Protein AF-A0A9P8FCQ3-F1 (afdb_monomer)

Organism: Aureobasidium melanogenum (NCBI:txid46634)

Mean predicted aligned error: 22.55 Å

Foldseek 3Di:
DVVVLLVFDDPCNVVLLVFFWAFADLDPPDTQFTWWDWQLRIDTDGPPDDPDCCVRPVSLVVLQVVLSVQQADRRYSPHGSDPPDPDDTDTHHDHSDRPDDDDDDDPPPDDQQFCFQVCNPPRHDVVVVVQVVVPFFDDDPRTGQWGADPVRDIDGDDPDDPDDDDDDDDDDDDDDDDDDDDDDDDDDDYDDDDDDDDDDDDDDDDDADDDFPWPADDDPDDPDPDDDDDPDPDQPWDADAFQFAKTKGKDFLVKWKKAACQLWWDDQAPVRRIATFTFIKMWIAGPVRAIEIEFQFAALPLVPWQVVVVVVCVVRVMDMDRGHHPQVSCVVVVQRQQVPSHQEYEQLAPDNGGNYDQLSHPLNHEYEWFACCCVQAPPHPPVPSPHRHHNSNNVSHHYHYDNQDPPDDTLHFRWDDPVPRSAKIKTCQAWLHNGHIKIWGWNGNVVTAIEIEHEVLDLECLLLPDAPLHFDPPDDPDPDDPHPGPPAPDDPVSRHHGRIATHPNRTPHRVSSNVSSVSVSSQVSDPRYHYDYSGYCVVVQLVVLVVPDDLLVPDLSNLVNLLVLVVCLVVLLVVLVVLCVDPVRHDQEEEEEPSNVSVVVVCVPRVHHYHYDHNDDDLVCQVQQADDDDPPPDRQLRDHHPPDDPVSVVSVVCSCVVVVVSVVVVVVVVCVSVQQAEEEEEADDPDADAQVVVLLQVQLVLVCVVVPLGQAYEYADAPVSCPRHDQQCWDPHDPTHGPVCLCVVVDSRYHYHNDDPLLVLLLDSRHAEYEYQQPPVSLLSNLQSLHAYEHEPDDDCSVVSNVVSVVLVRYHYDHPVDDGSVNVNVRSCCSSPPDPCSNSVSSVVSNVVSVVCVCVVVVVSVVVVVVVVCVVPQDDPVRPDGDDDDPPDDDVVPDDDCVVPVPPPVVPVVVVVVVVVVVVVVVVVVCVVCVVVVVVPPPPDDPDVVVVVVVVVVVD

Radius of gyration: 39.44 Å; Cα contacts (8 Å, |Δi|>4): 1414; chains: 1; bounding box: 109×82×102 Å

Nearest PDB structures (foldseek):
  2o6l-assembly1_B  TM=8.450E-01  e=8.792E-11  Homo sapiens
  7yf5-assembly1_B  TM=8.080E-01  e=4.284E-11  Homo sapiens
  7yf5-assembly1_A  TM=8.120E-01  e=7.047E-11  Homo sapiens
  2o6l-assembly1_A  TM=8.115E-01  e=7.047E-11  Homo sapiens
  7cjx-assembly2_B  TM=8.111E-01  e=2.712E-09  Homo sapiens

pLDDT: mean 73.16, std 21.13, range [20.81, 98.12]

Sequence (956 aa):
GEAISLAINSSISSSFGKAGYTKFETNASYTGGLTRQYGNLSFTRVFQAGHEVSYYQPETTYQIFNRVMFNRDVATGQISTAPASNSSTYATSGNSSALVSIGAPIEFESSVPSCYFWDIMETCTPAQAQVFANGSAITEDFILVGYKLKDGTQVFYNQTAAGAGNGSSPQSYVPGSAASHTFSMSLSLAVMALDAWEDQSAFVSEQESFSLYNINVFPCQLQQKGRSITLYTMSLIHVPVSDQVVDVFAIDTGAILDVSTSTFIKPVYQGSERLHCPAYVFLIKHTSGRRVLFDLGLRHDWMNLPPQKVEAINRNGWRITAGKPLTEVLAEHGIDVAQGAVDAVIWSHPHLDHVGDISVFPKATTLVVGKGFKIEHMPGYPLNPNSGVWNSDFEGRDVQQIDFGESLTIGGFPAHDFFGDGSFFLLDTPGHMKSHMCGLVRVSADPPRFVFMGGDIAHHPGQIRPSSHRPLPVSRPSLRLVGSDKNVKTSESGLEEPFYEPSPGVHHDLNILQESLGSVRKFDGDDRFLILLAHDSSVHGHYKRMQQWDIAKGIGQAMESKYLWDSWWPKTYHGLKAIMDDSATRPDMMIADFFVEAVTDIHVEYKLPIAMVAPNMPSFMMPCSYIPGQPGFQLEGTTTSEHASLWLRICNELFFLPDLPAIFEMIRRTKHMRKENVLYIALGTHIVLQTKDTVKVIESVFRLMEESLIDGVIWAIAEHGRKDLDRDQRFHGDSGISLGQLLENNHSNFLFSTFAPQRAILEHKSVVLYFTHGGGSSANEALYHGKPMISMGFFADQIANTARLVEAGVAESLNKFSFTSNELYTKAKKILEGDSGTYQRNVLRLKRIAHVAARRKEHAADLVEELLYDNELRLDDTGTRELRPMHLQTADMRMSAYKAKNWDLYGIGVLSIVGVVGLTGLTGQLVWSHRDLIKVKSRVIIPSSWTWLKTWAKVH

Solvent-accessible surface area (backbone atoms only — not comparable to full-atom values): 55598 Å² total; per-residue (Å²): 106,71,78,54,72,70,60,53,86,55,98,57,37,76,53,42,68,68,26,8,35,23,63,18,46,77,54,98,86,55,69,44,27,34,21,29,29,29,54,91,53,70,53,70,51,68,55,91,44,65,99,50,46,59,77,61,31,42,67,49,46,50,49,43,52,54,15,57,77,66,37,22,37,61,30,68,51,78,51,72,51,56,90,88,59,100,66,77,83,51,63,31,59,58,49,89,61,86,87,67,90,74,77,80,81,84,80,71,78,79,69,74,76,68,29,27,70,93,42,41,80,84,39,28,56,74,69,57,40,45,34,53,77,73,70,30,53,36,66,56,98,53,28,63,47,29,35,44,48,97,88,69,52,78,47,67,62,79,94,77,75,97,70,84,82,90,81,86,88,82,87,88,89,87,88,83,90,81,90,86,88,87,88,88,80,88,79,91,82,92,82,90,85,86,89,89,81,93,88,85,87,89,88,89,90,88,86,86,67,87,80,80,73,71,75,71,80,80,81,82,85,74,88,75,87,77,79,92,78,86,79,84,73,83,76,86,61,62,70,78,88,40,80,46,46,34,54,53,31,79,42,76,43,71,28,34,44,36,37,56,23,65,46,54,30,33,77,68,51,70,90,39,64,54,41,65,29,38,32,48,19,36,42,39,40,40,84,88,72,51,29,34,32,42,27,50,6,50,32,48,65,49,85,75,43,46,65,70,56,46,51,46,38,60,74,68,66,45,44,76,48,61,28,55,50,62,66,55,66,33,42,80,71,76,36,47,43,69,82,50,62,38,55,32,40,32,33,34,36,88,43,76,46,23,50,29,72,52,73,68,42,43,53,83,36,31,39,32,36,26,37,62,41,72,72,76,44,53,67,8,28,80,85,26,81,84,24,77,46,54,33,71,59,53,58,86,30,51,71,48,69,49,75,56,56,92,90,36,65,44,60,85,26,36,32,40,59,76,80,74,56,58,23,36,33,39,30,58,43,40,14,45,38,76,21,20,29,26,41,41,38,20,64,36,47,84,76,59,29,34,44,34,40,34,38,72,69,41,70,47,70,39,50,46,37,28,20,81,56,44,53,55,68,92,79,68,75,86,83,73,67,87,52,98,58,89,81,63,74,78,57,85,69,43,34,38,40,42,72,29,44,82,26,87,74,72,40,74,35,68,65,51,28,52,54,43,38,60,33,51,30,55,48,69,42,36,94,45,41,47,81,43,42,30,21,46,45,77,71,50,56,45,57,54,36,59,74,70,54,50,68,69,78,32,64,50,68,44,45,65,48,40,55,58,51,49,70,47,30,73,62,52,32,53,55,52,45,57,42,56,71,37,85,90,65,44,71,84,56,50,77,44,53,67,58,51,59,38,57,58,56,46,28,71,75,70,71,44,52,72,45,73,47,59,70,55,91,57,87,81,59,71,74,49,89,69,46,97,61,67,92,87,73,75,54,63,54,52,73,33,36,94,83,60,47,75,65,50,52,51,40,43,80,44,46,60,64,85,24,40,70,48,53,49,47,48,52,48,51,50,44,61,76,55,50,55,32,25,36,37,35,43,51,66,93,87,60,62,66,53,41,83,55,51,48,27,50,53,57,20,48,44,56,35,40,76,70,65,71,25,69,30,37,42,33,43,50,41,67,79,53,52,69,80,44,61,41,78,52,64,42,87,56,86,92,52,49,29,46,40,44,46,62,69,45,78,39,102,46,47,43,54,32,56,70,67,69,57,69,62,52,48,57,36,80,28,41,58,37,34,40,30,24,23,42,72,66,64,45,50,49,29,33,47,53,43,38,35,33,41,20,34,29,83,57,82,65,10,44,59,42,20,50,52,36,35,74,61,40,29,31,42,72,49,53,84,90,72,65,47,26,66,56,53,33,53,49,52,47,50,66,75,67,39,97,73,50,54,41,62,53,31,20,51,51,42,14,56,49,36,57,60,56,61,46,48,61,57,51,50,49,51,50,50,50,49,50,48,56,41,68,76,58,34,44,45,101,84,73,78,46,82,67,84,81,81,93,83,71,84,69,76,90,72,72,59,74,62,83,72,61,60,75,69,69,67,68,59,65,63,62,60,58,59,56,59,58,53,55,56,51,53,55,52,49,53,53,64,73,46,44,66,68,61,59,72,68,65,85,64,88,80,77,75,54,71,58,51,54,59,47,46,73,70,78,106

Structure (mmCIF, N/CA/C/O backbone):
data_AF-A0A9P8FCQ3-F1
#
_entry.id   AF-A0A9P8FCQ3-F1
#
loop_
_atom_site.group_PDB
_atom_site.id
_atom_site.type_symbol
_atom_site.label_atom_id
_atom_site.label_alt_id
_atom_site.label_comp_id
_atom_site.label_asym_id
_atom_site.label_entity_id
_atom_site.label_seq_id
_atom_site.pdbx_PDB_ins_code
_atom_site.Cartn_x
_atom_site.Cartn_y
_atom_site.Cartn_z
_atom_site.occupancy
_atom_site.B_iso_or_equiv
_atom_site.auth_seq_id
_atom_site.auth_comp_id
_atom_site.auth_asym_id
_atom_site.auth_atom_id
_atom_site.pdbx_PDB_model_num
ATOM 1 N N . GLY A 1 1 ? -37.035 0.943 -2.001 1.00 68.38 1 GLY A N 1
ATOM 2 C CA . GLY A 1 1 ? -38.028 1.816 -2.654 1.00 68.38 1 GLY A CA 1
ATOM 3 C C . GLY A 1 1 ? -38.849 0.977 -3.603 1.00 68.38 1 GLY A C 1
ATOM 4 O O . GLY A 1 1 ? -39.179 -0.135 -3.225 1.00 68.38 1 GLY A O 1
ATOM 5 N N . GLU A 1 2 ? -39.076 1.460 -4.822 1.00 76.44 2 GLU A N 1
ATOM 6 C CA . GLU A 1 2 ? -39.877 0.828 -5.889 1.00 76.44 2 GLU A CA 1
ATOM 7 C C . GLU A 1 2 ? -39.710 -0.698 -6.032 1.00 76.44 2 GLU A C 1
ATOM 9 O O . GLU A 1 2 ? -40.686 -1.435 -5.958 1.00 76.44 2 GLU A O 1
ATOM 14 N N . ALA A 1 3 ? -38.477 -1.202 -6.143 1.00 76.50 3 ALA A N 1
ATOM 15 C CA . ALA A 1 3 ? -38.226 -2.643 -6.275 1.00 76.50 3 ALA A CA 1
ATOM 16 C C . ALA A 1 3 ? -38.673 -3.487 -5.059 1.00 76.50 3 ALA A C 1
ATOM 18 O O . ALA A 1 3 ? -38.904 -4.680 -5.206 1.00 76.50 3 ALA A O 1
ATOM 19 N N . ILE A 1 4 ? -38.812 -2.882 -3.872 1.00 76.62 4 ILE A N 1
ATOM 20 C CA . ILE A 1 4 ? -39.320 -3.552 -2.663 1.00 76.62 4 ILE A CA 1
ATOM 21 C C . ILE A 1 4 ? -40.851 -3.559 -2.682 1.00 76.62 4 ILE A C 1
ATOM 23 O O . ILE A 1 4 ? -41.450 -4.601 -2.452 1.00 76.62 4 ILE A O 1
ATOM 27 N N . SER A 1 5 ? -41.502 -2.437 -3.017 1.00 81.62 5 SER A N 1
ATOM 28 C CA . SER A 1 5 ? -42.972 -2.381 -3.081 1.00 81.62 5 SER A CA 1
ATOM 29 C C . SER A 1 5 ? -43.560 -3.245 -4.202 1.00 81.62 5 SER A C 1
ATOM 31 O O . SER A 1 5 ? -44.693 -3.696 -4.085 1.00 81.62 5 SER A O 1
ATOM 33 N N . LEU A 1 6 ? -42.791 -3.523 -5.260 1.00 82.38 6 LEU A N 1
ATOM 34 C CA . LEU A 1 6 ? -43.149 -4.488 -6.307 1.00 82.38 6 LEU A CA 1
ATOM 35 C C . LEU A 1 6 ? -42.880 -5.958 -5.928 1.00 82.38 6 LEU A C 1
ATOM 37 O O . LEU A 1 6 ? -43.369 -6.844 -6.623 1.00 82.38 6 LEU A O 1
ATOM 41 N N . ALA A 1 7 ? -42.121 -6.220 -4.859 1.00 81.00 7 ALA A N 1
ATOM 42 C CA . ALA A 1 7 ? -41.784 -7.567 -4.387 1.00 81.00 7 ALA A CA 1
ATOM 43 C C . ALA A 1 7 ? -42.688 -8.072 -3.244 1.00 81.00 7 ALA A C 1
ATOM 45 O O . ALA A 1 7 ? -42.579 -9.233 -2.860 1.00 81.00 7 ALA A O 1
ATOM 46 N N . ILE A 1 8 ? -43.578 -7.225 -2.710 1.00 77.31 8 ILE A N 1
ATOM 47 C CA . ILE A 1 8 ? -44.561 -7.607 -1.682 1.00 77.31 8 ILE A CA 1
ATOM 48 C C . ILE A 1 8 ? -45.473 -8.705 -2.241 1.00 77.31 8 ILE A C 1
ATOM 50 O O . ILE A 1 8 ? -46.089 -8.525 -3.296 1.00 77.31 8 ILE A O 1
ATOM 54 N N . ASN A 1 9 ? -45.598 -9.820 -1.525 1.00 77.31 9 ASN A N 1
ATOM 55 C CA . ASN A 1 9 ? -46.488 -10.917 -1.887 1.00 77.31 9 ASN A CA 1
ATOM 56 C C . ASN A 1 9 ? -47.859 -10.722 -1.221 1.00 77.31 9 ASN A C 1
ATOM 58 O O . ASN A 1 9 ? -47.963 -10.709 -0.002 1.00 77.31 9 ASN A O 1
ATOM 62 N N . SER A 1 10 ? -48.910 -10.512 -2.013 1.00 75.62 10 SER A N 1
ATOM 63 C CA . SER A 1 10 ? -50.269 -10.259 -1.522 1.00 75.62 10 SER A CA 1
ATOM 64 C C . SER A 1 10 ? -51.293 -10.486 -2.639 1.00 75.62 10 SER A C 1
ATOM 66 O O . SER A 1 10 ? -50.966 -10.422 -3.830 1.00 75.62 10 SER A O 1
ATOM 68 N N . SER A 1 11 ? -52.558 -10.690 -2.262 1.00 76.88 11 SER A N 1
ATOM 69 C CA . SER A 1 11 ? -53.709 -10.814 -3.171 1.00 76.88 11 SER A CA 1
ATOM 70 C C . SER A 1 11 ? -53.812 -9.659 -4.184 1.00 76.88 11 SER A C 1
ATOM 72 O O . SER A 1 11 ? -54.234 -9.861 -5.325 1.00 76.88 11 SER A O 1
ATOM 74 N N . ILE A 1 12 ? -53.360 -8.457 -3.807 1.00 78.50 12 ILE A N 1
ATOM 75 C CA . ILE A 1 12 ? -53.402 -7.249 -4.643 1.00 78.50 12 ILE A CA 1
ATOM 76 C C . ILE A 1 12 ? -52.149 -7.008 -5.503 1.00 78.50 12 ILE A C 1
ATOM 78 O O . ILE A 1 12 ? -52.174 -6.134 -6.376 1.00 78.50 12 ILE A O 1
ATOM 82 N N . SER A 1 13 ? -51.058 -7.762 -5.322 1.00 81.38 13 SER A N 1
ATOM 83 C CA . SER A 1 13 ? -49.749 -7.431 -5.918 1.00 81.38 13 SER A CA 1
ATOM 84 C C . SER A 1 13 ? -49.743 -7.449 -7.451 1.00 81.38 13 SER A C 1
ATOM 86 O O . SER A 1 13 ? -49.123 -6.589 -8.078 1.00 81.38 13 SER A O 1
ATOM 88 N N . SER A 1 14 ? -50.509 -8.350 -8.083 1.00 84.56 14 SER A N 1
ATOM 89 C CA . SER A 1 14 ? -50.667 -8.374 -9.551 1.00 84.56 14 SER A CA 1
ATOM 90 C C . SER A 1 14 ? -51.321 -7.099 -10.101 1.00 84.56 14 SER A C 1
ATOM 92 O O . SER A 1 14 ? -51.085 -6.729 -11.253 1.00 84.56 14 SER A O 1
ATOM 94 N N . SER A 1 15 ? -52.147 -6.425 -9.300 1.00 86.81 15 SER A N 1
ATOM 95 C CA . SER A 1 15 ? -52.840 -5.192 -9.679 1.00 86.81 15 SER A CA 1
ATOM 96 C C . SER A 1 15 ? -52.024 -3.950 -9.316 1.00 86.81 15 SER A C 1
ATOM 98 O O . SER A 1 15 ? -51.911 -3.042 -10.136 1.00 86.81 15 SER A O 1
ATOM 100 N N . PHE A 1 16 ? -51.344 -3.946 -8.164 1.00 88.56 16 PHE A N 1
ATOM 101 C CA . PHE A 1 16 ? -50.361 -2.913 -7.812 1.00 88.56 16 PHE A CA 1
ATOM 102 C C . PHE A 1 16 ? -49.200 -2.841 -8.821 1.00 88.56 16 PHE A C 1
ATOM 104 O O . PHE A 1 16 ? -48.776 -1.753 -9.215 1.00 88.56 16 PHE A O 1
ATOM 111 N N . GLY A 1 17 ? -48.740 -3.992 -9.327 1.00 86.81 17 GLY A N 1
ATOM 112 C CA . GLY A 1 17 ? -47.752 -4.070 -10.406 1.00 86.81 17 GLY A CA 1
ATOM 113 C C . GLY A 1 17 ? -48.217 -3.437 -11.728 1.00 86.81 17 GLY A C 1
ATOM 114 O O . GLY A 1 17 ? -47.387 -2.912 -12.472 1.00 86.81 17 GLY A O 1
ATOM 115 N N . LYS A 1 18 ? -49.532 -3.409 -11.992 1.00 89.25 18 LYS A N 1
ATOM 116 C CA . LYS A 1 18 ? -50.148 -2.806 -13.192 1.00 89.25 18 LYS A CA 1
ATOM 117 C C . LYS A 1 18 ? -50.495 -1.319 -13.032 1.00 89.25 18 LYS A C 1
ATOM 119 O O . LYS A 1 18 ? -50.674 -0.647 -14.042 1.00 89.25 18 LYS A O 1
ATOM 124 N N . ALA A 1 19 ? -50.591 -0.807 -11.804 1.00 91.19 19 ALA A N 1
ATOM 125 C CA . ALA A 1 19 ? -50.859 0.608 -11.546 1.00 91.19 19 ALA A CA 1
ATOM 126 C C . ALA A 1 19 ? -49.703 1.502 -12.040 1.00 91.19 19 ALA A C 1
ATOM 128 O O . ALA A 1 19 ? -48.529 1.171 -11.868 1.00 91.19 19 ALA A O 1
ATOM 129 N N . GLY A 1 20 ? -50.031 2.641 -12.651 1.00 90.88 20 GLY A N 1
ATOM 130 C CA . GLY A 1 20 ? -49.051 3.631 -13.116 1.00 90.88 20 GLY A CA 1
ATOM 131 C C . GLY A 1 20 ? -48.733 4.683 -12.052 1.00 90.88 20 GLY A C 1
ATOM 132 O O . GLY A 1 20 ? -49.402 4.756 -11.025 1.00 90.88 20 GLY A O 1
ATOM 133 N N . TYR A 1 21 ? -47.738 5.530 -12.301 1.00 91.50 21 TYR A N 1
ATOM 134 C CA . TYR A 1 21 ? -47.420 6.675 -11.447 1.00 91.50 21 TYR A CA 1
ATOM 135 C C . TYR A 1 21 ? -48.243 7.907 -11.824 1.00 91.50 21 TYR A C 1
ATOM 137 O O . TYR A 1 21 ? -48.006 8.528 -12.862 1.00 91.50 21 TYR A O 1
ATOM 145 N N . THR A 1 22 ? -49.159 8.295 -10.940 1.00 92.00 22 THR A N 1
ATOM 146 C CA . THR A 1 22 ? -49.849 9.592 -10.977 1.00 92.00 22 THR A CA 1
ATOM 147 C C . THR A 1 22 ? -48.997 10.648 -10.260 1.00 92.00 22 THR A C 1
ATOM 149 O O . THR A 1 22 ? -48.183 10.319 -9.392 1.00 92.00 22 THR A O 1
ATOM 152 N N . LYS A 1 23 ? -49.153 11.929 -10.612 1.00 89.69 23 LYS A N 1
ATOM 153 C CA . LYS A 1 23 ? -48.545 13.042 -9.864 1.00 89.69 23 LYS A CA 1
ATOM 154 C C . LYS A 1 23 ? -49.065 13.078 -8.424 1.00 89.69 23 LYS A C 1
ATOM 156 O O . LYS A 1 23 ? -50.222 12.760 -8.177 1.00 89.69 23 LYS A O 1
ATOM 161 N N . PHE A 1 24 ? -48.205 13.462 -7.485 1.00 89.31 24 PHE A N 1
ATOM 162 C CA . PHE A 1 24 ? -48.619 13.809 -6.130 1.00 89.31 24 PHE A CA 1
ATOM 163 C C . PHE A 1 24 ? -48.936 15.306 -6.073 1.00 89.31 24 PHE A C 1
ATOM 165 O O . PHE A 1 24 ? -48.037 16.145 -6.185 1.00 89.31 24 PHE A O 1
ATOM 172 N N . GLU A 1 25 ? -50.214 15.626 -5.920 1.00 84.94 25 GLU A N 1
ATOM 173 C CA . GLU A 1 25 ? -50.745 16.985 -5.883 1.00 84.94 25 GLU A CA 1
ATOM 174 C C . GLU A 1 25 ? -50.932 17.401 -4.419 1.00 84.94 25 GLU A C 1
ATOM 176 O O . GLU A 1 25 ? -51.797 16.868 -3.722 1.00 84.94 25 GLU A O 1
ATOM 181 N N . THR A 1 26 ? -50.100 18.321 -3.925 1.00 74.44 26 THR A N 1
ATOM 182 C CA . THR A 1 26 ? -50.275 18.977 -2.614 1.00 74.44 26 THR A CA 1
ATOM 183 C C . THR A 1 26 ? -51.343 20.061 -2.707 1.00 74.44 26 THR A C 1
ATOM 185 O O . THR A 1 26 ? -52.315 20.057 -1.954 1.00 74.44 26 THR A O 1
ATOM 188 N N . ASN A 1 27 ? -51.151 20.962 -3.668 1.00 67.44 27 ASN A N 1
ATOM 189 C CA . ASN A 1 27 ? -51.945 22.145 -3.957 1.00 67.44 27 ASN A CA 1
ATOM 190 C C . ASN A 1 27 ? -51.785 22.507 -5.454 1.00 67.44 27 ASN A C 1
ATOM 192 O O . ASN A 1 27 ? -51.140 21.782 -6.210 1.00 67.44 27 ASN A O 1
ATOM 196 N N . ALA A 1 28 ? -52.368 23.622 -5.901 1.00 61.50 28 ALA A N 1
ATOM 197 C CA . ALA A 1 28 ? -52.319 24.037 -7.309 1.00 61.50 28 ALA A CA 1
ATOM 198 C C . ALA A 1 28 ? -50.944 24.564 -7.784 1.00 61.50 28 ALA A C 1
ATOM 200 O O . ALA A 1 28 ? -50.767 24.793 -8.980 1.00 61.50 28 ALA A O 1
ATOM 201 N N . SER A 1 29 ? -49.987 24.777 -6.875 1.00 62.97 29 SER A N 1
ATOM 202 C CA . SER A 1 29 ? -48.740 25.504 -7.144 1.00 62.97 29 SER A CA 1
ATOM 203 C C . SER A 1 29 ? -47.551 24.599 -7.487 1.00 62.97 29 SER A C 1
ATOM 205 O O . SER A 1 29 ? -46.656 25.040 -8.204 1.00 62.97 29 SER A O 1
ATOM 207 N N . TYR A 1 30 ? -47.510 23.346 -7.010 1.00 73.50 30 TYR A N 1
ATOM 208 C CA . TYR A 1 30 ? -46.438 22.401 -7.360 1.00 73.50 30 TYR A CA 1
ATOM 209 C C . TYR A 1 30 ? -46.843 20.920 -7.270 1.00 73.50 30 TYR A C 1
ATOM 211 O O . TYR A 1 30 ? -47.877 20.544 -6.727 1.00 73.50 30 TYR A O 1
ATOM 219 N N . THR A 1 31 ? -45.995 20.053 -7.832 1.00 80.38 31 THR A N 1
ATOM 220 C CA . THR A 1 31 ? -46.103 18.589 -7.738 1.00 80.38 31 THR A CA 1
ATOM 221 C C . THR A 1 31 ? -45.027 18.066 -6.787 1.00 80.38 31 THR A C 1
ATOM 223 O O . THR A 1 31 ? -43.850 18.059 -7.144 1.00 80.38 31 THR A O 1
ATOM 226 N N . GLY A 1 32 ? -45.415 17.594 -5.599 1.00 78.81 32 GLY A N 1
ATOM 227 C CA . GLY A 1 32 ? -44.476 17.117 -4.570 1.00 78.81 32 GLY A CA 1
ATOM 228 C C . GLY A 1 32 ? -43.799 15.772 -4.881 1.00 78.81 32 GLY A C 1
ATOM 229 O O . GLY A 1 32 ? -42.840 15.385 -4.214 1.00 78.81 32 GLY A O 1
ATOM 230 N N . GLY A 1 33 ? -44.271 15.032 -5.890 1.00 88.50 33 GLY A N 1
ATOM 231 C CA . GLY A 1 33 ? -43.741 13.706 -6.214 1.00 88.50 33 GLY A CA 1
ATOM 232 C C . GLY A 1 33 ? -44.542 12.917 -7.251 1.00 88.50 33 GLY A C 1
ATOM 233 O O . GLY A 1 33 ? -45.393 13.453 -7.962 1.00 88.50 33 GLY A O 1
ATOM 234 N N . LEU A 1 34 ? -44.285 11.609 -7.302 1.00 91.19 34 LEU A N 1
ATOM 235 C CA . LEU A 1 34 ? -45.015 10.615 -8.099 1.00 91.19 34 LEU A CA 1
ATOM 236 C C . LEU A 1 34 ? -45.473 9.456 -7.210 1.00 91.19 34 LEU A C 1
ATOM 238 O O . LEU A 1 34 ? -44.673 8.925 -6.443 1.00 91.19 34 LEU A O 1
ATOM 242 N N . THR A 1 35 ? -46.726 9.027 -7.350 1.00 92.50 35 THR A N 1
ATOM 243 C CA . THR A 1 35 ? -47.347 7.964 -6.545 1.00 92.50 35 THR A CA 1
ATOM 244 C C . THR A 1 35 ? -47.903 6.846 -7.417 1.00 92.50 35 THR A C 1
ATOM 246 O O . THR A 1 35 ? -48.692 7.096 -8.327 1.00 92.50 35 THR A O 1
ATOM 249 N N . ARG A 1 36 ? -47.529 5.606 -7.091 1.00 93.19 36 ARG A N 1
ATOM 250 C CA . ARG A 1 36 ? -48.181 4.370 -7.539 1.00 93.19 36 ARG A CA 1
ATOM 251 C C . ARG A 1 36 ? -49.013 3.831 -6.375 1.00 93.19 36 ARG A C 1
ATOM 253 O O . ARG A 1 36 ? -48.469 3.659 -5.288 1.00 93.19 36 ARG A O 1
ATOM 260 N N . GLN A 1 37 ? -50.294 3.544 -6.580 1.00 91.50 37 GLN A N 1
ATOM 261 C CA . GLN A 1 37 ? -51.195 3.007 -5.561 1.00 91.50 37 GLN A CA 1
ATOM 262 C C . GLN A 1 37 ? -52.213 2.035 -6.167 1.00 91.50 37 GLN A C 1
ATOM 264 O O . GLN A 1 37 ? -52.707 2.244 -7.276 1.00 91.50 37 GLN A O 1
ATOM 269 N N . TYR A 1 38 ? -52.547 0.991 -5.409 1.00 88.56 38 TYR A N 1
ATOM 270 C CA . TYR A 1 38 ? -53.694 0.124 -5.657 1.00 88.56 38 TYR A CA 1
ATOM 271 C C . TYR A 1 38 ? -54.350 -0.244 -4.320 1.00 88.56 38 TYR A C 1
ATOM 273 O O . TYR A 1 38 ? -53.700 -0.814 -3.442 1.00 88.56 38 TYR A O 1
ATOM 281 N N . GLY A 1 39 ? -55.624 0.113 -4.143 1.00 83.06 39 GLY A N 1
ATOM 282 C CA . GLY A 1 39 ? -56.288 0.054 -2.838 1.00 83.06 39 GLY A CA 1
ATOM 283 C C . GLY A 1 39 ? -55.507 0.846 -1.780 1.00 83.06 39 GLY A C 1
ATOM 284 O O . GLY A 1 39 ? -55.132 1.995 -2.015 1.00 83.06 39 GLY A O 1
ATOM 285 N N . ASN A 1 40 ? -55.220 0.215 -0.639 1.00 79.81 40 ASN A N 1
ATOM 286 C CA . ASN A 1 40 ? -54.443 0.816 0.452 1.00 79.81 40 ASN A CA 1
ATOM 287 C C . ASN A 1 40 ? -52.915 0.605 0.343 1.00 79.81 40 ASN A C 1
ATOM 289 O O . ASN A 1 40 ? -52.182 1.123 1.182 1.00 79.81 40 ASN A O 1
ATOM 293 N N . LEU A 1 41 ? -52.403 -0.094 -0.682 1.00 85.06 41 LEU A N 1
ATOM 294 C CA . LEU A 1 41 ? -50.957 -0.207 -0.919 1.00 85.06 41 LEU A CA 1
ATOM 295 C C . LEU A 1 41 ? -50.476 0.918 -1.844 1.00 85.06 41 LEU A C 1
ATOM 297 O O . LEU A 1 41 ? -50.903 0.999 -2.997 1.00 85.06 41 LEU A O 1
ATOM 301 N N . SER A 1 42 ? -49.555 1.756 -1.362 1.00 89.19 42 SER A N 1
ATOM 302 C CA . SER A 1 42 ? -48.973 2.877 -2.113 1.00 89.19 42 SER A CA 1
ATOM 303 C C . SER A 1 42 ? -47.449 2.955 -1.997 1.00 89.19 42 SER A C 1
ATOM 305 O O . SER A 1 42 ? -46.888 2.714 -0.931 1.00 89.19 42 SER A O 1
ATOM 307 N N . PHE A 1 43 ? -46.785 3.397 -3.065 1.00 91.12 43 PHE A N 1
ATOM 308 C CA . PHE A 1 43 ? -45.391 3.834 -3.064 1.00 91.12 43 PHE A CA 1
ATOM 309 C C . PHE A 1 43 ? -45.274 5.213 -3.725 1.00 91.12 43 PHE A C 1
ATOM 311 O O . PHE A 1 43 ? -45.651 5.388 -4.886 1.00 91.12 43 PHE A O 1
ATOM 318 N N . THR A 1 44 ? -44.705 6.174 -2.993 1.00 90.88 44 THR A N 1
ATOM 319 C CA . THR A 1 44 ? -44.528 7.561 -3.440 1.00 90.88 44 THR A CA 1
ATOM 320 C C . THR A 1 44 ? -43.049 7.934 -3.480 1.00 90.88 44 THR A C 1
ATOM 322 O O . THR A 1 44 ? -42.344 7.839 -2.476 1.00 90.88 44 THR A O 1
ATOM 325 N N . ARG A 1 45 ? -42.578 8.408 -4.638 1.00 88.94 45 ARG A N 1
ATOM 326 C CA . ARG A 1 45 ? -41.292 9.097 -4.788 1.00 88.94 45 ARG A CA 1
ATOM 327 C C . ARG A 1 45 ? -41.526 10.594 -4.599 1.00 88.94 45 ARG A C 1
ATOM 329 O O . ARG A 1 45 ? -42.033 11.247 -5.506 1.00 88.94 45 ARG A O 1
ATOM 336 N N . VAL A 1 46 ? -41.137 11.122 -3.443 1.00 87.12 46 VAL A N 1
ATOM 337 C CA . VAL A 1 46 ? -41.090 12.569 -3.186 1.00 87.12 46 VAL A CA 1
ATOM 338 C C . VAL A 1 46 ? -39.918 13.194 -3.957 1.00 87.12 46 VAL A C 1
ATOM 340 O O . VAL A 1 46 ? -38.858 12.577 -4.093 1.00 87.12 46 VAL A O 1
ATOM 343 N N . PHE A 1 47 ? -40.114 14.393 -4.506 1.00 85.00 47 PHE A N 1
ATOM 344 C CA . PHE A 1 47 ? -39.091 15.140 -5.243 1.00 85.00 47 PHE A CA 1
ATOM 345 C C . PHE A 1 47 ? -38.341 16.130 -4.347 1.00 85.00 47 PHE A C 1
ATOM 347 O O . PHE A 1 47 ? -38.857 16.559 -3.326 1.00 85.00 47 PHE A O 1
ATOM 354 N N . GLN A 1 48 ? -37.110 16.485 -4.740 1.00 74.62 48 GLN A N 1
ATOM 355 C CA . GLN A 1 48 ? -36.280 17.515 -4.082 1.00 74.62 48 GLN A CA 1
ATOM 356 C C . GLN A 1 48 ? -36.055 17.293 -2.564 1.00 74.62 48 GLN A C 1
ATOM 358 O O . GLN A 1 48 ? -35.671 18.206 -1.840 1.00 74.62 48 GLN A O 1
ATOM 363 N N . ALA A 1 49 ? -36.219 16.052 -2.093 1.00 71.19 49 ALA A N 1
ATOM 364 C CA . ALA A 1 49 ? -35.949 15.631 -0.725 1.00 71.19 49 ALA A CA 1
ATOM 365 C C . ALA A 1 49 ? -34.563 14.979 -0.584 1.00 71.19 49 ALA A C 1
ATOM 367 O O . ALA A 1 49 ? -34.207 14.088 -1.358 1.00 71.19 49 ALA A O 1
ATOM 368 N N . GLY A 1 50 ? -33.802 15.411 0.427 1.00 60.31 50 GLY A N 1
ATOM 369 C CA . GLY A 1 50 ? -32.561 14.771 0.868 1.00 60.31 50 GLY A CA 1
ATOM 370 C C . GLY A 1 50 ? -32.805 13.589 1.818 1.00 60.31 50 GLY A C 1
ATOM 371 O O . GLY A 1 50 ? -33.789 12.864 1.689 1.00 60.31 50 GLY A O 1
ATOM 372 N N . HIS A 1 51 ? -31.911 13.394 2.794 1.00 53.72 51 HIS A N 1
ATOM 373 C CA . HIS A 1 51 ? -31.991 12.267 3.741 1.00 53.72 51 HIS A CA 1
ATOM 374 C C . HIS A 1 51 ? -33.235 12.292 4.651 1.00 53.72 51 HIS A C 1
ATOM 376 O O . HIS A 1 51 ? -33.689 11.233 5.078 1.00 53.72 51 HIS A O 1
ATOM 382 N N . GLU A 1 52 ? -33.809 13.469 4.919 1.00 55.81 52 GLU A N 1
ATOM 383 C CA . GLU A 1 52 ? -34.958 13.647 5.816 1.00 55.81 52 GLU A CA 1
ATOM 384 C C . GLU A 1 52 ? -36.148 14.255 5.065 1.00 55.81 52 GLU A C 1
ATOM 386 O O . GLU A 1 52 ? -36.314 15.471 4.994 1.00 55.81 52 GLU A O 1
ATOM 391 N N . VAL A 1 53 ? -36.986 13.402 4.470 1.00 69.81 53 VAL A N 1
ATOM 392 C CA . VAL A 1 53 ? -38.082 13.829 3.576 1.00 69.81 53 VAL A CA 1
ATOM 393 C C . VAL A 1 53 ? -39.022 14.842 4.244 1.00 69.81 53 VAL A C 1
ATOM 395 O O . VAL A 1 53 ? -39.381 15.836 3.620 1.00 69.81 53 VAL A O 1
ATOM 398 N N . SER A 1 54 ? -39.333 14.660 5.530 1.00 66.06 54 SER A N 1
ATOM 399 C CA . SER A 1 54 ? -40.163 15.583 6.316 1.00 66.06 54 SER A CA 1
ATOM 400 C C . SER A 1 54 ? -39.567 16.987 6.478 1.00 66.06 54 SER A C 1
ATOM 402 O O . SER A 1 54 ? -40.325 17.930 6.667 1.00 66.06 54 SER A O 1
ATOM 404 N N . TYR A 1 55 ? -38.239 17.133 6.424 1.00 61.88 55 TYR A N 1
ATOM 405 C CA . TYR A 1 55 ? -37.547 18.419 6.571 1.00 61.88 55 TYR A CA 1
ATOM 406 C C . TYR A 1 55 ? -37.518 19.188 5.243 1.00 61.88 55 TYR A C 1
ATOM 408 O O . TYR A 1 55 ? -37.894 20.354 5.185 1.00 61.88 55 TYR A O 1
ATOM 416 N N . TYR A 1 56 ? -37.139 18.516 4.152 1.00 63.56 56 TYR A N 1
ATOM 417 C CA . TYR A 1 56 ? -37.067 19.130 2.818 1.00 63.56 56 TYR A CA 1
ATOM 418 C C . TYR A 1 56 ? -38.436 19.304 2.139 1.00 63.56 56 TYR A C 1
ATOM 420 O O . TYR A 1 56 ? -38.578 20.115 1.226 1.00 63.56 56 TYR A O 1
ATOM 428 N N . GLN A 1 57 ? -39.428 18.496 2.524 1.00 77.69 57 GLN A N 1
ATOM 429 C CA . GLN A 1 57 ? -40.754 18.415 1.904 1.00 77.69 57 GLN A CA 1
ATOM 430 C C . GLN A 1 57 ? -41.859 18.187 2.966 1.00 77.69 57 GLN A C 1
ATOM 432 O O . GLN A 1 57 ? -42.550 17.158 2.939 1.00 77.69 57 GLN A O 1
ATOM 437 N N . PRO A 1 58 ? -42.045 19.124 3.921 1.00 77.38 58 PRO A N 1
ATOM 438 C CA . PRO A 1 58 ? -42.964 18.955 5.049 1.00 77.38 58 PRO A CA 1
ATOM 439 C C . PRO A 1 58 ? -44.428 18.821 4.616 1.00 77.38 58 PRO A C 1
ATOM 441 O O . PRO A 1 58 ? -45.100 17.884 5.041 1.00 77.38 58 PRO A O 1
ATOM 444 N N . GLU A 1 59 ? -44.918 19.695 3.728 1.00 81.06 59 GLU A N 1
ATOM 445 C CA . GLU A 1 59 ? -46.306 19.655 3.239 1.00 81.06 59 GLU A CA 1
ATOM 446 C C . GLU A 1 59 ? -46.597 18.349 2.485 1.00 81.06 59 GLU A C 1
ATOM 448 O O . GLU A 1 59 ? -47.570 17.664 2.799 1.00 81.06 59 GLU A O 1
ATOM 453 N N . THR A 1 60 ? -45.731 17.964 1.540 1.00 85.50 60 THR A N 1
ATOM 454 C CA . THR A 1 60 ? -45.833 16.693 0.805 1.00 85.50 60 THR A CA 1
ATOM 455 C C . THR A 1 60 ? -45.903 15.504 1.765 1.00 85.50 60 THR A C 1
ATOM 457 O O . THR A 1 60 ? -46.782 14.654 1.637 1.00 85.50 60 THR A O 1
ATOM 460 N N . THR A 1 61 ? -45.025 15.460 2.772 1.00 85.62 61 THR A N 1
ATOM 461 C CA . THR A 1 61 ? -44.977 14.359 3.747 1.00 85.62 61 THR A CA 1
ATOM 462 C C . THR A 1 61 ? -46.218 14.331 4.645 1.00 85.62 61 THR A C 1
ATOM 464 O O . THR A 1 61 ? -46.799 13.266 4.860 1.00 85.62 61 THR A O 1
ATOM 467 N N . TYR A 1 62 ? -46.678 15.495 5.115 1.00 84.69 62 TYR A N 1
ATOM 468 C CA . TYR A 1 62 ? -47.916 15.622 5.885 1.00 84.69 62 TYR A CA 1
ATOM 469 C C . TYR A 1 62 ? -49.142 15.180 5.073 1.00 84.69 62 TYR A C 1
ATOM 471 O O . TYR A 1 62 ? -49.978 14.435 5.579 1.00 84.69 62 TYR A O 1
ATOM 479 N N . GLN A 1 63 ? -49.230 15.571 3.799 1.00 87.81 63 GLN A N 1
ATOM 480 C CA . GLN A 1 63 ? -50.317 15.168 2.907 1.00 87.81 63 GLN A CA 1
ATOM 481 C C . GLN A 1 63 ? -50.314 13.653 2.644 1.00 87.81 63 GLN A C 1
ATOM 483 O O . GLN A 1 63 ? -51.388 13.054 2.664 1.00 87.81 63 GLN A O 1
ATOM 488 N N . ILE A 1 64 ? -49.148 13.007 2.476 1.00 89.44 64 ILE A N 1
ATOM 489 C CA . ILE A 1 64 ? -49.055 11.534 2.389 1.00 89.44 64 ILE A CA 1
ATOM 490 C C . ILE A 1 64 ? -49.647 10.898 3.653 1.00 89.44 64 ILE A C 1
ATOM 492 O O . ILE A 1 64 ? -50.555 10.073 3.555 1.00 89.44 64 ILE A O 1
ATOM 496 N N . PHE A 1 65 ? -49.177 11.310 4.836 1.00 85.00 65 PHE A N 1
ATOM 497 C CA . PHE A 1 65 ? -49.647 10.772 6.115 1.00 85.00 65 PHE A CA 1
ATOM 498 C C . PHE A 1 65 ? -51.159 10.966 6.298 1.00 85.00 65 PHE A C 1
ATOM 500 O O . PHE A 1 65 ? -51.883 10.005 6.549 1.00 85.00 65 PHE A O 1
ATOM 507 N N . ASN A 1 66 ? -51.651 12.190 6.101 1.00 85.12 66 ASN A N 1
ATOM 508 C CA . ASN A 1 66 ? -53.058 12.547 6.253 1.00 85.12 66 ASN A CA 1
ATOM 509 C C . ASN A 1 66 ? -53.970 11.725 5.318 1.00 85.12 66 ASN A C 1
ATOM 511 O O . ASN A 1 66 ? -55.004 11.215 5.745 1.00 85.12 66 ASN A O 1
ATOM 515 N N . ARG A 1 67 ? -53.573 11.533 4.052 1.00 90.69 67 ARG A N 1
ATOM 516 C CA . ARG A 1 67 ? -54.361 10.768 3.067 1.00 90.69 67 ARG A CA 1
ATOM 517 C C . ARG A 1 67 ? -54.422 9.279 3.411 1.00 90.69 67 ARG A C 1
ATOM 519 O O . ARG A 1 67 ? -55.513 8.712 3.404 1.00 90.69 67 ARG A O 1
ATOM 526 N N . VAL A 1 68 ? -53.292 8.675 3.791 1.00 83.00 68 VAL A N 1
ATOM 527 C CA . VAL A 1 68 ? -53.240 7.270 4.235 1.00 83.00 68 VAL A CA 1
ATOM 528 C C . VAL A 1 68 ? -54.098 7.060 5.489 1.00 83.00 68 VAL A C 1
ATOM 530 O O . VAL A 1 68 ? -54.940 6.164 5.509 1.00 83.00 68 VAL A O 1
ATOM 533 N N . MET A 1 69 ? -53.950 7.913 6.509 1.00 80.62 69 MET A N 1
ATOM 534 C CA . MET A 1 69 ? -54.667 7.773 7.786 1.00 80.62 69 MET A CA 1
ATOM 535 C C . MET A 1 69 ? -56.194 7.890 7.659 1.00 80.62 69 MET A C 1
ATOM 537 O O . MET A 1 69 ? -56.916 7.282 8.448 1.00 80.62 69 MET A O 1
ATOM 541 N N . PHE A 1 70 ? -56.701 8.628 6.666 1.00 83.44 70 PHE A N 1
ATOM 542 C CA . PHE A 1 70 ? -58.139 8.835 6.450 1.00 83.44 70 PHE A CA 1
ATOM 543 C C . PHE A 1 70 ? -58.712 8.089 5.228 1.00 83.44 70 PHE A C 1
ATOM 545 O O . PHE A 1 70 ? -59.768 8.471 4.720 1.00 83.44 70 PHE A O 1
ATOM 552 N N . ASN A 1 71 ? -58.055 7.007 4.780 1.00 82.75 71 ASN A N 1
ATOM 553 C CA . ASN A 1 71 ? -58.471 6.172 3.638 1.00 82.75 71 ASN A CA 1
ATOM 554 C C . ASN A 1 71 ? -58.823 7.007 2.391 1.00 82.75 71 ASN A C 1
ATOM 556 O O . ASN A 1 71 ? -59.936 6.932 1.847 1.00 82.75 71 ASN A O 1
ATOM 560 N N . ARG A 1 72 ? -57.868 7.840 1.967 1.00 86.75 72 ARG A N 1
ATOM 561 C CA . ARG A 1 72 ? -57.889 8.584 0.704 1.00 86.75 72 ARG A CA 1
ATOM 562 C C . ARG A 1 72 ? -56.794 8.098 -0.235 1.00 86.75 72 ARG A C 1
ATOM 564 O O . ARG A 1 72 ? -55.783 7.544 0.198 1.00 86.75 72 ARG A O 1
ATOM 571 N N . ASP A 1 73 ? -56.975 8.343 -1.528 1.00 90.38 73 ASP A N 1
ATOM 572 C CA . ASP A 1 73 ? -55.882 8.188 -2.476 1.00 90.38 73 ASP A CA 1
ATOM 573 C C . ASP A 1 73 ? -54.733 9.142 -2.122 1.00 90.38 73 ASP A C 1
ATOM 575 O O . ASP A 1 73 ? -54.931 10.307 -1.780 1.00 90.38 73 ASP A O 1
ATOM 579 N N . VAL A 1 74 ? -53.507 8.644 -2.188 1.00 91.88 74 VAL A N 1
ATOM 580 C CA . VAL A 1 74 ? -52.316 9.397 -1.801 1.00 91.88 74 VAL A CA 1
ATOM 581 C C . VAL A 1 74 ? -51.995 10.458 -2.860 1.00 91.88 74 VAL A C 1
ATOM 583 O O . VAL A 1 74 ? -51.577 11.558 -2.509 1.00 91.88 74 VAL A O 1
ATOM 586 N N . ALA A 1 75 ? -52.266 10.186 -4.141 1.00 90.50 75 ALA A N 1
ATOM 587 C CA . ALA A 1 75 ? -51.967 11.087 -5.256 1.00 90.50 75 ALA A CA 1
ATOM 588 C C . ALA A 1 75 ? -52.678 12.455 -5.161 1.00 90.50 75 ALA A C 1
ATOM 590 O O . ALA A 1 75 ? -52.012 13.485 -5.258 1.00 90.50 75 ALA A O 1
ATOM 591 N N . THR A 1 76 ? -53.993 12.471 -4.923 1.00 89.38 76 THR A N 1
ATOM 592 C CA . THR A 1 76 ? -54.847 13.678 -4.937 1.00 89.38 76 THR A CA 1
ATOM 593 C C . THR A 1 76 ? -55.562 13.947 -3.608 1.00 89.38 76 THR A C 1
ATOM 595 O O . THR A 1 76 ? -55.875 15.095 -3.301 1.00 89.38 76 THR A O 1
ATOM 598 N N . GLY A 1 77 ? -55.824 12.913 -2.801 1.00 88.31 77 GLY A N 1
ATOM 599 C CA . GLY A 1 77 ? -56.578 13.010 -1.547 1.00 88.31 77 GLY A CA 1
ATOM 600 C C . GLY A 1 77 ? -58.102 13.090 -1.704 1.00 88.31 77 GLY A C 1
ATOM 601 O O . GLY A 1 77 ? -58.809 13.235 -0.704 1.00 88.31 77 GLY A O 1
ATOM 602 N N . GLN A 1 78 ? -58.627 13.015 -2.929 1.00 86.81 78 GLN A N 1
ATOM 603 C CA . GLN A 1 78 ? -60.041 13.251 -3.234 1.00 86.81 78 GLN A CA 1
ATOM 604 C C . GLN A 1 78 ? -60.872 11.962 -3.180 1.00 86.81 78 GLN A C 1
ATOM 606 O O . GLN A 1 78 ? -61.980 11.952 -2.637 1.00 86.81 78 GLN A O 1
ATOM 611 N N . ILE A 1 79 ? -60.337 10.862 -3.701 1.00 86.75 79 ILE A N 1
ATOM 612 C CA . ILE A 1 79 ? -61.003 9.562 -3.817 1.00 86.75 79 ILE A CA 1
ATOM 613 C C . ILE A 1 79 ? -60.862 8.822 -2.485 1.00 86.75 79 ILE A C 1
ATOM 615 O O . ILE A 1 79 ? -59.811 8.885 -1.852 1.00 86.75 79 ILE A O 1
ATOM 619 N N . SER A 1 80 ? -61.907 8.125 -2.027 1.00 82.38 80 SER A N 1
ATOM 620 C CA . SER A 1 80 ? -61.796 7.268 -0.839 1.00 82.38 80 SER A CA 1
ATOM 621 C C . SER A 1 80 ? -61.437 5.834 -1.213 1.00 82.38 80 SER A C 1
ATOM 623 O O . SER A 1 80 ? -61.968 5.287 -2.176 1.00 82.38 80 SER A O 1
ATOM 625 N N . THR A 1 81 ? -60.559 5.227 -0.417 1.00 80.62 81 THR A N 1
ATOM 626 C CA . THR A 1 81 ? -60.123 3.829 -0.536 1.00 80.62 81 THR A CA 1
ATOM 627 C C . THR A 1 81 ? -60.764 2.913 0.514 1.00 80.62 81 THR A C 1
ATOM 629 O O . THR A 1 81 ? -60.405 1.741 0.611 1.00 80.62 81 THR A O 1
ATOM 632 N N . ALA A 1 82 ? -61.712 3.426 1.309 1.00 74.38 82 ALA A N 1
ATOM 633 C CA . ALA A 1 82 ? -62.365 2.672 2.375 1.00 74.38 82 ALA A CA 1
ATOM 634 C C . ALA A 1 82 ? -63.242 1.523 1.817 1.00 74.38 82 ALA A C 1
ATOM 636 O O . 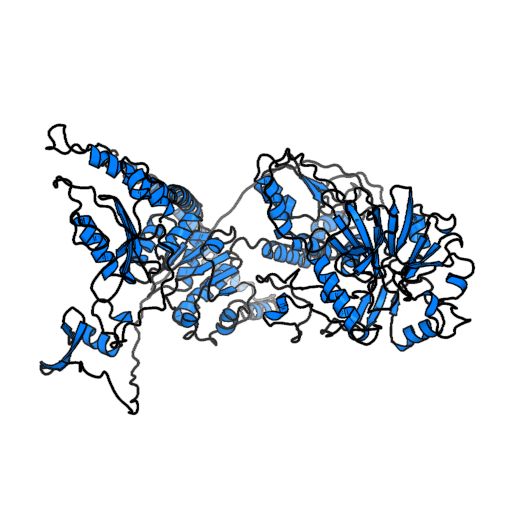ALA A 1 82 ? -63.993 1.742 0.866 1.00 74.38 82 ALA A O 1
ATOM 637 N N . PRO A 1 83 ? -63.235 0.322 2.431 1.00 59.06 83 PRO A N 1
ATOM 638 C CA . PRO A 1 83 ? -63.822 -0.897 1.851 1.00 59.06 83 PRO A CA 1
ATOM 639 C C . PRO A 1 83 ? -65.364 -0.946 1.795 1.00 59.06 83 PRO A C 1
ATOM 641 O O . PRO A 1 83 ? -65.925 -1.946 1.359 1.00 59.06 83 PRO A O 1
ATOM 644 N N . ALA A 1 84 ? -66.068 0.100 2.236 1.00 55.88 84 ALA A N 1
ATOM 645 C CA . ALA A 1 84 ? -67.531 0.122 2.340 1.00 55.88 84 ALA A CA 1
ATOM 646 C C . ALA A 1 84 ? -68.264 0.609 1.066 1.00 55.88 84 ALA A C 1
ATOM 648 O O . ALA A 1 84 ? -69.489 0.739 1.082 1.00 55.88 84 ALA A O 1
ATOM 649 N N . SER A 1 85 ? -67.553 0.911 -0.028 1.00 49.12 85 SER A N 1
ATOM 650 C CA . SER A 1 85 ? -68.142 1.377 -1.292 1.00 49.12 85 SER A CA 1
ATOM 651 C C . SER A 1 85 ? -68.144 0.283 -2.368 1.00 49.12 85 SER A C 1
ATOM 653 O O . SER A 1 85 ? -67.124 -0.303 -2.718 1.00 49.12 85 SER A O 1
ATOM 655 N N . ASN A 1 86 ? -69.322 0.014 -2.934 1.00 49.94 86 ASN A N 1
ATOM 656 C CA . ASN A 1 86 ? -69.579 -1.152 -3.788 1.00 49.94 86 ASN A CA 1
ATOM 657 C C . ASN A 1 86 ? -69.136 -0.960 -5.263 1.00 49.94 86 ASN A C 1
ATOM 659 O O . ASN A 1 86 ? -69.841 -1.361 -6.188 1.00 49.94 86 ASN A O 1
ATOM 663 N N . SER A 1 87 ? -68.000 -0.291 -5.505 1.00 48.72 87 SER A N 1
ATOM 664 C CA . SER A 1 87 ? -67.478 -0.022 -6.855 1.00 48.72 87 SER A CA 1
ATOM 665 C C . SER A 1 87 ? -65.959 0.152 -6.881 1.00 48.72 87 SER A C 1
ATOM 667 O O . SER A 1 87 ? -65.440 1.083 -6.275 1.00 48.72 87 SER A O 1
ATOM 669 N N . SER A 1 88 ? -65.291 -0.668 -7.704 1.00 53.38 88 SER A N 1
ATOM 670 C CA . SER A 1 88 ? -63.920 -0.497 -8.229 1.00 53.38 88 SER A CA 1
ATOM 671 C C . SER A 1 88 ? -62.802 -0.182 -7.221 1.00 53.38 88 SER A C 1
ATOM 673 O O . SER A 1 88 ? -62.640 0.958 -6.791 1.00 53.38 88 SER A O 1
ATOM 675 N N . THR A 1 89 ? -61.923 -1.156 -6.964 1.00 71.94 89 THR A N 1
ATOM 676 C CA . THR A 1 89 ? -60.661 -0.936 -6.240 1.00 71.94 89 THR A CA 1
ATOM 677 C C . THR A 1 89 ? -59.836 0.163 -6.915 1.00 71.94 89 THR A C 1
ATOM 679 O O . THR A 1 89 ? -59.470 0.029 -8.085 1.00 71.94 89 THR A O 1
ATOM 682 N N . TYR A 1 90 ? -59.543 1.246 -6.189 1.00 85.50 90 TYR A N 1
ATOM 683 C CA . TYR A 1 90 ? -58.794 2.385 -6.725 1.00 85.50 90 TYR A CA 1
ATOM 684 C C . TYR A 1 90 ? -57.403 1.974 -7.231 1.00 85.50 90 TYR A C 1
ATOM 686 O O . TYR A 1 90 ? -56.708 1.195 -6.576 1.00 85.50 90 TYR A O 1
ATOM 694 N N . ALA A 1 91 ? -56.991 2.535 -8.370 1.00 89.56 91 ALA A N 1
ATOM 695 C CA . ALA A 1 91 ? -55.693 2.316 -8.997 1.00 89.56 91 ALA A CA 1
ATOM 696 C C . ALA A 1 91 ? -55.176 3.621 -9.624 1.00 89.56 91 ALA A C 1
ATOM 698 O O . ALA A 1 91 ? -55.918 4.305 -10.332 1.00 89.56 91 ALA A O 1
ATOM 699 N N . THR A 1 92 ? -53.902 3.952 -9.414 1.00 91.81 92 THR A N 1
ATOM 700 C CA . THR A 1 92 ? -53.257 5.095 -10.083 1.00 91.81 92 THR A CA 1
ATOM 701 C C . THR A 1 92 ? -52.938 4.795 -11.549 1.00 91.81 92 THR A C 1
ATOM 703 O O . THR A 1 92 ? -52.671 3.655 -11.941 1.00 91.81 92 THR A O 1
ATOM 706 N N . SER A 1 93 ? -52.922 5.843 -12.372 1.00 88.38 93 SER A N 1
ATOM 707 C CA . SER A 1 93 ? -52.648 5.773 -13.813 1.00 88.38 93 SER A CA 1
ATOM 708 C C . SER A 1 93 ? -51.565 6.776 -14.222 1.00 88.38 93 SER A C 1
ATOM 710 O O . SER A 1 93 ? -51.460 7.862 -13.649 1.00 88.38 93 SER A O 1
ATOM 712 N N . GLY A 1 94 ? -50.727 6.394 -15.189 1.00 85.38 94 GLY A N 1
ATOM 713 C CA . GLY A 1 94 ? -49.591 7.193 -15.655 1.00 85.38 94 GLY A CA 1
ATOM 714 C C . GLY A 1 94 ? -48.408 6.325 -16.084 1.00 85.38 94 GLY A C 1
ATOM 715 O O . GLY A 1 94 ? -48.585 5.154 -16.421 1.00 85.38 94 GLY A O 1
ATOM 716 N N . ASN A 1 95 ? -47.198 6.891 -16.061 1.00 80.44 95 ASN A N 1
ATOM 717 C CA . ASN A 1 95 ? -45.972 6.191 -16.465 1.00 80.44 95 ASN A CA 1
ATOM 718 C C . ASN A 1 95 ? -45.694 4.950 -15.602 1.00 80.44 95 ASN A C 1
ATOM 720 O O . ASN A 1 95 ? -46.019 4.912 -14.420 1.00 80.44 95 ASN A O 1
ATOM 724 N N . SER A 1 96 ? -45.019 3.949 -16.169 1.00 80.94 96 SER A N 1
ATOM 725 C CA . SER A 1 96 ? -44.649 2.715 -15.459 1.00 80.94 96 SER A CA 1
ATOM 726 C C . SER A 1 96 ? -43.530 2.894 -14.422 1.00 80.94 96 SER A C 1
ATOM 728 O O . SER A 1 96 ? -43.430 2.081 -13.504 1.00 80.94 96 SER A O 1
ATOM 730 N N . SER A 1 97 ? -42.716 3.951 -14.537 1.00 76.50 97 SER A N 1
ATOM 731 C CA . SER A 1 97 ? -41.544 4.223 -13.691 1.00 76.50 97 SER A CA 1
ATOM 732 C C . SER A 1 97 ? -41.614 5.601 -13.028 1.00 76.50 97 SER A C 1
ATOM 734 O O . SER A 1 97 ? -42.066 6.572 -13.640 1.00 76.50 97 SER A O 1
ATOM 736 N N . ALA A 1 98 ? -41.089 5.701 -11.803 1.00 74.25 98 ALA A N 1
ATOM 737 C CA . ALA A 1 98 ? -40.906 6.967 -11.092 1.00 74.25 98 ALA A CA 1
ATOM 738 C C . ALA A 1 98 ? -39.683 7.783 -11.574 1.00 74.25 98 ALA A C 1
ATOM 740 O O . ALA A 1 98 ? -39.442 8.886 -11.071 1.00 74.25 98 ALA A O 1
ATOM 741 N N . LEU A 1 99 ? -38.881 7.262 -12.513 1.00 73.56 99 LEU A N 1
ATOM 742 C CA . LEU A 1 99 ? -37.654 7.885 -13.028 1.00 73.56 99 LEU A CA 1
ATOM 743 C C . LEU A 1 99 ? -37.937 8.909 -14.141 1.00 73.56 99 LEU A C 1
ATOM 745 O O . LEU A 1 99 ? -37.490 8.771 -15.276 1.00 73.56 99 LEU A O 1
ATOM 749 N N . VAL A 1 100 ? -38.679 9.962 -13.801 1.00 67.56 100 VAL A N 1
ATOM 750 C CA . VAL A 1 100 ? -38.880 11.132 -14.670 1.00 67.56 100 VAL A CA 1
ATOM 751 C C . VAL A 1 100 ? -37.796 12.179 -14.389 1.00 67.56 100 VAL A C 1
ATOM 753 O O . VAL A 1 100 ? -37.393 12.362 -13.236 1.00 67.56 100 VAL A O 1
ATOM 756 N N . SER A 1 101 ? -37.330 12.868 -15.436 1.00 57.38 101 SER A N 1
ATOM 757 C CA . SER A 1 101 ? -36.479 14.054 -15.296 1.00 57.38 101 SER A CA 1
ATOM 758 C C . SER A 1 101 ? -37.303 15.201 -14.709 1.00 57.38 101 SER A C 1
ATOM 760 O O . SER A 1 101 ? -38.245 15.688 -15.333 1.00 57.38 101 SER A O 1
ATOM 762 N N . ILE A 1 102 ? -36.969 15.591 -13.482 1.00 59.09 102 ILE A N 1
ATOM 763 C CA . ILE A 1 102 ? -37.442 16.830 -12.865 1.00 59.09 102 ILE A CA 1
ATOM 764 C C . ILE A 1 102 ? -36.510 17.970 -13.280 1.00 59.09 102 ILE A C 1
ATOM 766 O O . ILE A 1 102 ? -35.304 17.762 -13.412 1.00 59.09 102 ILE A O 1
ATOM 770 N N . GLY A 1 103 ? -37.085 19.148 -13.527 1.00 56.38 103 GLY A N 1
ATOM 771 C CA . GLY A 1 103 ? -36.339 20.339 -13.934 1.00 56.38 103 GLY A CA 1
ATOM 772 C C . GLY A 1 103 ? -35.502 20.942 -12.802 1.00 56.38 103 GLY A C 1
ATOM 773 O O . GLY A 1 103 ? -35.271 20.313 -11.767 1.00 56.38 103 GLY A O 1
ATOM 774 N N . ALA A 1 104 ? -35.073 22.190 -13.004 1.00 53.84 104 ALA A N 1
ATOM 775 C CA . ALA A 1 104 ? -34.403 22.979 -11.974 1.00 53.84 104 ALA A CA 1
ATOM 776 C C . ALA A 1 104 ? -35.227 23.034 -10.662 1.00 53.84 104 ALA A C 1
ATOM 778 O O . ALA A 1 104 ? -36.449 22.838 -10.698 1.00 53.84 104 ALA A O 1
ATOM 779 N N . PRO A 1 105 ? -34.582 23.281 -9.504 1.00 55.12 105 PRO A N 1
ATOM 780 C CA . PRO A 1 105 ? -35.282 23.525 -8.247 1.00 55.12 105 PRO A CA 1
ATOM 781 C C . PRO A 1 105 ? -36.392 24.565 -8.403 1.00 55.12 105 PRO A C 1
ATOM 783 O O . PRO A 1 105 ? -36.253 25.511 -9.178 1.00 55.12 105 PRO A O 1
ATOM 786 N N . ILE A 1 106 ? -37.479 24.409 -7.645 1.00 52.12 106 ILE A N 1
ATOM 787 C CA . ILE A 1 106 ? -38.424 25.512 -7.480 1.00 52.12 106 ILE A CA 1
ATOM 788 C C . ILE A 1 106 ? -37.695 26.564 -6.645 1.00 52.12 106 ILE A C 1
ATOM 790 O O . ILE A 1 106 ? -37.408 26.332 -5.470 1.00 52.12 106 ILE A O 1
ATOM 794 N N . GLU A 1 107 ? -37.351 27.693 -7.262 1.00 42.25 107 GLU A N 1
ATOM 795 C CA . GLU A 1 107 ? -36.835 28.847 -6.534 1.00 42.25 107 GLU A CA 1
ATOM 796 C C . GLU A 1 107 ? -37.962 29.397 -5.659 1.00 42.25 107 GLU A C 1
ATOM 798 O O . GLU A 1 107 ? -38.878 30.070 -6.131 1.00 42.25 107 GLU A O 1
ATOM 803 N N . PHE A 1 108 ? -37.913 29.073 -4.367 1.00 45.88 108 PHE A N 1
ATOM 804 C CA . PHE A 1 108 ? -38.707 29.771 -3.369 1.00 45.88 108 PHE A CA 1
ATOM 805 C C . PHE A 1 108 ? -38.213 31.217 -3.318 1.00 45.88 108 PHE A C 1
ATOM 807 O O . PHE A 1 108 ? -37.088 31.475 -2.886 1.00 45.88 108 PHE A O 1
ATOM 814 N N . GLU A 1 109 ? -39.048 32.143 -3.794 1.00 41.94 109 GLU A N 1
ATOM 815 C CA . GLU A 1 109 ? -38.788 33.581 -3.755 1.00 41.94 109 GLU A CA 1
ATOM 816 C C . GLU A 1 109 ? -38.412 33.976 -2.321 1.00 41.94 109 GLU A C 1
ATOM 818 O O . GLU A 1 109 ? -39.193 33.786 -1.387 1.00 41.94 109 GLU A O 1
ATOM 823 N N . SER A 1 110 ? -37.167 34.425 -2.126 1.00 41.47 110 SER A N 1
ATOM 824 C CA . SER A 1 110 ? -36.533 34.399 -0.807 1.00 41.47 110 SER A CA 1
ATOM 825 C C . SER A 1 110 ? -37.007 35.547 0.087 1.00 41.47 110 SER A C 1
ATOM 827 O O . SER A 1 110 ? -36.290 36.528 0.308 1.00 41.47 110 SER A O 1
ATOM 829 N N . SER A 1 111 ? -38.213 35.409 0.638 1.00 46.50 111 SER A N 1
ATOM 830 C CA . SER A 1 111 ? -38.650 36.170 1.805 1.00 46.50 111 SER A CA 1
ATOM 831 C C . SER A 1 111 ? -37.596 36.027 2.904 1.00 46.50 111 SER A C 1
ATOM 833 O O . SER A 1 111 ? -37.230 34.904 3.258 1.00 46.50 111 SER A O 1
ATOM 835 N N . VAL A 1 112 ? -37.098 37.158 3.412 1.00 50.00 112 VAL A N 1
ATOM 836 C CA . VAL A 1 112 ? -36.012 37.225 4.406 1.00 50.00 112 VAL A CA 1
ATOM 837 C C . VAL A 1 112 ? -36.264 36.216 5.541 1.00 50.00 112 VAL A C 1
ATOM 839 O O . VAL A 1 112 ? -37.385 36.197 6.063 1.00 50.00 112 VAL A O 1
ATOM 842 N N . PRO A 1 113 ? -35.272 35.377 5.921 1.00 54.34 113 PRO A N 1
ATOM 843 C CA . PRO A 1 113 ? -35.469 34.305 6.893 1.00 54.34 113 PRO A CA 1
ATOM 844 C C . PRO A 1 113 ? -36.107 34.844 8.171 1.00 54.34 113 PRO A C 1
ATOM 846 O O . PRO A 1 113 ? -35.581 35.734 8.843 1.00 54.34 113 PRO A O 1
ATOM 849 N N . SER A 1 114 ? -37.301 34.332 8.451 1.00 65.56 114 SER A N 1
ATOM 850 C CA . SER A 1 114 ? -38.148 34.815 9.530 1.00 65.56 114 SER A CA 1
ATOM 851 C C . SER A 1 114 ? -37.734 34.152 10.837 1.00 65.56 114 SER A C 1
ATOM 853 O O . SER A 1 114 ? -37.875 32.944 11.002 1.00 65.56 114 SER A O 1
ATOM 855 N N . CYS A 1 115 ? -37.208 34.963 11.752 1.00 74.75 115 CYS A N 1
ATOM 856 C CA . CYS A 1 115 ? -36.704 34.531 13.051 1.00 74.75 115 CYS A CA 1
ATOM 857 C C . CYS A 1 115 ? -37.780 33.780 13.854 1.00 74.75 115 CYS A C 1
ATOM 859 O O . CYS A 1 115 ? -38.806 34.352 14.225 1.00 74.75 115 CYS A O 1
ATOM 861 N N . TYR A 1 116 ? -37.531 32.498 14.115 1.00 74.50 116 TYR A N 1
ATOM 862 C CA . TYR A 1 116 ? -38.486 31.529 14.640 1.00 74.50 116 TYR A CA 1
ATOM 863 C C . TYR A 1 116 ? -38.097 31.092 16.057 1.00 74.50 116 TYR A C 1
ATOM 865 O O . TYR A 1 116 ? -36.974 30.659 16.308 1.00 74.50 116 TYR A O 1
ATOM 873 N N . PHE A 1 117 ? -39.034 31.184 17.002 1.00 67.88 117 PHE A N 1
ATOM 874 C CA . PHE A 1 117 ? -38.777 30.996 18.436 1.00 67.88 117 PHE A CA 1
ATOM 875 C C . PHE A 1 117 ? -38.212 29.613 18.806 1.00 67.88 117 PHE A C 1
ATOM 877 O O . PHE A 1 117 ? -37.432 29.500 19.750 1.00 67.88 117 PHE A O 1
ATOM 884 N N . TRP A 1 118 ? -38.576 28.561 18.071 1.00 59.16 118 TRP A N 1
ATOM 885 C CA . TRP A 1 118 ? -38.070 27.210 18.336 1.00 59.16 118 TRP A CA 1
ATOM 886 C C . TRP A 1 118 ? -36.716 26.916 17.674 1.00 59.16 118 TRP A C 1
ATOM 888 O O . TRP A 1 118 ? -36.107 25.900 17.998 1.00 59.16 118 TRP A O 1
ATOM 898 N N . ASP A 1 119 ? -36.222 27.810 16.810 1.00 60.44 119 ASP A N 1
ATOM 899 C CA . ASP A 1 119 ? -34.912 27.704 16.159 1.00 60.44 119 ASP A CA 1
ATOM 900 C C . ASP A 1 119 ? -34.180 29.059 16.129 1.00 60.44 119 ASP A C 1
ATOM 902 O O . ASP A 1 119 ? -33.768 29.587 15.094 1.00 60.44 119 ASP A O 1
ATOM 906 N N . ILE A 1 120 ? -34.031 29.653 17.316 1.00 65.44 120 ILE A N 1
ATOM 907 C CA . ILE A 1 120 ? -33.356 30.947 17.513 1.00 65.44 120 ILE A CA 1
ATOM 908 C C . ILE A 1 120 ? -31.871 30.896 17.110 1.00 65.44 120 ILE A C 1
ATOM 910 O O . ILE A 1 120 ? -31.273 31.940 16.862 1.00 65.44 120 ILE A O 1
ATOM 914 N N . MET A 1 121 ? -31.263 29.708 17.053 1.00 52.91 121 MET A N 1
ATOM 915 C CA . MET A 1 121 ? -29.838 29.565 16.749 1.00 52.91 121 MET A CA 1
ATOM 916 C C . MET A 1 121 ? -29.539 29.687 15.252 1.00 52.91 121 MET A C 1
ATOM 918 O O . MET A 1 121 ? -28.550 30.330 14.909 1.00 52.91 121 MET A O 1
ATOM 922 N N . GLU A 1 122 ? -30.385 29.123 14.384 1.00 51.41 122 GLU A N 1
ATOM 923 C CA . GLU A 1 122 ? -30.177 29.156 12.929 1.00 51.41 122 GLU A CA 1
ATOM 924 C C . GLU A 1 122 ? -30.995 30.264 12.235 1.00 51.41 122 GLU A C 1
ATOM 926 O O . GLU A 1 122 ? -30.552 30.833 11.238 1.00 51.41 122 GLU A O 1
ATOM 931 N N . THR A 1 123 ? -32.185 30.613 12.751 1.00 59.50 123 THR A N 1
ATOM 932 C CA . THR A 1 123 ? -33.123 31.526 12.053 1.00 59.50 123 THR A CA 1
ATOM 933 C C . THR A 1 123 ? -33.083 32.987 12.517 1.00 59.50 123 THR A C 1
ATOM 935 O O . THR A 1 123 ? -33.626 33.858 11.835 1.00 59.50 123 THR A O 1
ATOM 938 N N . CYS A 1 124 ? -32.465 33.290 13.663 1.00 69.50 124 CYS A N 1
ATOM 939 C CA . CYS A 1 124 ? -32.479 34.625 14.267 1.00 69.50 124 CYS A CA 1
ATOM 940 C C . CYS A 1 124 ? -31.085 35.257 14.325 1.00 69.50 124 CYS A C 1
ATOM 942 O O . CYS A 1 124 ? -30.098 34.624 14.690 1.00 69.50 124 CYS A O 1
ATOM 944 N N . THR A 1 125 ? -31.005 36.568 14.083 1.00 77.31 125 THR A N 1
ATOM 945 C CA . THR A 1 125 ? -29.785 37.327 14.401 1.00 77.31 125 THR A CA 1
ATOM 946 C C . THR A 1 125 ? -29.547 37.379 15.920 1.00 77.31 125 THR A C 1
ATOM 948 O O . THR A 1 125 ? -30.510 37.349 16.694 1.00 77.31 125 THR A O 1
ATOM 951 N N . PRO A 1 126 ? -28.299 37.568 16.398 1.00 77.44 126 PRO A N 1
ATOM 952 C CA . PRO A 1 126 ? -28.012 37.686 17.832 1.00 77.44 126 PRO A CA 1
ATOM 953 C C . PRO A 1 126 ? -28.805 38.788 18.558 1.00 77.44 126 PRO A C 1
ATOM 955 O O . PRO A 1 126 ? -29.106 38.650 19.741 1.00 77.44 126 PRO A O 1
ATOM 958 N N . ALA A 1 127 ? -29.193 39.863 17.860 1.00 76.88 127 ALA A N 1
ATOM 959 C CA . ALA A 1 127 ? -30.052 40.913 18.413 1.00 76.88 127 ALA A CA 1
ATOM 960 C C . ALA A 1 127 ? -31.499 40.427 18.634 1.00 76.88 127 ALA A C 1
ATOM 962 O O . ALA A 1 127 ? -32.095 40.699 19.676 1.00 76.88 127 ALA A O 1
ATOM 963 N N . GLN A 1 128 ? -32.048 39.653 17.695 1.00 80.12 128 GLN A N 1
ATOM 964 C CA . GLN A 1 128 ? -33.364 39.019 17.831 1.00 80.12 128 GLN A CA 1
ATOM 965 C C . GLN A 1 128 ? -33.348 37.905 18.895 1.00 80.12 128 GLN A C 1
ATOM 967 O O . GLN A 1 128 ? -34.280 37.789 19.689 1.00 80.12 128 GLN A O 1
ATOM 972 N N . ALA A 1 129 ? -32.249 37.151 19.005 1.00 78.19 129 ALA A N 1
ATOM 973 C CA . ALA A 1 129 ? -32.042 36.197 20.095 1.00 78.19 129 ALA A CA 1
ATOM 974 C C . ALA A 1 129 ? -32.023 36.884 21.477 1.00 78.19 129 ALA A C 1
ATOM 976 O O . ALA A 1 129 ? -32.608 36.374 22.433 1.00 78.19 129 ALA A O 1
ATOM 977 N N . GLN A 1 130 ? -31.426 38.079 21.594 1.00 79.62 130 GLN A N 1
ATOM 978 C CA . GLN A 1 130 ? -31.491 38.883 22.823 1.00 79.62 130 GLN A CA 1
ATOM 979 C C . GLN A 1 130 ? -32.905 39.401 23.129 1.00 79.62 130 GLN A C 1
ATOM 981 O O . GLN A 1 130 ? -33.276 39.462 24.300 1.00 79.62 130 GLN A O 1
ATOM 986 N N . VAL A 1 131 ? -33.707 39.727 22.109 1.00 82.75 131 VAL A N 1
ATOM 987 C CA . VAL A 1 131 ? -35.130 40.104 22.245 1.00 82.75 131 VAL A CA 1
ATOM 988 C C . VAL A 1 131 ? -35.985 38.957 22.808 1.00 82.75 131 VAL A C 1
ATOM 990 O O . VAL A 1 131 ? -36.918 39.204 23.576 1.00 82.75 131 VAL A O 1
ATOM 993 N N . PHE A 1 132 ? -35.635 37.701 22.519 1.00 79.19 132 PHE A N 1
ATOM 994 C CA . PHE A 1 132 ? -36.206 36.549 23.221 1.00 79.19 132 PHE A CA 1
ATOM 995 C C . PHE A 1 132 ? -35.644 36.394 24.640 1.00 79.19 132 PHE A C 1
ATOM 997 O O . PHE A 1 132 ? -36.414 36.306 25.596 1.00 79.19 132 PHE A O 1
ATOM 1004 N N . ALA A 1 133 ? -34.318 36.418 24.808 1.00 78.88 133 ALA A N 1
ATOM 1005 C CA . ALA A 1 133 ? -33.664 36.188 26.100 1.00 78.88 133 ALA A CA 1
ATOM 1006 C C . ALA A 1 133 ? -34.012 37.235 27.180 1.00 78.88 133 ALA A C 1
ATOM 1008 O O . ALA A 1 133 ? -33.964 36.930 28.370 1.00 78.88 133 ALA A O 1
ATOM 1009 N N . ASN A 1 134 ? -34.374 38.461 26.785 1.00 81.00 134 ASN A N 1
ATOM 1010 C CA . ASN A 1 134 ? -34.808 39.527 27.693 1.00 81.00 134 ASN A CA 1
ATOM 1011 C C . ASN A 1 134 ? -36.337 39.575 27.921 1.00 81.00 134 ASN A C 1
ATOM 1013 O O . ASN A 1 134 ? -36.808 40.454 28.642 1.00 81.00 134 ASN A O 1
ATOM 1017 N N . GLY A 1 135 ? -37.107 38.664 27.309 1.00 81.81 135 GLY A N 1
ATOM 1018 C CA . GLY A 1 135 ? -38.564 38.575 27.451 1.00 81.81 135 GLY A CA 1
ATOM 1019 C C . GLY A 1 135 ? -39.367 39.678 26.749 1.00 81.81 135 GLY A C 1
ATOM 1020 O O . GLY A 1 135 ? -40.556 39.818 27.027 1.00 81.81 135 GLY A O 1
ATOM 1021 N N . SER A 1 136 ? -38.753 40.475 25.866 1.00 84.88 136 SER A N 1
ATOM 1022 C CA . SER A 1 136 ? -39.440 41.574 25.164 1.00 84.88 136 SER A CA 1
ATOM 1023 C C . SER A 1 136 ? -40.150 41.163 23.872 1.00 84.88 136 SER A C 1
ATOM 1025 O O . SER A 1 136 ? -40.976 41.933 23.380 1.00 84.88 136 SER A O 1
ATOM 1027 N N . ALA A 1 137 ? -39.834 39.990 23.319 1.00 86.12 137 ALA A N 1
ATOM 1028 C CA . ALA A 1 137 ? -40.360 39.490 22.051 1.00 86.12 137 ALA A CA 1
ATOM 1029 C C . ALA A 1 137 ? -41.894 39.567 21.919 1.00 86.12 137 ALA A C 1
ATOM 1031 O O . ALA A 1 137 ? -42.645 39.169 22.810 1.00 86.12 137 ALA A O 1
ATOM 1032 N N . ILE A 1 138 ? -42.350 40.010 20.747 1.00 85.38 138 ILE A N 1
ATOM 1033 C CA . ILE A 1 138 ? -43.726 39.864 20.270 1.00 85.38 138 ILE A CA 1
ATOM 1034 C C . ILE A 1 138 ? -43.679 38.825 19.148 1.00 85.38 138 ILE A C 1
ATOM 1036 O O . ILE A 1 138 ? -42.924 38.992 18.188 1.00 85.38 138 ILE A O 1
ATOM 1040 N N . THR A 1 139 ? -44.458 37.751 19.279 1.00 79.31 139 THR A N 1
ATOM 1041 C CA . THR A 1 139 ? -44.517 36.667 18.289 1.00 79.31 139 THR A CA 1
ATOM 1042 C C . THR A 1 139 ? -45.933 36.425 17.790 1.00 79.31 139 THR A C 1
ATOM 1044 O O . THR A 1 139 ? -46.899 36.640 18.520 1.00 79.31 139 THR A O 1
ATOM 1047 N N . GLU A 1 140 ? -46.020 35.949 16.554 1.00 71.81 140 GLU A N 1
ATOM 1048 C CA . GLU A 1 140 ? -47.228 35.463 15.888 1.00 71.81 140 GLU A CA 1
ATOM 1049 C C . GLU A 1 140 ? -46.838 34.161 15.173 1.00 71.81 140 GLU A C 1
ATOM 1051 O O . GLU A 1 140 ? -45.776 34.105 14.557 1.00 71.81 140 GLU A O 1
ATOM 1056 N N . ASP A 1 141 ? -47.589 33.075 15.381 1.00 66.62 141 ASP A N 1
ATOM 1057 C CA . ASP A 1 141 ? -47.242 31.706 14.943 1.00 66.62 141 ASP A CA 1
ATOM 1058 C C . ASP A 1 141 ? -45.773 31.295 15.204 1.00 66.62 141 ASP A C 1
ATOM 1060 O O . ASP A 1 141 ? -45.112 30.628 14.408 1.00 66.62 141 ASP A O 1
ATOM 1064 N N . PHE A 1 142 ? -45.263 31.693 16.378 1.00 67.25 142 PHE A N 1
ATOM 1065 C CA . PHE A 1 142 ? -43.877 31.526 16.846 1.00 67.25 142 PHE A CA 1
ATOM 1066 C C . PHE A 1 142 ? -42.798 32.278 16.035 1.00 67.25 142 PHE A C 1
ATOM 1068 O O . PHE A 1 142 ? -41.617 32.175 16.369 1.00 67.25 142 PHE A O 1
ATOM 1075 N N . ILE A 1 143 ? -43.168 33.080 15.035 1.00 76.25 143 ILE A N 1
ATOM 1076 C CA . ILE A 1 143 ? -42.274 33.997 14.315 1.00 76.25 143 ILE A CA 1
ATOM 1077 C C . ILE A 1 143 ? -42.181 35.329 15.070 1.00 76.25 143 ILE A C 1
ATOM 1079 O O . ILE A 1 143 ? -43.176 35.849 15.574 1.00 76.25 143 ILE A O 1
ATOM 1083 N N . LEU A 1 144 ? -40.979 35.903 15.154 1.00 80.75 144 LEU A N 1
ATOM 1084 C CA . LEU A 1 144 ? -40.716 37.187 15.802 1.00 80.75 144 LEU A CA 1
ATOM 1085 C C . LEU A 1 144 ? -41.187 38.366 14.933 1.00 80.75 144 LEU A C 1
ATOM 1087 O O . LEU A 1 144 ? -40.480 38.810 14.028 1.00 80.75 144 LEU A O 1
ATOM 1091 N N . VAL A 1 145 ? -42.356 38.919 15.260 1.00 84.94 145 VAL A N 1
ATOM 1092 C CA . VAL A 1 145 ? -42.960 40.068 14.558 1.00 84.94 145 VAL A CA 1
ATOM 1093 C C . VAL A 1 145 ? -42.639 41.423 15.198 1.00 84.94 145 VAL A C 1
ATOM 1095 O O . VAL A 1 145 ? -42.809 42.457 14.556 1.00 84.94 145 VAL A O 1
ATOM 1098 N N . GLY A 1 146 ? -42.129 41.459 16.434 1.00 85.81 146 GLY A N 1
ATOM 1099 C CA . GLY A 1 146 ? -41.754 42.712 17.098 1.00 85.81 146 GLY A CA 1
ATOM 1100 C C . GLY A 1 146 ? -41.115 42.540 18.476 1.00 85.81 146 GLY A C 1
ATOM 1101 O O . GLY A 1 146 ? -40.762 41.434 18.881 1.00 85.81 146 GLY A O 1
ATOM 1102 N N . TYR A 1 147 ? -40.984 43.640 19.216 1.00 87.56 147 TYR A N 1
ATOM 1103 C CA . TYR A 1 147 ? -40.492 43.666 20.594 1.00 87.56 147 TYR A CA 1
ATOM 1104 C C . TYR A 1 147 ? -41.080 44.820 21.423 1.00 87.56 147 TYR A C 1
ATOM 1106 O O . TYR A 1 147 ? -41.578 45.815 20.894 1.00 87.56 147 TYR A O 1
ATOM 1114 N N . LYS A 1 148 ? -41.017 44.682 22.751 1.00 86.88 148 LYS A N 1
ATOM 1115 C CA . LYS A 1 148 ? -41.453 45.676 23.743 1.00 86.88 148 LYS A CA 1
ATOM 1116 C C . LYS A 1 148 ? -40.275 46.442 24.342 1.00 86.88 148 LYS A C 1
ATOM 1118 O O . LYS A 1 148 ? -39.338 45.854 24.879 1.00 86.88 148 LYS A O 1
ATOM 1123 N N . LEU A 1 149 ? -40.347 47.767 24.303 1.00 79.81 149 LEU A N 1
ATOM 1124 C CA . LEU A 1 149 ? -39.449 48.645 25.049 1.00 79.81 149 LEU A CA 1
ATOM 1125 C C . LEU A 1 149 ? -39.805 48.641 26.546 1.00 79.81 149 LEU A C 1
ATOM 1127 O O . LEU A 1 149 ? -40.905 48.262 26.949 1.00 79.81 149 LEU A O 1
ATOM 1131 N N . LYS A 1 150 ? -38.859 49.068 27.394 1.00 75.69 150 LYS A N 1
ATOM 1132 C CA . LYS A 1 150 ? -39.004 49.052 28.866 1.00 75.69 150 LYS A CA 1
ATOM 1133 C C . LYS A 1 150 ? -40.075 50.009 29.411 1.00 75.69 150 LYS A C 1
ATOM 1135 O O . LYS A 1 150 ? -40.432 49.902 30.578 1.00 75.69 150 LYS A O 1
ATOM 1140 N N . ASP A 1 151 ? -40.571 50.922 28.582 1.00 75.12 151 ASP A N 1
ATOM 1141 C CA . ASP A 1 151 ? -41.701 51.816 28.862 1.00 75.12 151 ASP A CA 1
ATOM 1142 C C . ASP A 1 151 ? -43.069 51.210 28.474 1.00 75.12 151 ASP A C 1
ATOM 1144 O O . ASP A 1 151 ? -44.107 51.812 28.737 1.00 75.12 151 ASP A O 1
ATOM 1148 N N . GLY A 1 152 ? -43.082 50.010 27.879 1.00 74.94 152 GLY A N 1
ATOM 1149 C CA . GLY A 1 152 ? -44.278 49.321 27.387 1.00 74.94 152 GLY A CA 1
ATOM 1150 C C . GLY A 1 152 ? -44.583 49.546 25.900 1.00 74.94 152 GLY A C 1
ATOM 1151 O O . GLY A 1 152 ? -45.483 48.891 25.369 1.00 74.94 152 GLY A O 1
ATOM 1152 N N . THR A 1 153 ? -43.839 50.416 25.209 1.00 82.81 153 THR A N 1
ATOM 1153 C CA . THR A 1 153 ? -44.035 50.703 23.779 1.00 82.81 153 THR A CA 1
ATOM 1154 C C . THR A 1 153 ? -43.741 49.466 22.930 1.00 82.81 153 THR A C 1
ATOM 1156 O O . THR A 1 153 ? -42.722 48.802 23.116 1.00 82.81 153 THR A O 1
ATOM 1159 N N . GLN A 1 154 ? -44.625 49.158 21.980 1.00 86.25 154 GLN A N 1
ATOM 1160 C CA . GLN A 1 154 ? -44.491 48.015 21.072 1.00 86.25 154 GLN A CA 1
ATOM 1161 C C . GLN A 1 154 ? -43.924 48.472 19.725 1.00 86.25 154 GLN A C 1
ATOM 1163 O O . GLN A 1 154 ? -44.451 49.401 19.116 1.00 86.25 154 GLN A O 1
ATOM 1168 N N . VAL A 1 155 ? -42.858 47.815 19.270 1.00 76.88 155 VAL A N 1
ATOM 1169 C CA . VAL A 1 155 ? -42.176 48.082 17.998 1.00 76.88 155 VAL A CA 1
ATOM 1170 C C . VAL A 1 155 ? -42.248 46.820 17.145 1.00 76.88 155 VAL A C 1
ATOM 1172 O O . VAL A 1 155 ? -41.772 45.769 17.565 1.00 76.88 155 VAL A O 1
ATOM 1175 N N . PHE A 1 156 ? -42.838 46.914 15.957 1.00 81.75 156 PHE A N 1
ATOM 1176 C CA . PHE A 1 156 ? -42.969 45.791 15.025 1.00 81.75 156 PHE A CA 1
ATOM 1177 C C . PHE A 1 156 ? -41.907 45.868 13.924 1.00 81.75 156 PHE A C 1
ATOM 1179 O O . PHE A 1 156 ? -41.512 46.958 13.505 1.00 81.75 156 PHE A O 1
ATOM 1186 N N . TYR A 1 157 ? -41.435 44.713 13.456 1.00 68.50 157 TYR A N 1
ATOM 1187 C CA . TYR A 1 157 ? -40.528 44.628 12.314 1.00 68.50 157 TYR A CA 1
ATOM 1188 C C . TYR A 1 157 ? -41.312 44.851 11.014 1.00 68.50 157 TYR A C 1
ATOM 1190 O O . TYR A 1 157 ? -42.406 44.323 10.828 1.00 68.50 157 TYR A O 1
ATOM 1198 N N . ASN A 1 158 ? -40.769 45.677 10.118 1.00 52.09 158 ASN A N 1
ATOM 1199 C CA . ASN A 1 158 ? -41.533 46.252 9.013 1.00 52.09 158 ASN A CA 1
ATOM 1200 C C . ASN A 1 158 ? -41.742 45.234 7.868 1.00 52.09 158 ASN A C 1
ATOM 1202 O O . ASN A 1 158 ? -40.851 45.038 7.042 1.00 52.09 158 ASN A O 1
ATOM 1206 N N . GLN A 1 159 ? -42.916 44.595 7.803 1.00 48.47 159 GLN A N 1
ATOM 1207 C CA . GLN A 1 159 ? -43.266 43.558 6.812 1.00 48.47 159 GLN A CA 1
ATOM 1208 C C . GLN A 1 159 ? -43.546 44.096 5.384 1.00 48.47 159 GLN A C 1
ATOM 1210 O O . GLN A 1 159 ? -44.535 43.723 4.763 1.00 48.47 159 GLN A O 1
ATOM 1215 N N . THR A 1 160 ? -42.680 44.942 4.816 1.00 36.38 160 THR A N 1
ATOM 1216 C CA . THR A 1 160 ? -42.701 45.283 3.372 1.00 36.38 160 THR A CA 1
ATOM 1217 C C . THR A 1 160 ? -41.349 45.825 2.904 1.00 36.38 160 THR A C 1
ATOM 1219 O O . THR A 1 160 ? -41.001 46.954 3.250 1.00 36.38 160 THR A O 1
ATOM 1222 N N . ALA A 1 161 ? -40.623 45.067 2.071 1.00 31.62 161 ALA A N 1
ATOM 1223 C CA . ALA A 1 161 ? -39.464 45.562 1.306 1.00 31.62 161 ALA A CA 1
ATOM 1224 C C . ALA A 1 161 ? -39.118 44.699 0.067 1.00 31.62 161 ALA A C 1
ATOM 1226 O O . ALA A 1 161 ? -37.950 44.555 -0.295 1.00 31.62 161 ALA A O 1
ATOM 1227 N N . ALA A 1 162 ? -40.116 44.121 -0.611 1.00 32.25 162 ALA A N 1
ATOM 1228 C CA . ALA A 1 162 ? -39.907 43.524 -1.931 1.00 32.25 162 ALA A CA 1
ATOM 1229 C C . ALA A 1 162 ? -39.778 44.638 -2.992 1.00 32.25 162 ALA A C 1
ATOM 1231 O O . ALA A 1 162 ? -40.757 45.003 -3.640 1.00 32.25 162 ALA A O 1
ATOM 1232 N N . GLY A 1 163 ? -38.577 45.214 -3.138 1.00 28.62 163 GLY A N 1
ATOM 1233 C CA . GLY A 1 163 ? -38.250 46.135 -4.235 1.00 28.62 163 GLY A CA 1
ATOM 1234 C C . GLY A 1 163 ? -37.285 47.286 -3.907 1.00 28.62 163 GLY A C 1
ATOM 1235 O O . GLY A 1 163 ? -37.458 48.001 -2.929 1.00 28.62 163 GLY A O 1
ATOM 1236 N N . ALA A 1 164 ? -36.336 47.500 -4.828 1.00 26.14 164 ALA A N 1
ATOM 1237 C CA . ALA A 1 164 ? -35.594 48.742 -5.110 1.00 26.14 164 ALA A CA 1
ATOM 1238 C C . ALA A 1 164 ? -34.680 49.396 -4.032 1.00 26.14 164 ALA A C 1
ATOM 1240 O O . ALA A 1 164 ? -35.091 50.282 -3.296 1.00 26.14 164 ALA A O 1
ATOM 1241 N N . GLY A 1 165 ? -33.366 49.151 -4.167 1.00 26.67 165 GLY A N 1
ATOM 1242 C CA . GLY A 1 165 ? -32.417 50.224 -4.539 1.00 26.67 165 GLY A CA 1
ATOM 1243 C C . GLY A 1 165 ? -31.653 51.015 -3.453 1.00 26.67 165 GLY A C 1
ATOM 1244 O O . GLY A 1 165 ? -32.224 51.848 -2.768 1.00 26.67 165 GLY A O 1
ATOM 1245 N N . ASN A 1 166 ? -30.315 50.876 -3.467 1.00 29.45 166 ASN A N 1
ATOM 1246 C CA . ASN A 1 166 ? -29.275 51.798 -2.952 1.00 29.45 166 ASN A CA 1
ATOM 1247 C C . ASN A 1 166 ? -29.379 52.362 -1.512 1.00 29.45 166 ASN A C 1
ATOM 1249 O O . ASN A 1 166 ? -30.112 53.312 -1.255 1.00 29.45 166 ASN A O 1
ATOM 1253 N N . GLY A 1 167 ? -28.455 51.957 -0.626 1.00 25.23 167 GLY A N 1
ATOM 1254 C CA . GLY A 1 167 ? -28.179 52.698 0.617 1.00 25.23 167 GLY A CA 1
ATOM 1255 C C . GLY A 1 167 ? -27.137 52.062 1.549 1.00 25.23 167 GLY A C 1
ATOM 1256 O O . GLY A 1 167 ? -27.339 50.970 2.057 1.00 25.23 167 GLY A O 1
ATOM 1257 N N . SER A 1 168 ? -26.038 52.780 1.786 1.00 27.47 168 SER A N 1
ATOM 1258 C CA . SER A 1 168 ? -24.946 52.552 2.758 1.00 27.47 168 SER A CA 1
ATOM 1259 C C . SER A 1 168 ? -25.241 51.760 4.053 1.00 27.47 168 SER A C 1
ATOM 1261 O O . SER A 1 168 ? -26.146 52.107 4.810 1.00 27.47 168 SER A O 1
ATOM 1263 N N . SER A 1 169 ? -24.354 50.814 4.392 1.00 35.09 169 SER A N 1
ATOM 1264 C CA . SER A 1 169 ? -24.334 50.046 5.653 1.00 35.09 169 SER A CA 1
ATOM 1265 C C . SER A 1 169 ? -23.948 50.869 6.903 1.00 35.09 169 SER A C 1
ATOM 1267 O O . SER A 1 169 ? -23.035 51.693 6.813 1.00 35.09 169 SER A O 1
ATOM 1269 N N . PRO A 1 170 ? -24.501 50.557 8.096 1.00 28.91 170 PRO A N 1
ATOM 1270 C CA . PRO A 1 170 ? -23.985 51.045 9.380 1.00 28.91 170 PRO A CA 1
ATOM 1271 C C . PRO A 1 170 ? -23.492 49.933 10.343 1.00 28.91 170 PRO A C 1
ATOM 1273 O O . PRO A 1 170 ? -24.263 49.109 10.814 1.00 28.91 170 PRO A O 1
ATOM 1276 N N . GLN A 1 171 ? -22.182 49.983 10.611 1.00 25.31 171 GLN A N 1
ATOM 1277 C CA . GLN A 1 171 ? -21.369 49.630 11.802 1.00 25.31 171 GLN A CA 1
ATOM 1278 C C . GLN A 1 171 ? -21.823 48.658 12.930 1.00 25.31 171 GLN A C 1
ATOM 1280 O O . GLN A 1 171 ? -22.981 48.503 13.295 1.00 25.31 171 GLN A O 1
ATOM 1285 N N . SER A 1 172 ? -20.795 48.061 13.550 1.00 27.03 172 SER A N 1
ATOM 1286 C CA . SER A 1 172 ? -20.802 47.104 14.668 1.00 27.03 172 SER A CA 1
ATOM 1287 C C . SER A 1 172 ? -20.880 47.737 16.072 1.00 27.03 172 SER A C 1
ATOM 1289 O O . SER A 1 172 ? -20.661 48.935 16.248 1.00 27.03 172 SER A O 1
ATOM 1291 N N . TYR A 1 173 ? -21.109 46.906 17.102 1.00 22.70 173 TYR A N 1
ATOM 1292 C CA . TYR A 1 173 ? -21.029 47.292 18.520 1.00 22.70 173 TYR A CA 1
ATOM 1293 C C . TYR A 1 173 ? -20.350 46.202 19.374 1.00 22.70 173 TYR A C 1
ATOM 1295 O O . TYR A 1 173 ? -20.609 45.018 19.166 1.00 22.70 173 TYR A O 1
ATOM 1303 N N . VAL A 1 174 ? -19.489 46.591 20.330 1.00 30.39 174 VAL A N 1
ATOM 1304 C CA . VAL A 1 174 ? -18.725 45.684 21.221 1.00 30.39 174 VAL A CA 1
ATOM 1305 C C . VAL A 1 174 ? -18.526 46.309 22.612 1.00 30.39 174 VAL A C 1
ATOM 1307 O O . VAL A 1 174 ? -17.972 47.402 22.721 1.00 30.39 174 VAL A O 1
ATOM 1310 N N . PRO A 1 175 ? -18.951 45.613 23.680 1.00 32.53 175 PRO A N 1
ATOM 1311 C CA . PRO A 1 175 ? -18.154 45.454 24.911 1.00 32.53 175 PRO A CA 1
ATOM 1312 C C . PRO A 1 175 ? -18.282 44.014 25.481 1.00 32.53 175 PRO A C 1
ATOM 1314 O O . PRO A 1 175 ? -19.080 43.225 24.989 1.00 32.53 175 PRO A O 1
ATOM 1317 N N . GLY A 1 176 ? -17.571 43.565 26.521 1.00 22.19 176 GLY A N 1
ATOM 1318 C CA . GLY A 1 176 ? -16.545 44.165 27.388 1.00 22.19 176 GLY A CA 1
ATOM 1319 C C . GLY A 1 176 ? -16.167 43.162 28.504 1.00 22.19 176 GLY A C 1
ATOM 1320 O O . GLY A 1 176 ? -16.907 42.213 28.749 1.00 22.19 176 GLY A O 1
ATOM 1321 N N . SER A 1 177 ? -15.011 43.312 29.158 1.00 25.70 177 SER A N 1
ATOM 1322 C CA . SER A 1 177 ? -14.437 42.297 30.066 1.00 25.70 177 SER A CA 1
ATOM 1323 C C . SER A 1 177 ? -14.843 42.433 31.544 1.00 25.70 177 SER A C 1
ATOM 1325 O O . SER A 1 177 ? -14.894 43.545 32.064 1.00 25.70 177 SER A O 1
ATOM 1327 N N . ALA A 1 178 ? -15.010 41.306 32.261 1.00 24.19 178 ALA A N 1
ATOM 1328 C CA . ALA A 1 178 ? -14.880 41.254 33.728 1.00 24.19 178 ALA A CA 1
ATOM 1329 C C . ALA A 1 178 ? -14.680 39.834 34.316 1.00 24.19 178 ALA A C 1
ATOM 1331 O O . ALA A 1 178 ? -15.454 38.930 34.031 1.00 24.19 178 ALA A O 1
ATOM 1332 N N . ALA A 1 179 ? -13.696 39.738 35.223 1.00 23.36 179 ALA A N 1
ATOM 1333 C CA . ALA A 1 179 ? -13.617 38.915 36.446 1.00 23.36 179 ALA A CA 1
ATOM 1334 C C . ALA A 1 179 ? -13.747 37.368 36.427 1.00 23.36 179 ALA A C 1
ATOM 1336 O O . ALA A 1 179 ? -14.585 36.754 35.778 1.00 23.36 179 ALA A O 1
ATOM 1337 N N . SER A 1 180 ? -12.922 36.745 37.275 1.00 23.09 180 SER A N 1
ATOM 1338 C CA . SER A 1 180 ? -12.858 35.311 37.570 1.00 23.09 180 SER A CA 1
ATOM 1339 C C . SER A 1 180 ? -13.319 34.999 38.999 1.00 23.09 180 SER A C 1
ATOM 1341 O O . SER A 1 180 ? -13.222 35.845 39.883 1.00 23.09 180 SER A O 1
ATOM 1343 N N . HIS A 1 181 ? -13.716 33.749 39.255 1.00 23.53 181 HIS A N 1
ATOM 1344 C CA . HIS A 1 181 ? -13.619 33.140 40.586 1.00 23.53 181 HIS A CA 1
ATOM 1345 C C . HIS A 1 181 ? -13.223 31.663 40.472 1.00 23.53 181 HIS A C 1
ATOM 1347 O O . HIS A 1 181 ? -13.575 30.983 39.510 1.00 23.53 181 HIS A O 1
ATOM 1353 N N . THR A 1 182 ? -12.453 31.184 41.447 1.00 23.48 182 THR A N 1
ATOM 1354 C CA . THR A 1 182 ? -11.837 29.851 41.479 1.00 23.48 182 THR A CA 1
ATOM 1355 C C . THR A 1 182 ? -12.384 29.001 42.625 1.00 23.48 182 THR A C 1
ATOM 1357 O O . THR A 1 182 ? -12.760 29.523 43.671 1.00 23.48 182 THR A O 1
ATOM 1360 N N . PHE A 1 183 ? -12.352 27.678 42.453 1.00 20.81 183 PHE A N 1
ATOM 1361 C CA . PHE A 1 183 ? -12.410 26.700 43.544 1.00 20.81 183 PHE A CA 1
ATOM 1362 C C . PHE A 1 183 ? -11.497 25.508 43.213 1.00 20.81 183 PHE A C 1
ATOM 1364 O O . PHE A 1 183 ? -11.204 25.260 42.044 1.00 20.81 183 PHE A O 1
ATOM 1371 N N . SER A 1 184 ? -10.990 24.811 44.232 1.00 21.84 184 SER A N 1
ATOM 1372 C CA . SER A 1 184 ? -9.935 23.793 44.099 1.00 21.84 184 SER A CA 1
ATOM 1373 C C . SER A 1 184 ? -10.001 22.779 45.242 1.00 21.84 184 SER A C 1
ATOM 1375 O O . SER A 1 184 ? -10.308 23.193 46.357 1.00 21.84 184 SER A O 1
ATOM 1377 N N . MET A 1 185 ? -9.666 21.503 44.980 1.00 20.84 185 MET A N 1
ATOM 1378 C CA . MET A 1 185 ? -8.931 20.613 45.905 1.00 20.84 185 MET A CA 1
ATOM 1379 C C . MET A 1 185 ? -8.508 19.275 45.238 1.00 20.84 185 MET A C 1
ATOM 1381 O O . MET A 1 185 ? -9.345 18.462 44.867 1.00 20.84 185 MET A O 1
ATOM 1385 N N . SER A 1 186 ? -7.188 19.080 45.086 1.00 22.50 186 SER A N 1
ATOM 1386 C CA . SER A 1 186 ? -6.354 17.944 45.577 1.00 22.50 186 SER A CA 1
ATOM 1387 C C . SER A 1 186 ? -7.022 16.611 46.027 1.00 22.50 186 SER A C 1
ATOM 1389 O O . SER A 1 186 ? -8.019 16.678 46.737 1.00 22.50 186 SER A O 1
ATOM 1391 N N . LEU A 1 187 ? -6.460 15.390 45.860 1.00 21.98 187 LEU A N 1
ATOM 1392 C CA . LEU A 1 187 ? -5.129 14.913 45.388 1.00 21.98 187 LEU A CA 1
ATOM 1393 C C . LEU A 1 187 ? -5.109 13.353 45.198 1.00 21.98 187 LEU A C 1
ATOM 1395 O O . LEU A 1 187 ? -5.801 12.702 45.967 1.00 21.98 187 LEU A O 1
ATOM 1399 N N . SER A 1 188 ? -4.223 12.795 44.335 1.00 24.02 188 SER A N 1
ATOM 1400 C CA . SER A 1 188 ? -3.372 11.559 44.511 1.00 24.02 188 SER A CA 1
ATOM 1401 C C . SER A 1 188 ? -3.959 10.164 44.930 1.00 24.02 188 SER A C 1
ATOM 1403 O O . SER A 1 188 ? -5.025 10.104 45.517 1.00 24.02 188 SER A O 1
ATOM 1405 N N . LEU A 1 189 ? -3.335 8.967 44.750 1.00 22.47 189 LEU A N 1
ATOM 1406 C CA . LEU A 1 189 ? -2.056 8.474 44.152 1.00 22.47 189 LEU A CA 1
ATOM 1407 C C . LEU A 1 189 ? -2.056 6.910 43.968 1.00 22.47 189 LEU A C 1
ATOM 1409 O O . LEU A 1 189 ? -2.540 6.240 44.870 1.00 22.47 189 LEU A O 1
ATOM 1413 N N . ALA A 1 190 ? -1.371 6.370 42.929 1.00 23.56 190 ALA A N 1
ATOM 1414 C CA . ALA A 1 190 ? -0.537 5.116 42.892 1.00 23.56 190 ALA A CA 1
ATOM 1415 C C . ALA A 1 190 ? -1.134 3.681 43.183 1.00 23.56 190 ALA A C 1
ATOM 1417 O O . ALA A 1 190 ? -2.177 3.586 43.812 1.00 23.56 190 ALA A O 1
ATOM 1418 N N . VAL A 1 191 ? -0.536 2.499 42.844 1.00 23.66 191 VAL A N 1
ATOM 1419 C CA . VAL A 1 191 ? 0.559 2.048 41.910 1.00 23.66 191 VAL A CA 1
ATOM 1420 C C . VAL A 1 191 ? 0.700 0.482 41.847 1.00 23.66 191 VAL A C 1
ATOM 1422 O O . VAL A 1 191 ? 0.590 -0.137 42.897 1.00 23.66 191 VAL A O 1
ATOM 1425 N N . MET A 1 192 ? 1.031 -0.105 40.667 1.00 22.86 192 MET A N 1
ATOM 1426 C CA . MET A 1 192 ? 1.762 -1.395 40.346 1.00 22.86 192 MET A CA 1
ATOM 1427 C C . MET A 1 192 ? 1.341 -2.796 40.918 1.00 22.86 192 MET A C 1
ATOM 1429 O O . MET A 1 192 ? 0.658 -2.852 41.930 1.00 22.86 192 MET A O 1
ATOM 1433 N N . ALA A 1 193 ? 1.794 -3.981 40.416 1.00 24.56 193 ALA A N 1
ATOM 1434 C CA . ALA A 1 193 ? 2.196 -4.498 39.065 1.00 24.56 193 ALA A CA 1
ATOM 1435 C C . ALA A 1 193 ? 2.633 -6.019 39.073 1.00 24.56 193 ALA A C 1
ATOM 1437 O O . ALA A 1 193 ? 2.857 -6.560 40.151 1.00 24.56 193 ALA A O 1
ATOM 1438 N N . LEU A 1 194 ? 2.868 -6.605 37.869 1.00 22.41 194 LEU A N 1
ATOM 1439 C CA . LEU A 1 194 ? 3.837 -7.682 37.453 1.00 22.41 194 LEU A CA 1
ATOM 1440 C C . LEU A 1 194 ? 3.586 -9.227 37.583 1.00 22.41 194 LEU A C 1
ATOM 1442 O O . LEU A 1 194 ? 3.094 -9.706 38.597 1.00 22.41 194 LEU A O 1
ATOM 1446 N N . ASP A 1 195 ? 4.071 -9.942 36.532 1.00 23.61 195 ASP A N 1
ATOM 1447 C CA . ASP A 1 195 ? 4.671 -11.313 36.391 1.00 23.61 195 ASP A CA 1
ATOM 1448 C C . ASP A 1 195 ? 3.885 -12.621 36.718 1.00 23.61 195 ASP A C 1
ATOM 1450 O O . ASP A 1 195 ? 3.064 -12.633 37.628 1.00 23.61 195 ASP A O 1
ATOM 1454 N N . ALA A 1 196 ? 4.085 -13.809 36.086 1.00 23.70 196 ALA A N 1
ATOM 1455 C CA . ALA A 1 196 ? 4.769 -14.322 34.851 1.00 23.70 196 ALA A CA 1
ATOM 1456 C C . ALA A 1 196 ? 4.212 -15.776 34.535 1.00 23.70 196 ALA A C 1
ATOM 1458 O O . ALA A 1 196 ? 3.109 -16.042 35.009 1.00 23.70 196 ALA A O 1
ATOM 1459 N N . TRP A 1 197 ? 4.760 -16.788 33.806 1.00 21.17 197 TRP A N 1
ATOM 1460 C CA . TRP A 1 197 ? 6.030 -17.106 33.085 1.00 21.17 197 TRP A CA 1
ATOM 1461 C C . TRP A 1 197 ? 5.879 -18.384 32.164 1.00 21.17 197 TRP A C 1
ATOM 1463 O O . TRP A 1 197 ? 4.802 -18.970 32.178 1.00 21.17 197 TRP A O 1
ATOM 1473 N N . GLU A 1 198 ? 6.953 -18.826 31.459 1.00 21.78 198 GLU A N 1
ATOM 1474 C CA . GLU A 1 198 ? 7.239 -20.171 30.819 1.00 21.78 198 GLU A CA 1
ATOM 1475 C C . GLU A 1 198 ? 6.327 -20.768 29.687 1.00 21.78 198 GLU A C 1
ATOM 1477 O O . GLU A 1 198 ? 5.140 -20.470 29.632 1.00 21.78 198 GLU A O 1
ATOM 1482 N N . ASP A 1 199 ? 6.741 -21.693 28.778 1.00 22.88 199 ASP A N 1
ATOM 1483 C CA . ASP A 1 199 ? 8.023 -22.022 28.065 1.00 22.88 199 ASP A CA 1
ATOM 1484 C C . ASP A 1 199 ? 7.792 -23.102 26.925 1.00 22.88 199 ASP A C 1
ATOM 1486 O O . ASP A 1 199 ? 6.688 -23.632 26.812 1.00 22.88 199 ASP A O 1
ATOM 1490 N N . GLN A 1 200 ? 8.841 -23.469 26.147 1.00 22.38 200 GLN A N 1
ATOM 1491 C CA . GLN A 1 200 ? 9.101 -24.718 25.356 1.00 22.38 200 GLN A CA 1
ATOM 1492 C C . GLN A 1 200 ? 9.004 -24.754 23.798 1.00 22.38 200 GLN A C 1
ATOM 1494 O O . GLN A 1 200 ? 8.033 -25.225 23.217 1.00 22.38 200 GLN A O 1
ATOM 1499 N N . SER A 1 201 ? 10.088 -24.285 23.151 1.00 22.33 201 SER A N 1
ATOM 1500 C CA . SER A 1 201 ? 11.024 -24.924 22.166 1.00 22.33 201 SER A CA 1
ATOM 1501 C C . SER A 1 201 ? 10.692 -26.135 21.223 1.00 22.33 201 SER A C 1
ATOM 1503 O O . SER A 1 201 ? 9.740 -26.879 21.420 1.00 22.33 201 SER A O 1
ATOM 1505 N N . ALA A 1 202 ? 11.625 -26.365 20.255 1.00 22.73 202 ALA A N 1
ATOM 1506 C CA . ALA A 1 202 ? 11.851 -27.516 19.322 1.00 22.73 202 ALA A CA 1
ATOM 1507 C C . ALA A 1 202 ? 11.228 -27.448 17.892 1.00 22.73 202 ALA A C 1
ATOM 1509 O O . ALA A 1 202 ? 10.068 -27.082 17.758 1.00 22.73 202 ALA A O 1
ATOM 1510 N N . PHE A 1 203 ? 11.888 -27.828 16.770 1.00 21.84 203 PHE A N 1
ATOM 1511 C CA . PHE A 1 203 ? 13.306 -28.169 16.451 1.00 21.84 203 PHE A CA 1
ATOM 1512 C C . PHE A 1 203 ? 13.609 -27.937 14.927 1.00 21.84 203 PHE A C 1
ATOM 1514 O O . PHE A 1 203 ? 12.719 -27.508 14.198 1.00 21.84 203 PHE A O 1
ATOM 1521 N N . VAL A 1 204 ? 14.840 -28.194 14.438 1.00 22.91 204 VAL A N 1
ATOM 1522 C CA . VAL A 1 204 ? 15.423 -27.677 13.157 1.00 22.91 204 VAL A CA 1
ATOM 1523 C C . VAL A 1 204 ? 16.100 -28.746 12.257 1.00 22.91 204 VAL A C 1
ATOM 1525 O O . VAL A 1 204 ? 16.648 -29.709 12.790 1.00 22.91 204 VAL A O 1
ATOM 1528 N N . SER A 1 205 ? 16.165 -28.525 10.923 1.00 22.00 205 SER A N 1
ATOM 1529 C CA . SER A 1 205 ? 17.218 -29.054 10.004 1.00 22.00 205 SER A CA 1
ATOM 1530 C C . SER A 1 205 ? 17.284 -28.324 8.633 1.00 22.00 205 SER A C 1
ATOM 1532 O O . SER A 1 205 ? 16.232 -28.068 8.050 1.00 22.00 205 SER A O 1
ATOM 1534 N N . GLU A 1 206 ? 18.484 -28.062 8.089 1.00 24.92 206 GLU A N 1
ATOM 1535 C CA . GLU A 1 206 ? 18.758 -27.281 6.848 1.00 24.92 206 GLU A CA 1
ATOM 1536 C C . GLU A 1 206 ? 19.247 -28.108 5.636 1.00 24.92 206 GLU A C 1
ATOM 1538 O O . GLU A 1 206 ? 19.737 -29.226 5.803 1.00 24.92 206 GLU A O 1
ATOM 1543 N N . GLN A 1 207 ? 19.248 -27.494 4.436 1.00 22.05 207 GLN A N 1
ATOM 1544 C CA . GLN A 1 207 ? 20.338 -27.632 3.447 1.00 22.05 207 GLN A CA 1
ATOM 1545 C C . GLN A 1 207 ? 20.387 -26.450 2.443 1.00 22.05 207 GLN A C 1
ATOM 1547 O O . GLN A 1 207 ? 19.360 -25.844 2.149 1.00 22.05 207 GLN A O 1
ATOM 1552 N N . GLU A 1 208 ? 21.582 -26.113 1.936 1.00 23.12 208 GLU A N 1
ATOM 1553 C CA . GLU A 1 208 ? 21.891 -24.895 1.149 1.00 23.12 208 GLU A CA 1
ATOM 1554 C C . GLU A 1 208 ? 21.895 -25.101 -0.385 1.00 23.12 208 GLU A C 1
ATOM 1556 O O . GLU A 1 208 ? 22.150 -26.213 -0.852 1.00 23.12 208 GLU A O 1
ATOM 1561 N N . SER A 1 209 ? 21.746 -24.024 -1.186 1.00 24.97 209 SER A N 1
ATOM 1562 C CA . SER A 1 209 ? 22.661 -23.670 -2.312 1.00 24.97 209 SER A CA 1
ATOM 1563 C C . SER A 1 209 ? 22.210 -22.455 -3.166 1.00 24.97 209 SER A C 1
ATOM 1565 O O . SER A 1 209 ? 21.036 -22.100 -3.231 1.00 24.97 209 SER A O 1
ATOM 1567 N N . PHE A 1 210 ? 23.185 -21.810 -3.827 1.00 24.05 210 PHE A N 1
ATOM 1568 C CA . PHE A 1 210 ? 23.054 -20.582 -4.637 1.00 24.05 210 PHE A CA 1
ATOM 1569 C C . PHE A 1 210 ? 22.297 -20.771 -5.971 1.00 24.05 210 PHE A C 1
ATOM 1571 O O . PHE A 1 210 ? 22.147 -21.888 -6.459 1.00 24.05 210 PHE A O 1
ATOM 1578 N N . SER A 1 211 ? 21.860 -19.670 -6.605 1.00 27.38 211 SER A N 1
ATOM 1579 C CA . SER A 1 211 ? 21.031 -19.704 -7.826 1.00 27.38 211 SER A CA 1
ATOM 1580 C C . SER A 1 211 ? 21.426 -18.714 -8.933 1.00 27.38 211 SER A C 1
ATOM 1582 O O . SER A 1 211 ? 21.640 -17.528 -8.693 1.00 27.38 211 SER A O 1
ATOM 1584 N N . LEU A 1 212 ? 21.381 -19.212 -10.175 1.00 25.64 212 LEU A N 1
ATOM 1585 C CA . LEU A 1 212 ? 21.049 -18.434 -11.376 1.00 25.64 212 LEU A CA 1
ATOM 1586 C C . LEU A 1 212 ? 19.629 -17.861 -11.251 1.00 25.64 212 LEU A C 1
ATOM 1588 O O . LEU A 1 212 ? 18.710 -18.596 -10.885 1.00 25.64 212 LEU A O 1
ATOM 1592 N N . TYR A 1 213 ? 19.402 -16.614 -11.672 1.00 31.39 213 TYR A N 1
ATOM 1593 C CA . TYR A 1 213 ? 18.046 -16.056 -11.762 1.00 31.39 213 TYR A CA 1
ATOM 1594 C C . TYR A 1 213 ? 17.304 -16.587 -12.995 1.00 31.39 213 TYR A C 1
ATOM 1596 O O . TYR A 1 213 ? 17.277 -15.969 -14.057 1.00 31.39 213 TYR A O 1
ATOM 1604 N N . ASN A 1 214 ? 16.703 -17.768 -12.843 1.00 26.50 214 ASN A N 1
ATOM 1605 C CA . ASN A 1 214 ? 15.743 -18.316 -13.794 1.00 26.50 214 ASN A CA 1
ATOM 1606 C C . ASN A 1 214 ? 14.362 -17.683 -13.552 1.00 26.50 214 ASN A C 1
ATOM 1608 O O . ASN A 1 214 ? 13.763 -17.910 -12.499 1.00 26.50 214 ASN A O 1
ATOM 1612 N N . ILE A 1 215 ? 13.849 -16.898 -14.505 1.00 30.02 215 ILE A N 1
ATOM 1613 C CA . ILE A 1 215 ? 12.587 -16.146 -14.364 1.00 30.02 215 ILE A CA 1
ATOM 1614 C C . ILE A 1 215 ? 11.382 -17.054 -14.678 1.00 30.02 215 ILE A C 1
ATOM 1616 O O . ILE A 1 215 ? 10.573 -16.785 -15.564 1.00 30.02 215 ILE A O 1
ATOM 1620 N N . ASN A 1 216 ? 11.267 -18.160 -13.940 1.00 23.67 216 ASN A N 1
ATOM 1621 C CA . ASN A 1 216 ? 10.174 -19.117 -14.075 1.00 23.67 216 ASN A CA 1
ATOM 1622 C C . ASN A 1 216 ? 8.997 -18.748 -13.159 1.00 23.67 216 ASN A C 1
ATOM 1624 O O . ASN A 1 216 ? 9.088 -18.808 -11.931 1.00 23.67 216 ASN A O 1
ATOM 1628 N N . VAL A 1 217 ? 7.867 -18.378 -13.765 1.00 26.81 217 VAL A N 1
ATOM 1629 C CA . VAL A 1 217 ? 6.622 -18.062 -13.050 1.00 26.81 217 VAL A CA 1
ATOM 1630 C C . VAL A 1 217 ? 5.950 -19.370 -12.622 1.00 26.81 217 VAL A C 1
ATOM 1632 O O . VAL A 1 217 ? 5.299 -20.034 -13.426 1.00 26.81 217 VAL A O 1
ATOM 1635 N N . PHE A 1 218 ? 6.108 -19.755 -11.352 1.00 21.80 218 PHE A N 1
ATOM 1636 C CA . PHE A 1 218 ? 5.549 -21.007 -10.832 1.00 21.80 218 PHE A CA 1
ATOM 1637 C C . PHE A 1 218 ? 4.009 -21.073 -10.971 1.00 21.80 218 PHE A C 1
ATOM 1639 O O . PHE A 1 218 ? 3.313 -20.139 -10.560 1.00 21.80 218 PHE A O 1
ATOM 1646 N N . PRO A 1 219 ? 3.447 -22.173 -11.511 1.00 22.75 219 PRO A N 1
ATOM 1647 C CA . PRO A 1 219 ? 2.016 -22.276 -11.781 1.00 22.75 219 PRO A CA 1
ATOM 1648 C C . PRO A 1 219 ? 1.211 -22.682 -10.538 1.00 22.75 219 PRO A C 1
ATOM 1650 O O . PRO A 1 219 ? 1.316 -23.804 -10.045 1.00 22.75 219 PRO A O 1
ATOM 1653 N N . CYS A 1 220 ? 0.305 -21.812 -10.088 1.00 22.77 220 CYS A N 1
ATOM 1654 C CA . CYS A 1 220 ? -0.771 -22.206 -9.178 1.00 22.77 220 CYS A CA 1
ATOM 1655 C C . CYS A 1 220 ? -1.913 -22.849 -9.989 1.00 22.77 220 CYS A C 1
ATOM 1657 O O . CYS A 1 220 ? -2.763 -22.149 -10.544 1.00 22.77 220 CYS A O 1
ATOM 1659 N N . GLN A 1 221 ? -1.920 -24.181 -10.113 1.00 23.22 221 GLN A N 1
ATOM 1660 C CA . GLN A 1 221 ? -2.951 -24.893 -10.879 1.00 23.22 221 GLN A CA 1
ATOM 1661 C C . GLN A 1 221 ? -4.286 -24.996 -10.122 1.00 23.22 221 GLN A C 1
ATOM 1663 O O . GLN A 1 221 ? -4.537 -25.958 -9.398 1.00 23.22 221 GLN A O 1
ATOM 1668 N N . LEU A 1 222 ? -5.192 -24.049 -10.372 1.00 26.48 222 LEU A N 1
ATOM 1669 C CA . LEU A 1 222 ? -6.613 -24.188 -10.044 1.00 26.48 222 LEU A CA 1
ATOM 1670 C C . LEU A 1 222 ? -7.382 -24.772 -11.240 1.00 26.48 222 LEU A C 1
ATOM 1672 O O . LEU A 1 222 ? -7.665 -24.070 -12.210 1.00 26.48 222 LEU A O 1
ATOM 1676 N N . GLN A 1 223 ? -7.778 -26.048 -11.159 1.00 24.58 223 GLN A N 1
ATOM 1677 C CA . GLN A 1 223 ? -8.692 -26.665 -12.132 1.00 24.58 223 GLN A CA 1
ATOM 1678 C C . GLN A 1 223 ? -10.116 -26.090 -12.010 1.00 24.58 223 GLN A C 1
ATOM 1680 O O . GLN A 1 223 ? -11.003 -26.693 -11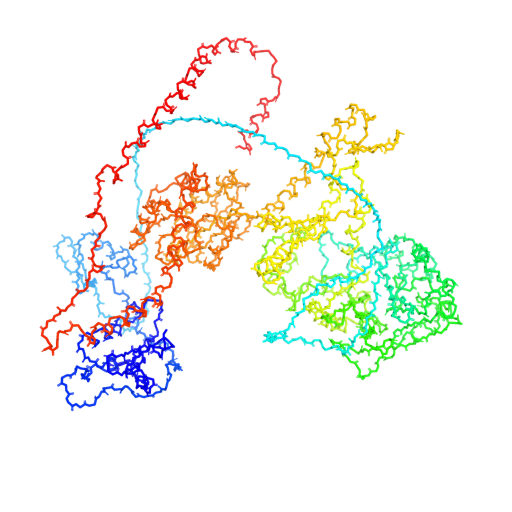.400 1.00 24.58 223 GLN A O 1
ATOM 1685 N N . GLN A 1 224 ? -10.380 -24.936 -12.624 1.00 28.17 224 GLN A N 1
ATOM 1686 C CA . GLN A 1 224 ? -11.736 -24.392 -12.678 1.00 28.17 224 GLN A CA 1
ATOM 1687 C C . GLN A 1 224 ? -12.612 -25.133 -13.700 1.00 28.17 224 GLN A C 1
ATOM 1689 O O . GLN A 1 224 ? -12.573 -24.866 -14.901 1.00 28.17 224 GLN A O 1
ATOM 1694 N N . LYS A 1 225 ? -13.511 -25.999 -13.214 1.00 27.16 225 LYS A N 1
ATOM 1695 C CA . LYS A 1 225 ? -14.670 -26.465 -13.996 1.00 27.16 225 LYS A CA 1
ATOM 1696 C C . LYS A 1 225 ? -15.728 -25.361 -14.131 1.00 27.16 225 LYS A C 1
ATOM 1698 O O . LYS A 1 225 ? -16.766 -25.388 -13.482 1.00 27.16 225 LYS A O 1
ATOM 1703 N N . GLY A 1 226 ? -15.425 -24.414 -15.016 1.00 32.66 226 GLY A N 1
ATOM 1704 C CA . GLY A 1 226 ? -16.340 -23.555 -15.768 1.00 32.66 226 GLY A CA 1
ATOM 1705 C C . GLY A 1 226 ? -17.628 -23.061 -15.098 1.00 32.66 226 GLY A C 1
ATOM 1706 O O . GLY A 1 226 ? -18.676 -23.697 -15.210 1.00 32.66 226 GLY A O 1
ATOM 1707 N N . ARG A 1 227 ? -17.606 -21.802 -14.644 1.00 25.98 227 ARG A N 1
ATOM 1708 C CA . ARG A 1 227 ? -18.696 -20.848 -14.912 1.00 25.98 227 ARG A CA 1
ATOM 1709 C C . ARG A 1 227 ? -18.126 -19.437 -15.054 1.00 25.98 227 ARG A C 1
ATOM 1711 O O . ARG A 1 227 ? -17.376 -18.983 -14.202 1.00 25.98 227 ARG A O 1
ATOM 1718 N N . SER A 1 228 ? -18.455 -18.777 -16.161 1.00 26.17 228 SER A N 1
ATOM 1719 C CA . SER A 1 228 ? -17.936 -17.448 -16.500 1.00 26.17 228 SER A CA 1
ATOM 1720 C C . SER A 1 228 ? -18.513 -16.366 -15.580 1.00 26.17 228 SER A C 1
ATOM 1722 O O . SER A 1 228 ? -19.728 -16.278 -15.404 1.00 26.17 228 SER A O 1
ATOM 1724 N N . ILE A 1 229 ? -17.628 -15.512 -15.059 1.00 25.06 229 ILE A N 1
ATOM 1725 C CA . ILE A 1 229 ? -17.948 -14.162 -14.585 1.00 25.06 229 ILE A CA 1
ATOM 1726 C C . ILE A 1 229 ? -17.014 -13.208 -15.335 1.00 25.06 229 ILE A C 1
ATOM 1728 O O . ILE A 1 229 ? -15.872 -12.992 -14.936 1.00 25.06 229 ILE A O 1
ATOM 1732 N N . THR A 1 230 ? -17.474 -12.675 -16.467 1.00 25.42 230 THR A N 1
ATOM 1733 C CA . THR A 1 230 ? -16.661 -11.778 -17.301 1.00 25.42 230 THR A CA 1
ATOM 1734 C C . THR A 1 230 ? -16.675 -10.354 -16.747 1.00 25.42 230 THR A C 1
ATOM 1736 O O . THR A 1 230 ? -17.561 -9.560 -17.064 1.00 25.42 230 THR A O 1
ATOM 1739 N N . LEU A 1 231 ? -15.664 -10.007 -15.948 1.00 28.05 231 LEU A N 1
ATOM 1740 C CA . LEU A 1 231 ? -15.320 -8.610 -15.680 1.00 28.05 231 LEU A CA 1
ATOM 1741 C C . LEU A 1 231 ? -14.544 -8.050 -16.879 1.00 28.05 231 LEU A C 1
ATOM 1743 O O . LEU A 1 231 ? -13.352 -8.301 -17.032 1.00 28.05 231 LEU A O 1
ATOM 1747 N N . TYR A 1 232 ? -15.230 -7.295 -17.739 1.00 26.27 232 TYR A N 1
ATOM 1748 C CA . TYR A 1 232 ? -14.606 -6.598 -18.864 1.00 26.27 232 TYR A CA 1
ATOM 1749 C C . TYR A 1 232 ? -13.800 -5.377 -18.394 1.00 26.27 232 TYR A C 1
ATOM 1751 O O . TYR A 1 232 ? -14.292 -4.250 -18.411 1.00 26.27 232 TYR A O 1
ATOM 1759 N N . THR A 1 233 ? -12.524 -5.578 -18.077 1.00 32.62 233 THR A N 1
ATOM 1760 C CA . THR A 1 233 ? -11.497 -4.598 -18.449 1.00 32.62 233 THR A CA 1
ATOM 1761 C C . THR A 1 233 ? -11.040 -4.931 -19.870 1.00 32.62 233 THR A C 1
ATOM 1763 O O . THR A 1 233 ? -10.495 -6.003 -20.125 1.00 32.62 233 THR A O 1
ATOM 1766 N N . MET A 1 234 ? -11.308 -4.048 -20.837 1.00 35.25 234 MET A N 1
ATOM 1767 C CA . MET A 1 234 ? -10.819 -4.248 -22.206 1.00 35.25 234 MET A CA 1
ATOM 1768 C C . MET A 1 234 ? -9.305 -4.029 -22.240 1.00 35.25 234 MET A C 1
ATOM 1770 O O . MET A 1 234 ? -8.843 -2.892 -22.143 1.00 35.25 234 MET A O 1
ATOM 1774 N N . SER A 1 235 ? -8.530 -5.104 -22.391 1.00 47.44 235 SER A N 1
ATOM 1775 C CA . SER A 1 235 ? -7.091 -4.997 -22.621 1.00 47.44 235 SER A CA 1
ATOM 1776 C C . SER A 1 235 ? -6.832 -4.392 -24.004 1.00 47.44 235 SER A C 1
ATOM 1778 O O . SER A 1 235 ? -7.250 -4.919 -25.033 1.00 47.44 235 SER A O 1
ATOM 1780 N N . LEU A 1 236 ? -6.148 -3.247 -24.028 1.00 63.25 236 LEU A N 1
ATOM 1781 C CA . LEU A 1 236 ? -5.899 -2.477 -25.254 1.00 63.25 236 LEU A CA 1
ATOM 1782 C C . LEU A 1 236 ? -4.782 -3.067 -26.130 1.00 63.25 236 LEU A C 1
ATOM 1784 O O . LEU A 1 236 ? -4.629 -2.663 -27.280 1.00 63.25 236 LEU A O 1
ATOM 1788 N N . ILE A 1 237 ? -3.998 -4.014 -25.603 1.00 87.31 237 ILE A N 1
ATOM 1789 C CA . ILE A 1 237 ? -2.860 -4.621 -26.302 1.00 87.31 237 ILE A CA 1
ATOM 1790 C C . ILE A 1 237 ? -3.218 -6.036 -26.754 1.00 87.31 237 ILE A C 1
ATOM 1792 O O . ILE A 1 237 ? -3.235 -6.984 -25.961 1.00 87.31 237 ILE A O 1
ATOM 1796 N N . HIS A 1 238 ? -3.466 -6.178 -28.054 1.00 91.06 238 HIS A N 1
ATOM 1797 C CA . HIS A 1 238 ? -3.550 -7.473 -28.714 1.00 91.06 238 HIS A CA 1
ATOM 1798 C C . HIS A 1 238 ? -2.138 -8.003 -29.014 1.00 91.06 238 HIS A C 1
ATOM 1800 O O . HIS A 1 238 ? -1.305 -7.291 -29.571 1.00 91.06 238 HIS A O 1
ATOM 1806 N N . VAL A 1 239 ? -1.891 -9.264 -28.663 1.00 92.31 239 VAL A N 1
ATOM 1807 C CA . VAL A 1 239 ? -0.699 -10.043 -29.031 1.00 92.31 239 VAL A CA 1
ATOM 1808 C C . VAL A 1 239 ? -1.217 -11.320 -29.699 1.00 92.31 239 VAL A C 1
ATOM 1810 O O . VAL A 1 239 ? -2.211 -11.857 -29.202 1.00 92.31 239 VAL A O 1
ATOM 1813 N N . PRO A 1 240 ? -0.600 -11.830 -30.784 1.00 92.69 240 PRO A N 1
ATOM 1814 C CA . PRO A 1 240 ? -0.998 -13.104 -31.377 1.00 92.69 240 PRO A CA 1
ATOM 1815 C C . PRO A 1 240 ? -1.106 -14.231 -30.339 1.00 92.69 240 PRO A C 1
ATOM 1817 O O . PRO A 1 240 ? -0.291 -14.330 -29.414 1.00 92.69 240 PRO A O 1
ATOM 1820 N N . VAL A 1 241 ? -2.122 -15.081 -30.481 1.00 91.50 241 VAL A N 1
ATOM 1821 C CA . VAL A 1 241 ? -2.307 -16.252 -29.614 1.00 91.50 241 VAL A CA 1
ATOM 1822 C C . VAL A 1 241 ? -1.286 -17.319 -30.003 1.00 91.50 241 VAL A C 1
ATOM 1824 O O . VAL A 1 241 ? -1.169 -17.659 -31.176 1.00 91.50 241 VAL A O 1
ATOM 1827 N N . SER A 1 242 ? -0.561 -17.834 -29.014 1.00 93.19 242 SER A N 1
ATOM 1828 C CA . SER A 1 242 ? 0.347 -18.973 -29.139 1.00 93.19 242 SER A CA 1
ATOM 1829 C C . SER A 1 242 ? 0.464 -19.673 -27.786 1.00 93.19 242 SER A C 1
ATOM 1831 O O . SER A 1 242 ? 0.332 -19.025 -26.741 1.00 93.19 242 SER A O 1
ATOM 1833 N N . ASP A 1 243 ? 0.689 -20.983 -27.832 1.00 93.69 243 ASP A N 1
ATOM 1834 C CA . ASP A 1 243 ? 1.023 -21.846 -26.702 1.00 93.69 243 ASP A CA 1
ATOM 1835 C C . ASP A 1 243 ? 2.541 -21.965 -26.458 1.00 93.69 243 ASP A C 1
ATOM 1837 O O . ASP A 1 243 ? 2.951 -22.455 -25.406 1.00 93.69 243 ASP A O 1
ATOM 1841 N N . GLN A 1 244 ? 3.376 -21.478 -27.384 1.00 95.62 244 GLN A N 1
ATOM 1842 C CA . GLN A 1 244 ? 4.832 -21.531 -27.275 1.00 95.62 244 GLN A CA 1
ATOM 1843 C C . GLN A 1 244 ? 5.390 -20.431 -26.364 1.00 95.62 244 GLN A C 1
ATOM 1845 O O . GLN A 1 244 ? 4.981 -19.267 -26.417 1.00 95.62 244 GLN A O 1
ATOM 1850 N N . VAL A 1 245 ? 6.361 -20.808 -25.533 1.00 95.31 245 VAL A N 1
ATOM 1851 C CA . VAL A 1 245 ? 7.018 -19.959 -24.529 1.00 95.31 245 VAL A CA 1
ATOM 1852 C C . VAL A 1 245 ? 8.534 -20.146 -24.575 1.00 95.31 245 VAL A C 1
ATOM 1854 O O . VAL A 1 245 ? 9.024 -21.173 -25.046 1.00 95.31 245 VAL A O 1
ATOM 1857 N N . VAL A 1 246 ? 9.276 -19.169 -24.061 1.00 95.00 246 VAL A N 1
ATOM 1858 C CA . VAL A 1 246 ? 10.741 -19.216 -23.937 1.00 95.00 246 VAL A CA 1
ATOM 1859 C C . VAL A 1 246 ? 11.189 -18.923 -22.510 1.00 95.00 246 VAL A C 1
ATOM 1861 O O . VAL A 1 246 ? 10.581 -18.101 -21.822 1.00 95.00 246 VAL A O 1
ATOM 1864 N N . ASP A 1 247 ? 12.296 -19.537 -22.089 1.00 94.19 247 ASP A N 1
ATOM 1865 C CA . ASP A 1 247 ? 12.996 -19.086 -20.886 1.00 94.19 247 ASP A CA 1
ATOM 1866 C C . ASP A 1 247 ? 13.736 -17.777 -21.213 1.00 94.19 247 ASP A C 1
ATOM 1868 O O . ASP A 1 247 ? 14.402 -17.678 -22.252 1.00 94.19 247 ASP A O 1
ATOM 1872 N N . VAL A 1 248 ? 13.705 -16.803 -20.301 1.00 91.31 248 VAL A N 1
ATOM 1873 C CA . VAL A 1 248 ? 14.496 -15.567 -20.399 1.00 91.31 248 VAL A CA 1
ATOM 1874 C C . VAL A 1 248 ? 15.314 -15.340 -19.129 1.00 91.31 248 VAL A C 1
ATOM 1876 O O . VAL A 1 248 ? 14.803 -15.436 -18.013 1.00 91.31 248 VAL A O 1
ATOM 1879 N N . PHE A 1 249 ? 16.599 -15.035 -19.306 1.00 89.94 249 PHE A N 1
ATOM 1880 C CA . PHE A 1 249 ? 17.556 -14.785 -18.229 1.00 89.94 249 PHE A CA 1
ATOM 1881 C C . PHE A 1 249 ? 18.165 -13.396 -18.421 1.00 89.94 249 PHE A C 1
ATOM 1883 O O . PHE A 1 249 ? 18.794 -13.141 -19.449 1.00 89.94 249 PHE A O 1
ATOM 1890 N N . ALA A 1 250 ? 18.006 -12.513 -17.435 1.00 87.06 250 ALA A N 1
ATOM 1891 C CA . ALA A 1 250 ? 18.752 -11.260 -17.384 1.00 87.06 250 ALA A CA 1
ATOM 1892 C C . ALA A 1 250 ? 20.167 -11.540 -16.852 1.00 87.06 250 ALA A C 1
ATOM 1894 O O . ALA A 1 250 ? 20.336 -12.101 -15.768 1.00 87.06 250 ALA A O 1
ATOM 1895 N N . ILE A 1 251 ? 21.177 -11.171 -17.631 1.00 87.56 251 ILE A N 1
ATOM 1896 C CA . ILE A 1 251 ? 22.597 -11.344 -17.340 1.00 87.56 251 ILE A CA 1
ATOM 1897 C C . ILE A 1 251 ? 23.179 -9.973 -17.005 1.00 87.56 251 ILE A C 1
ATOM 1899 O O . ILE A 1 251 ? 23.109 -9.033 -17.797 1.00 87.56 251 ILE A O 1
ATOM 1903 N N . ASP A 1 252 ? 23.784 -9.884 -15.825 1.00 84.75 252 ASP A N 1
ATOM 1904 C CA . ASP A 1 252 ? 24.486 -8.702 -15.344 1.00 84.75 252 ASP A CA 1
ATOM 1905 C C . ASP A 1 252 ? 25.984 -9.016 -15.270 1.00 84.75 252 ASP A C 1
ATOM 1907 O O . ASP A 1 252 ? 26.423 -9.858 -14.486 1.00 84.75 252 ASP A O 1
ATOM 1911 N N . THR A 1 253 ? 26.786 -8.354 -16.102 1.00 86.06 253 THR A N 1
ATOM 1912 C CA . THR A 1 253 ? 28.252 -8.503 -16.091 1.00 86.06 253 THR A CA 1
ATOM 1913 C C . THR A 1 253 ? 28.904 -7.799 -14.898 1.00 86.06 253 THR A C 1
ATOM 1915 O O . THR A 1 253 ? 30.099 -7.948 -14.654 1.00 86.06 253 THR A O 1
ATOM 1918 N N . GLY A 1 254 ? 28.153 -6.993 -14.152 1.00 83.69 254 GLY A N 1
ATOM 1919 C CA . GLY A 1 254 ? 28.648 -6.060 -13.153 1.00 83.69 254 GLY A CA 1
ATOM 1920 C C . GLY A 1 254 ? 29.094 -4.712 -13.721 1.00 83.69 254 GLY A C 1
ATOM 1921 O O . GLY A 1 254 ? 29.497 -3.863 -12.924 1.00 83.69 254 GLY A O 1
ATOM 1922 N N . ALA A 1 255 ? 29.024 -4.513 -15.043 1.00 85.25 255 ALA A N 1
ATOM 1923 C CA . ALA A 1 255 ? 29.447 -3.285 -15.708 1.00 85.25 255 ALA A CA 1
ATOM 1924 C C . ALA A 1 255 ? 28.450 -2.135 -15.487 1.00 85.25 255 ALA A C 1
ATOM 1926 O O . ALA A 1 255 ? 27.237 -2.340 -15.518 1.00 85.25 255 ALA A O 1
ATOM 1927 N N . ILE A 1 256 ? 28.968 -0.924 -15.261 1.00 88.25 256 ILE A N 1
ATOM 1928 C CA . ILE A 1 256 ? 28.162 0.276 -14.983 1.00 88.25 256 ILE A CA 1
ATOM 1929 C C . ILE A 1 256 ? 28.731 1.470 -15.750 1.00 88.25 256 ILE A C 1
ATOM 1931 O O . ILE A 1 256 ? 29.921 1.779 -15.633 1.00 88.25 256 ILE A O 1
ATOM 1935 N N . LEU A 1 257 ? 27.858 2.172 -16.470 1.00 89.38 257 LEU A N 1
ATOM 1936 C CA . LEU A 1 257 ? 28.106 3.464 -17.095 1.00 89.38 257 LEU A CA 1
ATOM 1937 C C . LEU A 1 257 ? 27.541 4.581 -16.192 1.00 89.38 257 LEU A C 1
ATOM 1939 O O . LEU A 1 257 ? 26.336 4.709 -15.997 1.00 89.38 257 LEU A O 1
ATOM 1943 N N . ASP A 1 258 ? 28.429 5.378 -15.598 1.00 90.69 258 ASP A N 1
ATOM 1944 C CA . ASP A 1 258 ? 28.120 6.517 -14.723 1.00 90.69 258 ASP A CA 1
ATOM 1945 C C . ASP A 1 258 ? 28.223 7.835 -15.519 1.00 90.69 258 ASP A C 1
ATOM 1947 O O . ASP A 1 258 ? 29.316 8.261 -15.916 1.00 90.69 258 ASP A O 1
ATOM 1951 N N . VAL A 1 259 ? 27.083 8.499 -15.745 1.00 90.75 259 VAL A N 1
ATOM 1952 C CA . VAL A 1 259 ? 26.904 9.637 -16.675 1.00 90.75 259 VAL A CA 1
ATOM 1953 C C . VAL A 1 259 ? 26.159 10.814 -16.041 1.00 90.75 259 VAL A C 1
ATOM 1955 O O . VAL A 1 259 ? 25.501 10.664 -15.020 1.00 90.75 259 VAL A O 1
ATOM 1958 N N . SER A 1 260 ? 26.241 12.009 -16.636 1.00 90.44 260 SER A N 1
ATOM 1959 C CA . SER A 1 260 ? 25.492 13.186 -16.160 1.00 90.44 260 SER A CA 1
ATOM 1960 C C . SER A 1 260 ? 24.014 13.099 -16.546 1.00 90.44 260 SER A C 1
ATOM 1962 O O . SER A 1 260 ? 23.690 13.008 -17.729 1.00 90.44 260 SER A O 1
ATOM 1964 N N . THR A 1 261 ? 23.112 13.197 -15.568 1.00 89.06 261 THR A N 1
ATOM 1965 C CA . THR A 1 261 ? 21.661 12.992 -15.750 1.00 89.06 261 THR A CA 1
ATOM 1966 C C . THR A 1 261 ? 21.057 13.919 -16.798 1.00 89.06 261 THR A C 1
ATOM 1968 O O . THR A 1 261 ? 20.293 13.471 -17.648 1.00 89.06 261 THR A O 1
ATOM 1971 N N . SER A 1 262 ? 21.466 15.193 -16.796 1.00 88.62 262 SER A N 1
ATOM 1972 C CA . SER A 1 262 ? 20.996 16.233 -17.724 1.00 88.62 262 SER A CA 1
ATOM 1973 C C . SER A 1 262 ? 21.148 15.872 -19.204 1.00 88.62 262 SER A C 1
ATOM 1975 O O . SER A 1 262 ? 20.357 16.332 -20.028 1.00 88.62 262 SER A O 1
ATOM 1977 N N . THR A 1 263 ? 22.143 15.049 -19.543 1.00 87.56 263 THR A N 1
ATOM 1978 C CA . THR A 1 263 ? 22.410 14.574 -20.905 1.00 87.56 263 THR A CA 1
ATOM 1979 C C . THR A 1 263 ? 21.288 13.672 -21.429 1.00 87.56 263 THR A C 1
ATOM 1981 O O . THR A 1 263 ? 20.985 13.725 -22.619 1.00 87.56 263 THR A O 1
ATOM 1984 N N . PHE A 1 264 ? 20.640 12.914 -20.538 1.00 88.31 264 PHE A N 1
ATOM 1985 C CA . PHE A 1 264 ? 19.707 11.832 -20.863 1.00 88.31 264 PHE A CA 1
ATOM 1986 C C . PHE A 1 264 ? 18.259 12.130 -20.453 1.00 88.31 264 PHE A C 1
ATOM 1988 O O . PHE A 1 264 ? 17.341 11.870 -21.229 1.00 88.31 264 PHE A O 1
ATOM 1995 N N . ILE A 1 265 ? 18.038 12.713 -19.269 1.00 89.44 265 ILE A N 1
ATOM 1996 C CA . ILE A 1 265 ? 16.699 13.002 -18.735 1.00 89.44 265 ILE A CA 1
ATOM 1997 C C . ILE A 1 265 ? 16.609 14.379 -18.059 1.00 89.44 265 ILE A C 1
ATOM 1999 O O . ILE A 1 265 ? 17.604 14.953 -17.608 1.00 89.44 265 ILE A O 1
ATOM 2003 N N . LYS A 1 266 ? 15.384 14.902 -17.967 1.00 87.50 266 LYS A N 1
ATOM 2004 C CA . LYS A 1 266 ? 15.037 16.181 -17.329 1.00 87.50 266 LYS A CA 1
ATOM 2005 C C . LYS A 1 266 ? 13.698 16.087 -16.574 1.00 87.50 266 LYS A C 1
ATOM 2007 O O . LYS A 1 266 ? 12.848 15.305 -16.993 1.00 87.50 266 LYS A O 1
ATOM 2012 N N . PRO A 1 267 ? 13.459 16.898 -15.526 1.00 84.56 267 PRO A N 1
ATOM 2013 C CA . PRO A 1 267 ? 14.426 17.768 -14.856 1.00 84.56 267 PRO A CA 1
ATOM 2014 C C . PRO A 1 267 ? 15.493 16.953 -14.107 1.00 84.56 267 PRO A C 1
ATOM 2016 O O . PRO A 1 267 ? 15.317 15.765 -13.852 1.00 84.56 267 PRO A O 1
ATOM 2019 N N . VAL A 1 268 ? 16.604 17.597 -13.753 1.00 81.94 268 VAL A N 1
ATOM 2020 C CA . VAL A 1 268 ? 17.573 17.032 -12.803 1.00 81.94 268 VAL A CA 1
ATOM 2021 C C . VAL A 1 268 ? 17.183 17.517 -11.412 1.00 81.94 268 VAL A C 1
ATOM 2023 O O . VAL A 1 268 ? 17.119 18.725 -11.193 1.00 81.94 268 VAL A O 1
ATOM 2026 N N . TYR A 1 269 ? 16.915 16.589 -10.495 1.00 76.06 269 TYR A N 1
ATOM 2027 C CA . TYR A 1 269 ? 16.632 16.899 -9.093 1.00 76.06 269 TYR A CA 1
ATOM 2028 C C . TYR A 1 269 ? 17.920 16.900 -8.265 1.00 76.06 269 TYR A C 1
ATOM 2030 O O . TYR A 1 269 ? 18.863 16.168 -8.582 1.00 76.06 269 TYR A O 1
ATOM 2038 N N . GLN A 1 270 ? 17.944 17.670 -7.178 1.00 65.69 270 GLN A N 1
ATOM 2039 C CA . GLN A 1 270 ? 19.055 17.683 -6.224 1.00 65.69 270 GLN A CA 1
ATOM 2040 C C . GLN A 1 270 ? 19.361 16.269 -5.690 1.00 65.69 270 GLN A C 1
ATOM 2042 O O . GLN A 1 270 ? 18.470 15.588 -5.184 1.00 65.69 270 GLN A O 1
ATOM 2047 N N . GLY A 1 271 ? 20.622 15.837 -5.778 1.00 68.56 271 GLY A N 1
ATOM 2048 C CA . GLY A 1 271 ? 21.066 14.483 -5.422 1.00 68.56 271 GLY A CA 1
ATOM 2049 C C . GLY A 1 271 ? 20.888 13.436 -6.531 1.00 68.56 271 GLY A C 1
ATOM 2050 O O . GLY A 1 271 ? 21.188 12.265 -6.312 1.00 68.56 271 GLY A O 1
ATOM 2051 N N . SER A 1 272 ? 20.405 13.837 -7.714 1.00 76.00 272 SER A N 1
ATOM 2052 C CA . SER A 1 272 ? 20.278 12.989 -8.910 1.00 76.00 272 SER A CA 1
ATOM 2053 C C . SER A 1 272 ? 21.079 13.535 -10.098 1.00 76.00 272 SER A C 1
ATOM 2055 O O . SER A 1 272 ? 20.699 13.353 -11.249 1.00 76.00 272 SER A O 1
ATOM 2057 N N . GLU A 1 273 ? 22.192 14.228 -9.848 1.00 87.38 273 GLU A N 1
ATOM 2058 C CA . GLU A 1 273 ? 23.016 14.877 -10.880 1.00 87.38 273 GLU A CA 1
ATOM 2059 C C . GLU A 1 273 ? 23.728 13.882 -11.815 1.00 87.38 273 GLU A C 1
ATOM 2061 O O . GLU A 1 273 ? 24.165 14.265 -12.906 1.00 87.38 273 GLU A O 1
ATOM 2066 N N . ARG A 1 274 ? 23.827 12.606 -11.416 1.00 86.50 274 ARG A N 1
ATOM 2067 C CA . ARG A 1 274 ? 24.361 11.511 -12.237 1.00 86.50 274 ARG A CA 1
ATOM 2068 C C . ARG A 1 274 ? 23.430 10.296 -12.258 1.00 86.50 274 ARG A C 1
ATOM 2070 O O . ARG A 1 274 ? 22.771 10.002 -11.263 1.00 86.50 274 ARG A O 1
ATOM 2077 N N . LEU A 1 275 ? 23.411 9.594 -13.391 1.00 85.06 275 LEU A N 1
ATOM 2078 C CA . LEU A 1 275 ? 22.752 8.301 -13.574 1.00 85.06 275 LEU A CA 1
ATOM 2079 C C . LEU A 1 275 ? 23.798 7.188 -13.534 1.00 85.06 275 LEU A C 1
ATOM 2081 O O . LEU A 1 275 ? 24.866 7.308 -14.135 1.00 85.06 275 LEU A O 1
ATOM 2085 N N . HIS A 1 276 ? 23.454 6.092 -12.864 1.00 86.56 276 HIS A N 1
ATOM 2086 C CA . HIS A 1 276 ? 24.225 4.853 -12.861 1.00 86.56 276 HIS A CA 1
ATOM 2087 C C . HIS A 1 276 ? 23.479 3.811 -13.695 1.00 86.56 276 HIS A C 1
ATOM 2089 O O . HIS A 1 276 ? 22.581 3.135 -13.194 1.00 86.56 276 HIS A O 1
ATOM 2095 N N . CYS A 1 277 ? 23.843 3.719 -14.970 1.00 86.56 277 CYS A N 1
ATOM 2096 C CA . CYS A 1 277 ? 23.254 2.801 -15.933 1.00 86.56 277 CYS A CA 1
ATOM 2097 C C . CYS A 1 277 ? 23.967 1.436 -15.857 1.00 86.56 277 CYS A C 1
ATOM 2099 O O . CYS A 1 277 ? 25.141 1.357 -16.233 1.00 86.56 277 CYS A O 1
ATOM 2101 N N . PRO A 1 278 ? 23.327 0.350 -15.378 1.00 87.62 278 PRO A N 1
ATOM 2102 C CA . PRO A 1 278 ? 23.752 -0.999 -15.744 1.00 87.62 278 PRO A CA 1
ATOM 2103 C C . PRO A 1 278 ? 23.554 -1.223 -17.253 1.00 87.62 278 PRO A C 1
ATOM 2105 O O . PRO A 1 278 ? 22.878 -0.446 -17.927 1.00 87.62 278 PRO A O 1
ATOM 2108 N N . ALA A 1 279 ? 24.143 -2.296 -17.774 1.00 87.75 279 ALA A N 1
ATOM 2109 C CA . ALA A 1 279 ? 24.009 -2.706 -19.169 1.00 87.75 279 ALA A CA 1
ATOM 2110 C C . ALA A 1 279 ? 23.595 -4.184 -19.230 1.00 87.75 279 ALA A C 1
ATOM 2112 O O . ALA A 1 279 ? 24.445 -5.071 -19.350 1.00 87.75 279 ALA A O 1
ATOM 2113 N N . TYR A 1 280 ? 22.295 -4.451 -19.060 1.00 88.62 280 TYR A N 1
ATOM 2114 C CA . TYR A 1 280 ? 21.761 -5.816 -19.066 1.00 88.62 280 TYR A CA 1
ATOM 2115 C C . TYR A 1 280 ? 21.851 -6.481 -20.439 1.00 88.62 280 TYR A C 1
ATOM 2117 O O . TYR A 1 280 ? 21.487 -5.898 -21.457 1.00 88.62 280 TYR A O 1
ATOM 2125 N N . VAL A 1 281 ? 22.246 -7.751 -20.426 1.00 92.19 281 VAL A N 1
ATOM 2126 C CA . VAL A 1 281 ? 22.155 -8.676 -21.560 1.00 92.19 281 VAL A CA 1
ATOM 2127 C C . VAL A 1 281 ? 21.028 -9.657 -21.283 1.00 92.19 281 VAL A C 1
ATOM 2129 O O . VAL A 1 281 ? 20.922 -10.153 -20.164 1.00 92.19 281 VAL A O 1
ATOM 2132 N N . PHE A 1 282 ? 20.205 -9.994 -22.271 1.00 94.31 282 PHE A N 1
ATOM 2133 C CA . PHE A 1 282 ? 19.148 -10.991 -22.090 1.00 94.31 282 PHE A CA 1
ATOM 2134 C C . PHE A 1 282 ? 19.441 -12.244 -22.909 1.00 94.31 282 PHE A C 1
ATOM 2136 O O . PHE A 1 282 ? 19.580 -12.185 -24.127 1.00 94.31 282 PHE A O 1
ATOM 2143 N N . LEU A 1 283 ? 19.512 -13.396 -22.246 1.00 96.00 283 LEU A N 1
ATOM 2144 C CA . LEU A 1 283 ? 19.590 -14.699 -22.901 1.00 96.00 283 LEU A CA 1
ATOM 2145 C C . LEU A 1 283 ? 18.185 -15.290 -23.019 1.00 96.00 283 LEU A C 1
ATOM 2147 O O . LEU A 1 283 ? 17.543 -15.567 -22.007 1.00 96.00 283 LEU A O 1
ATOM 2151 N N . ILE A 1 284 ? 17.752 -15.540 -24.250 1.00 97.31 284 ILE A N 1
ATOM 2152 C CA . ILE A 1 284 ? 16.518 -16.249 -24.581 1.00 97.31 284 ILE A CA 1
ATOM 2153 C C . ILE A 1 284 ? 16.880 -17.698 -24.931 1.00 97.31 284 ILE A C 1
ATOM 2155 O O . ILE A 1 284 ? 17.727 -17.934 -25.799 1.00 97.31 284 ILE A O 1
ATOM 2159 N N . LYS A 1 285 ? 16.238 -18.677 -24.281 1.00 96.06 285 LYS A N 1
ATOM 2160 C CA . LYS A 1 285 ? 16.330 -20.101 -24.654 1.00 96.06 285 LYS A CA 1
ATOM 2161 C C . LYS A 1 285 ? 14.987 -20.568 -25.202 1.00 96.06 285 LYS A C 1
ATOM 2163 O O . LYS A 1 285 ? 13.969 -20.508 -24.518 1.00 96.06 285 LYS A O 1
ATOM 2168 N N . HIS A 1 286 ? 15.004 -21.040 -26.441 1.00 95.44 286 HIS A N 1
ATOM 2169 C CA . HIS A 1 286 ? 13.828 -21.540 -27.139 1.00 95.44 286 HIS A CA 1
ATOM 2170 C C . HIS A 1 286 ? 13.628 -23.042 -26.891 1.00 95.44 286 HIS A C 1
ATOM 2172 O O . HIS A 1 286 ? 14.602 -23.783 -26.735 1.00 95.44 286 HIS A O 1
ATOM 2178 N N . THR A 1 287 ? 12.379 -23.519 -26.918 1.00 89.44 287 THR A N 1
ATOM 2179 C CA . THR A 1 287 ? 12.028 -24.939 -26.702 1.00 89.44 287 THR A CA 1
ATOM 2180 C C . THR A 1 287 ? 12.717 -25.889 -27.688 1.00 89.44 287 THR A C 1
ATOM 2182 O O . THR A 1 287 ? 13.040 -27.022 -27.337 1.00 89.44 287 THR A O 1
ATOM 2185 N N . SER A 1 288 ? 13.041 -25.415 -28.896 1.00 91.19 288 SER A N 1
ATOM 2186 C CA . SER A 1 288 ? 13.832 -26.154 -29.894 1.00 91.19 288 SER A CA 1
ATOM 2187 C C . SER A 1 288 ? 15.339 -26.246 -29.580 1.00 91.19 288 SER A C 1
ATOM 2189 O O . SER A 1 288 ? 16.117 -26.628 -30.453 1.00 91.19 288 SER A O 1
ATOM 2191 N N . GLY A 1 289 ? 15.783 -25.807 -28.399 1.00 90.25 289 GLY A N 1
ATOM 2192 C CA . GLY A 1 289 ? 17.185 -25.790 -27.969 1.00 90.25 289 GLY A CA 1
ATOM 2193 C C . GLY A 1 289 ? 18.021 -24.599 -28.458 1.00 90.25 289 GLY A C 1
ATOM 2194 O O . GLY A 1 289 ? 19.148 -24.439 -27.985 1.00 90.25 289 GLY A O 1
ATOM 2195 N N . ARG A 1 290 ? 17.483 -23.756 -29.356 1.00 94.06 290 ARG A N 1
ATOM 2196 C CA . ARG A 1 290 ? 18.157 -22.542 -29.860 1.00 94.06 290 ARG A CA 1
ATOM 2197 C C . ARG A 1 290 ? 18.355 -21.513 -28.746 1.00 94.06 290 ARG A C 1
ATOM 2199 O O . ARG A 1 290 ? 17.512 -21.383 -27.855 1.00 94.06 290 ARG A O 1
ATOM 2206 N N . ARG A 1 291 ? 19.454 -20.763 -28.810 1.00 95.56 291 ARG A N 1
ATOM 2207 C CA . ARG A 1 291 ? 19.852 -19.758 -27.815 1.00 95.56 291 ARG A CA 1
ATOM 2208 C C . ARG A 1 291 ? 20.207 -18.447 -28.499 1.00 95.56 291 ARG A C 1
ATOM 2210 O O . ARG A 1 291 ? 21.022 -18.418 -29.419 1.00 95.56 291 ARG A O 1
ATOM 2217 N N . VAL A 1 292 ? 19.601 -17.365 -28.028 1.00 97.38 292 VAL A N 1
ATOM 2218 C CA . VAL A 1 292 ? 19.733 -16.028 -28.612 1.00 97.38 292 VAL A CA 1
ATOM 2219 C C . VAL A 1 292 ? 20.106 -15.047 -27.512 1.00 97.38 292 VAL A C 1
ATOM 2221 O O . VAL A 1 292 ? 19.507 -15.077 -26.439 1.00 97.38 292 VAL A O 1
ATOM 2224 N N . LEU A 1 293 ? 21.080 -14.179 -27.774 1.00 97.56 293 LEU A N 1
ATOM 2225 C CA . LEU A 1 293 ? 21.370 -13.030 -26.916 1.00 97.56 293 LEU A CA 1
ATOM 2226 C C . LEU A 1 293 ? 20.686 -11.787 -27.488 1.00 97.56 293 LEU A C 1
ATOM 2228 O O . LEU A 1 293 ? 20.765 -11.541 -28.689 1.00 97.56 293 LEU A O 1
ATOM 2232 N N . PHE A 1 294 ? 20.030 -11.014 -26.632 1.00 97.25 294 PHE A N 1
ATOM 2233 C CA . PHE A 1 294 ? 19.559 -9.664 -26.914 1.00 97.25 294 PHE A CA 1
ATOM 2234 C C . PHE A 1 294 ? 20.457 -8.695 -26.134 1.00 97.25 294 PHE A C 1
ATOM 2236 O O . PHE A 1 294 ? 20.501 -8.731 -24.901 1.00 97.25 294 PHE A O 1
ATOM 2243 N N . ASP A 1 295 ? 21.192 -7.888 -26.897 1.00 96.56 295 ASP A N 1
ATOM 2244 C CA . ASP A 1 295 ? 22.390 -7.125 -26.538 1.00 96.56 295 ASP A CA 1
ATOM 2245 C C . ASP A 1 295 ? 23.578 -7.966 -26.026 1.00 96.56 295 ASP A C 1
ATOM 2247 O O . ASP A 1 295 ? 23.460 -9.148 -25.706 1.00 96.56 295 ASP A O 1
ATOM 2251 N N . LEU A 1 296 ? 24.770 -7.358 -26.013 1.00 95.12 296 LEU A N 1
ATOM 2252 C CA . LEU A 1 296 ? 26.014 -7.905 -25.446 1.00 95.12 296 LEU A CA 1
ATOM 2253 C C . LEU A 1 296 ? 26.600 -7.029 -24.320 1.00 95.12 296 LEU A C 1
ATOM 2255 O O . LEU A 1 296 ? 27.650 -7.362 -23.766 1.00 95.12 296 LEU A O 1
ATOM 2259 N N . GLY A 1 297 ? 25.920 -5.940 -23.952 1.00 92.12 297 GLY A N 1
ATOM 2260 C CA . GLY A 1 297 ? 26.291 -5.093 -22.822 1.00 92.12 297 GLY A CA 1
ATOM 2261 C C . GLY A 1 297 ? 27.511 -4.199 -23.084 1.00 92.12 297 GLY A C 1
ATOM 2262 O O . GLY A 1 297 ? 27.969 -4.013 -24.215 1.00 92.12 297 GLY A O 1
ATOM 2263 N N . LEU A 1 298 ? 28.074 -3.657 -22.002 1.00 91.38 298 LEU A N 1
ATOM 2264 C CA . LEU A 1 298 ? 29.355 -2.944 -22.010 1.00 91.38 298 LEU A CA 1
ATOM 2265 C C . LEU A 1 298 ? 30.530 -3.891 -22.289 1.00 91.38 298 LEU A C 1
ATOM 2267 O O . LEU A 1 298 ? 30.681 -4.923 -21.629 1.00 91.38 298 LEU A O 1
ATOM 2271 N N . ARG A 1 299 ? 31.443 -3.481 -23.181 1.00 90.62 299 ARG A N 1
ATOM 2272 C CA . ARG A 1 299 ? 32.764 -4.120 -23.318 1.00 90.62 299 ARG A CA 1
ATOM 2273 C C . ARG A 1 299 ? 33.535 -4.062 -21.996 1.00 90.62 299 ARG A C 1
ATOM 2275 O O . ARG A 1 299 ? 33.708 -2.987 -21.425 1.00 90.62 299 ARG A O 1
ATOM 2282 N N . HIS A 1 300 ? 34.084 -5.198 -21.562 1.00 89.88 300 HIS A N 1
ATOM 2283 C CA . HIS A 1 300 ? 35.070 -5.239 -20.474 1.00 89.88 300 HIS A CA 1
ATOM 2284 C C . HIS A 1 300 ? 36.300 -4.385 -20.831 1.00 89.88 300 HIS A C 1
ATOM 2286 O O . HIS A 1 300 ? 36.736 -3.532 -20.060 1.00 89.88 300 HIS A O 1
ATOM 2292 N N . ASP A 1 301 ? 36.802 -4.550 -22.054 1.00 91.88 301 ASP A N 1
ATOM 2293 C CA . ASP A 1 301 ? 37.918 -3.812 -22.636 1.00 91.88 301 ASP A CA 1
ATOM 2294 C C . ASP A 1 301 ? 37.461 -2.510 -23.324 1.00 91.88 301 ASP A C 1
ATOM 2296 O O . ASP A 1 301 ? 37.897 -2.211 -24.426 1.00 91.88 301 ASP A O 1
ATOM 2300 N N . TRP A 1 302 ? 36.585 -1.703 -22.711 1.00 91.06 302 TRP A N 1
ATOM 2301 C CA . TRP A 1 302 ? 35.977 -0.516 -23.354 1.00 91.06 302 TRP A CA 1
ATOM 2302 C C . TRP A 1 302 ? 36.968 0.510 -23.952 1.00 91.06 302 TRP A C 1
ATOM 2304 O O . TRP A 1 302 ? 36.605 1.268 -24.849 1.00 91.06 302 TRP A O 1
ATOM 2314 N N . MET A 1 303 ? 38.233 0.519 -23.517 1.00 92.25 303 MET A N 1
ATOM 2315 C CA . MET A 1 303 ? 39.323 1.289 -24.147 1.00 92.25 303 MET A CA 1
ATOM 2316 C C . MET A 1 303 ? 39.633 0.854 -25.598 1.00 92.25 303 MET A C 1
ATOM 2318 O O . MET A 1 303 ? 40.302 1.580 -26.326 1.00 92.25 303 MET A O 1
ATOM 2322 N N . ASN A 1 304 ? 39.141 -0.315 -26.008 1.00 92.31 304 ASN A N 1
ATOM 2323 C CA . ASN A 1 304 ? 39.208 -0.920 -27.338 1.00 92.31 304 ASN A CA 1
ATOM 2324 C C . ASN A 1 304 ? 37.910 -0.686 -28.150 1.00 92.31 304 ASN A C 1
ATOM 2326 O O . ASN A 1 304 ? 37.613 -1.394 -29.110 1.00 92.31 304 ASN A O 1
ATOM 2330 N N . LEU A 1 305 ? 37.091 0.298 -27.764 1.00 92.69 305 LEU A N 1
ATOM 2331 C CA . LEU A 1 305 ? 36.087 0.893 -28.653 1.00 92.69 305 LEU A CA 1
ATOM 2332 C C . LEU A 1 305 ? 36.784 1.754 -29.731 1.00 92.69 305 LEU A C 1
ATOM 2334 O O . LEU A 1 305 ? 37.917 2.196 -29.515 1.00 92.69 305 LEU A O 1
ATOM 2338 N N . PRO A 1 306 ? 36.130 2.064 -30.869 1.00 93.94 306 PRO A N 1
ATOM 2339 C CA . PRO A 1 306 ? 36.697 2.962 -31.875 1.00 93.94 306 PRO A CA 1
ATOM 2340 C C . PRO A 1 306 ? 37.153 4.298 -31.251 1.00 93.94 306 PRO A C 1
ATOM 2342 O O . PRO A 1 306 ? 36.390 4.872 -30.466 1.00 93.94 306 PRO A O 1
ATOM 2345 N N . PRO A 1 307 ? 38.347 4.840 -31.580 1.00 92.25 307 PRO A N 1
ATOM 2346 C CA . PRO A 1 307 ? 38.998 5.891 -30.783 1.00 92.25 307 PRO A CA 1
ATOM 2347 C C . PRO A 1 307 ? 38.135 7.123 -30.484 1.00 92.25 307 PRO A C 1
ATOM 2349 O O . PRO A 1 307 ? 38.138 7.625 -29.362 1.00 92.25 307 PRO A O 1
ATOM 2352 N N . GLN A 1 308 ? 37.312 7.558 -31.442 1.00 89.12 308 GLN A N 1
ATOM 2353 C CA . GLN A 1 308 ? 36.374 8.672 -31.262 1.00 89.12 308 GLN A CA 1
ATOM 2354 C C . GLN A 1 308 ? 35.341 8.461 -30.132 1.00 89.12 308 GLN A C 1
ATOM 2356 O O . GLN A 1 308 ? 34.919 9.430 -29.500 1.00 89.12 308 GLN A O 1
ATOM 2361 N N . LYS A 1 309 ? 34.945 7.214 -29.829 1.00 89.88 309 LYS A N 1
ATOM 2362 C CA . LYS A 1 309 ? 34.065 6.886 -28.692 1.00 89.88 309 LYS A CA 1
ATOM 2363 C C . LYS A 1 309 ? 34.829 6.982 -27.370 1.00 89.88 309 LYS A C 1
ATOM 2365 O O . LYS A 1 309 ? 34.314 7.576 -26.428 1.00 89.88 309 LYS A O 1
ATOM 2370 N N . VAL A 1 310 ? 36.069 6.488 -27.321 1.00 91.06 310 VAL A N 1
ATOM 2371 C CA . VAL A 1 310 ? 36.959 6.614 -26.150 1.00 91.06 310 VAL A CA 1
ATOM 2372 C C . VAL A 1 310 ? 37.251 8.090 -25.851 1.00 91.06 310 VAL A C 1
ATOM 2374 O O . VAL A 1 310 ? 37.167 8.521 -24.701 1.00 91.06 310 VAL A O 1
ATOM 2377 N N . GLU A 1 311 ? 37.500 8.908 -26.876 1.00 90.44 311 GLU A N 1
ATOM 2378 C CA . GLU A 1 311 ? 37.603 10.363 -26.730 1.00 90.44 311 GLU A CA 1
ATOM 2379 C C . GLU A 1 311 ? 36.312 10.998 -26.200 1.00 90.44 311 GLU A C 1
ATOM 2381 O O . GLU A 1 311 ? 36.382 11.846 -25.312 1.00 90.44 311 GLU A O 1
ATOM 2386 N N . ALA A 1 312 ? 35.141 10.609 -26.717 1.00 87.12 312 ALA A N 1
ATOM 2387 C CA . ALA A 1 312 ? 33.856 11.160 -26.286 1.00 87.12 312 ALA A CA 1
ATOM 2388 C C . ALA A 1 312 ? 33.537 10.832 -24.815 1.00 87.12 312 ALA A C 1
ATOM 2390 O O . ALA A 1 312 ? 33.126 11.724 -24.076 1.00 87.12 312 ALA A O 1
ATOM 2391 N N . ILE A 1 313 ? 33.797 9.596 -24.370 1.00 89.19 313 ILE A N 1
ATOM 2392 C CA . ILE A 1 313 ? 33.654 9.161 -22.968 1.00 89.19 313 ILE A CA 1
ATOM 2393 C C . ILE A 1 313 ? 34.483 10.068 -22.044 1.00 89.19 313 ILE A C 1
ATOM 2395 O O . ILE A 1 313 ? 33.951 10.653 -21.097 1.00 89.19 313 ILE A O 1
ATOM 2399 N N . ASN A 1 314 ? 35.768 10.255 -22.368 1.00 88.50 314 ASN A N 1
ATOM 2400 C CA . ASN A 1 314 ? 36.672 11.115 -21.601 1.00 88.50 314 ASN A CA 1
ATOM 2401 C C . ASN A 1 314 ? 36.239 12.594 -21.631 1.00 88.50 314 ASN A C 1
ATOM 2403 O O . ASN A 1 314 ? 36.201 13.254 -20.593 1.00 88.50 314 ASN A O 1
ATOM 2407 N N . ARG A 1 315 ? 35.869 13.115 -22.809 1.00 88.81 315 ARG A N 1
ATOM 2408 C CA . ARG A 1 315 ? 35.447 14.511 -23.027 1.00 88.81 315 ARG A CA 1
ATOM 2409 C C . ARG A 1 315 ? 34.162 14.867 -22.277 1.00 88.81 315 ARG A C 1
ATOM 2411 O O . ARG A 1 315 ? 34.042 15.982 -21.779 1.00 88.81 315 ARG A O 1
ATOM 2418 N N . ASN A 1 316 ? 33.231 13.921 -22.172 1.00 85.38 316 ASN A N 1
ATOM 2419 C CA . ASN A 1 316 ? 31.943 14.108 -21.505 1.00 85.38 316 ASN A CA 1
ATOM 2420 C C . ASN A 1 316 ? 31.996 13.828 -19.989 1.00 85.38 316 ASN A C 1
ATOM 2422 O O . ASN A 1 316 ? 30.974 13.937 -19.309 1.00 85.38 316 ASN A O 1
ATOM 2426 N N . GLY A 1 317 ? 33.156 13.441 -19.439 1.00 86.56 317 GLY A N 1
ATOM 2427 C CA . GLY A 1 317 ? 33.291 13.084 -18.023 1.00 86.56 317 GLY A CA 1
ATOM 2428 C C . GLY A 1 317 ? 32.453 11.862 -17.628 1.00 86.56 317 GLY A C 1
ATOM 2429 O O . GLY A 1 317 ? 31.918 11.803 -16.514 1.00 86.56 317 GLY A O 1
ATOM 2430 N N . TRP A 1 318 ? 32.285 10.918 -18.556 1.00 90.12 318 TRP A N 1
ATOM 2431 C CA . TRP A 1 318 ? 31.623 9.637 -18.319 1.00 90.12 318 TRP A CA 1
ATOM 2432 C C . TRP A 1 318 ? 32.601 8.676 -17.637 1.00 90.12 318 TRP A C 1
ATOM 2434 O O . TRP A 1 318 ? 33.807 8.718 -17.878 1.00 90.12 318 TRP A O 1
ATOM 2444 N N . ARG A 1 319 ? 32.089 7.822 -16.753 1.00 91.31 319 ARG A N 1
ATOM 2445 C CA . ARG A 1 319 ? 32.886 6.862 -15.981 1.00 91.31 319 ARG A CA 1
ATOM 2446 C C . ARG A 1 319 ? 32.366 5.463 -16.263 1.00 91.31 319 ARG A C 1
ATOM 2448 O O . ARG A 1 319 ? 31.181 5.215 -16.084 1.00 91.31 319 ARG A O 1
ATOM 2455 N N . ILE A 1 320 ? 33.241 4.561 -16.694 1.00 90.75 320 ILE A N 1
ATOM 2456 C CA . ILE A 1 320 ? 32.880 3.167 -16.964 1.00 90.75 320 ILE A CA 1
ATOM 2457 C C . ILE A 1 320 ? 33.568 2.280 -15.932 1.00 90.75 320 ILE A C 1
ATOM 2459 O O . ILE A 1 320 ? 34.796 2.189 -15.892 1.00 90.75 320 ILE A O 1
ATOM 2463 N N . THR A 1 321 ? 32.760 1.606 -15.119 1.00 89.88 321 THR A N 1
ATOM 2464 C CA . THR A 1 321 ? 33.195 0.472 -14.304 1.00 89.88 321 THR A CA 1
ATOM 2465 C C . THR A 1 321 ? 33.068 -0.775 -15.168 1.00 89.88 321 THR A C 1
ATOM 2467 O O . THR A 1 321 ? 31.955 -1.176 -15.505 1.00 89.88 321 THR A O 1
ATOM 2470 N N . ALA A 1 322 ? 34.194 -1.379 -15.549 1.00 83.00 322 ALA A N 1
ATOM 2471 C CA . ALA A 1 322 ? 34.191 -2.628 -16.304 1.00 83.00 322 ALA A CA 1
ATOM 2472 C C . ALA A 1 322 ? 33.689 -3.789 -15.427 1.00 83.00 322 ALA A C 1
ATOM 2474 O O . ALA A 1 322 ? 34.168 -3.984 -14.310 1.00 83.00 322 ALA A O 1
ATOM 2475 N N . GLY A 1 323 ? 32.726 -4.554 -15.944 1.00 85.06 323 GLY A N 1
ATOM 2476 C CA . GLY A 1 323 ? 32.268 -5.811 -15.346 1.00 85.06 323 GLY A CA 1
ATOM 2477 C C . GLY A 1 323 ? 33.175 -6.993 -15.701 1.00 85.06 323 GLY A C 1
ATOM 2478 O O . GLY A 1 323 ? 34.215 -6.814 -16.334 1.00 85.06 323 GLY A O 1
ATOM 2479 N N . LYS A 1 324 ? 32.765 -8.216 -15.354 1.00 89.44 324 LYS A N 1
ATOM 2480 C CA . LYS A 1 324 ? 33.316 -9.445 -15.945 1.00 89.44 324 LYS A CA 1
ATOM 2481 C C . LYS A 1 324 ? 33.101 -9.462 -17.471 1.00 89.44 324 LYS A C 1
ATOM 2483 O O . LYS A 1 324 ? 32.100 -8.921 -17.945 1.00 89.44 324 LYS A O 1
ATOM 2488 N N . PRO A 1 325 ? 33.962 -10.133 -18.255 1.00 90.75 325 PRO A N 1
ATOM 2489 C CA . PRO A 1 325 ? 33.645 -10.481 -19.636 1.00 90.75 325 PRO A CA 1
ATOM 2490 C C . PRO A 1 325 ? 32.349 -11.305 -19.712 1.00 90.75 325 PRO A C 1
ATOM 2492 O O . PRO A 1 325 ? 32.191 -12.286 -18.987 1.00 90.75 325 PRO A O 1
ATOM 2495 N N . LEU A 1 326 ? 31.436 -10.955 -20.624 1.00 90.69 326 LEU A N 1
ATOM 2496 C CA . LEU A 1 326 ? 30.177 -11.693 -20.830 1.00 90.69 326 LEU A CA 1
ATOM 2497 C C . LEU A 1 326 ? 30.413 -13.187 -21.121 1.00 90.69 326 LEU A C 1
ATOM 2499 O O . LEU A 1 326 ? 29.639 -14.041 -20.695 1.00 90.69 326 LEU A O 1
ATOM 2503 N N . THR A 1 327 ? 31.508 -13.507 -21.812 1.00 90.69 327 THR A N 1
ATOM 2504 C CA . THR A 1 327 ? 31.919 -14.881 -22.131 1.00 90.69 327 THR A CA 1
ATOM 2505 C C . THR A 1 327 ? 32.265 -15.707 -20.897 1.00 90.69 327 THR A C 1
ATOM 2507 O O . THR A 1 327 ? 31.968 -16.896 -20.871 1.00 90.69 327 THR A O 1
ATOM 2510 N N . GLU A 1 328 ? 32.838 -15.087 -19.863 1.00 90.94 328 GLU A N 1
ATOM 2511 C CA . GLU A 1 328 ? 33.138 -15.728 -18.581 1.00 90.94 328 GLU A CA 1
ATOM 2512 C C . GLU A 1 328 ? 31.833 -16.067 -17.854 1.00 90.94 328 GLU A C 1
ATOM 2514 O O . GLU A 1 328 ? 31.607 -17.220 -17.501 1.00 90.94 328 GLU A O 1
ATOM 2519 N N . VAL A 1 329 ? 30.919 -15.094 -17.751 1.00 90.38 329 VAL A N 1
ATOM 2520 C CA . VAL A 1 329 ? 29.605 -15.260 -17.103 1.00 90.38 329 VAL A CA 1
ATOM 2521 C C . VAL A 1 329 ? 28.736 -16.305 -17.819 1.00 90.38 329 VAL A C 1
ATOM 2523 O O . VAL A 1 329 ? 27.966 -17.018 -17.178 1.00 90.38 329 VAL A O 1
ATOM 2526 N N . LEU A 1 330 ? 28.859 -16.443 -19.142 1.00 91.56 330 LEU A N 1
ATOM 2527 C CA . LEU A 1 330 ? 28.193 -17.501 -19.910 1.00 91.56 330 LEU A CA 1
ATOM 2528 C C . LEU A 1 330 ? 28.867 -18.875 -19.721 1.00 91.56 330 LEU A C 1
ATOM 2530 O O . LEU A 1 330 ? 28.170 -19.878 -19.541 1.00 91.56 330 LEU A O 1
ATOM 2534 N N . ALA A 1 331 ? 30.202 -18.933 -19.697 1.00 89.88 331 ALA A N 1
ATOM 2535 C CA . ALA A 1 331 ? 30.957 -20.170 -19.492 1.00 89.88 331 ALA A CA 1
ATOM 2536 C C . ALA A 1 331 ? 30.773 -20.757 -18.079 1.00 89.88 331 ALA A C 1
ATOM 2538 O O . ALA A 1 331 ? 30.611 -21.971 -17.953 1.00 89.88 331 ALA A O 1
ATOM 2539 N N . GLU A 1 332 ? 30.690 -19.911 -17.041 1.00 88.50 332 GLU A N 1
ATOM 2540 C CA . GLU A 1 332 ? 30.344 -20.295 -15.656 1.00 88.50 332 GLU A CA 1
ATOM 2541 C C . GLU A 1 332 ? 29.023 -21.082 -15.570 1.00 88.50 332 GLU A C 1
ATOM 2543 O O . GLU A 1 332 ? 28.833 -21.890 -14.663 1.00 88.50 332 GLU A O 1
ATOM 2548 N N . HIS A 1 333 ? 28.137 -20.907 -16.555 1.00 84.94 333 HIS A N 1
ATOM 2549 C CA . HIS A 1 333 ? 26.820 -21.538 -16.631 1.00 84.94 333 HIS A CA 1
ATOM 2550 C C . HIS A 1 333 ? 26.677 -22.519 -17.812 1.00 84.94 333 HIS A C 1
ATOM 2552 O O . HIS A 1 333 ? 25.564 -22.832 -18.241 1.00 84.94 333 HIS A O 1
ATOM 2558 N N . GLY A 1 334 ? 27.798 -23.029 -18.339 1.00 88.44 334 GLY A N 1
ATOM 2559 C CA . GLY A 1 334 ? 27.819 -24.079 -19.365 1.00 88.44 334 GLY A CA 1
ATOM 2560 C C . GLY A 1 334 ? 27.460 -23.611 -20.781 1.00 88.44 334 GLY A C 1
ATOM 2561 O O . GLY A 1 334 ? 27.017 -24.417 -21.605 1.00 88.44 334 GLY A O 1
ATOM 2562 N N . ILE A 1 335 ? 27.620 -22.319 -21.080 1.00 90.44 335 ILE A N 1
ATOM 2563 C CA . ILE A 1 335 ? 27.357 -21.732 -22.400 1.00 90.44 335 ILE A CA 1
ATOM 2564 C C . ILE A 1 335 ? 28.681 -21.263 -23.013 1.00 90.44 335 ILE A C 1
ATOM 2566 O O . ILE A 1 335 ? 29.059 -20.098 -22.927 1.00 90.44 335 ILE A O 1
ATOM 2570 N N . ASP A 1 336 ? 29.394 -22.195 -23.648 1.00 89.56 336 ASP A N 1
ATOM 2571 C CA . ASP A 1 336 ? 30.613 -21.886 -24.399 1.00 89.56 336 ASP A CA 1
ATOM 2572 C C . ASP A 1 336 ? 30.264 -21.211 -25.738 1.00 89.56 336 ASP A C 1
ATOM 2574 O O . ASP A 1 336 ? 29.880 -21.856 -26.720 1.00 89.56 336 ASP A O 1
ATOM 2578 N N . VAL A 1 337 ? 30.395 -19.884 -25.775 1.00 90.38 337 VAL A N 1
ATOM 2579 C CA . VAL A 1 337 ? 30.147 -19.091 -26.986 1.00 90.38 337 VAL A CA 1
ATOM 2580 C C . VAL A 1 337 ? 31.129 -19.409 -28.116 1.00 90.38 337 VAL A C 1
ATOM 2582 O O . VAL A 1 337 ? 30.731 -19.359 -29.276 1.00 90.38 337 VAL A O 1
ATOM 2585 N N . ALA A 1 338 ? 32.375 -19.788 -27.811 1.00 87.00 338 ALA A N 1
ATOM 2586 C CA . ALA A 1 338 ? 33.413 -20.065 -28.803 1.00 87.00 338 ALA A CA 1
ATOM 2587 C C . ALA A 1 338 ? 33.200 -21.420 -29.501 1.00 87.00 338 ALA A C 1
ATOM 2589 O O . ALA A 1 338 ? 33.546 -21.573 -30.672 1.00 87.00 338 ALA A O 1
ATOM 2590 N N . GLN A 1 339 ? 32.547 -22.371 -28.827 1.00 85.44 339 GLN A N 1
ATOM 2591 C CA . GLN A 1 339 ? 32.018 -23.599 -29.436 1.00 85.44 339 GLN A CA 1
ATOM 2592 C C . GLN A 1 339 ? 30.670 -23.396 -30.159 1.00 85.44 339 GLN A C 1
ATOM 2594 O O . GLN A 1 339 ? 30.090 -24.358 -30.658 1.00 85.44 339 GLN A O 1
ATOM 2599 N N . GLY A 1 340 ? 30.172 -22.157 -30.258 1.00 87.69 340 GLY A N 1
ATOM 2600 C CA . GLY A 1 340 ? 28.953 -21.831 -31.000 1.00 87.69 340 GLY A CA 1
ATOM 2601 C C . GLY A 1 340 ? 27.656 -22.102 -30.237 1.00 87.69 340 GLY A C 1
ATOM 2602 O O . GLY A 1 340 ? 26.618 -22.289 -30.863 1.00 87.69 340 GLY A O 1
ATOM 2603 N N . ALA A 1 341 ? 27.670 -22.098 -28.898 1.00 90.50 341 ALA A N 1
ATOM 2604 C CA . ALA A 1 341 ? 26.473 -22.331 -28.078 1.00 90.50 341 ALA A CA 1
ATOM 2605 C C . ALA A 1 341 ? 25.438 -21.175 -28.082 1.00 90.50 341 ALA A C 1
ATOM 2607 O O . ALA A 1 341 ? 24.572 -21.138 -27.205 1.00 90.50 341 ALA A O 1
ATOM 2608 N N . VAL A 1 342 ? 25.535 -20.233 -29.028 1.00 95.38 342 VAL A N 1
ATOM 2609 C CA . VAL A 1 342 ? 24.606 -19.115 -29.266 1.00 95.38 342 VAL A CA 1
ATOM 2610 C C . VAL A 1 342 ? 24.407 -18.969 -30.779 1.00 95.38 342 VAL A C 1
ATOM 2612 O O . VAL A 1 342 ? 25.360 -18.681 -31.508 1.00 95.38 342 VAL A O 1
ATOM 2615 N N . ASP A 1 343 ? 23.170 -19.158 -31.243 1.00 95.12 343 ASP A N 1
ATOM 2616 C CA . ASP A 1 343 ? 22.788 -19.102 -32.660 1.00 95.12 343 ASP A CA 1
ATOM 2617 C C . ASP A 1 343 ? 22.866 -17.676 -33.219 1.00 95.12 343 ASP A C 1
ATOM 2619 O O . ASP A 1 343 ? 23.334 -17.453 -34.336 1.00 95.12 343 ASP A O 1
ATOM 2623 N N . ALA A 1 344 ? 22.377 -16.707 -32.440 1.00 97.38 344 ALA A N 1
ATOM 2624 C CA . ALA A 1 344 ? 22.239 -15.320 -32.861 1.00 97.38 344 ALA A CA 1
ATOM 2625 C C . ALA A 1 344 ? 22.479 -14.333 -31.712 1.00 97.38 344 ALA A C 1
ATOM 2627 O O . ALA A 1 344 ? 22.136 -14.589 -30.556 1.00 97.38 344 ALA A O 1
ATOM 2628 N N . VAL A 1 345 ? 23.023 -13.175 -32.073 1.00 97.81 345 VAL A N 1
ATOM 2629 C CA . VAL A 1 345 ? 23.124 -11.979 -31.235 1.00 97.81 345 VAL A CA 1
ATOM 2630 C C . VAL A 1 345 ? 22.275 -10.896 -31.883 1.00 97.81 345 VAL A C 1
ATOM 2632 O O . VAL A 1 345 ? 22.517 -10.538 -33.032 1.00 97.81 345 VAL A O 1
ATOM 2635 N N . ILE A 1 346 ? 21.300 -10.365 -31.159 1.00 98.12 346 ILE A N 1
ATOM 2636 C CA . ILE A 1 346 ? 20.514 -9.198 -31.554 1.00 98.12 346 ILE A CA 1
ATOM 2637 C C . ILE A 1 346 ? 21.138 -7.976 -30.888 1.00 98.12 346 ILE A C 1
ATOM 2639 O O . ILE A 1 346 ? 21.289 -7.969 -29.671 1.00 98.12 346 ILE A O 1
ATOM 2643 N N . TRP A 1 347 ? 21.467 -6.940 -31.654 1.00 97.56 347 TRP A N 1
ATOM 2644 C CA . TRP A 1 347 ? 21.716 -5.608 -31.100 1.00 97.56 347 TRP A CA 1
ATOM 2645 C C . TRP A 1 347 ? 20.420 -4.802 -31.167 1.00 97.56 347 TRP A C 1
ATOM 2647 O O . TRP A 1 347 ? 19.895 -4.566 -32.260 1.00 97.56 347 TRP A O 1
ATOM 2657 N N . SER A 1 348 ? 19.918 -4.365 -30.010 1.00 96.19 348 SER A N 1
ATOM 2658 C CA . SER A 1 348 ? 18.762 -3.470 -29.908 1.00 96.19 348 SER A CA 1
ATOM 2659 C C . SER A 1 348 ? 19.027 -2.159 -30.639 1.00 96.19 348 SER A C 1
ATOM 2661 O O . SER A 1 348 ? 18.146 -1.657 -31.330 1.00 96.19 348 SER A O 1
ATOM 2663 N N . HIS A 1 349 ? 20.253 -1.640 -30.520 1.00 94.94 349 HIS A N 1
ATOM 2664 C CA . HIS A 1 349 ? 20.805 -0.501 -31.249 1.00 94.94 349 HIS A CA 1
ATOM 2665 C C . HIS A 1 349 ? 22.343 -0.436 -31.060 1.00 94.94 349 HIS A C 1
ATOM 2667 O O . HIS A 1 349 ? 22.879 -1.041 -30.130 1.00 94.94 349 HIS A O 1
ATOM 2673 N N . PRO A 1 350 ? 23.097 0.272 -31.923 1.00 93.31 350 PRO A N 1
ATOM 2674 C CA . PRO A 1 350 ? 24.564 0.252 -31.906 1.00 93.31 350 PRO A CA 1
ATOM 2675 C C . PRO A 1 350 ? 25.211 1.267 -30.940 1.00 93.31 350 PRO A C 1
ATOM 2677 O O . PRO A 1 350 ? 26.044 2.092 -31.337 1.00 93.31 350 PRO A O 1
ATOM 2680 N N . HIS A 1 351 ? 24.852 1.196 -29.657 1.00 91.88 351 HIS A N 1
ATOM 2681 C CA . HIS A 1 351 ? 25.523 1.922 -28.572 1.00 91.88 351 HIS A CA 1
ATOM 2682 C C . HIS A 1 351 ? 26.549 1.064 -27.816 1.00 91.88 351 HIS A C 1
ATOM 2684 O O . HIS A 1 351 ? 26.545 -0.163 -27.881 1.00 91.88 351 HIS A O 1
ATOM 2690 N N . LEU A 1 352 ? 27.505 1.733 -27.161 1.00 90.19 352 LEU A N 1
ATOM 2691 C CA . LEU A 1 352 ? 28.763 1.148 -26.653 1.00 90.19 352 LEU A CA 1
ATOM 2692 C C . LEU A 1 352 ? 28.579 0.172 -25.473 1.00 90.19 352 LEU A C 1
ATOM 2694 O O . LEU A 1 352 ? 29.472 -0.606 -25.138 1.00 90.19 352 LEU A O 1
ATOM 2698 N N . ASP A 1 353 ? 27.405 0.256 -24.875 1.00 89.31 353 ASP A N 1
ATOM 2699 C CA . ASP A 1 353 ? 26.809 -0.479 -23.773 1.00 89.31 353 ASP A CA 1
ATOM 2700 C C . ASP A 1 353 ? 25.801 -1.544 -24.237 1.00 89.31 353 ASP A C 1
ATOM 2702 O O . ASP A 1 353 ? 25.258 -2.267 -23.409 1.00 89.31 353 ASP A O 1
ATOM 2706 N N . HIS A 1 354 ? 25.612 -1.702 -25.551 1.00 93.56 354 HIS A N 1
ATOM 2707 C CA . HIS A 1 354 ? 24.731 -2.706 -26.159 1.00 93.56 354 HIS A CA 1
ATOM 2708 C C . HIS A 1 354 ? 25.477 -3.622 -27.136 1.00 93.56 354 HIS A C 1
ATOM 2710 O O . HIS A 1 354 ? 25.199 -4.820 -27.192 1.00 93.56 354 HIS A O 1
ATOM 2716 N N . VAL A 1 355 ? 26.474 -3.099 -27.864 1.00 93.50 355 VAL A N 1
ATOM 2717 C CA . VAL A 1 355 ? 27.223 -3.880 -28.868 1.00 93.50 355 VAL A CA 1
ATOM 2718 C C . VAL A 1 355 ? 28.199 -4.901 -28.279 1.00 93.50 355 VAL A C 1
ATOM 2720 O O . VAL A 1 355 ? 28.511 -5.888 -28.947 1.00 93.50 355 VAL A O 1
ATOM 2723 N N . GLY A 1 356 ? 28.671 -4.684 -27.045 1.00 92.56 356 GLY A N 1
ATOM 2724 C CA . GLY A 1 356 ? 29.646 -5.527 -26.348 1.00 92.56 356 GLY A CA 1
ATOM 2725 C C . GLY A 1 356 ? 30.870 -5.903 -27.186 1.00 92.56 356 GLY A C 1
ATOM 2726 O O . GLY A 1 356 ? 31.390 -5.106 -27.973 1.00 92.56 356 GLY A O 1
ATOM 2727 N N . ASP A 1 357 ? 31.360 -7.129 -26.993 1.00 92.81 357 ASP A N 1
ATOM 2728 C CA . ASP A 1 357 ? 32.359 -7.724 -27.879 1.00 92.81 357 ASP A CA 1
ATOM 2729 C C . ASP A 1 357 ? 31.765 -8.893 -28.660 1.00 92.81 357 ASP A C 1
ATOM 2731 O O . ASP A 1 357 ? 31.581 -9.982 -28.121 1.00 92.81 357 ASP A O 1
ATOM 2735 N N . ILE A 1 358 ? 31.491 -8.674 -29.947 1.00 93.81 358 ILE A N 1
ATOM 2736 C CA . ILE A 1 358 ? 31.029 -9.731 -30.850 1.00 93.81 358 ILE A CA 1
ATOM 2737 C C . ILE A 1 358 ? 32.188 -10.472 -31.543 1.00 93.81 358 ILE A C 1
ATOM 2739 O O . ILE A 1 358 ? 31.950 -11.437 -32.268 1.00 93.81 358 ILE A O 1
ATOM 2743 N N . SER A 1 359 ? 33.451 -10.074 -31.340 1.00 91.81 359 SER A N 1
ATOM 2744 C CA . SER A 1 359 ? 34.606 -10.735 -31.975 1.00 91.81 359 SER A CA 1
ATOM 2745 C C . SER A 1 359 ? 34.887 -12.133 -31.406 1.00 91.81 359 SER A C 1
ATOM 2747 O O . SER A 1 359 ? 35.332 -13.017 -32.136 1.00 91.81 359 SER A O 1
ATOM 2749 N N . VAL A 1 360 ? 34.536 -12.355 -30.135 1.00 91.94 360 VAL A N 1
ATOM 2750 C CA . VAL A 1 360 ? 34.646 -13.639 -29.414 1.00 91.94 360 VAL A CA 1
ATOM 2751 C C . VAL A 1 360 ? 33.618 -14.692 -29.851 1.00 91.94 360 VAL A C 1
ATOM 2753 O O . VAL A 1 360 ? 33.776 -15.869 -29.535 1.00 91.94 360 VAL A O 1
ATOM 2756 N N . PHE A 1 361 ? 32.568 -14.291 -30.574 1.00 94.44 361 PHE A N 1
ATOM 2757 C CA . PHE A 1 361 ? 31.553 -15.203 -31.104 1.00 94.44 361 PHE A CA 1
ATOM 2758 C C . PHE A 1 361 ? 31.989 -15.725 -32.482 1.00 94.44 361 PHE A C 1
ATOM 2760 O O . PHE A 1 361 ? 32.319 -14.907 -33.352 1.00 94.44 361 PHE A O 1
ATOM 2767 N N . PRO A 1 362 ? 31.931 -17.043 -32.754 1.00 93.75 362 PRO A N 1
ATOM 2768 C CA . PRO A 1 362 ? 32.229 -17.615 -34.064 1.00 93.75 362 PRO A CA 1
ATOM 2769 C C . PRO A 1 362 ? 31.480 -16.893 -35.182 1.00 93.75 362 PRO A C 1
ATOM 2771 O O . PRO A 1 362 ? 30.333 -16.486 -35.009 1.00 93.75 362 PRO A O 1
ATOM 2774 N N . LYS A 1 363 ? 32.098 -16.749 -36.359 1.00 93.38 363 LYS A N 1
ATOM 2775 C CA . LYS A 1 363 ? 31.502 -16.022 -37.499 1.00 93.38 363 LYS A CA 1
ATOM 2776 C C . LYS A 1 363 ? 30.198 -16.641 -38.036 1.00 93.38 363 LYS A C 1
ATOM 2778 O O . LYS A 1 363 ? 29.479 -15.973 -38.770 1.00 93.38 363 LYS A O 1
ATOM 2783 N N . ALA A 1 364 ? 29.878 -17.868 -37.619 1.00 92.50 364 ALA A N 1
ATOM 2784 C CA . ALA A 1 364 ? 28.603 -18.538 -37.871 1.00 92.50 364 ALA A CA 1
ATOM 2785 C C . ALA A 1 364 ? 27.430 -18.018 -37.009 1.00 92.50 364 ALA A C 1
ATOM 2787 O O . ALA A 1 364 ? 26.288 -18.171 -37.423 1.00 92.50 364 ALA A O 1
ATOM 2788 N N . THR A 1 365 ? 27.682 -17.400 -35.847 1.00 95.81 365 THR A N 1
ATOM 2789 C CA . THR A 1 365 ? 26.631 -16.747 -35.045 1.00 95.81 365 THR A CA 1
ATOM 2790 C C . THR A 1 365 ? 26.121 -15.514 -35.795 1.00 95.81 365 THR A C 1
ATOM 2792 O O . THR A 1 365 ? 26.900 -14.587 -36.056 1.00 95.81 365 THR A O 1
ATOM 2795 N N . THR A 1 366 ? 24.832 -15.488 -36.136 1.00 97.56 366 THR A N 1
ATOM 2796 C CA . THR A 1 366 ? 24.208 -14.385 -36.887 1.00 97.56 366 THR A CA 1
ATOM 2797 C C . THR A 1 366 ? 24.137 -13.120 -36.032 1.00 97.56 366 THR A C 1
ATOM 2799 O O . THR A 1 366 ? 23.732 -13.173 -34.871 1.00 97.56 366 THR A O 1
ATOM 2802 N N . LEU A 1 367 ? 24.492 -11.969 -36.608 1.00 97.81 367 LEU A N 1
ATOM 2803 C CA . LEU A 1 367 ? 24.234 -10.656 -36.013 1.00 97.81 367 LEU A CA 1
ATOM 2804 C C . LEU A 1 367 ? 22.903 -10.112 -36.551 1.00 97.81 367 LEU A C 1
ATOM 2806 O O . LEU A 1 367 ? 22.755 -9.886 -37.748 1.00 97.81 367 LEU A O 1
ATOM 2810 N N . VAL A 1 368 ? 21.938 -9.886 -35.670 1.00 98.12 368 VAL A N 1
ATOM 2811 C CA . VAL A 1 368 ? 20.611 -9.353 -35.987 1.00 98.12 368 VAL A CA 1
ATOM 2812 C C . VAL A 1 368 ? 20.554 -7.883 -35.572 1.00 98.12 368 VAL A C 1
ATOM 2814 O O . VAL A 1 368 ? 20.963 -7.530 -34.468 1.00 98.12 368 VAL A O 1
ATOM 2817 N N . VAL A 1 369 ? 20.078 -7.013 -36.462 1.00 97.25 369 VAL A N 1
ATOM 2818 C CA . VAL A 1 369 ? 20.135 -5.550 -36.298 1.00 97.25 369 VAL A CA 1
ATOM 2819 C C . VAL A 1 369 ? 18.865 -4.861 -36.784 1.00 97.25 369 VAL A C 1
ATOM 2821 O O . VAL A 1 369 ? 18.162 -5.354 -37.669 1.00 97.25 369 VAL A O 1
ATOM 2824 N N . GLY A 1 370 ? 18.575 -3.689 -36.220 1.00 94.69 370 GLY A N 1
ATOM 2825 C CA . GLY A 1 370 ? 17.402 -2.907 -36.591 1.00 94.69 370 GLY A CA 1
ATOM 2826 C C . GLY A 1 370 ? 17.514 -2.196 -37.938 1.00 94.69 370 GLY A C 1
ATOM 2827 O O . GLY A 1 370 ? 18.598 -1.911 -38.458 1.00 94.69 370 GLY A O 1
ATOM 2828 N N . LYS A 1 371 ? 16.339 -1.896 -38.484 1.00 93.25 371 LYS A N 1
ATOM 2829 C CA . LYS A 1 371 ? 16.059 -1.109 -39.687 1.00 93.25 371 LYS A CA 1
ATOM 2830 C C . LYS A 1 371 ? 17.022 0.070 -39.863 1.00 93.25 371 LYS A C 1
ATOM 2832 O O . LYS A 1 371 ? 17.158 0.928 -38.998 1.00 93.25 371 LYS A O 1
ATOM 2837 N N . GLY A 1 372 ? 17.716 0.104 -40.998 1.00 89.94 372 GLY A N 1
ATOM 2838 C CA . GLY A 1 372 ? 18.682 1.156 -41.326 1.00 89.94 372 GLY A CA 1
ATOM 2839 C C . GLY A 1 372 ? 20.102 0.972 -40.773 1.00 89.94 372 GLY A C 1
ATOM 2840 O O . GLY A 1 372 ? 20.995 1.666 -41.257 1.00 89.94 372 GLY A O 1
ATOM 2841 N N . PHE A 1 373 ? 20.378 0.020 -39.865 1.00 94.00 373 PHE A N 1
ATOM 2842 C CA . PHE A 1 373 ? 21.742 -0.211 -39.353 1.00 94.00 373 PHE A CA 1
ATOM 2843 C C . PHE A 1 373 ? 22.773 -0.381 -40.480 1.00 94.00 373 PHE A C 1
ATOM 2845 O O . PHE A 1 373 ? 23.844 0.229 -40.440 1.00 94.00 373 PHE A O 1
ATOM 2852 N N . LYS A 1 374 ? 22.437 -1.161 -41.519 1.00 93.44 374 LYS A N 1
ATOM 2853 C CA . LYS A 1 374 ? 23.334 -1.427 -42.656 1.00 93.44 374 LYS A CA 1
ATOM 2854 C C . LYS A 1 374 ? 23.651 -0.185 -43.495 1.00 93.44 374 LYS A C 1
ATOM 2856 O O . LYS A 1 374 ? 24.610 -0.211 -44.255 1.00 93.44 374 LYS A O 1
ATOM 2861 N N . ILE A 1 375 ? 22.847 0.872 -43.384 1.00 90.62 375 ILE A N 1
ATOM 2862 C CA . ILE A 1 375 ? 23.025 2.138 -44.108 1.00 90.62 375 ILE A CA 1
ATOM 2863 C C . ILE A 1 375 ? 23.862 3.119 -43.275 1.00 90.62 375 ILE A C 1
ATOM 2865 O O . ILE A 1 375 ? 24.656 3.870 -43.833 1.00 90.62 375 ILE A O 1
ATOM 2869 N N . GLU A 1 376 ? 23.701 3.116 -41.948 1.00 88.50 376 GLU A N 1
ATOM 2870 C CA . GLU A 1 376 ? 24.310 4.125 -41.066 1.00 88.50 376 GLU A CA 1
ATOM 2871 C C . GLU A 1 376 ? 25.635 3.680 -40.419 1.00 88.50 376 GLU A C 1
ATOM 2873 O O . GLU A 1 376 ? 26.454 4.529 -40.064 1.00 88.50 376 GLU A O 1
ATOM 2878 N N . HIS A 1 377 ? 25.884 2.368 -40.296 1.00 90.00 377 HIS A N 1
ATOM 2879 C CA . HIS A 1 377 ? 27.024 1.829 -39.534 1.00 90.00 377 HIS A CA 1
ATOM 2880 C C . HIS A 1 377 ? 27.960 0.893 -40.314 1.00 90.00 377 HIS A C 1
ATOM 2882 O O . HIS A 1 377 ? 29.032 0.556 -39.803 1.00 90.00 377 HIS A O 1
ATOM 2888 N N . MET A 1 378 ? 27.599 0.511 -41.544 1.00 93.44 378 MET A N 1
ATOM 2889 C CA . MET A 1 378 ? 28.439 -0.284 -42.448 1.00 93.44 378 MET A CA 1
ATOM 2890 C C . MET A 1 378 ? 28.878 0.578 -43.652 1.00 93.44 378 MET A C 1
ATOM 2892 O O . MET A 1 378 ? 28.018 1.160 -44.310 1.00 93.44 378 MET A O 1
ATOM 2896 N N . PRO A 1 379 ? 30.181 0.663 -43.991 1.00 93.75 379 PRO A N 1
ATOM 2897 C CA . PRO A 1 379 ? 31.317 0.034 -43.318 1.00 93.75 379 PRO A CA 1
ATOM 2898 C C . PRO A 1 379 ? 31.650 0.693 -41.967 1.00 93.75 379 PRO A C 1
ATOM 2900 O O . PRO A 1 379 ? 31.246 1.823 -41.684 1.00 93.75 379 PRO A O 1
ATOM 2903 N N . GLY A 1 380 ? 32.384 -0.041 -41.130 1.00 93.62 380 GLY A N 1
ATOM 2904 C CA . GLY A 1 380 ? 32.700 0.335 -39.748 1.00 93.62 380 GLY A CA 1
ATOM 2905 C C . GLY A 1 380 ? 34.065 1.004 -39.617 1.00 93.62 380 GLY A C 1
ATOM 2906 O O . GLY A 1 380 ? 34.780 1.182 -40.605 1.00 93.62 380 GLY A O 1
ATOM 2907 N N . TYR A 1 381 ? 34.476 1.345 -38.398 1.00 93.81 381 TYR A N 1
ATOM 2908 C CA . TYR A 1 381 ? 35.837 1.829 -38.156 1.00 93.81 381 TYR A CA 1
ATOM 2909 C C . TYR A 1 381 ? 36.855 0.694 -38.434 1.00 93.81 381 TYR A C 1
ATOM 2911 O O . TYR A 1 381 ? 36.590 -0.447 -38.044 1.00 93.81 381 TYR A O 1
ATOM 2919 N N . PRO A 1 382 ? 38.001 0.936 -39.108 1.00 93.69 382 PRO A N 1
ATOM 2920 C CA . PRO A 1 382 ? 38.546 2.231 -39.540 1.00 93.69 382 PRO A CA 1
ATOM 2921 C C . PRO A 1 382 ? 38.103 2.714 -40.934 1.00 93.69 382 PRO A C 1
ATOM 2923 O O . PRO A 1 382 ? 38.435 3.837 -41.304 1.00 93.69 382 PRO A O 1
ATOM 2926 N N . LEU A 1 383 ? 37.375 1.906 -41.717 1.00 94.69 383 LEU A N 1
ATOM 2927 C CA . LEU A 1 383 ? 36.946 2.269 -43.081 1.00 94.69 383 LEU A CA 1
ATOM 2928 C C . LEU A 1 383 ? 36.001 3.485 -43.101 1.00 94.69 383 LEU A C 1
ATOM 2930 O O . LEU A 1 383 ? 36.047 4.294 -44.024 1.00 94.69 383 LEU A O 1
ATOM 2934 N N . ASN A 1 384 ? 35.181 3.630 -42.061 1.00 92.00 384 ASN A N 1
ATOM 2935 C CA . ASN A 1 384 ? 34.427 4.834 -41.742 1.00 92.00 384 ASN A CA 1
ATOM 2936 C C . ASN A 1 384 ? 34.947 5.412 -40.411 1.00 92.00 384 ASN A C 1
ATOM 2938 O O . ASN A 1 384 ? 34.595 4.885 -39.350 1.00 92.00 384 ASN A O 1
ATOM 2942 N N . PRO A 1 385 ? 35.747 6.498 -40.430 1.00 88.75 385 PRO A N 1
ATOM 2943 C CA . PRO A 1 385 ? 36.276 7.129 -39.217 1.00 88.75 385 PRO A CA 1
ATOM 2944 C C . PRO A 1 385 ? 35.204 7.579 -38.213 1.00 88.75 385 PRO A C 1
ATOM 2946 O O . PRO A 1 385 ? 35.484 7.642 -37.019 1.00 88.75 385 PRO A O 1
ATOM 2949 N N . ASN A 1 386 ? 33.984 7.851 -38.691 1.00 86.56 386 ASN A N 1
ATOM 2950 C CA . ASN A 1 386 ? 32.861 8.316 -37.878 1.00 86.56 386 ASN A CA 1
ATOM 2951 C C . ASN A 1 386 ? 31.988 7.167 -37.333 1.00 86.56 386 ASN A C 1
ATOM 2953 O O . ASN A 1 386 ? 31.065 7.433 -36.561 1.00 86.56 386 ASN A O 1
ATOM 2957 N N . SER A 1 387 ? 32.237 5.896 -37.686 1.00 88.31 387 SER A N 1
ATOM 2958 C CA . SER A 1 387 ? 31.410 4.782 -37.191 1.00 88.31 387 SER A CA 1
ATOM 2959 C C . SER A 1 387 ? 31.709 4.437 -35.728 1.00 88.31 387 SER A C 1
ATOM 2961 O O . SER A 1 387 ? 32.859 4.414 -35.285 1.00 88.31 387 SER A O 1
ATOM 2963 N N . GLY A 1 388 ? 30.649 4.181 -34.958 1.00 87.00 388 GLY A N 1
ATOM 2964 C CA . GLY A 1 388 ? 30.724 3.822 -33.539 1.00 87.00 388 GLY A CA 1
ATOM 2965 C C . GLY A 1 388 ? 31.070 2.356 -33.260 1.00 87.00 388 GLY A C 1
ATOM 2966 O O . GLY A 1 388 ? 31.284 2.022 -32.099 1.00 87.00 388 GLY A O 1
ATOM 2967 N N . VAL A 1 389 ? 31.126 1.518 -34.300 1.00 93.44 389 VAL A N 1
ATOM 2968 C CA . VAL A 1 389 ? 31.383 0.066 -34.254 1.00 93.44 389 VAL A CA 1
ATOM 2969 C C . VAL A 1 389 ? 32.552 -0.306 -35.171 1.00 93.44 389 VAL A C 1
ATOM 2971 O O . VAL A 1 389 ? 32.890 0.450 -36.092 1.00 93.44 389 VAL A O 1
ATOM 2974 N N . TRP A 1 390 ? 33.180 -1.460 -34.942 1.00 94.88 390 TRP A N 1
ATOM 2975 C CA . TRP A 1 390 ? 34.303 -1.915 -35.757 1.00 94.88 390 TRP A CA 1
ATOM 2976 C C . TRP A 1 390 ? 33.818 -2.605 -37.033 1.00 94.88 390 TRP A C 1
ATOM 2978 O O . TRP A 1 390 ? 32.822 -3.323 -37.047 1.00 94.88 390 TRP A O 1
ATOM 2988 N N . ASN A 1 391 ? 34.566 -2.458 -38.127 1.00 95.44 391 ASN A N 1
ATOM 2989 C CA . ASN A 1 391 ? 34.277 -3.194 -39.360 1.00 95.44 391 ASN A CA 1
ATOM 2990 C C . ASN A 1 391 ? 34.418 -4.718 -39.165 1.00 95.44 391 ASN A C 1
ATOM 2992 O O . ASN A 1 391 ? 33.675 -5.501 -39.752 1.00 95.44 391 ASN A O 1
ATOM 2996 N N . SER A 1 392 ? 35.336 -5.130 -38.286 1.00 94.38 392 SER A N 1
ATOM 2997 C CA . SER A 1 392 ? 35.604 -6.526 -37.926 1.00 94.38 392 SER A CA 1
ATOM 2998 C C . SER A 1 392 ? 34.448 -7.230 -37.210 1.00 94.38 392 SER A C 1
ATOM 3000 O O . SER A 1 392 ? 34.429 -8.462 -37.178 1.00 94.38 392 SER A O 1
ATOM 3002 N N . ASP A 1 393 ? 33.487 -6.488 -36.651 1.00 94.00 393 ASP A N 1
ATOM 3003 C CA . ASP A 1 393 ? 32.347 -7.043 -35.910 1.00 94.00 393 ASP A CA 1
ATOM 3004 C C . ASP A 1 393 ? 31.440 -7.868 -36.843 1.00 94.00 393 ASP A C 1
ATOM 3006 O O . ASP A 1 393 ? 31.083 -9.018 -36.549 1.00 94.00 393 ASP A O 1
ATOM 3010 N N . PHE A 1 394 ? 31.172 -7.309 -38.029 1.00 93.56 394 PHE A N 1
ATOM 3011 C CA . PHE A 1 394 ? 30.350 -7.895 -39.091 1.00 93.56 394 PHE A CA 1
ATOM 3012 C C . PHE A 1 394 ? 31.136 -8.474 -40.278 1.00 93.56 394 PHE A C 1
ATOM 3014 O O . PHE A 1 394 ? 30.575 -9.245 -41.053 1.00 93.56 394 PHE A O 1
ATOM 3021 N N . GLU A 1 395 ? 32.422 -8.157 -40.448 1.00 92.81 395 GLU A N 1
ATOM 3022 C CA . GLU A 1 395 ? 33.234 -8.717 -41.537 1.00 92.81 395 GLU A CA 1
ATOM 3023 C C . GLU A 1 395 ? 33.246 -10.256 -41.506 1.00 92.81 395 GLU A C 1
ATOM 3025 O O . GLU A 1 395 ? 33.624 -10.866 -40.504 1.00 92.81 395 GLU A O 1
ATOM 3030 N N . GLY A 1 396 ? 32.795 -10.893 -42.590 1.00 91.94 396 GLY A N 1
ATOM 3031 C CA . GLY A 1 396 ? 32.689 -12.354 -42.691 1.00 91.94 396 GLY A CA 1
ATOM 3032 C C . GLY A 1 396 ? 31.621 -13.006 -41.798 1.00 91.94 396 GLY A C 1
ATOM 3033 O O . GLY A 1 396 ? 31.642 -14.225 -41.659 1.00 91.94 396 GLY A O 1
ATOM 3034 N N . ARG A 1 397 ? 30.720 -12.227 -41.182 1.00 94.94 397 ARG A N 1
ATOM 3035 C CA . ARG A 1 397 ? 29.570 -12.698 -40.389 1.00 94.94 397 ARG A CA 1
ATOM 3036 C C . ARG A 1 397 ? 28.278 -12.511 -41.193 1.00 94.94 397 ARG A C 1
ATOM 3038 O O . ARG A 1 397 ? 28.181 -11.565 -41.972 1.00 94.94 397 ARG A O 1
ATOM 3045 N N . ASP A 1 398 ? 27.275 -13.361 -40.980 1.00 96.25 398 ASP A N 1
ATOM 3046 C CA . ASP A 1 398 ? 25.922 -13.052 -41.458 1.00 96.25 398 ASP A CA 1
ATOM 3047 C C . ASP A 1 398 ? 25.302 -11.913 -40.631 1.00 96.25 398 ASP A C 1
ATOM 3049 O O . ASP A 1 398 ? 25.340 -11.929 -39.398 1.00 96.25 398 ASP A O 1
ATOM 3053 N N . VAL A 1 399 ? 24.737 -10.919 -41.319 1.00 96.69 399 VAL A N 1
ATOM 3054 C CA . VAL A 1 399 ? 24.097 -9.752 -40.705 1.00 96.69 399 VAL A CA 1
ATOM 3055 C C . VAL A 1 399 ? 22.664 -9.659 -41.205 1.00 96.69 399 VAL A C 1
ATOM 3057 O O . VAL A 1 399 ? 22.416 -9.219 -42.331 1.00 96.69 399 VAL A O 1
ATOM 3060 N N . GLN A 1 400 ? 21.706 -10.019 -40.362 1.00 96.62 400 GLN A N 1
ATOM 3061 C CA . GLN A 1 400 ? 20.282 -9.961 -40.661 1.00 96.62 400 GLN A CA 1
ATOM 3062 C C . GLN A 1 400 ? 19.714 -8.612 -40.199 1.00 96.62 400 GLN A C 1
ATOM 3064 O O . GLN A 1 400 ? 19.634 -8.344 -39.004 1.00 96.62 400 GLN A O 1
ATOM 3069 N N . GLN A 1 401 ? 19.308 -7.750 -41.137 1.00 95.62 401 GLN A N 1
ATOM 3070 C CA . GLN A 1 401 ? 18.547 -6.545 -40.788 1.00 95.62 401 GLN A CA 1
ATOM 3071 C C . GLN A 1 401 ? 17.058 -6.891 -40.737 1.00 95.62 401 GLN A C 1
ATOM 3073 O O . GLN A 1 401 ? 16.559 -7.562 -41.640 1.00 95.62 401 GLN A O 1
ATOM 3078 N N . ILE A 1 402 ? 16.361 -6.430 -39.700 1.00 95.19 402 ILE A N 1
ATOM 3079 C CA . ILE A 1 402 ? 14.906 -6.547 -39.588 1.00 95.19 402 ILE A CA 1
ATOM 3080 C C . ILE A 1 402 ? 14.278 -5.233 -40.060 1.00 95.19 402 ILE A C 1
ATOM 3082 O O . ILE A 1 402 ? 14.453 -4.193 -39.431 1.00 95.19 402 ILE A O 1
ATOM 3086 N N . ASP A 1 403 ? 13.552 -5.279 -41.180 1.00 85.06 403 ASP A N 1
ATOM 3087 C CA . ASP A 1 403 ? 12.955 -4.086 -41.807 1.00 85.06 403 ASP A CA 1
ATOM 3088 C C . ASP A 1 403 ? 11.528 -3.765 -41.315 1.00 85.06 403 ASP A C 1
ATOM 3090 O O . ASP A 1 403 ? 10.978 -2.721 -41.667 1.00 85.06 403 ASP A O 1
ATOM 3094 N N . PHE A 1 404 ? 10.950 -4.639 -40.477 1.00 86.62 404 PHE A N 1
ATOM 3095 C CA . PHE A 1 404 ? 9.635 -4.510 -39.826 1.00 86.62 404 PHE A CA 1
ATOM 3096 C C . PHE A 1 404 ? 8.498 -4.093 -40.782 1.00 86.62 404 PHE A C 1
ATOM 3098 O O . PHE A 1 404 ? 8.148 -2.916 -40.900 1.00 86.62 404 PHE A O 1
ATOM 3105 N N . GLY A 1 405 ? 7.931 -5.083 -41.480 1.00 76.62 405 GLY A N 1
ATOM 3106 C CA . GLY A 1 405 ? 6.808 -4.894 -42.402 1.00 76.62 405 GLY A CA 1
ATOM 3107 C C . GLY A 1 405 ? 5.464 -4.632 -41.707 1.00 76.62 405 GLY A C 1
ATOM 3108 O O . GLY A 1 405 ? 5.262 -4.977 -40.547 1.00 76.62 405 GLY A O 1
ATOM 3109 N N . GLU A 1 406 ? 4.517 -4.064 -42.454 1.00 72.06 406 GLU A N 1
ATOM 3110 C CA . GLU A 1 406 ? 3.226 -3.554 -41.950 1.00 72.06 406 GLU A CA 1
ATOM 3111 C C . GLU A 1 406 ? 2.237 -4.636 -41.458 1.00 72.06 406 GLU A C 1
ATOM 3113 O O . GLU A 1 406 ? 1.184 -4.316 -40.912 1.00 72.06 406 GLU A O 1
ATOM 3118 N N . SER A 1 407 ? 2.541 -5.923 -41.655 1.00 79.69 407 SER A N 1
ATOM 3119 C CA . SER A 1 407 ? 1.600 -7.037 -41.458 1.00 79.69 407 SER A CA 1
ATOM 3120 C C . SER A 1 407 ? 1.307 -7.409 -40.001 1.00 79.69 407 SER A C 1
ATOM 3122 O O . SER A 1 407 ? 0.344 -8.134 -39.752 1.00 79.69 407 SER A O 1
ATOM 3124 N N . LEU A 1 408 ? 2.130 -6.973 -39.044 1.00 92.44 408 LEU A N 1
ATOM 3125 C CA . LEU A 1 408 ? 1.952 -7.266 -37.621 1.00 92.44 408 LEU A CA 1
ATOM 3126 C C . LEU A 1 408 ? 2.310 -6.038 -36.778 1.00 92.44 408 LEU A C 1
ATOM 3128 O O . LEU A 1 408 ? 3.391 -5.470 -36.919 1.00 92.44 408 LEU A O 1
ATOM 3132 N N . THR A 1 409 ? 1.416 -5.664 -35.863 1.00 93.88 409 THR A N 1
ATOM 3133 C CA . THR A 1 409 ? 1.643 -4.598 -34.883 1.00 93.88 409 THR A CA 1
ATOM 3134 C C . THR A 1 409 ? 1.249 -5.060 -33.482 1.00 93.88 409 THR A C 1
ATOM 3136 O O . THR A 1 409 ? 0.248 -5.756 -33.305 1.00 93.88 409 THR A O 1
ATOM 3139 N N . ILE A 1 410 ? 2.038 -4.687 -32.471 1.00 94.62 410 ILE A N 1
ATOM 3140 C CA . ILE A 1 410 ? 1.790 -5.021 -31.062 1.00 94.62 410 ILE A CA 1
ATOM 3141 C C . ILE A 1 410 ? 1.918 -3.743 -30.223 1.00 94.62 410 ILE A C 1
ATOM 3143 O O . ILE A 1 410 ? 2.943 -3.066 -30.243 1.00 94.62 410 ILE A O 1
ATOM 3147 N N . GLY A 1 411 ? 0.849 -3.374 -29.510 1.00 89.56 411 GLY A N 1
ATOM 3148 C CA . GLY A 1 411 ? 0.800 -2.200 -28.615 1.00 89.56 411 GLY A CA 1
ATOM 3149 C C . GLY A 1 411 ? 0.972 -0.819 -29.275 1.00 89.56 411 GLY A C 1
ATOM 3150 O O . GLY A 1 411 ? 0.968 0.194 -28.575 1.00 89.56 411 GLY A O 1
ATOM 3151 N N . GLY A 1 412 ? 1.089 -0.769 -30.605 1.00 89.81 412 GLY A N 1
ATOM 3152 C CA . GLY A 1 412 ? 1.367 0.434 -31.398 1.00 89.81 412 GLY A CA 1
ATOM 3153 C C . GLY A 1 412 ? 2.648 0.347 -32.235 1.00 89.81 412 GLY A C 1
ATOM 3154 O O . GLY A 1 412 ? 2.813 1.150 -33.145 1.00 89.81 412 GLY A O 1
ATOM 3155 N N . PHE A 1 413 ? 3.517 -0.635 -31.978 1.00 94.44 413 PHE A N 1
ATOM 3156 C CA . PHE A 1 413 ? 4.769 -0.826 -32.714 1.00 94.44 413 PHE A CA 1
ATOM 3157 C C . PHE A 1 413 ? 4.621 -1.871 -33.830 1.00 94.44 413 PHE A C 1
ATOM 3159 O O . PHE A 1 413 ? 3.997 -2.909 -33.583 1.00 94.44 413 PHE A O 1
ATOM 3166 N N . PRO A 1 414 ? 5.206 -1.660 -35.025 1.00 95.69 414 PRO A N 1
ATOM 3167 C CA . PRO A 1 414 ? 5.479 -2.732 -35.983 1.00 95.69 414 PRO A CA 1
ATOM 3168 C C . PRO A 1 414 ? 6.288 -3.850 -35.320 1.00 95.69 414 PRO A C 1
ATOM 3170 O O . PRO A 1 414 ? 7.211 -3.574 -34.555 1.00 95.69 414 PRO A O 1
ATOM 3173 N N . ALA A 1 415 ? 5.943 -5.107 -35.591 1.00 96.12 415 ALA A N 1
ATOM 3174 C CA . ALA A 1 415 ? 6.525 -6.250 -34.896 1.00 96.12 415 ALA A CA 1
ATOM 3175 C C . ALA A 1 415 ? 6.947 -7.373 -35.850 1.00 96.12 415 ALA A C 1
ATOM 3177 O O . ALA A 1 415 ? 6.298 -7.641 -36.860 1.00 96.12 415 ALA A O 1
ATOM 3178 N N . HIS A 1 416 ? 8.030 -8.062 -35.498 1.00 96.44 416 HIS A N 1
ATOM 3179 C CA . HIS A 1 416 ? 8.556 -9.220 -36.210 1.00 96.44 416 HIS A CA 1
ATOM 3180 C C . HIS A 1 416 ? 8.663 -10.409 -35.253 1.00 96.44 416 HIS A C 1
ATOM 3182 O O . HIS A 1 416 ? 9.335 -10.322 -34.230 1.00 96.44 416 HIS A O 1
ATOM 3188 N N . ASP A 1 417 ? 7.995 -11.510 -35.582 1.00 95.75 417 ASP A N 1
ATOM 3189 C CA . ASP A 1 417 ? 8.107 -12.779 -34.860 1.00 95.75 417 ASP A CA 1
ATOM 3190 C C . ASP A 1 417 ? 9.428 -13.468 -35.237 1.00 95.75 417 ASP A C 1
ATOM 3192 O O . ASP A 1 417 ? 9.643 -13.801 -36.404 1.00 95.75 417 ASP A O 1
ATOM 3196 N N . PHE A 1 418 ? 10.331 -13.620 -34.266 1.00 95.94 418 PHE A N 1
ATOM 3197 C CA . PHE A 1 418 ? 11.712 -14.050 -34.500 1.00 95.94 418 PHE A CA 1
ATOM 3198 C C . PHE A 1 418 ? 11.852 -15.569 -34.682 1.00 95.94 418 PHE A C 1
ATOM 3200 O O . PHE A 1 418 ? 12.743 -16.035 -35.397 1.00 95.94 418 PHE A O 1
ATOM 3207 N N . PHE A 1 419 ? 10.981 -16.351 -34.039 1.00 95.31 419 PHE A N 1
ATOM 3208 C CA . PHE A 1 419 ? 10.936 -17.808 -34.197 1.00 95.31 419 PHE A CA 1
ATOM 3209 C C . PHE A 1 419 ? 9.822 -18.260 -35.156 1.00 95.31 419 PHE A C 1
ATOM 3211 O O . PHE A 1 419 ? 9.910 -19.359 -35.704 1.00 95.31 419 PHE A O 1
ATOM 3218 N N . GLY A 1 420 ? 8.835 -17.400 -35.433 1.00 94.50 420 GLY A N 1
ATOM 3219 C CA . GLY A 1 420 ? 7.697 -17.680 -36.314 1.00 94.50 420 GLY A CA 1
ATOM 3220 C C . GLY A 1 420 ? 6.566 -18.454 -35.630 1.00 94.50 420 GLY A C 1
ATOM 3221 O O . GLY A 1 420 ? 5.731 -19.043 -36.315 1.00 94.50 420 GLY A O 1
ATOM 3222 N N . ASP A 1 421 ? 6.567 -18.488 -34.297 1.00 95.56 421 ASP A N 1
ATOM 3223 C CA . ASP A 1 421 ? 5.705 -19.319 -33.453 1.00 95.56 421 ASP A CA 1
ATOM 3224 C C . ASP A 1 421 ? 4.949 -18.521 -32.372 1.00 95.56 421 ASP A C 1
ATOM 3226 O O . ASP A 1 421 ? 4.196 -19.092 -31.587 1.00 95.56 421 ASP A O 1
ATOM 3230 N N . GLY A 1 422 ? 5.139 -17.204 -32.301 1.00 95.00 422 GLY A N 1
ATOM 3231 C CA . GLY A 1 422 ? 4.542 -16.315 -31.312 1.00 95.00 422 GLY A CA 1
ATOM 3232 C C . GLY A 1 422 ? 5.193 -16.328 -29.925 1.00 95.00 422 GLY A C 1
ATOM 3233 O O . GLY A 1 422 ? 4.591 -15.775 -28.996 1.00 95.00 422 GLY A O 1
ATOM 3234 N N . SER A 1 423 ? 6.372 -16.934 -29.747 1.00 96.44 423 SER A N 1
ATOM 3235 C CA . SER A 1 423 ? 7.078 -16.999 -28.458 1.00 96.44 423 SER A CA 1
ATOM 3236 C C . SER A 1 423 ? 8.040 -15.820 -28.216 1.00 96.44 423 SER A C 1
ATOM 3238 O O . SER A 1 423 ? 8.224 -15.412 -27.067 1.00 96.44 423 SER A O 1
ATOM 3240 N N . PHE A 1 424 ? 8.603 -15.211 -29.270 1.00 97.69 424 PHE A N 1
ATOM 3241 C CA . PHE A 1 424 ? 9.487 -14.040 -29.176 1.00 97.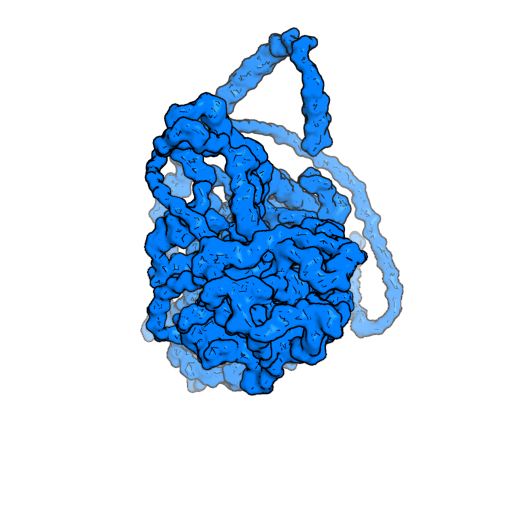69 424 PHE A CA 1
ATOM 3242 C C . PHE A 1 424 ? 9.283 -13.067 -30.345 1.00 97.69 424 PHE A C 1
ATOM 3244 O O . PHE A 1 424 ? 9.512 -13.409 -31.504 1.00 97.69 424 PHE A O 1
ATOM 3251 N N . PHE A 1 425 ? 8.909 -11.827 -30.026 1.00 97.62 425 PHE A N 1
ATOM 3252 C CA . PHE A 1 425 ? 8.776 -10.729 -30.981 1.00 97.62 425 PHE A CA 1
ATOM 3253 C C . PHE A 1 425 ? 9.877 -9.679 -30.792 1.00 97.62 425 PHE A C 1
ATOM 3255 O O . PHE A 1 425 ? 10.257 -9.348 -29.668 1.00 97.62 425 PHE A O 1
ATOM 3262 N N . LEU A 1 426 ? 10.319 -9.090 -31.898 1.00 97.81 426 LEU A N 1
ATOM 3263 C CA . LEU A 1 426 ? 11.059 -7.830 -31.948 1.00 97.81 426 LEU A CA 1
ATOM 3264 C C . LEU A 1 426 ? 10.093 -6.711 -32.346 1.00 97.81 426 LEU A C 1
ATOM 3266 O O . LEU A 1 426 ? 9.200 -6.938 -33.163 1.00 97.81 426 LEU A O 1
ATOM 3270 N N . LEU A 1 427 ? 10.262 -5.517 -31.783 1.00 97.19 427 LEU A N 1
ATOM 3271 C CA . LEU A 1 427 ? 9.389 -4.356 -31.977 1.00 97.19 427 LEU A CA 1
ATOM 3272 C C . LEU A 1 427 ? 10.201 -3.179 -32.539 1.00 97.19 427 LEU A C 1
ATOM 3274 O O . LEU A 1 427 ? 11.208 -2.815 -31.937 1.00 97.19 427 LEU A O 1
ATOM 3278 N N . ASP A 1 428 ? 9.756 -2.574 -33.643 1.00 96.00 428 ASP A N 1
ATOM 3279 C CA . ASP A 1 428 ? 10.336 -1.349 -34.227 1.00 96.00 428 ASP A CA 1
ATOM 3280 C C . ASP A 1 428 ? 10.022 -0.172 -33.283 1.00 96.00 428 ASP A C 1
ATOM 3282 O O . ASP A 1 428 ? 8.864 0.243 -33.175 1.00 96.00 428 ASP A O 1
ATOM 3286 N N . THR A 1 429 ? 11.018 0.323 -32.538 1.00 95.25 429 THR A N 1
ATOM 3287 C CA . THR A 1 429 ? 10.826 1.337 -31.482 1.00 95.25 429 THR A CA 1
ATOM 3288 C C . THR A 1 429 ? 11.736 2.559 -31.667 1.00 95.25 429 THR A C 1
ATOM 3290 O O . THR A 1 429 ? 12.596 2.850 -30.827 1.00 95.25 429 THR A O 1
ATOM 3293 N N . PRO A 1 430 ? 11.555 3.313 -32.768 1.00 92.56 430 PRO A N 1
ATOM 3294 C CA . PRO A 1 430 ? 12.416 4.434 -33.116 1.00 92.56 430 PRO A CA 1
ATOM 3295 C C . PRO A 1 430 ? 12.290 5.625 -32.151 1.00 92.56 430 PRO A C 1
ATOM 3297 O O . PRO A 1 430 ? 11.369 5.736 -31.336 1.00 92.56 430 PRO A O 1
ATOM 3300 N N . GLY A 1 431 ? 13.239 6.554 -32.291 1.00 91.94 431 GLY A N 1
ATOM 3301 C CA . GLY A 1 431 ? 13.278 7.848 -31.601 1.00 91.94 431 GLY A CA 1
ATOM 3302 C C . GLY A 1 431 ? 14.596 8.057 -30.863 1.00 91.94 431 GLY A C 1
ATOM 3303 O O . GLY A 1 431 ? 15.276 9.058 -31.078 1.00 91.94 431 GLY A O 1
ATOM 3304 N N . HIS A 1 432 ? 15.026 7.066 -30.078 1.00 93.62 432 HIS A N 1
ATOM 3305 C CA . HIS A 1 432 ? 16.371 7.061 -29.502 1.00 93.62 432 HIS A CA 1
ATOM 3306 C C . HIS A 1 432 ? 17.435 6.931 -30.615 1.00 93.62 432 HIS A C 1
ATOM 3308 O O . HIS A 1 432 ? 18.233 7.842 -30.820 1.00 93.62 432 HIS A O 1
ATOM 3314 N N . MET A 1 433 ? 17.362 5.864 -31.416 1.00 90.75 433 MET A N 1
ATOM 3315 C CA . MET A 1 433 ? 18.037 5.727 -32.716 1.00 90.75 433 MET A CA 1
ATOM 3316 C C . MET A 1 433 ? 17.015 5.281 -33.774 1.00 90.75 433 MET A C 1
ATOM 3318 O O . MET A 1 433 ? 15.908 4.871 -33.427 1.00 90.75 433 MET A O 1
ATOM 3322 N N . LYS A 1 434 ? 17.360 5.355 -35.069 1.00 90.88 434 LYS A N 1
ATOM 3323 C CA . LYS A 1 434 ? 16.492 4.850 -36.157 1.00 90.88 434 LYS A CA 1
ATOM 3324 C C . LYS A 1 434 ? 16.393 3.327 -36.181 1.00 90.88 434 LYS A C 1
ATOM 3326 O O . LYS A 1 434 ? 15.348 2.788 -36.507 1.00 90.88 434 LYS A O 1
ATOM 3331 N N . SER A 1 435 ? 17.493 2.667 -35.835 1.00 92.50 435 SER A N 1
ATOM 3332 C CA . SER A 1 435 ? 17.643 1.214 -35.773 1.00 92.50 435 SER A CA 1
ATOM 3333 C C . SER A 1 435 ? 17.296 0.632 -34.398 1.00 92.50 435 SER A C 1
ATOM 3335 O O . SER A 1 435 ? 17.618 -0.526 -34.148 1.00 92.50 435 SER A O 1
ATOM 3337 N N . HIS A 1 436 ? 16.673 1.419 -33.512 1.00 96.06 436 HIS A N 1
ATOM 3338 C CA . HIS A 1 436 ? 16.332 0.989 -32.159 1.00 96.06 436 HIS A CA 1
ATOM 3339 C C . HIS A 1 436 ? 15.126 0.040 -32.148 1.00 96.06 436 HIS A C 1
ATOM 3341 O O . HIS A 1 436 ? 14.074 0.355 -32.707 1.00 96.06 436 HIS A O 1
ATOM 3347 N N . MET A 1 437 ? 15.271 -1.103 -31.475 1.00 96.69 437 MET A N 1
ATOM 3348 C CA . MET A 1 437 ? 14.199 -2.077 -31.261 1.00 96.69 437 MET A CA 1
ATOM 3349 C C . MET A 1 437 ? 14.077 -2.510 -29.795 1.00 96.69 437 MET A C 1
ATOM 3351 O O . MET A 1 437 ? 15.057 -2.528 -29.053 1.00 96.69 437 MET A O 1
ATOM 3355 N N . CYS A 1 438 ? 12.881 -2.947 -29.399 1.00 97.50 438 CYS A N 1
ATOM 3356 C CA . CYS A 1 438 ? 12.652 -3.643 -28.128 1.00 97.50 438 CYS A CA 1
ATOM 3357 C C . CYS A 1 438 ? 12.343 -5.126 -28.369 1.00 97.50 438 CYS A C 1
ATOM 3359 O O . CYS A 1 438 ? 11.777 -5.490 -29.399 1.00 97.50 438 CYS A O 1
ATOM 3361 N N . GLY A 1 439 ? 12.664 -5.982 -27.400 1.00 97.62 439 GLY A N 1
ATOM 3362 C CA . GLY A 1 439 ? 12.255 -7.388 -27.399 1.00 97.62 439 GLY A CA 1
ATOM 3363 C C . GLY A 1 439 ? 10.981 -7.618 -26.582 1.00 97.62 439 GLY A C 1
ATOM 3364 O O . GLY A 1 439 ? 10.757 -6.952 -25.574 1.00 97.62 439 GLY A O 1
ATOM 3365 N N . LEU A 1 440 ? 10.156 -8.585 -26.980 1.00 97.81 440 LEU A N 1
ATOM 3366 C CA . LEU A 1 440 ? 8.951 -9.003 -26.263 1.00 97.81 440 LEU A CA 1
ATOM 3367 C C . LEU A 1 440 ? 8.831 -10.535 -26.292 1.00 97.81 440 LEU A C 1
ATOM 3369 O O . LEU A 1 440 ? 8.430 -11.114 -27.300 1.00 97.81 440 LEU A O 1
ATOM 3373 N N . VAL A 1 441 ? 9.177 -11.193 -25.185 1.00 97.25 441 VAL A N 1
ATOM 3374 C CA . VAL A 1 441 ? 9.123 -12.662 -25.039 1.00 97.25 441 VAL A CA 1
ATOM 3375 C C . VAL A 1 441 ? 7.870 -13.112 -24.294 1.00 97.25 441 VAL A C 1
ATOM 3377 O O . VAL A 1 441 ? 7.418 -12.423 -23.379 1.00 97.25 441 VAL A O 1
ATOM 3380 N N . ARG A 1 442 ? 7.323 -14.281 -24.644 1.00 97.00 442 ARG A N 1
ATOM 3381 C CA . ARG A 1 442 ? 6.243 -14.959 -23.912 1.00 97.00 442 ARG A CA 1
ATOM 3382 C C . ARG A 1 442 ? 6.829 -15.976 -22.933 1.00 97.00 442 ARG A C 1
ATOM 3384 O O . ARG A 1 442 ? 7.539 -16.887 -23.342 1.00 97.00 442 ARG A O 1
ATOM 3391 N N . VAL A 1 443 ? 6.479 -15.839 -21.655 1.00 94.12 443 VAL A N 1
ATOM 3392 C CA . VAL A 1 443 ? 6.947 -16.710 -20.552 1.00 94.12 443 VAL A CA 1
ATOM 3393 C C . VAL A 1 443 ? 5.825 -17.552 -19.928 1.00 94.12 443 VAL A C 1
ATOM 3395 O O . VAL A 1 443 ? 6.072 -18.403 -19.084 1.00 94.12 443 VAL A O 1
ATOM 3398 N N . SER A 1 444 ? 4.573 -17.325 -20.336 1.00 92.69 444 SER A N 1
ATOM 3399 C CA . SER A 1 444 ? 3.418 -18.171 -20.009 1.00 92.69 444 SER A CA 1
ATOM 3400 C C . SER A 1 444 ? 2.402 -18.115 -21.146 1.00 92.69 444 SER A C 1
ATOM 3402 O O . SER A 1 444 ? 2.198 -17.046 -21.727 1.00 92.69 444 SER A O 1
ATOM 3404 N N . ALA A 1 445 ? 1.753 -19.243 -21.436 1.00 88.06 445 ALA A N 1
ATOM 3405 C CA . ALA A 1 445 ? 0.693 -19.353 -22.437 1.00 88.06 445 ALA A CA 1
ATOM 3406 C C . ALA A 1 445 ? -0.702 -19.046 -21.861 1.00 88.06 445 ALA A C 1
ATOM 3408 O O . ALA A 1 445 ? -1.428 -18.235 -22.435 1.00 88.06 445 ALA A O 1
ATOM 3409 N N . ASP A 1 446 ? -1.054 -19.643 -20.715 1.00 83.69 446 ASP A N 1
ATOM 3410 C CA . ASP A 1 446 ? -2.357 -19.477 -20.057 1.00 83.69 446 ASP A CA 1
ATOM 3411 C C . ASP A 1 446 ? -2.210 -19.356 -18.520 1.00 83.69 446 ASP A C 1
ATOM 3413 O O . ASP A 1 446 ? -1.772 -20.310 -17.874 1.00 83.69 446 ASP A O 1
ATOM 3417 N N . PRO A 1 447 ? -2.533 -18.193 -17.913 1.00 85.69 447 PRO A N 1
ATOM 3418 C CA . PRO A 1 447 ? -2.808 -16.926 -18.586 1.00 85.69 447 PRO A CA 1
ATOM 3419 C C . PRO A 1 447 ? -1.551 -16.418 -19.323 1.00 85.69 447 PRO A C 1
ATOM 3421 O O . PRO A 1 447 ? -0.433 -16.623 -18.834 1.00 85.69 447 PRO A O 1
ATOM 3424 N N . PRO A 1 448 ? -1.694 -15.721 -20.465 1.00 87.88 448 PRO A N 1
ATOM 3425 C CA . PRO A 1 448 ? -0.551 -15.252 -21.239 1.00 87.88 448 PRO A CA 1
ATOM 3426 C C . PRO A 1 448 ? 0.236 -14.178 -20.477 1.00 87.88 448 PRO A C 1
ATOM 3428 O O . PRO A 1 448 ? -0.338 -13.173 -20.047 1.00 87.88 448 PRO A O 1
ATOM 3431 N N . ARG A 1 449 ? 1.551 -14.383 -20.321 1.00 93.25 449 ARG A N 1
ATOM 3432 C CA . ARG A 1 449 ? 2.482 -13.441 -19.667 1.00 93.25 449 ARG A CA 1
ATOM 3433 C C . ARG A 1 449 ? 3.703 -13.182 -20.536 1.00 93.25 449 ARG A C 1
ATOM 3435 O O . ARG A 1 449 ? 4.190 -14.092 -21.210 1.00 93.25 449 ARG A O 1
ATOM 3442 N N . PHE A 1 450 ? 4.220 -11.961 -20.458 1.00 96.38 450 PHE A N 1
ATOM 3443 C CA . PHE A 1 450 ? 5.310 -11.484 -21.299 1.00 96.38 450 PHE A CA 1
ATOM 3444 C C . PHE A 1 450 ? 6.355 -10.682 -20.519 1.00 96.38 450 PHE A C 1
ATOM 3446 O O . PHE A 1 450 ? 6.031 -10.025 -19.528 1.00 96.38 450 PHE A O 1
ATOM 3453 N N . VAL A 1 451 ? 7.589 -10.667 -21.024 1.00 95.38 451 VAL A N 1
ATOM 3454 C CA . VAL A 1 451 ? 8.653 -9.753 -20.582 1.00 95.38 451 VAL A CA 1
ATOM 3455 C C . VAL A 1 451 ? 9.046 -8.853 -21.753 1.00 95.38 451 VAL A C 1
ATOM 3457 O O . VAL A 1 451 ? 9.309 -9.334 -22.855 1.00 95.38 451 VAL A O 1
ATOM 3460 N N . PHE A 1 452 ? 9.056 -7.544 -21.513 1.00 96.44 452 PHE A N 1
ATOM 3461 C CA . PHE A 1 452 ? 9.427 -6.497 -22.462 1.00 96.44 452 PHE A CA 1
ATOM 3462 C C . PHE A 1 452 ? 10.852 -6.026 -22.140 1.00 96.44 452 PHE A C 1
ATOM 3464 O O . PHE A 1 452 ? 11.102 -5.525 -21.045 1.00 96.44 452 PHE A O 1
ATOM 3471 N N . MET A 1 453 ? 11.771 -6.192 -23.088 1.00 95.69 453 MET A N 1
ATOM 3472 C CA . MET A 1 453 ? 13.200 -5.884 -22.978 1.00 95.69 453 MET A CA 1
ATOM 3473 C C . MET A 1 453 ? 13.464 -4.575 -23.730 1.00 95.69 453 MET A C 1
ATOM 3475 O O . MET A 1 453 ? 13.410 -4.533 -24.960 1.00 95.69 453 MET A O 1
ATOM 3479 N N . GLY A 1 454 ? 13.648 -3.486 -22.984 1.00 91.44 454 GLY A N 1
ATOM 3480 C CA . GLY A 1 454 ? 13.449 -2.130 -23.500 1.00 91.44 454 GLY A CA 1
ATOM 3481 C C . GLY A 1 454 ? 14.597 -1.506 -24.296 1.00 91.44 454 GLY A C 1
ATOM 3482 O O . GLY A 1 454 ? 14.333 -0.580 -25.059 1.00 91.44 454 GLY A O 1
ATOM 3483 N N . GLY A 1 455 ? 15.842 -1.963 -24.128 1.00 89.94 455 GLY A N 1
ATOM 3484 C CA . GLY A 1 455 ? 17.001 -1.200 -24.611 1.00 89.94 455 GLY A CA 1
ATOM 3485 C C . GLY A 1 455 ? 17.012 0.216 -24.014 1.00 89.94 455 GLY A C 1
ATOM 3486 O O . GLY A 1 455 ? 16.690 0.391 -22.834 1.00 89.94 455 GLY A O 1
ATOM 3487 N N . ASP A 1 456 ? 17.278 1.206 -24.864 1.00 92.75 456 ASP A N 1
ATOM 3488 C CA . ASP A 1 456 ? 17.419 2.632 -24.539 1.00 92.75 456 ASP A CA 1
ATOM 3489 C C . ASP A 1 456 ? 16.120 3.449 -24.687 1.00 92.75 456 ASP A C 1
ATOM 3491 O O . ASP A 1 456 ? 16.117 4.676 -24.523 1.00 92.75 456 ASP A O 1
ATOM 3495 N N . ILE A 1 457 ? 14.982 2.786 -24.935 1.00 93.69 457 ILE A N 1
ATOM 3496 C CA . ILE A 1 457 ? 13.659 3.431 -25.051 1.00 93.69 457 ILE A CA 1
ATOM 3497 C C . ILE A 1 457 ? 13.303 4.293 -23.828 1.00 93.69 457 ILE A C 1
ATOM 3499 O O . ILE A 1 457 ? 12.588 5.287 -23.945 1.00 93.69 457 ILE A O 1
ATOM 3503 N N . ALA A 1 458 ? 13.831 3.924 -22.660 1.00 92.00 458 ALA A N 1
ATOM 3504 C CA . ALA A 1 458 ? 13.880 4.735 -21.455 1.00 92.00 458 ALA A CA 1
ATOM 3505 C C . ALA A 1 458 ? 15.156 4.382 -20.680 1.00 92.00 458 ALA A C 1
ATOM 3507 O O . ALA A 1 458 ? 15.439 3.212 -20.442 1.00 92.00 458 ALA A O 1
ATOM 3508 N N . HIS A 1 459 ? 15.899 5.398 -20.251 1.00 90.25 459 HIS A N 1
ATOM 3509 C CA . HIS A 1 459 ? 17.123 5.252 -19.458 1.00 90.25 459 HIS A CA 1
ATOM 3510 C C . HIS A 1 459 ? 16.830 5.273 -17.950 1.00 90.25 459 HIS A C 1
ATOM 3512 O O . HIS A 1 459 ? 17.693 4.962 -17.135 1.00 90.25 459 HIS A O 1
ATOM 3518 N N . HIS A 1 460 ? 15.608 5.653 -17.564 1.00 87.94 460 HIS A N 1
ATOM 3519 C CA . HIS A 1 460 ? 15.139 5.604 -16.186 1.00 87.94 460 HIS A CA 1
ATOM 3520 C C . HIS A 1 460 ? 13.635 5.258 -16.130 1.00 87.94 460 HIS A C 1
ATOM 3522 O O . HIS A 1 460 ? 12.852 5.877 -16.861 1.00 87.94 460 HIS A O 1
ATOM 3528 N N . PRO A 1 461 ? 13.171 4.353 -15.238 1.00 85.56 461 PRO A N 1
ATOM 3529 C CA . PRO A 1 461 ? 11.755 3.965 -15.148 1.00 85.56 461 PRO A CA 1
ATOM 3530 C C . PRO A 1 461 ? 10.782 5.135 -14.941 1.00 85.56 461 PRO A C 1
ATOM 3532 O O . PRO A 1 461 ? 9.627 5.077 -15.367 1.00 85.56 461 PRO A O 1
ATOM 3535 N N . GLY A 1 462 ? 11.247 6.236 -14.342 1.00 84.88 462 GLY A N 1
ATOM 3536 C CA . GLY A 1 462 ? 10.467 7.464 -14.170 1.00 84.88 462 GLY A CA 1
ATOM 3537 C C . GLY A 1 462 ? 10.160 8.246 -15.462 1.00 84.88 462 GLY A C 1
ATOM 3538 O O . GLY A 1 462 ? 9.466 9.254 -15.385 1.00 84.88 462 GLY A O 1
ATOM 3539 N N . GLN A 1 463 ? 10.640 7.810 -16.635 1.00 88.06 463 GLN A N 1
ATOM 3540 C CA . GLN A 1 463 ? 10.164 8.293 -17.947 1.00 88.06 463 GLN A CA 1
ATOM 3541 C C . GLN A 1 463 ? 8.860 7.600 -18.397 1.00 88.06 463 GLN A C 1
ATOM 3543 O O . GLN A 1 463 ? 8.136 8.100 -19.266 1.00 88.06 463 GLN A O 1
ATOM 3548 N N . ILE A 1 464 ? 8.549 6.449 -17.794 1.00 88.38 464 ILE A N 1
ATOM 3549 C CA . ILE A 1 464 ? 7.346 5.642 -18.044 1.00 88.38 464 ILE A CA 1
ATOM 3550 C C . ILE A 1 464 ? 6.348 5.801 -16.885 1.00 88.38 464 ILE A C 1
ATOM 3552 O O . ILE A 1 464 ? 5.141 5.769 -17.116 1.00 88.38 464 ILE A O 1
ATOM 3556 N N . ARG A 1 465 ? 6.833 5.993 -15.650 1.00 85.25 465 ARG A N 1
ATOM 3557 C CA . ARG A 1 465 ? 6.009 6.037 -14.432 1.00 85.25 465 ARG A CA 1
ATOM 3558 C C . ARG A 1 465 ? 6.054 7.409 -13.723 1.00 85.25 465 ARG A C 1
ATOM 3560 O O . ARG A 1 465 ? 7.135 7.992 -13.620 1.00 85.25 465 ARG A O 1
ATOM 3567 N N . PRO A 1 466 ? 4.927 7.884 -13.157 1.00 82.94 466 PRO A N 1
ATOM 3568 C CA . PRO A 1 466 ? 3.576 7.344 -13.338 1.00 82.94 466 PRO A CA 1
ATOM 3569 C C . PRO A 1 466 ? 3.035 7.626 -14.750 1.00 82.94 466 PRO A C 1
ATOM 3571 O O . PRO A 1 466 ? 3.666 8.318 -15.546 1.00 82.94 466 PRO A O 1
ATOM 3574 N N . SER A 1 467 ? 1.870 7.068 -15.063 1.00 81.88 467 SER A N 1
ATOM 3575 C CA . SER A 1 467 ? 1.127 7.357 -16.296 1.00 81.88 467 SER A CA 1
ATOM 3576 C C . SER A 1 467 ? -0.381 7.276 -16.040 1.00 81.88 467 SER A C 1
ATOM 3578 O O . SER A 1 467 ? -0.791 6.735 -15.017 1.00 81.88 467 SER A O 1
ATOM 3580 N N . SER A 1 468 ? -1.224 7.711 -16.975 1.00 81.94 468 SER A N 1
ATOM 3581 C CA . SER A 1 468 ? -2.681 7.485 -16.909 1.00 81.94 468 SER A CA 1
ATOM 3582 C C . SER A 1 468 ? -3.083 6.001 -16.891 1.00 81.94 468 SER A C 1
ATOM 3584 O O . SER A 1 468 ? -4.142 5.643 -16.382 1.00 81.94 468 SER A O 1
ATOM 3586 N N . HIS A 1 469 ? -2.221 5.108 -17.386 1.00 81.25 469 HIS A N 1
ATOM 3587 C CA . HIS A 1 469 ? -2.402 3.656 -17.282 1.00 81.25 469 HIS A CA 1
ATOM 3588 C C . HIS A 1 469 ? -1.880 3.076 -15.956 1.00 81.25 469 HIS A C 1
ATOM 3590 O O . HIS A 1 469 ? -2.215 1.947 -15.603 1.00 81.25 469 HIS A O 1
ATOM 3596 N N . ARG A 1 470 ? -1.058 3.832 -15.216 1.00 74.62 470 ARG A N 1
ATOM 3597 C CA . ARG A 1 470 ? -0.479 3.432 -13.928 1.00 74.62 470 ARG A CA 1
ATOM 3598 C C . ARG A 1 470 ? -0.267 4.660 -13.022 1.00 74.62 470 ARG A C 1
ATOM 3600 O O . ARG A 1 470 ? 0.878 5.097 -12.844 1.00 74.62 470 ARG A O 1
ATOM 3607 N N . PRO A 1 471 ? -1.357 5.256 -12.499 1.00 71.06 471 PRO A N 1
ATOM 3608 C CA . PRO A 1 471 ? -1.292 6.469 -11.691 1.00 71.06 471 PRO A CA 1
ATOM 3609 C C . PRO A 1 471 ? -0.602 6.228 -10.347 1.00 71.06 471 PRO A C 1
ATOM 3611 O O . PRO A 1 471 ? -0.591 5.112 -9.818 1.00 71.06 471 PRO A O 1
ATOM 3614 N N . LEU A 1 472 ? -0.085 7.298 -9.739 1.00 56.66 472 LEU A N 1
ATOM 3615 C CA . LEU A 1 472 ? 0.262 7.266 -8.318 1.00 56.66 472 LEU A CA 1
ATOM 3616 C C . LEU A 1 472 ? -1.022 7.136 -7.479 1.00 56.66 472 LEU A C 1
ATOM 3618 O O . LEU A 1 472 ? -1.993 7.847 -7.748 1.00 56.66 472 LEU A O 1
ATOM 3622 N N . PRO A 1 473 ? -1.046 6.290 -6.433 1.00 49.16 473 PRO A N 1
ATOM 3623 C CA . PRO A 1 473 ? -2.211 6.181 -5.565 1.00 49.16 473 PRO A CA 1
ATOM 3624 C C . PRO A 1 473 ? -2.491 7.518 -4.869 1.00 49.16 473 PRO A C 1
ATOM 3626 O O . PRO A 1 473 ? -1.604 8.119 -4.259 1.00 49.16 473 PRO A O 1
ATOM 3629 N N . VAL A 1 474 ? -3.753 7.956 -4.932 1.00 44.84 474 VAL A N 1
ATOM 3630 C CA . VAL A 1 474 ? -4.236 9.215 -4.329 1.00 44.84 474 VAL A CA 1
ATOM 3631 C C . VAL A 1 474 ? -3.995 9.239 -2.809 1.00 44.84 474 VAL A C 1
ATOM 3633 O O . VAL A 1 474 ? -3.730 10.287 -2.225 1.00 44.84 474 VAL A O 1
ATOM 3636 N N . SER A 1 475 ? -4.005 8.071 -2.162 1.00 38.28 475 SER A N 1
ATOM 3637 C CA . SER A 1 475 ? -3.559 7.885 -0.781 1.00 38.28 475 SER A CA 1
ATOM 3638 C C . SER A 1 475 ? -2.040 7.670 -0.707 1.00 38.28 475 SER A C 1
ATOM 3640 O O . SER A 1 475 ? -1.555 6.559 -0.940 1.00 38.28 475 SER A O 1
ATOM 3642 N N . ARG A 1 476 ? -1.286 8.705 -0.318 1.00 40.97 476 ARG A N 1
ATOM 3643 C CA . ARG A 1 476 ? 0.153 8.601 -0.022 1.00 40.97 476 ARG A CA 1
ATOM 3644 C C . ARG A 1 476 ? 0.432 8.477 1.486 1.00 40.97 476 ARG A C 1
ATOM 3646 O O . ARG A 1 476 ? 0.290 9.471 2.197 1.00 40.97 476 ARG A O 1
ATOM 3653 N N . PRO A 1 477 ? 1.001 7.357 1.968 1.00 31.53 477 PRO A N 1
ATOM 3654 C CA . PRO A 1 477 ? 2.175 7.443 2.831 1.00 31.53 477 PRO A CA 1
ATOM 3655 C C . PRO A 1 477 ? 3.309 8.097 2.024 1.00 31.53 477 PRO A C 1
ATOM 3657 O O . PRO A 1 477 ? 3.408 7.900 0.810 1.00 31.53 477 PRO A O 1
ATOM 3660 N N . SER A 1 478 ? 4.164 8.903 2.654 1.00 32.22 478 SER A N 1
ATOM 3661 C CA . SER A 1 478 ? 5.173 9.662 1.904 1.00 32.22 478 SER A CA 1
ATOM 3662 C C . SER A 1 478 ? 6.229 8.761 1.245 1.00 32.22 478 SER A C 1
ATOM 3664 O O . SER A 1 478 ? 7.150 8.285 1.908 1.00 32.22 478 SER A O 1
ATOM 3666 N N . LEU A 1 479 ? 6.138 8.599 -0.078 1.00 30.64 479 LEU A N 1
ATOM 3667 C CA . LEU A 1 479 ? 7.225 8.097 -0.919 1.00 30.64 479 LEU A CA 1
ATOM 3668 C C . LEU A 1 479 ? 8.303 9.194 -0.985 1.00 30.64 479 LEU A C 1
ATOM 3670 O O . LEU A 1 479 ? 8.353 10.002 -1.913 1.00 30.64 479 LEU A O 1
ATOM 3674 N N . ARG A 1 480 ? 9.107 9.286 0.083 1.00 29.67 480 ARG A N 1
ATOM 3675 C CA . ARG A 1 480 ? 10.245 10.204 0.176 1.00 29.67 480 ARG A CA 1
ATOM 3676 C C . ARG A 1 480 ? 11.320 9.766 -0.816 1.00 29.67 480 ARG A C 1
ATOM 3678 O O . ARG A 1 480 ? 12.153 8.923 -0.496 1.00 29.67 480 ARG A O 1
ATOM 3685 N N . LEU A 1 481 ? 11.345 10.411 -1.980 1.00 31.66 481 LEU A N 1
ATOM 3686 C CA . LEU A 1 481 ? 12.613 10.654 -2.665 1.00 31.66 481 LEU A CA 1
ATOM 3687 C C . LEU A 1 481 ? 13.550 11.368 -1.675 1.00 31.66 481 LEU A C 1
ATOM 3689 O O . LEU A 1 481 ? 13.125 12.266 -0.942 1.00 31.66 481 LEU A O 1
ATOM 3693 N N . VAL A 1 482 ? 14.806 10.931 -1.604 1.00 28.39 482 VAL A N 1
ATOM 3694 C CA . VAL A 1 482 ? 15.790 11.463 -0.650 1.00 28.39 482 VAL A CA 1
ATOM 3695 C C . VAL A 1 482 ? 16.363 12.771 -1.200 1.00 28.39 482 VAL A C 1
ATOM 3697 O O . VAL A 1 482 ? 17.451 12.808 -1.759 1.00 28.39 482 VAL A O 1
ATOM 3700 N N . GLY A 1 483 ? 15.594 13.851 -1.062 1.00 29.78 483 GLY A N 1
ATOM 3701 C CA . GLY A 1 483 ? 15.976 15.195 -1.492 1.00 29.78 483 GLY A CA 1
ATOM 3702 C C . GLY A 1 483 ? 14.833 16.185 -1.281 1.00 29.78 483 GLY A C 1
ATOM 3703 O O . GLY A 1 483 ? 13.702 15.935 -1.692 1.00 29.78 483 GLY A O 1
ATOM 3704 N N . SER A 1 484 ? 15.100 17.313 -0.618 1.00 31.22 484 SER A N 1
ATOM 3705 C CA . SER A 1 484 ? 14.093 18.344 -0.322 1.00 31.22 484 SER A CA 1
ATOM 3706 C C . SER A 1 484 ? 13.940 19.345 -1.475 1.00 31.22 484 SER A C 1
ATOM 3708 O O . SER A 1 484 ? 14.084 20.554 -1.277 1.00 31.22 484 SER A O 1
ATOM 3710 N N . ASP A 1 485 ? 13.701 18.843 -2.686 1.00 36.94 485 ASP A N 1
ATOM 3711 C CA . ASP A 1 485 ? 13.658 19.655 -3.903 1.00 36.94 485 ASP A CA 1
ATOM 3712 C C . ASP A 1 485 ? 12.231 20.153 -4.204 1.00 36.94 485 ASP A C 1
ATOM 3714 O O . ASP A 1 485 ? 11.263 19.390 -4.211 1.00 36.94 485 ASP A O 1
ATOM 3718 N N . LYS A 1 486 ? 12.091 21.458 -4.459 1.00 38.84 486 LYS A N 1
ATOM 3719 C CA . LYS A 1 486 ? 10.794 22.133 -4.662 1.00 38.84 486 LYS A CA 1
ATOM 3720 C C . LYS A 1 486 ? 10.209 21.932 -6.064 1.00 38.84 486 LYS A C 1
ATOM 3722 O O . LYS A 1 486 ? 9.114 22.413 -6.332 1.00 38.84 486 LYS A O 1
ATOM 3727 N N . ASN A 1 487 ? 10.928 21.236 -6.944 1.00 40.06 487 ASN A N 1
ATOM 3728 C CA . ASN A 1 487 ? 10.574 21.053 -8.353 1.00 40.06 487 ASN A CA 1
ATOM 3729 C C . ASN A 1 487 ? 9.801 19.750 -8.652 1.00 40.06 487 ASN A C 1
ATOM 3731 O O . ASN A 1 487 ? 9.541 19.434 -9.813 1.00 40.06 487 ASN A O 1
ATOM 3735 N N . VAL A 1 488 ? 9.440 18.960 -7.634 1.00 47.50 488 VAL A N 1
ATOM 3736 C CA . VAL A 1 488 ? 8.617 17.750 -7.816 1.00 47.50 488 VAL A CA 1
ATOM 3737 C C . VAL A 1 488 ? 7.184 18.148 -8.194 1.00 47.50 488 VAL A C 1
ATOM 3739 O O . VAL A 1 488 ? 6.560 18.950 -7.494 1.00 47.50 488 VAL A O 1
ATOM 3742 N N . LYS A 1 489 ? 6.642 17.563 -9.276 1.00 46.75 489 LYS A N 1
ATOM 3743 C CA . LYS A 1 489 ? 5.254 17.788 -9.722 1.00 46.75 489 LYS A CA 1
ATOM 3744 C C . LYS A 1 489 ? 4.280 17.501 -8.571 1.00 46.75 489 LYS A C 1
ATOM 3746 O O . LYS A 1 489 ? 4.194 16.377 -8.076 1.00 46.75 489 LYS A O 1
ATOM 3751 N N . THR A 1 490 ? 3.593 18.548 -8.121 1.00 40.94 490 THR A N 1
ATOM 3752 C CA . THR A 1 490 ? 2.778 18.571 -6.890 1.00 40.94 490 THR A CA 1
ATOM 3753 C C . THR A 1 490 ? 1.349 19.082 -7.114 1.00 40.94 490 THR A C 1
ATOM 3755 O O . THR A 1 490 ? 0.565 19.141 -6.171 1.00 40.94 490 THR A O 1
ATOM 3758 N N . SER A 1 491 ? 0.992 19.400 -8.361 1.00 39.1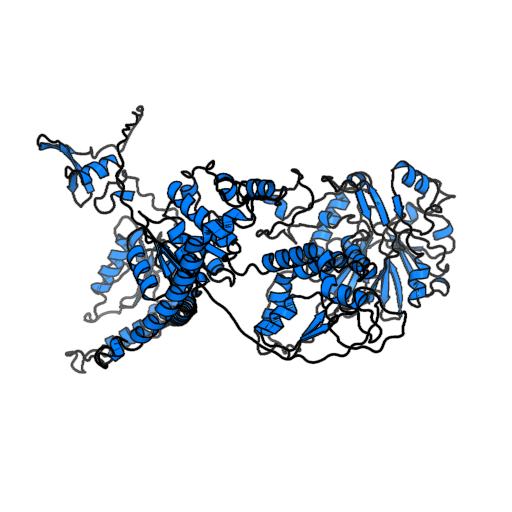9 491 SER A N 1
ATOM 3759 C CA . SER A 1 491 ? -0.387 19.579 -8.828 1.00 39.19 491 SER A CA 1
ATOM 3760 C C . SER A 1 491 ? -1.115 18.236 -8.951 1.00 39.19 491 SER A C 1
ATOM 3762 O O . SER A 1 491 ? -0.485 17.189 -9.099 1.00 39.19 491 SER A O 1
ATOM 3764 N N . GLU A 1 492 ? -2.450 18.267 -8.979 1.00 41.12 492 GLU A N 1
ATOM 3765 C CA . GLU A 1 492 ? -3.292 17.073 -9.185 1.00 41.12 492 GLU A CA 1
ATOM 3766 C C . GLU A 1 492 ? -3.003 16.360 -10.523 1.00 41.12 492 GLU A C 1
ATOM 3768 O O . GLU A 1 492 ? -3.128 15.141 -10.607 1.00 41.12 492 GLU A O 1
ATOM 3773 N N . SER A 1 493 ? -2.511 17.085 -11.539 1.00 42.28 493 SER A N 1
ATOM 3774 C CA . SER A 1 493 ? -2.058 16.505 -12.816 1.00 42.28 493 SER A CA 1
ATOM 3775 C C . SER A 1 493 ? -0.831 15.586 -12.675 1.00 42.28 493 SER A C 1
ATOM 3777 O O . SER A 1 493 ? -0.674 14.628 -13.430 1.00 42.28 493 SER A O 1
ATOM 3779 N N . GLY A 1 494 ? 0.010 15.805 -11.656 1.00 57.59 494 GLY A N 1
ATOM 3780 C CA . GLY A 1 494 ? 1.241 15.044 -11.410 1.00 57.59 494 GLY A CA 1
ATOM 3781 C C . GLY A 1 494 ? 1.037 13.600 -10.929 1.00 57.59 494 GLY A C 1
ATOM 3782 O O . GLY A 1 494 ? 2.014 12.927 -10.605 1.00 57.59 494 GLY A O 1
ATOM 3783 N N . LEU A 1 495 ? -0.208 13.119 -10.843 1.00 64.62 495 LEU A N 1
ATOM 3784 C CA . LEU A 1 495 ? -0.525 11.726 -10.511 1.00 64.62 495 LEU A CA 1
ATOM 3785 C C . LEU A 1 495 ? -0.448 10.789 -11.727 1.00 64.62 495 LEU A C 1
ATOM 3787 O O . LEU A 1 495 ? -0.190 9.600 -11.542 1.00 64.62 495 LEU A O 1
ATOM 3791 N N . GLU A 1 496 ? -0.631 11.321 -12.939 1.00 77.06 496 GLU A N 1
ATOM 3792 C CA . GLU A 1 496 ? -0.677 10.575 -14.211 1.00 77.06 496 GLU A CA 1
ATOM 3793 C C . GLU A 1 496 ? 0.421 11.001 -15.207 1.00 77.06 496 GLU A C 1
ATOM 3795 O O . GLU A 1 496 ? 0.485 10.494 -16.327 1.00 77.06 496 GLU A O 1
ATOM 3800 N N . GLU A 1 497 ? 1.311 11.912 -14.806 1.00 80.44 497 GLU A N 1
ATOM 3801 C CA . GLU A 1 497 ? 2.427 12.402 -15.620 1.00 80.44 497 GLU A CA 1
ATOM 3802 C C . GLU A 1 497 ? 3.780 11.831 -15.150 1.00 80.44 497 GLU A C 1
ATOM 3804 O O . GLU A 1 497 ? 4.100 11.967 -13.966 1.00 80.44 497 GLU A O 1
ATOM 3809 N N . PRO A 1 498 ? 4.636 11.306 -16.050 1.00 84.00 498 PRO A N 1
ATOM 3810 C CA . PRO A 1 498 ? 5.974 10.831 -15.699 1.00 84.00 498 PRO A CA 1
ATOM 3811 C C . PRO A 1 498 ? 6.818 11.860 -14.935 1.00 84.00 498 PRO A C 1
ATOM 3813 O O . PRO A 1 498 ? 6.736 13.072 -15.181 1.00 84.00 498 PRO A O 1
ATOM 3816 N N . PHE A 1 499 ? 7.672 11.354 -14.039 1.00 80.88 499 PHE A N 1
ATOM 3817 C CA . PHE A 1 499 ? 8.628 12.168 -13.282 1.00 80.88 499 PHE A CA 1
ATOM 3818 C C . PHE A 1 499 ? 9.700 12.803 -14.176 1.00 80.88 499 PHE A C 1
ATOM 3820 O O . PHE A 1 499 ? 10.168 13.898 -13.877 1.00 80.88 499 PHE A O 1
ATOM 3827 N N . TYR A 1 500 ? 10.074 12.126 -15.265 1.00 86.12 500 TYR A N 1
ATOM 3828 C CA . TYR A 1 500 ? 11.128 12.558 -16.175 1.00 86.12 500 TYR A CA 1
ATOM 3829 C C . TYR A 1 500 ? 10.674 12.562 -17.637 1.00 86.12 500 TYR A C 1
ATOM 3831 O O . TYR A 1 500 ? 9.917 11.706 -18.091 1.00 86.12 500 TYR A O 1
ATOM 3839 N N . GLU A 1 501 ? 11.231 13.489 -18.402 1.00 89.06 501 GLU A N 1
ATOM 3840 C CA . GLU A 1 501 ? 11.190 13.531 -19.861 1.00 89.06 501 GLU A CA 1
ATOM 3841 C C . GLU A 1 501 ? 12.589 13.220 -20.426 1.00 89.06 501 GLU A C 1
ATOM 3843 O O . GLU A 1 501 ? 13.587 13.519 -19.765 1.00 89.06 501 GLU A O 1
ATOM 3848 N N . PRO A 1 502 ? 12.701 12.655 -21.642 1.00 90.06 502 PRO A N 1
ATOM 3849 C CA . PRO A 1 502 ? 13.979 12.539 -22.346 1.00 90.06 502 PRO A CA 1
ATOM 3850 C C . PRO A 1 502 ? 14.615 13.911 -22.643 1.00 90.06 502 PRO A C 1
ATOM 3852 O O . PRO A 1 502 ? 13.919 14.883 -22.960 1.00 90.06 502 PRO A O 1
ATOM 3855 N N . SER A 1 503 ? 15.945 13.988 -22.574 1.00 88.88 503 SER A N 1
ATOM 3856 C CA . SER A 1 503 ? 16.734 15.180 -22.922 1.00 88.88 503 SER A CA 1
ATOM 3857 C C . SER A 1 503 ? 17.201 15.158 -24.386 1.00 88.88 503 SER A C 1
ATOM 3859 O O . SER A 1 503 ? 17.557 14.103 -24.903 1.00 88.88 503 SER A O 1
ATOM 3861 N N . PRO A 1 504 ? 17.299 16.316 -25.071 1.00 79.94 504 PRO A N 1
ATOM 3862 C CA . PRO A 1 504 ? 17.689 16.396 -26.489 1.00 79.94 504 PRO A CA 1
ATOM 3863 C C . PRO A 1 504 ? 19.146 16.002 -26.807 1.00 79.94 504 PRO A C 1
ATOM 3865 O O . PRO A 1 504 ? 19.560 16.132 -27.953 1.00 79.94 504 PRO A O 1
ATOM 3868 N N . GLY A 1 505 ? 19.954 15.588 -25.825 1.00 70.50 505 GLY A N 1
ATOM 3869 C CA . GLY A 1 505 ? 21.400 15.407 -25.998 1.00 70.50 505 GLY A CA 1
ATOM 3870 C C . GLY A 1 505 ? 21.835 14.105 -26.677 1.00 70.50 505 GLY A C 1
ATOM 3871 O O . GLY A 1 505 ? 22.962 14.040 -27.162 1.00 70.50 505 GLY A O 1
ATOM 3872 N N . VAL A 1 506 ? 20.981 13.075 -26.682 1.00 78.00 506 VAL A N 1
ATOM 3873 C CA . VAL A 1 506 ? 21.369 11.681 -27.004 1.00 78.00 506 VAL A CA 1
ATOM 3874 C C . VAL A 1 506 ? 20.379 10.928 -27.897 1.00 78.00 506 VAL A C 1
ATOM 3876 O O . VAL A 1 506 ? 20.611 9.769 -28.221 1.00 78.00 506 VAL A O 1
ATOM 3879 N N . HIS A 1 507 ? 19.274 11.559 -28.291 1.00 88.62 507 HIS A N 1
ATOM 3880 C CA . HIS A 1 507 ? 18.205 10.917 -29.055 1.00 88.62 507 HIS A CA 1
ATOM 3881 C C . HIS A 1 507 ? 18.145 11.469 -30.479 1.00 88.62 507 HIS A C 1
ATOM 3883 O O . HIS A 1 507 ? 18.298 12.672 -30.686 1.00 88.62 507 HIS A O 1
ATOM 3889 N N . HIS A 1 508 ? 17.895 10.598 -31.456 1.00 88.25 508 HIS A N 1
ATOM 3890 C CA . HIS A 1 508 ? 17.776 10.979 -32.860 1.00 88.25 508 HIS A CA 1
ATOM 3891 C C . HIS A 1 508 ? 16.554 11.872 -33.133 1.00 88.25 508 HIS A C 1
ATOM 3893 O O . HIS A 1 508 ? 16.680 12.872 -33.837 1.00 88.25 508 HIS A O 1
ATOM 3899 N N . ASP A 1 509 ? 15.396 11.531 -32.561 1.00 92.25 509 ASP A N 1
ATOM 3900 C CA . ASP A 1 509 ? 14.165 12.321 -32.634 1.00 92.25 509 ASP A CA 1
ATOM 3901 C C . ASP A 1 509 ? 13.380 12.220 -31.312 1.00 92.25 509 ASP A C 1
ATOM 3903 O O . ASP A 1 509 ? 12.895 11.153 -30.923 1.00 92.25 509 ASP A O 1
ATOM 3907 N N . LEU A 1 510 ? 13.246 13.353 -30.612 1.00 90.81 510 LEU A N 1
ATOM 3908 C CA . LEU A 1 510 ? 12.521 13.441 -29.340 1.00 90.81 510 LEU A CA 1
ATOM 3909 C C . LEU A 1 510 ? 11.004 13.257 -29.467 1.00 90.81 510 LEU A C 1
ATOM 3911 O O . LEU A 1 510 ? 10.379 12.808 -28.506 1.00 90.81 510 LEU A O 1
ATOM 3915 N N . ASN A 1 511 ? 10.404 13.636 -30.596 1.00 92.31 511 ASN A N 1
ATOM 3916 C CA . ASN A 1 511 ? 8.958 13.555 -30.787 1.00 92.31 511 ASN A CA 1
ATOM 3917 C C . ASN A 1 511 ? 8.563 12.091 -30.985 1.00 92.31 511 ASN A C 1
ATOM 3919 O O . ASN A 1 511 ? 7.724 11.576 -30.248 1.00 92.31 511 ASN A O 1
ATOM 3923 N N . ILE A 1 512 ? 9.268 11.398 -31.886 1.00 93.38 512 ILE A N 1
ATOM 3924 C CA . ILE A 1 512 ? 9.090 9.959 -32.116 1.00 93.38 512 ILE A CA 1
ATOM 3925 C C . ILE A 1 512 ? 9.387 9.179 -30.823 1.00 93.38 512 ILE A C 1
ATOM 3927 O O . ILE A 1 512 ? 8.635 8.278 -30.460 1.00 93.38 512 ILE A O 1
ATOM 3931 N N . LEU A 1 513 ? 10.414 9.566 -30.052 1.00 94.06 513 LEU A N 1
ATOM 3932 C CA . LEU A 1 513 ? 10.690 8.932 -28.757 1.00 94.06 513 LEU A CA 1
ATOM 3933 C C . LEU A 1 513 ? 9.561 9.139 -27.730 1.00 94.06 513 LEU A C 1
ATOM 3935 O O . LEU A 1 513 ? 9.253 8.217 -26.976 1.00 94.06 513 LEU A O 1
ATOM 3939 N N . GLN A 1 514 ? 8.923 10.312 -27.682 1.00 92.12 514 GLN A N 1
ATOM 3940 C CA . GLN A 1 514 ? 7.776 10.551 -26.795 1.00 92.12 514 GLN A CA 1
ATOM 3941 C C . GLN A 1 514 ? 6.531 9.757 -27.221 1.00 92.12 514 GLN A C 1
ATOM 3943 O O . GLN A 1 514 ? 5.796 9.280 -26.352 1.00 92.12 514 GLN A O 1
ATOM 3948 N N . GLU A 1 515 ? 6.313 9.552 -28.523 1.00 92.88 515 GLU A N 1
ATOM 3949 C CA . GLU A 1 515 ? 5.264 8.665 -29.047 1.00 92.88 515 GLU A CA 1
ATOM 3950 C C . GLU A 1 515 ? 5.541 7.192 -28.694 1.00 92.88 515 GLU A C 1
ATOM 3952 O O . GLU A 1 515 ? 4.655 6.497 -28.179 1.00 92.88 515 GLU A O 1
ATOM 3957 N N . SER A 1 516 ? 6.791 6.740 -28.857 1.00 94.56 516 SER A N 1
ATOM 3958 C CA . SER A 1 516 ? 7.265 5.421 -28.419 1.00 94.56 516 SER A CA 1
ATOM 3959 C C . SER A 1 516 ? 7.059 5.222 -26.912 1.00 94.56 516 SER A C 1
ATOM 3961 O O . SER A 1 516 ? 6.391 4.271 -26.500 1.00 94.56 516 SER A O 1
ATOM 3963 N N . LEU A 1 517 ? 7.516 6.156 -26.070 1.00 93.62 517 LEU A N 1
ATOM 3964 C CA . LEU A 1 517 ? 7.266 6.149 -24.621 1.00 93.62 517 LEU A CA 1
ATOM 3965 C C . LEU A 1 517 ? 5.763 6.124 -24.292 1.00 93.62 517 LEU A C 1
ATOM 3967 O O . LEU A 1 517 ? 5.337 5.396 -23.396 1.00 93.62 517 LEU A O 1
ATOM 3971 N N . GLY A 1 518 ? 4.943 6.874 -25.033 1.00 91.06 518 GLY A N 1
ATOM 3972 C CA . GLY A 1 518 ? 3.482 6.863 -24.920 1.00 91.06 518 GLY A CA 1
ATOM 3973 C C . GLY A 1 518 ? 2.855 5.490 -25.181 1.00 91.06 518 GLY A C 1
ATOM 3974 O O . GLY A 1 518 ? 1.843 5.153 -24.567 1.00 91.06 518 GLY A O 1
ATOM 3975 N N . SER A 1 519 ? 3.468 4.664 -26.032 1.00 92.12 519 SER A N 1
ATOM 3976 C CA . SER A 1 519 ? 3.043 3.277 -26.244 1.00 92.12 519 SER A CA 1
ATOM 3977 C C . SER A 1 519 ? 3.603 2.314 -25.193 1.00 92.12 519 SER A C 1
ATOM 3979 O O . SER A 1 519 ? 2.841 1.486 -24.700 1.00 92.12 519 SER A O 1
ATOM 3981 N N . VAL A 1 520 ? 4.852 2.473 -24.731 1.00 93.25 520 VAL A N 1
ATOM 3982 C CA . VAL A 1 520 ? 5.403 1.682 -23.602 1.00 93.25 520 VAL A CA 1
ATOM 3983 C C . VAL A 1 520 ? 4.570 1.850 -22.325 1.00 93.25 520 VAL A C 1
ATOM 3985 O O . VAL A 1 520 ? 4.304 0.872 -21.629 1.00 93.25 520 VAL A O 1
ATOM 3988 N N . ARG A 1 521 ? 4.072 3.063 -22.047 1.00 92.62 521 ARG A N 1
ATOM 3989 C CA . ARG A 1 521 ? 3.177 3.345 -20.905 1.00 92.62 521 ARG A CA 1
ATOM 3990 C C . ARG A 1 521 ? 1.890 2.500 -20.916 1.00 92.62 521 ARG A C 1
ATOM 3992 O O . ARG A 1 521 ? 1.359 2.219 -19.848 1.00 92.62 521 ARG A O 1
ATOM 3999 N N . LYS A 1 522 ? 1.416 2.046 -22.086 1.00 91.38 522 LYS A N 1
ATOM 4000 C CA . LYS A 1 522 ? 0.267 1.123 -22.209 1.00 91.38 522 LYS A CA 1
ATOM 4001 C C . LYS A 1 522 ? 0.636 -0.293 -21.765 1.00 91.38 522 LYS A C 1
ATOM 4003 O O . LYS A 1 522 ? -0.160 -0.931 -21.088 1.00 91.38 522 LYS A O 1
ATOM 4008 N N . PHE A 1 523 ? 1.831 -0.772 -22.130 1.00 91.69 523 PHE A N 1
ATOM 4009 C CA . PHE A 1 523 ? 2.332 -2.079 -21.687 1.00 91.69 523 PHE A CA 1
ATOM 4010 C C . PHE A 1 523 ? 2.555 -2.089 -20.168 1.00 91.69 523 PHE A C 1
ATOM 4012 O O . PHE A 1 523 ? 2.170 -3.045 -19.508 1.00 91.69 523 PHE A O 1
ATOM 4019 N N . ASP A 1 524 ? 3.103 -1.011 -19.591 1.00 89.69 524 ASP A N 1
ATOM 4020 C CA . ASP A 1 524 ? 3.368 -0.937 -18.144 1.00 89.69 524 ASP A CA 1
ATOM 4021 C C . ASP A 1 524 ? 2.096 -0.942 -17.268 1.00 89.69 524 ASP A C 1
ATOM 4023 O O . ASP A 1 524 ? 2.160 -1.305 -16.094 1.00 89.69 524 ASP A O 1
ATOM 4027 N N . GLY A 1 525 ? 0.945 -0.548 -17.822 1.00 84.19 525 GLY A N 1
ATOM 4028 C CA . GLY A 1 525 ? -0.358 -0.593 -17.148 1.00 84.19 525 GLY A CA 1
ATOM 4029 C C . GLY A 1 525 ? -1.150 -1.894 -17.336 1.00 84.19 525 GLY A C 1
ATOM 4030 O O . GLY A 1 525 ? -2.241 -2.017 -16.784 1.00 84.19 525 GLY A O 1
ATOM 4031 N N . ASP A 1 526 ? -0.640 -2.860 -18.104 1.00 86.19 526 ASP A N 1
ATOM 4032 C CA . ASP A 1 526 ? -1.290 -4.151 -18.351 1.00 86.19 526 ASP A CA 1
ATOM 4033 C C . ASP A 1 526 ? -0.524 -5.255 -17.601 1.00 86.19 526 ASP A C 1
ATOM 4035 O O . ASP A 1 526 ? 0.588 -5.624 -17.976 1.00 86.19 526 ASP A O 1
ATOM 4039 N N . ASP A 1 527 ? -1.122 -5.797 -16.530 1.00 82.31 527 ASP A N 1
ATOM 4040 C CA . ASP A 1 527 ? -0.505 -6.779 -15.611 1.00 82.31 527 ASP A CA 1
ATOM 4041 C C . ASP A 1 527 ? -0.035 -8.094 -16.296 1.00 82.31 527 ASP A C 1
ATOM 4043 O O . ASP A 1 527 ? 0.545 -8.968 -15.642 1.00 82.31 527 ASP A O 1
ATOM 4047 N N . ARG A 1 528 ? -0.254 -8.279 -17.607 1.00 91.69 528 ARG A N 1
ATOM 4048 C CA . ARG A 1 528 ? 0.354 -9.367 -18.396 1.00 91.69 528 ARG A CA 1
ATOM 4049 C C . ARG A 1 528 ? 1.829 -9.127 -18.738 1.00 91.69 528 ARG A C 1
ATOM 4051 O O . ARG A 1 528 ? 2.505 -10.099 -19.075 1.00 91.69 528 ARG A O 1
ATOM 4058 N N . PHE A 1 529 ? 2.325 -7.889 -18.668 1.00 90.62 529 PHE A N 1
ATOM 4059 C CA . PHE A 1 529 ? 3.662 -7.503 -19.131 1.00 90.62 529 PHE A CA 1
ATOM 4060 C C . PHE A 1 529 ? 4.574 -7.052 -17.981 1.00 90.62 529 PHE A C 1
ATOM 4062 O O . PHE A 1 529 ? 4.225 -6.179 -17.187 1.00 90.62 529 PHE A O 1
ATOM 4069 N N . LEU A 1 530 ? 5.787 -7.605 -17.928 1.00 89.88 530 LEU A N 1
ATOM 4070 C CA . LEU A 1 530 ? 6.882 -7.110 -17.092 1.00 89.88 530 LEU A CA 1
ATOM 4071 C C . LEU A 1 530 ? 7.821 -6.245 -17.942 1.00 89.88 530 LEU A C 1
ATOM 4073 O O . LEU A 1 530 ? 8.432 -6.752 -18.879 1.00 89.88 530 LEU A O 1
ATOM 4077 N N . ILE A 1 531 ? 7.954 -4.958 -17.616 1.00 88.38 531 ILE A N 1
ATOM 4078 C CA . ILE A 1 531 ? 8.893 -4.049 -18.293 1.00 88.38 531 ILE A CA 1
ATOM 4079 C C . ILE A 1 531 ? 10.264 -4.120 -17.615 1.00 88.38 531 ILE A C 1
ATOM 4081 O O . ILE A 1 531 ? 10.361 -3.824 -16.424 1.00 88.38 531 ILE A O 1
ATOM 4085 N N . LEU A 1 532 ? 11.307 -4.451 -18.381 1.00 87.94 532 LEU A N 1
ATOM 4086 C CA . LEU A 1 532 ? 12.714 -4.391 -17.980 1.00 87.94 532 LEU A CA 1
ATOM 4087 C C . LEU A 1 532 ? 13.468 -3.452 -18.936 1.00 87.94 532 LEU A C 1
ATOM 4089 O O . LEU A 1 532 ? 13.483 -3.670 -20.148 1.00 87.94 532 LEU A O 1
ATOM 4093 N N . LEU A 1 533 ? 14.091 -2.399 -18.405 1.00 88.31 533 LEU A N 1
ATOM 4094 C CA . LEU A 1 533 ? 14.942 -1.481 -19.177 1.00 88.31 533 LEU A CA 1
ATOM 4095 C C . LEU A 1 533 ? 16.405 -1.909 -19.046 1.00 88.31 533 LEU A C 1
ATOM 4097 O O . LEU A 1 533 ? 16.797 -2.402 -17.988 1.00 88.31 533 LEU A O 1
ATOM 4101 N N . ALA A 1 534 ? 17.227 -1.677 -20.073 1.00 85.19 534 ALA A N 1
ATOM 4102 C CA . ALA A 1 534 ? 18.641 -2.068 -20.039 1.00 85.19 534 ALA A CA 1
ATOM 4103 C C . ALA A 1 534 ? 19.430 -1.380 -18.907 1.00 85.19 534 ALA A C 1
ATOM 4105 O O . ALA A 1 534 ? 20.382 -1.957 -18.386 1.00 85.19 534 ALA A O 1
ATOM 4106 N N . HIS A 1 535 ? 18.977 -0.190 -18.498 1.00 88.56 535 HIS A N 1
ATOM 4107 C CA . HIS A 1 535 ? 19.557 0.640 -17.443 1.00 88.56 535 HIS A CA 1
ATOM 4108 C C . HIS A 1 535 ? 18.754 0.650 -16.120 1.00 88.56 535 HIS A C 1
ATOM 4110 O O . HIS A 1 535 ? 18.944 1.551 -15.299 1.00 88.56 535 HIS A O 1
ATOM 4116 N N . ASP A 1 536 ? 17.837 -0.298 -15.870 1.00 80.62 536 ASP A N 1
ATOM 4117 C CA . ASP A 1 536 ? 17.050 -0.289 -14.621 1.00 80.62 536 ASP A CA 1
ATOM 4118 C C . ASP A 1 536 ? 17.873 -0.743 -13.398 1.00 80.62 536 ASP A C 1
ATOM 4120 O O . ASP A 1 536 ? 17.848 -1.901 -12.979 1.00 80.62 536 ASP A O 1
ATOM 4124 N N . SER A 1 537 ? 18.582 0.200 -12.777 1.00 70.75 537 SER A N 1
ATOM 4125 C CA . SER A 1 537 ? 19.394 -0.035 -11.576 1.00 70.75 537 SER A CA 1
ATOM 4126 C C . SER A 1 537 ? 18.608 -0.546 -10.357 1.00 70.75 537 SER A C 1
ATOM 4128 O O . SER A 1 537 ? 19.224 -1.076 -9.425 1.00 70.75 537 SER A O 1
ATOM 4130 N N . SER A 1 538 ? 17.267 -0.471 -10.357 1.00 64.25 538 SER A N 1
ATOM 4131 C CA . SER A 1 538 ? 16.447 -1.066 -9.293 1.00 64.25 538 SER A CA 1
ATOM 4132 C C . SER A 1 538 ? 16.470 -2.600 -9.316 1.00 64.25 538 SER A C 1
ATOM 4134 O O . SER A 1 538 ? 16.384 -3.220 -8.254 1.00 64.25 538 SER A O 1
ATOM 4136 N N . VAL A 1 539 ? 16.693 -3.206 -10.491 1.00 59.97 539 VAL A N 1
ATOM 4137 C CA . VAL A 1 539 ? 16.857 -4.659 -10.663 1.00 59.97 539 VAL A CA 1
ATOM 4138 C C . VAL A 1 539 ? 18.192 -5.135 -10.066 1.00 59.97 539 VAL A C 1
ATOM 4140 O O . VAL A 1 539 ? 18.237 -6.176 -9.410 1.00 59.97 539 VAL A O 1
ATOM 4143 N N . HIS A 1 540 ? 19.272 -4.353 -10.206 1.00 55.50 540 HIS A N 1
ATOM 4144 C CA . HIS A 1 540 ? 20.604 -4.707 -9.679 1.00 55.50 540 HIS A CA 1
ATOM 4145 C C . HIS A 1 540 ? 20.695 -4.605 -8.158 1.00 55.50 540 HIS A C 1
ATOM 4147 O O . HIS A 1 540 ? 21.213 -5.493 -7.474 1.00 55.50 540 HIS A O 1
ATOM 4153 N N . GLY A 1 541 ? 20.215 -3.477 -7.620 1.00 53.91 541 GLY A N 1
ATOM 4154 C CA . GLY A 1 541 ? 20.543 -3.046 -6.261 1.00 53.91 541 GLY A CA 1
ATOM 4155 C C . GLY A 1 541 ? 20.128 -4.044 -5.181 1.00 53.91 541 GLY A C 1
ATOM 4156 O O . GLY A 1 541 ? 20.818 -4.180 -4.173 1.00 53.91 541 GLY A O 1
ATOM 4157 N N . HIS A 1 542 ? 19.032 -4.779 -5.388 1.00 55.75 542 HIS A N 1
ATOM 4158 C CA . HIS A 1 542 ? 18.587 -5.815 -4.458 1.00 55.75 542 HIS A CA 1
ATOM 4159 C C . HIS A 1 542 ? 19.592 -6.971 -4.347 1.00 55.75 542 HIS A C 1
ATOM 4161 O O . HIS A 1 542 ? 20.095 -7.245 -3.253 1.00 55.75 542 HIS A O 1
ATOM 4167 N N . TYR A 1 543 ? 19.915 -7.621 -5.466 1.00 51.94 543 TYR A N 1
ATOM 4168 C CA . TYR A 1 543 ? 20.695 -8.855 -5.456 1.00 51.94 543 TYR A CA 1
ATOM 4169 C C . TYR A 1 543 ? 22.179 -8.622 -5.156 1.00 51.94 543 TYR A C 1
ATOM 4171 O O . TYR A 1 543 ? 22.759 -9.397 -4.396 1.00 51.94 543 TYR A O 1
ATOM 4179 N N . LYS A 1 544 ? 22.783 -7.517 -5.627 1.00 55.28 544 LYS A N 1
ATOM 4180 C CA . LYS A 1 544 ? 24.165 -7.175 -5.239 1.00 55.28 544 LYS A CA 1
ATOM 4181 C C . LYS A 1 544 ? 24.300 -6.874 -3.743 1.00 55.28 544 LYS A C 1
ATOM 4183 O O . LYS A 1 544 ? 25.255 -7.354 -3.140 1.00 55.28 544 LYS A O 1
ATOM 4188 N N . ARG A 1 545 ? 23.341 -6.168 -3.118 1.00 59.84 545 ARG A N 1
ATOM 4189 C CA . ARG A 1 545 ? 23.333 -5.974 -1.650 1.00 59.84 545 ARG A CA 1
ATOM 4190 C C . ARG A 1 545 ? 23.294 -7.305 -0.905 1.00 59.84 545 ARG A C 1
ATOM 4192 O O . ARG A 1 545 ? 24.035 -7.468 0.053 1.00 59.84 545 ARG A O 1
ATOM 4199 N N . MET A 1 546 ? 22.472 -8.256 -1.358 1.00 57.81 546 MET A N 1
ATOM 4200 C CA . MET A 1 546 ? 22.391 -9.580 -0.731 1.00 57.81 546 MET A CA 1
ATOM 4201 C C . MET A 1 546 ? 23.668 -10.409 -0.921 1.00 57.81 546 MET A C 1
ATOM 4203 O O . MET A 1 546 ? 24.104 -11.059 0.020 1.00 57.81 546 MET A O 1
ATOM 4207 N N . GLN A 1 547 ? 24.292 -10.363 -2.102 1.00 56.25 547 GLN A N 1
ATOM 4208 C CA . GLN A 1 547 ? 25.523 -11.109 -2.398 1.00 56.25 547 GLN A CA 1
ATOM 4209 C C . GLN A 1 547 ? 26.765 -10.539 -1.687 1.00 56.25 547 GLN A C 1
ATOM 4211 O O . GLN A 1 547 ? 27.701 -11.277 -1.396 1.00 56.25 547 GLN A O 1
ATOM 4216 N N . GLN A 1 548 ? 26.796 -9.228 -1.435 1.00 58.62 548 GLN A N 1
ATOM 4217 C CA . GLN A 1 548 ? 27.914 -8.535 -0.779 1.00 58.62 548 GLN A CA 1
ATOM 4218 C C . GLN A 1 548 ? 27.760 -8.429 0.747 1.00 58.62 548 GLN A C 1
ATOM 4220 O O . GLN A 1 548 ? 28.646 -7.890 1.412 1.00 58.62 548 GLN A O 1
ATOM 4225 N N . TRP A 1 549 ? 26.646 -8.913 1.300 1.00 66.44 549 TRP A N 1
ATOM 4226 C CA . TRP A 1 549 ? 26.353 -8.846 2.726 1.00 66.44 549 TRP A CA 1
ATOM 4227 C C . TRP A 1 549 ? 27.245 -9.800 3.527 1.00 66.44 549 TRP A C 1
ATOM 4229 O O . TRP A 1 549 ? 27.335 -10.992 3.243 1.00 66.44 549 TRP A O 1
ATOM 4239 N N . ASP A 1 550 ? 27.880 -9.257 4.561 1.00 63.97 550 ASP A N 1
ATOM 4240 C CA . ASP A 1 550 ? 28.703 -9.992 5.516 1.00 63.97 550 ASP A CA 1
ATOM 4241 C C . ASP A 1 550 ? 28.054 -9.926 6.904 1.00 63.97 550 ASP A C 1
ATOM 4243 O O . ASP A 1 550 ? 27.967 -8.850 7.502 1.00 63.97 550 ASP A O 1
ATOM 4247 N N . ILE A 1 551 ? 27.612 -11.077 7.421 1.00 61.38 551 ILE A N 1
ATOM 4248 C CA . ILE A 1 551 ? 26.914 -11.179 8.710 1.00 61.38 551 ILE A CA 1
ATOM 4249 C C . ILE A 1 551 ? 27.785 -10.733 9.896 1.00 61.38 551 ILE A C 1
ATOM 4251 O O . ILE A 1 551 ? 27.258 -10.167 10.853 1.00 61.38 551 ILE A O 1
ATOM 4255 N N . ALA A 1 552 ? 29.116 -10.862 9.803 1.00 58.72 552 ALA A N 1
ATOM 4256 C CA . ALA A 1 552 ? 30.043 -10.375 10.829 1.00 58.72 552 ALA A CA 1
ATOM 4257 C C . ALA A 1 552 ? 30.113 -8.833 10.888 1.00 58.72 552 ALA A C 1
ATOM 4259 O O . ALA A 1 552 ? 30.688 -8.266 11.817 1.00 58.72 552 ALA A O 1
ATOM 4260 N N . LYS A 1 553 ? 29.509 -8.136 9.912 1.00 65.12 553 LYS A N 1
ATOM 4261 C CA . LYS A 1 553 ? 29.341 -6.673 9.879 1.00 65.12 553 LYS A CA 1
ATOM 4262 C C . LYS A 1 553 ? 27.908 -6.216 10.204 1.00 65.12 553 LYS A C 1
ATOM 4264 O O . LYS A 1 553 ? 27.620 -5.028 10.058 1.00 65.12 553 LYS A O 1
ATOM 4269 N N . GLY A 1 554 ? 27.042 -7.128 10.650 1.00 65.06 554 GLY A N 1
ATOM 4270 C CA . GLY A 1 554 ? 25.660 -6.847 11.040 1.00 65.06 554 GLY A CA 1
ATOM 4271 C C . GLY A 1 554 ? 24.627 -7.007 9.918 1.00 65.06 554 GLY A C 1
ATOM 4272 O O . GLY A 1 554 ? 24.944 -7.092 8.729 1.00 65.06 554 GLY A O 1
ATOM 4273 N N . ILE A 1 555 ? 23.351 -7.055 10.296 1.00 65.88 555 ILE A N 1
ATOM 4274 C CA . ILE A 1 555 ? 22.211 -7.267 9.393 1.00 65.88 555 ILE A CA 1
ATOM 4275 C C . ILE A 1 555 ? 21.800 -6.014 8.604 1.00 65.88 555 ILE A C 1
ATOM 4277 O O . ILE A 1 555 ? 21.096 -6.123 7.599 1.00 65.88 555 ILE A O 1
ATOM 4281 N N . GLY A 1 556 ? 22.234 -4.821 9.024 1.00 65.69 556 GLY A N 1
ATOM 4282 C CA . GLY A 1 556 ? 21.786 -3.533 8.488 1.00 65.69 556 GLY A CA 1
ATOM 4283 C C . GLY A 1 556 ? 21.969 -3.368 6.976 1.00 65.69 556 GLY A C 1
ATOM 4284 O O . GLY A 1 556 ? 21.143 -2.726 6.330 1.00 65.69 556 GLY A O 1
ATOM 4285 N N . GLN A 1 557 ? 22.990 -4.003 6.393 1.00 65.19 557 GLN A N 1
ATOM 4286 C CA . GLN A 1 557 ? 23.279 -3.951 4.952 1.00 65.19 557 GLN A CA 1
ATOM 4287 C C . GLN A 1 557 ? 22.204 -4.656 4.099 1.00 65.19 557 GLN A C 1
ATOM 4289 O O . GLN A 1 557 ? 21.940 -4.238 2.971 1.00 65.19 557 GLN A O 1
ATOM 4294 N N . ALA A 1 558 ? 21.525 -5.670 4.649 1.00 63.97 558 ALA A N 1
ATOM 4295 C CA . ALA A 1 558 ? 20.413 -6.361 3.994 1.00 63.97 558 ALA A CA 1
ATOM 4296 C C . ALA A 1 558 ? 19.043 -5.700 4.243 1.00 63.97 558 ALA A C 1
ATOM 4298 O O . ALA A 1 558 ? 18.068 -6.022 3.560 1.00 63.97 558 ALA A O 1
ATOM 4299 N N . MET A 1 559 ? 18.930 -4.757 5.187 1.00 68.31 559 MET A N 1
ATOM 4300 C CA . MET A 1 559 ? 17.629 -4.186 5.564 1.00 68.31 559 MET A CA 1
ATOM 4301 C C . MET A 1 559 ? 16.981 -3.359 4.445 1.00 68.31 559 MET A C 1
ATOM 4303 O O . MET A 1 559 ? 15.761 -3.394 4.309 1.00 68.31 559 MET A O 1
ATOM 4307 N N . GLU A 1 560 ? 17.754 -2.699 3.572 1.00 61.47 560 GLU A N 1
ATOM 4308 C CA . GLU A 1 560 ? 17.194 -2.052 2.369 1.00 61.47 560 GLU A CA 1
ATOM 4309 C C . GLU A 1 560 ? 16.488 -3.050 1.441 1.00 61.47 560 GLU A C 1
ATOM 4311 O O . GLU A 1 560 ? 15.436 -2.746 0.877 1.00 61.47 560 GLU A O 1
ATOM 4316 N N . SER A 1 561 ? 17.051 -4.253 1.307 1.00 62.97 561 SER A N 1
ATOM 4317 C CA . SER A 1 561 ? 16.467 -5.339 0.522 1.00 62.97 561 SER A CA 1
ATOM 4318 C C . SER A 1 561 ? 15.184 -5.877 1.164 1.00 62.97 561 SER A C 1
ATOM 4320 O O . SER A 1 561 ? 14.224 -6.128 0.441 1.00 62.97 561 SER A O 1
ATOM 4322 N N . LYS A 1 562 ? 15.104 -5.962 2.501 1.00 65.56 562 LYS A N 1
ATOM 4323 C CA . LYS A 1 562 ? 13.845 -6.285 3.198 1.00 65.56 562 LYS A CA 1
ATOM 4324 C C . LYS A 1 562 ? 12.783 -5.191 3.020 1.00 65.56 562 LYS A C 1
ATOM 4326 O O . LYS A 1 562 ? 11.645 -5.507 2.688 1.00 65.56 562 LYS A O 1
ATOM 4331 N N . TYR A 1 563 ? 13.146 -3.911 3.147 1.00 62.19 563 TYR A N 1
ATOM 4332 C CA . TYR A 1 563 ? 12.198 -2.798 2.975 1.00 62.19 563 TYR A CA 1
ATOM 4333 C C . TYR A 1 563 ? 11.580 -2.730 1.574 1.00 62.19 563 TYR A C 1
ATOM 4335 O O . TYR A 1 563 ? 10.455 -2.251 1.438 1.00 62.19 563 TYR A O 1
ATOM 4343 N N . LEU A 1 564 ? 12.293 -3.196 0.543 1.00 60.12 564 LEU A N 1
ATOM 4344 C CA . LEU A 1 564 ? 11.750 -3.318 -0.809 1.00 60.12 564 LEU A CA 1
ATOM 4345 C C . LEU A 1 564 ? 10.598 -4.334 -0.848 1.00 60.12 564 LEU A C 1
ATOM 4347 O O . LEU A 1 564 ? 9.494 -3.976 -1.256 1.00 60.12 564 LEU A O 1
ATOM 4351 N N . TRP A 1 565 ? 10.823 -5.558 -0.360 1.00 57.28 565 TRP A N 1
ATOM 4352 C CA . TRP A 1 565 ? 9.804 -6.614 -0.336 1.00 57.28 565 TRP A CA 1
ATOM 4353 C C . TRP A 1 565 ? 8.621 -6.278 0.577 1.00 57.28 565 TRP A C 1
ATOM 4355 O O . TRP A 1 565 ? 7.468 -6.397 0.155 1.00 57.28 565 TRP A O 1
ATOM 4365 N N . ASP A 1 566 ? 8.889 -5.759 1.779 1.00 61.66 566 ASP A N 1
ATOM 4366 C CA . ASP A 1 566 ? 7.838 -5.342 2.711 1.00 61.66 566 ASP A CA 1
ATOM 4367 C C . ASP A 1 566 ? 6.985 -4.184 2.149 1.00 61.66 566 ASP A C 1
ATOM 4369 O O . ASP A 1 566 ? 5.810 -4.070 2.491 1.00 61.66 566 ASP A O 1
ATOM 4373 N N . SER A 1 567 ? 7.504 -3.354 1.230 1.00 54.28 567 SER A N 1
ATOM 4374 C CA . SER A 1 567 ? 6.709 -2.275 0.612 1.00 54.28 567 SER A CA 1
ATOM 4375 C C . SER A 1 567 ? 5.506 -2.784 -0.199 1.00 54.28 567 SER A C 1
ATOM 4377 O O . SER A 1 567 ? 4.513 -2.068 -0.352 1.00 54.28 567 SER A O 1
ATOM 4379 N N . TRP A 1 568 ? 5.547 -4.039 -0.662 1.00 53.69 568 TRP A N 1
ATOM 4380 C CA . TRP A 1 568 ? 4.428 -4.706 -1.334 1.00 53.69 568 TRP A CA 1
ATOM 4381 C C . TRP A 1 568 ? 3.499 -5.469 -0.378 1.00 53.69 568 TRP A C 1
ATOM 4383 O O . TRP A 1 568 ? 2.454 -5.954 -0.826 1.00 53.69 568 TRP A O 1
ATOM 4393 N N . TRP A 1 569 ? 3.812 -5.525 0.926 1.00 73.12 569 TRP A N 1
ATOM 4394 C CA . TRP A 1 569 ? 3.029 -6.223 1.957 1.00 73.12 569 TRP A CA 1
ATOM 4395 C C . TRP A 1 569 ? 1.515 -5.972 1.853 1.00 73.12 569 TRP A C 1
ATOM 4397 O O . TRP A 1 569 ? 0.786 -6.962 1.858 1.00 73.12 569 TRP A O 1
ATOM 4407 N N . PRO A 1 570 ? 0.995 -4.738 1.640 1.00 48.88 570 PRO A N 1
ATOM 4408 C CA . PRO A 1 570 ? -0.452 -4.524 1.545 1.00 48.88 570 PRO A CA 1
ATOM 4409 C C . PRO A 1 570 ? -1.109 -5.267 0.371 1.00 48.88 570 PRO A C 1
ATOM 4411 O O . PRO A 1 570 ? -2.195 -5.822 0.526 1.00 48.88 570 PRO A O 1
ATOM 4414 N N . LYS A 1 571 ? -0.454 -5.326 -0.801 1.00 54.81 571 LYS A N 1
ATOM 4415 C CA . LYS A 1 571 ? -0.974 -6.063 -1.969 1.00 54.81 571 LYS A CA 1
ATOM 4416 C C . LYS A 1 571 ? -0.860 -7.572 -1.742 1.00 54.81 571 LYS A C 1
ATOM 4418 O O . LYS A 1 571 ? -1.810 -8.302 -2.017 1.00 54.81 571 LYS A O 1
ATOM 4423 N N . THR A 1 572 ? 0.273 -8.029 -1.209 1.00 66.50 572 THR A N 1
ATOM 4424 C CA . THR A 1 572 ? 0.557 -9.453 -0.983 1.00 66.50 572 THR A CA 1
ATOM 4425 C C . THR A 1 572 ? -0.329 -10.051 0.113 1.00 66.50 572 THR A C 1
ATOM 4427 O O . THR A 1 572 ? -0.986 -11.060 -0.131 1.00 66.50 572 THR A O 1
ATOM 4430 N N . TYR A 1 573 ? -0.431 -9.408 1.283 1.00 78.50 573 TYR A N 1
ATOM 4431 C CA . TYR A 1 573 ? -1.292 -9.848 2.387 1.00 78.50 573 TYR A CA 1
ATOM 4432 C C . TYR A 1 573 ? -2.759 -9.922 1.953 1.00 78.50 573 TYR A C 1
ATOM 4434 O O . TYR A 1 573 ? -3.391 -10.955 2.150 1.00 78.50 573 TYR A O 1
ATOM 4442 N N . HIS A 1 574 ? -3.306 -8.890 1.298 1.00 68.50 574 HIS A N 1
ATOM 4443 C CA . HIS A 1 574 ? -4.704 -8.926 0.850 1.00 68.50 574 HIS A CA 1
ATOM 4444 C C . HIS A 1 574 ? -4.965 -9.951 -0.267 1.00 68.50 574 HIS A C 1
ATOM 4446 O O . HIS A 1 574 ? -6.029 -10.572 -0.270 1.00 68.50 574 HIS A O 1
ATOM 4452 N N . GLY A 1 575 ? -4.004 -10.188 -1.167 1.00 74.75 575 GLY A N 1
ATOM 4453 C CA . GLY A 1 575 ? -4.096 -11.249 -2.177 1.00 74.75 575 GLY A CA 1
ATOM 4454 C C . GLY A 1 575 ? -4.124 -12.651 -1.559 1.00 74.75 575 GLY A C 1
ATOM 4455 O O . GLY A 1 575 ? -5.022 -13.439 -1.855 1.00 74.75 575 GLY A O 1
ATOM 4456 N N . LEU A 1 576 ? -3.196 -12.941 -0.641 1.00 79.94 576 LEU A N 1
ATOM 4457 C CA . LEU A 1 576 ? -3.175 -14.198 0.116 1.00 79.94 576 LEU A CA 1
ATOM 4458 C C . LEU A 1 576 ? -4.436 -14.359 0.973 1.00 79.94 576 LEU A C 1
ATOM 4460 O O . LEU A 1 576 ? -5.021 -15.438 1.017 1.00 79.94 576 LEU A O 1
ATOM 4464 N N . LYS A 1 577 ? -4.903 -13.275 1.605 1.00 80.88 577 LYS A N 1
ATOM 4465 C CA . LYS A 1 577 ? -6.118 -13.271 2.422 1.00 80.88 577 LYS A CA 1
ATOM 4466 C C . LYS A 1 577 ? -7.351 -13.700 1.627 1.00 80.88 577 LYS A C 1
ATOM 4468 O O . LYS A 1 577 ? -8.124 -14.508 2.125 1.00 80.88 577 LYS A O 1
ATOM 4473 N N . ALA A 1 578 ? -7.511 -13.224 0.390 1.00 80.19 578 ALA A N 1
ATOM 4474 C CA . ALA A 1 578 ? -8.634 -13.616 -0.463 1.00 80.19 578 ALA A CA 1
ATOM 4475 C C . ALA A 1 578 ? -8.647 -15.128 -0.768 1.00 80.19 578 ALA A C 1
ATOM 4477 O O . ALA A 1 578 ? -9.707 -15.747 -0.726 1.00 80.19 578 ALA A O 1
ATOM 4478 N N . ILE A 1 579 ? -7.474 -15.732 -0.998 1.00 83.12 579 ILE A N 1
ATOM 4479 C CA . ILE A 1 579 ? -7.317 -17.187 -1.198 1.00 83.12 579 ILE A CA 1
ATOM 4480 C C . ILE A 1 579 ? -7.641 -17.959 0.093 1.00 83.12 579 ILE A C 1
ATOM 4482 O O . ILE A 1 579 ? -8.194 -19.056 0.040 1.00 83.12 579 ILE A O 1
ATOM 4486 N N . MET A 1 580 ? -7.307 -17.383 1.252 1.00 83.75 580 MET A N 1
ATOM 4487 C CA . MET A 1 580 ? -7.525 -17.983 2.569 1.00 83.75 580 MET A CA 1
ATOM 4488 C C . MET A 1 580 ? -8.959 -17.848 3.091 1.00 83.75 580 MET A C 1
ATOM 4490 O O . MET A 1 580 ? -9.412 -18.730 3.822 1.00 83.75 580 MET A O 1
ATOM 4494 N N . ASP A 1 581 ? -9.684 -16.781 2.754 1.00 84.44 581 ASP A N 1
ATOM 4495 C CA . ASP A 1 581 ? -11.082 -16.594 3.165 1.00 84.44 581 ASP A CA 1
ATOM 4496 C C . ASP A 1 581 ? -12.051 -17.516 2.397 1.00 84.44 581 ASP A C 1
ATOM 4498 O O . ASP A 1 581 ? -13.072 -17.913 2.964 1.00 84.44 581 ASP A O 1
ATOM 4502 N N . ASP A 1 582 ? -11.716 -17.947 1.174 1.00 84.12 582 ASP A N 1
ATOM 4503 C CA . ASP A 1 582 ? -12.468 -18.985 0.456 1.00 84.12 582 ASP A CA 1
ATOM 4504 C C . ASP A 1 582 ? -12.067 -20.400 0.919 1.00 84.12 582 ASP A C 1
ATOM 4506 O O . ASP A 1 582 ? -10.976 -20.907 0.651 1.00 84.12 582 ASP A O 1
ATOM 4510 N N . SER A 1 583 ? -12.996 -21.087 1.586 1.00 77.94 583 SER A N 1
ATOM 4511 C CA . SER A 1 583 ? -12.818 -22.462 2.060 1.00 77.94 583 SER A CA 1
ATOM 4512 C C . SER A 1 583 ? -12.704 -23.525 0.957 1.00 77.94 583 SER A C 1
ATOM 4514 O O . SER A 1 583 ? -12.408 -24.670 1.281 1.00 77.94 583 SER A O 1
ATOM 4516 N N . ALA A 1 584 ? -12.970 -23.192 -0.311 1.00 78.00 584 ALA A N 1
ATOM 4517 C CA . ALA A 1 584 ? -12.774 -24.086 -1.456 1.00 78.00 584 ALA A CA 1
ATOM 4518 C C . ALA A 1 584 ? -11.395 -23.938 -2.130 1.00 78.00 584 ALA A C 1
ATOM 4520 O O . ALA A 1 584 ? -10.996 -24.845 -2.859 1.00 78.00 584 ALA A O 1
ATOM 4521 N N . THR A 1 585 ? -10.659 -22.842 -1.890 1.00 77.75 585 THR A N 1
ATOM 4522 C CA . THR A 1 585 ? -9.305 -22.624 -2.450 1.00 77.75 585 THR A CA 1
ATOM 4523 C C . THR A 1 585 ? -8.199 -22.503 -1.406 1.00 77.75 585 THR A C 1
ATOM 4525 O O . THR A 1 585 ? -7.027 -22.457 -1.776 1.00 77.75 585 THR A O 1
ATOM 4528 N N . ARG A 1 586 ? -8.546 -22.446 -0.115 1.00 86.19 586 ARG A N 1
ATOM 4529 C CA . ARG A 1 586 ? -7.589 -22.427 0.996 1.00 86.19 586 ARG A CA 1
ATOM 4530 C C . ARG A 1 586 ? -6.629 -23.632 0.912 1.00 86.19 586 ARG A C 1
ATOM 4532 O O . ARG A 1 586 ? -7.108 -24.761 1.003 1.00 86.19 586 ARG A O 1
ATOM 4539 N N . PRO A 1 587 ? -5.305 -23.426 0.787 1.00 82.94 587 PRO A N 1
ATOM 4540 C CA . PRO A 1 587 ? -4.330 -24.513 0.854 1.00 82.94 587 PRO A CA 1
ATOM 4541 C C . PRO A 1 587 ? -4.158 -25.023 2.294 1.00 82.94 587 PRO A C 1
ATOM 4543 O O . PRO A 1 587 ? -4.432 -24.294 3.244 1.00 82.94 587 PRO A O 1
ATOM 4546 N N . ASP A 1 588 ? -3.635 -26.242 2.456 1.00 85.69 588 ASP A N 1
ATOM 4547 C CA . ASP A 1 588 ? -3.300 -26.830 3.767 1.00 85.69 588 ASP A CA 1
ATOM 4548 C C . ASP A 1 588 ? -1.942 -26.362 4.330 1.00 85.69 588 ASP A C 1
ATOM 4550 O O . ASP A 1 588 ? -1.671 -26.522 5.519 1.00 85.69 588 ASP A O 1
ATOM 4554 N N . MET A 1 589 ? -1.088 -25.763 3.493 1.00 87.69 589 MET A N 1
ATOM 4555 C CA . MET A 1 589 ? 0.179 -25.129 3.880 1.00 87.69 589 MET A CA 1
ATOM 4556 C C . MET A 1 589 ? 0.607 -24.061 2.860 1.00 87.69 589 MET A C 1
ATOM 4558 O O . MET A 1 589 ? 0.207 -24.121 1.697 1.00 87.69 589 MET A O 1
ATOM 4562 N N . MET A 1 590 ? 1.458 -23.113 3.261 1.00 84.88 590 MET A N 1
ATOM 4563 C CA . MET A 1 590 ? 2.157 -22.199 2.338 1.00 84.88 590 MET A CA 1
ATOM 4564 C C . MET A 1 590 ? 3.677 -22.389 2.396 1.00 84.88 590 MET A C 1
ATOM 4566 O O . MET A 1 590 ? 4.238 -22.725 3.436 1.00 84.88 590 MET A O 1
ATOM 4570 N N . ILE A 1 591 ? 4.342 -22.133 1.269 1.00 81.56 591 ILE A N 1
ATOM 4571 C CA . ILE A 1 591 ? 5.803 -22.057 1.149 1.00 81.56 591 ILE A CA 1
ATOM 4572 C C . ILE A 1 591 ? 6.131 -20.650 0.642 1.00 81.56 591 ILE A C 1
ATOM 4574 O O . ILE A 1 591 ? 5.503 -20.199 -0.318 1.00 81.56 591 ILE A O 1
ATOM 4578 N N . ALA A 1 592 ? 7.062 -19.946 1.285 1.00 75.88 592 ALA A N 1
ATOM 4579 C CA . ALA A 1 592 ? 7.370 -18.550 0.964 1.00 75.88 592 ALA A CA 1
ATOM 4580 C C . ALA A 1 592 ? 8.832 -18.192 1.244 1.00 75.88 592 ALA A C 1
ATOM 4582 O O . ALA A 1 592 ? 9.445 -18.774 2.132 1.00 75.88 592 ALA A O 1
ATOM 4583 N N . ASP A 1 593 ? 9.383 -17.220 0.517 1.00 72.75 593 ASP A N 1
ATOM 4584 C CA . ASP A 1 593 ? 10.725 -16.692 0.789 1.00 72.75 593 ASP A CA 1
ATOM 4585 C C . ASP A 1 593 ? 10.761 -15.909 2.116 1.00 72.75 593 ASP A C 1
ATOM 4587 O O . ASP A 1 593 ? 9.789 -15.240 2.479 1.00 72.75 593 ASP A O 1
ATOM 4591 N N . PHE A 1 594 ? 11.889 -15.980 2.829 1.00 67.50 594 PHE A N 1
ATOM 4592 C CA . PHE A 1 594 ? 12.160 -15.270 4.086 1.00 67.50 594 PHE A CA 1
ATOM 4593 C C . PHE A 1 594 ? 11.764 -13.779 4.085 1.00 67.50 594 PHE A C 1
ATOM 4595 O O . PHE A 1 594 ? 11.304 -13.272 5.109 1.00 67.50 594 PHE A O 1
ATOM 4602 N N . PHE A 1 595 ? 11.896 -13.066 2.962 1.00 67.50 595 PHE A N 1
ATOM 4603 C CA . PHE A 1 595 ? 11.537 -11.648 2.869 1.00 67.50 595 PHE A CA 1
ATOM 4604 C C . PHE A 1 595 ? 10.024 -11.377 2.751 1.00 67.50 595 PHE A C 1
ATOM 4606 O O . PHE A 1 595 ? 9.611 -10.220 2.821 1.00 67.50 595 PHE A O 1
ATOM 4613 N N . VAL A 1 596 ? 9.173 -12.400 2.606 1.00 74.56 596 VAL A N 1
ATOM 4614 C CA . VAL A 1 596 ? 7.718 -12.247 2.407 1.00 74.56 596 VAL A CA 1
ATOM 4615 C C . VAL A 1 596 ? 6.967 -12.238 3.748 1.00 74.56 596 VAL A C 1
ATOM 4617 O O . VAL A 1 596 ? 6.183 -13.132 4.066 1.00 74.56 596 VAL A O 1
ATOM 4620 N N . GLU A 1 597 ? 7.165 -11.168 4.523 1.00 75.56 597 GLU A N 1
ATOM 4621 C CA . GLU A 1 597 ? 6.579 -10.943 5.862 1.00 75.56 597 GLU A CA 1
ATOM 4622 C C . GLU A 1 597 ? 5.050 -11.184 5.923 1.00 75.56 597 GLU A C 1
ATOM 4624 O O . GLU A 1 597 ? 4.524 -11.678 6.919 1.00 75.56 597 GLU A O 1
ATOM 4629 N N . ALA A 1 598 ? 4.331 -10.907 4.828 1.00 79.38 598 ALA A N 1
ATOM 4630 C CA . ALA A 1 598 ? 2.882 -11.098 4.713 1.00 79.38 598 ALA A CA 1
ATOM 4631 C C . ALA A 1 598 ? 2.407 -12.547 4.946 1.00 79.38 598 ALA A C 1
ATOM 4633 O O . ALA A 1 598 ? 1.262 -12.756 5.351 1.00 79.38 598 ALA A O 1
ATOM 4634 N N . VAL A 1 599 ? 3.256 -13.551 4.702 1.00 81.31 599 VAL A N 1
ATOM 4635 C CA . VAL A 1 599 ? 2.911 -14.969 4.918 1.00 81.31 599 VAL A CA 1
ATOM 4636 C C . VAL A 1 599 ? 2.947 -15.327 6.407 1.00 81.31 599 VAL A C 1
ATOM 4638 O O . VAL A 1 599 ? 2.105 -16.099 6.868 1.00 81.31 599 VAL A O 1
ATOM 4641 N N . THR A 1 600 ? 3.821 -14.687 7.188 1.00 78.25 600 THR A N 1
ATOM 4642 C CA . THR A 1 600 ? 3.843 -14.786 8.657 1.00 78.25 600 THR A CA 1
ATOM 4643 C C . THR A 1 600 ? 2.541 -14.259 9.267 1.00 78.25 600 THR A C 1
ATOM 4645 O O . THR A 1 600 ? 1.958 -14.896 10.144 1.00 78.25 600 THR A O 1
ATOM 4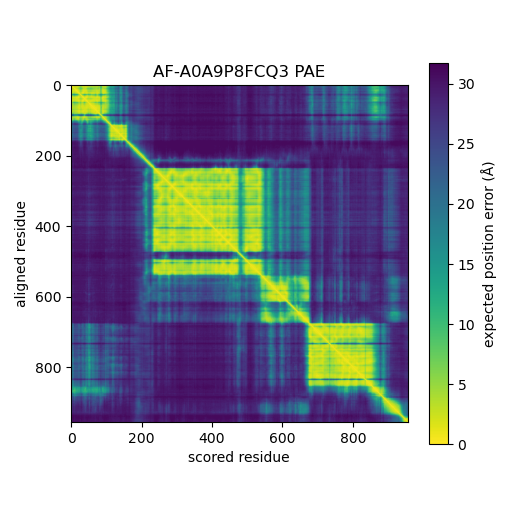648 N N . ASP A 1 601 ? 2.017 -13.141 8.758 1.00 80.62 601 ASP A N 1
ATOM 4649 C CA . ASP A 1 601 ? 0.745 -12.578 9.230 1.00 80.62 601 ASP A CA 1
ATOM 4650 C C . ASP A 1 601 ? -0.462 -13.471 8.858 1.00 80.62 601 ASP A C 1
ATOM 4652 O O . ASP A 1 601 ? -1.391 -13.635 9.654 1.00 80.62 601 ASP A O 1
ATOM 4656 N N . ILE A 1 602 ? -0.428 -14.132 7.691 1.00 83.50 602 ILE A N 1
ATOM 4657 C CA . ILE A 1 602 ? -1.429 -15.140 7.286 1.00 83.50 602 ILE A CA 1
ATOM 4658 C C . ILE A 1 602 ? -1.359 -16.400 8.166 1.00 83.50 602 ILE A C 1
ATOM 4660 O O . ILE A 1 602 ? -2.404 -16.898 8.593 1.00 83.50 602 ILE A O 1
ATOM 4664 N N . HIS A 1 603 ? -0.159 -16.887 8.501 1.00 82.00 603 HIS A N 1
ATOM 4665 C CA . HIS A 1 603 ? 0.034 -17.966 9.477 1.00 82.00 603 HIS A CA 1
ATOM 4666 C C . HIS A 1 603 ? -0.610 -17.619 10.826 1.00 82.00 603 HIS A C 1
ATOM 4668 O O . HIS A 1 603 ? -1.384 -18.409 11.375 1.00 82.00 603 HIS A O 1
ATOM 4674 N N . VAL A 1 604 ? -0.353 -16.412 11.340 1.00 79.69 604 VAL A N 1
ATOM 4675 C CA . VAL A 1 604 ? -0.900 -15.955 12.624 1.00 79.69 604 VAL A CA 1
ATOM 4676 C C . VAL A 1 604 ? -2.426 -15.813 12.583 1.00 79.69 604 VAL A C 1
ATOM 4678 O O . VAL A 1 604 ? -3.076 -16.231 13.546 1.00 79.69 604 VAL A O 1
ATOM 4681 N N . GLU A 1 605 ? -3.015 -15.277 11.508 1.00 86.62 605 GLU A N 1
ATOM 4682 C CA . GLU A 1 605 ? -4.471 -15.067 11.407 1.00 86.62 605 GLU A CA 1
ATOM 4683 C C . GLU A 1 605 ? -5.254 -16.375 11.167 1.00 86.62 605 GLU A C 1
ATOM 4685 O O . GLU A 1 605 ? -6.268 -16.602 11.827 1.00 86.62 605 GLU A O 1
ATOM 4690 N N . TYR A 1 606 ? -4.781 -17.257 10.278 1.00 83.19 606 TYR A N 1
ATOM 4691 C CA . TYR A 1 606 ? -5.517 -18.461 9.848 1.00 83.19 606 TYR A CA 1
ATOM 4692 C C . TYR A 1 606 ? -5.068 -19.766 10.516 1.00 83.19 606 TYR A C 1
ATOM 4694 O O . TYR A 1 606 ? -5.723 -20.791 10.332 1.00 83.19 606 TYR A O 1
ATOM 4702 N N . LYS A 1 607 ? -3.968 -19.744 11.282 1.00 85.81 607 LYS A N 1
ATOM 4703 C CA . LYS A 1 607 ? -3.303 -20.932 11.863 1.00 85.81 607 LYS A CA 1
ATOM 4704 C C . LYS A 1 607 ? -2.859 -21.956 10.813 1.00 85.81 607 LYS A C 1
ATOM 4706 O O . LYS A 1 607 ? -2.808 -23.154 11.077 1.00 85.81 607 LYS A O 1
ATOM 4711 N N . LEU A 1 608 ? -2.519 -21.460 9.625 1.00 83.62 608 LEU A N 1
ATOM 4712 C CA . LEU A 1 608 ? -2.011 -22.252 8.512 1.00 83.62 608 LEU A CA 1
ATOM 4713 C C . LEU A 1 608 ? -0.532 -22.623 8.737 1.00 83.62 608 LEU A C 1
ATOM 4715 O O . LEU A 1 608 ? 0.256 -21.719 9.012 1.00 83.62 608 LEU A O 1
ATOM 4719 N N . PRO A 1 609 ? -0.111 -23.890 8.581 1.00 83.75 609 PRO A N 1
ATOM 4720 C CA . PRO A 1 609 ? 1.303 -24.259 8.518 1.00 83.75 609 PRO A CA 1
ATOM 4721 C C . PRO A 1 609 ? 2.055 -23.509 7.407 1.00 83.75 609 PRO A C 1
ATOM 4723 O O . PRO A 1 609 ? 1.581 -23.427 6.272 1.00 83.75 609 PRO A O 1
ATOM 4726 N N . ILE A 1 610 ? 3.243 -22.986 7.717 1.00 77.44 610 ILE A N 1
ATOM 4727 C CA . ILE A 1 610 ? 4.107 -22.313 6.737 1.00 77.44 610 ILE A CA 1
ATOM 4728 C C . ILE A 1 610 ? 5.526 -22.878 6.767 1.00 77.44 610 ILE A C 1
ATOM 4730 O O . ILE A 1 610 ? 6.039 -23.222 7.830 1.00 77.44 610 ILE A O 1
ATOM 4734 N N . ALA A 1 611 ? 6.157 -22.945 5.597 1.00 74.62 611 ALA A N 1
ATOM 4735 C CA . ALA A 1 611 ? 7.577 -23.228 5.438 1.00 74.62 611 ALA A CA 1
ATOM 4736 C C . ALA A 1 611 ? 8.266 -21.997 4.835 1.00 74.62 611 ALA A C 1
ATOM 4738 O O . ALA A 1 611 ? 8.001 -21.628 3.688 1.00 74.62 611 ALA A O 1
ATOM 4739 N N . MET A 1 612 ? 9.138 -21.357 5.615 1.00 67.38 612 MET A N 1
ATOM 4740 C CA . MET A 1 612 ? 9.931 -20.221 5.147 1.00 67.38 612 MET A CA 1
ATOM 4741 C C . MET A 1 612 ? 11.212 -20.733 4.488 1.00 67.38 612 MET A C 1
ATOM 4743 O O . MET A 1 612 ? 12.039 -21.373 5.134 1.00 67.38 612 MET A O 1
ATOM 4747 N N . VAL A 1 613 ? 11.368 -20.453 3.199 1.00 59.34 613 VAL A N 1
ATOM 4748 C CA . VAL A 1 613 ? 12.563 -20.762 2.418 1.00 59.34 613 VAL A CA 1
ATOM 4749 C C . VAL A 1 613 ? 13.536 -19.601 2.571 1.00 59.34 613 VAL A C 1
ATOM 4751 O O . VAL A 1 613 ? 13.262 -18.485 2.136 1.00 59.34 613 VAL A O 1
ATOM 4754 N N . ALA A 1 614 ? 14.681 -19.867 3.187 1.00 57.22 614 ALA A N 1
ATOM 4755 C CA . ALA A 1 614 ? 15.822 -18.967 3.183 1.00 57.22 614 ALA A CA 1
ATOM 4756 C C . ALA A 1 614 ? 16.894 -19.574 2.258 1.00 57.22 614 ALA A C 1
ATOM 4758 O O . ALA A 1 614 ? 17.556 -20.527 2.661 1.00 57.22 614 ALA A O 1
ATOM 4759 N N . PRO A 1 615 ? 17.066 -19.080 1.014 1.00 46.34 615 PRO A N 1
ATOM 4760 C CA . PRO A 1 615 ? 18.088 -19.602 0.098 1.00 46.34 615 PRO A CA 1
ATOM 4761 C C . PRO A 1 615 ? 19.523 -19.200 0.498 1.00 46.34 615 PRO A C 1
ATOM 4763 O O . PRO A 1 615 ? 20.486 -19.705 -0.072 1.00 46.34 615 PRO A O 1
ATOM 4766 N N . ASN A 1 616 ? 19.661 -18.310 1.487 1.00 48.34 616 ASN A N 1
ATOM 4767 C CA . ASN A 1 616 ? 20.914 -17.911 2.126 1.00 48.34 616 ASN A CA 1
ATOM 4768 C C . ASN A 1 616 ? 20.882 -18.330 3.606 1.00 48.34 616 ASN A C 1
ATOM 4770 O O . ASN A 1 616 ? 19.805 -18.344 4.205 1.00 48.34 616 ASN A O 1
ATOM 4774 N N . MET A 1 617 ? 22.049 -18.590 4.206 1.00 42.72 617 MET A N 1
ATOM 4775 C CA . MET A 1 617 ? 22.170 -19.049 5.600 1.00 42.72 617 MET A CA 1
ATOM 4776 C C . MET A 1 617 ? 21.434 -18.095 6.583 1.00 42.72 617 MET A C 1
ATOM 4778 O O . MET A 1 617 ? 21.746 -16.898 6.619 1.00 42.72 617 MET A O 1
ATOM 4782 N N . PRO A 1 618 ? 20.410 -18.560 7.329 1.00 48.41 618 PRO A N 1
ATOM 4783 C CA . PRO A 1 618 ? 19.408 -17.668 7.920 1.00 48.41 618 PRO A CA 1
ATOM 4784 C C . PRO A 1 618 ? 19.820 -17.041 9.262 1.00 48.41 618 PRO A C 1
ATOM 4786 O O . PRO A 1 618 ? 19.997 -17.720 10.273 1.00 48.41 618 PRO A O 1
ATOM 4789 N N . SER A 1 619 ? 19.811 -15.705 9.324 1.00 47.06 619 SER A N 1
ATOM 4790 C CA . SER A 1 619 ? 20.216 -14.897 10.495 1.00 47.06 619 SER A CA 1
ATOM 4791 C C . SER A 1 619 ? 19.407 -15.126 11.780 1.00 47.06 619 SER A C 1
ATOM 4793 O O . SER A 1 619 ? 19.805 -14.663 12.845 1.00 47.06 619 SER A O 1
ATOM 4795 N N . PHE A 1 620 ? 18.269 -15.820 11.702 1.00 46.12 620 PHE A N 1
ATOM 4796 C CA . PHE A 1 620 ? 17.419 -16.152 12.851 1.00 46.12 620 PHE A CA 1
ATOM 4797 C C . PHE A 1 620 ? 17.558 -17.606 13.328 1.00 46.12 620 PHE A C 1
ATOM 4799 O O . PHE A 1 620 ? 16.979 -17.964 14.349 1.00 46.12 620 PHE A O 1
ATOM 4806 N N . MET A 1 621 ? 18.394 -18.421 12.674 1.00 41.69 621 MET A N 1
ATOM 4807 C CA . MET A 1 621 ? 18.841 -19.711 13.218 1.00 41.69 621 MET A CA 1
ATOM 4808 C C . MET A 1 621 ? 20.032 -19.582 14.184 1.00 41.69 621 MET A C 1
ATOM 4810 O O . MET A 1 621 ? 20.533 -20.580 14.695 1.00 41.69 621 MET A O 1
ATOM 4814 N N . MET A 1 622 ? 20.434 -18.355 14.524 1.00 48.41 622 MET A N 1
ATOM 4815 C CA . MET A 1 622 ? 21.539 -18.063 15.444 1.00 48.41 622 MET A CA 1
ATOM 4816 C C . MET A 1 622 ? 21.248 -18.259 16.958 1.00 48.41 622 MET A C 1
ATOM 4818 O O . MET A 1 622 ? 22.039 -17.782 17.774 1.00 48.41 622 MET A O 1
ATOM 4822 N N . PRO A 1 623 ? 20.193 -19.005 17.371 1.00 43.22 623 PRO A N 1
ATOM 4823 C CA . PRO A 1 623 ? 20.195 -19.717 18.652 1.00 43.22 623 PRO A CA 1
ATOM 4824 C C . PRO A 1 623 ? 20.216 -21.257 18.508 1.00 43.22 623 PRO A C 1
ATOM 4826 O O . PRO A 1 623 ? 19.923 -21.966 19.475 1.00 43.22 623 PRO A O 1
ATOM 4829 N N . CYS A 1 624 ? 20.568 -21.814 17.338 1.00 40.53 624 CYS A N 1
ATOM 4830 C CA . CYS A 1 624 ? 20.825 -23.253 17.203 1.00 40.53 624 CYS A CA 1
ATOM 4831 C C . CYS A 1 624 ? 22.012 -23.657 18.085 1.00 40.53 624 CYS A C 1
ATOM 4833 O O . CYS A 1 624 ? 23.162 -23.346 17.790 1.00 40.53 624 CYS A O 1
ATOM 4835 N N . SER A 1 625 ? 21.726 -24.364 19.179 1.00 39.41 625 SER A N 1
ATOM 4836 C CA . SER A 1 625 ? 22.682 -24.583 20.273 1.00 39.41 625 SER A CA 1
ATOM 4837 C C . SER A 1 625 ? 23.875 -25.478 19.912 1.00 39.41 625 SER A C 1
ATOM 4839 O O . SER A 1 625 ? 24.807 -25.587 20.709 1.00 39.41 625 SER A O 1
ATOM 4841 N N . TYR A 1 626 ? 23.822 -26.165 18.764 1.00 43.69 626 TYR A N 1
ATOM 4842 C CA . TYR A 1 626 ? 24.854 -27.090 18.309 1.00 43.69 626 TYR A CA 1
ATOM 4843 C C . TYR A 1 626 ? 24.756 -27.404 16.806 1.00 43.69 626 TYR A C 1
ATOM 4845 O O . TYR A 1 626 ? 23.754 -27.962 16.361 1.00 43.69 626 TYR A O 1
ATOM 4853 N N . ILE A 1 627 ? 25.830 -27.142 16.055 1.00 46.41 627 ILE A N 1
ATOM 4854 C CA . ILE A 1 627 ? 26.148 -27.792 14.773 1.00 46.41 627 ILE A CA 1
ATOM 4855 C C . ILE A 1 627 ? 27.650 -28.151 14.814 1.00 46.41 627 ILE A C 1
ATOM 4857 O O . ILE A 1 627 ? 28.464 -27.257 15.063 1.00 46.41 627 ILE A O 1
ATOM 4861 N N . PRO A 1 628 ? 28.059 -29.420 14.592 1.00 45.69 628 PRO A N 1
ATOM 4862 C CA . PRO A 1 628 ? 29.471 -29.810 14.652 1.00 45.69 628 PRO A CA 1
ATOM 4863 C C . PRO A 1 628 ? 30.306 -29.070 13.594 1.00 45.69 628 PRO A C 1
ATOM 4865 O O . PRO A 1 628 ? 30.104 -29.261 12.395 1.00 45.69 628 PRO A O 1
ATOM 4868 N N . GLY A 1 629 ? 31.260 -28.242 14.028 1.00 49.09 629 GLY A N 1
ATOM 4869 C CA . GLY A 1 629 ? 32.075 -27.394 13.148 1.00 49.09 629 GLY A CA 1
ATOM 4870 C C . GLY A 1 629 ? 33.572 -27.686 13.249 1.00 49.09 629 GLY A C 1
ATOM 4871 O O . GLY A 1 629 ? 34.079 -28.019 14.320 1.00 49.09 629 GLY A O 1
ATOM 4872 N N . GLN A 1 630 ? 34.314 -27.529 12.147 1.00 47.09 630 GLN A N 1
ATOM 4873 C CA . GLN A 1 630 ? 35.777 -27.631 12.198 1.00 47.09 630 GLN A CA 1
ATOM 4874 C C . GLN A 1 630 ? 36.390 -26.430 12.950 1.00 47.09 630 GLN A C 1
ATOM 4876 O O . GLN A 1 630 ? 36.049 -25.280 12.647 1.00 47.09 630 GLN A O 1
ATOM 4881 N N . PRO A 1 631 ? 37.335 -26.654 13.887 1.00 49.62 631 PRO A N 1
ATOM 4882 C CA . PRO A 1 631 ? 38.076 -25.572 14.529 1.00 49.62 631 PRO A CA 1
ATOM 4883 C C . PRO A 1 631 ? 38.758 -24.661 13.499 1.00 49.62 631 PRO A C 1
ATOM 4885 O O . PRO A 1 631 ? 39.514 -25.132 12.652 1.00 49.62 631 PRO A O 1
ATOM 4888 N N . GLY A 1 632 ? 38.499 -23.354 13.587 1.00 50.06 632 GLY A N 1
ATOM 4889 C CA . GLY A 1 632 ? 39.026 -22.341 12.662 1.00 50.06 632 GLY A CA 1
ATOM 4890 C C . GLY A 1 632 ? 38.052 -21.861 11.577 1.00 50.06 632 GLY A C 1
ATOM 4891 O O . GLY A 1 632 ? 38.339 -20.849 10.951 1.00 50.06 632 GLY A O 1
ATOM 4892 N N . PHE A 1 633 ? 36.893 -22.509 11.395 1.00 48.88 633 PHE A N 1
ATOM 4893 C CA . PHE A 1 633 ? 35.851 -22.095 10.434 1.00 48.88 633 PHE A CA 1
ATOM 4894 C C . PHE A 1 633 ? 34.693 -21.278 11.055 1.00 48.88 633 PHE A C 1
ATOM 4896 O O . PHE A 1 633 ? 33.644 -21.120 10.440 1.00 48.88 633 PHE A O 1
ATOM 4903 N N . GLN A 1 634 ? 34.855 -20.757 12.276 1.00 58.50 634 GLN A N 1
ATOM 4904 C CA . GLN A 1 634 ? 33.824 -19.953 12.951 1.00 58.50 634 GLN A CA 1
ATOM 4905 C C . GLN A 1 634 ? 33.875 -18.485 12.492 1.00 58.50 634 GLN A C 1
ATOM 4907 O O . GLN A 1 634 ? 34.920 -17.845 12.612 1.00 58.50 634 GLN A O 1
ATOM 4912 N N . LEU A 1 635 ? 32.747 -17.941 12.021 1.00 55.97 635 LEU A N 1
ATOM 4913 C CA . LEU A 1 635 ? 32.572 -16.508 11.747 1.00 55.97 635 LEU A CA 1
ATOM 4914 C C . LEU A 1 635 ? 32.046 -15.782 12.998 1.00 55.97 635 LEU A C 1
ATOM 4916 O O . LEU A 1 635 ? 31.245 -16.330 13.762 1.00 55.97 635 LEU A O 1
ATOM 4920 N N . GLU A 1 636 ? 32.459 -14.530 13.206 1.00 56.19 636 GLU A N 1
ATOM 4921 C CA . GLU A 1 636 ? 31.918 -13.714 14.300 1.00 56.19 636 GLU A CA 1
ATOM 4922 C C . GLU A 1 636 ? 30.419 -13.436 14.078 1.00 56.19 636 GLU A C 1
ATOM 4924 O O . GLU A 1 636 ? 29.980 -13.183 12.958 1.00 56.19 636 GLU A O 1
ATOM 4929 N N . GLY A 1 637 ? 29.623 -13.536 15.147 1.00 55.72 637 GLY A N 1
ATOM 4930 C CA . GLY A 1 637 ? 28.158 -13.420 15.100 1.00 55.72 637 GLY A CA 1
ATOM 4931 C C . GLY A 1 637 ? 27.392 -14.722 14.812 1.00 55.72 637 GLY A C 1
ATOM 4932 O O . GLY A 1 637 ? 26.179 -14.722 14.969 1.00 55.72 637 GLY A O 1
ATOM 4933 N N . THR A 1 638 ? 28.063 -15.827 14.451 1.00 54.22 638 THR A N 1
ATOM 4934 C CA . THR A 1 638 ? 27.425 -17.131 14.137 1.00 54.22 638 THR A CA 1
ATOM 4935 C C . THR A 1 638 ? 28.019 -18.284 14.969 1.00 54.22 638 THR A C 1
ATOM 4937 O O . THR A 1 638 ? 28.689 -19.178 14.449 1.00 54.22 638 THR A O 1
ATOM 4940 N N . THR A 1 639 ? 27.831 -18.298 16.296 1.00 54.78 639 THR A N 1
ATOM 4941 C CA . THR A 1 639 ? 28.449 -19.351 17.131 1.00 54.78 639 THR A CA 1
ATOM 4942 C C . THR A 1 639 ? 27.644 -20.649 17.156 1.00 54.78 639 THR A C 1
ATOM 4944 O O . THR A 1 639 ? 26.736 -20.802 17.968 1.00 54.78 639 THR A O 1
ATOM 4947 N N . THR A 1 640 ? 28.031 -21.614 16.321 1.00 53.06 640 THR A N 1
ATOM 4948 C CA . THR A 1 640 ? 27.373 -22.932 16.217 1.00 53.06 640 THR A CA 1
ATOM 4949 C C . THR A 1 640 ? 28.134 -24.094 16.874 1.00 53.06 640 THR A C 1
ATOM 4951 O O . THR A 1 640 ? 27.533 -25.128 17.158 1.00 53.06 640 THR A O 1
ATOM 4954 N N . SER A 1 641 ? 29.436 -23.944 17.152 1.00 49.88 641 SER A N 1
ATOM 4955 C CA . SER A 1 641 ? 30.319 -25.041 17.595 1.00 49.88 641 SER A CA 1
ATOM 4956 C C . SER A 1 641 ? 30.729 -24.972 19.076 1.00 49.88 641 SER A C 1
ATOM 4958 O O . SER A 1 641 ? 30.945 -23.910 19.666 1.00 49.88 641 SER A O 1
ATOM 4960 N N . GLU A 1 642 ? 30.925 -26.157 19.656 1.00 49.69 642 GLU A N 1
ATOM 4961 C CA . GLU A 1 642 ? 31.402 -26.428 21.015 1.00 49.69 642 GLU A CA 1
ATOM 4962 C C . GLU A 1 642 ? 32.752 -25.773 21.361 1.00 49.69 642 GLU A C 1
ATOM 4964 O O . GLU A 1 642 ? 33.041 -25.540 22.536 1.00 49.69 642 GLU A O 1
ATOM 4969 N N . HIS A 1 643 ? 33.560 -25.435 20.353 1.00 52.69 643 HIS A N 1
ATOM 4970 C CA . HIS A 1 643 ? 34.870 -24.801 20.515 1.00 52.69 643 HIS A CA 1
ATOM 4971 C C . HIS A 1 643 ? 34.825 -23.260 20.544 1.00 52.69 643 HIS A C 1
ATOM 4973 O O . HIS A 1 643 ? 35.872 -22.623 20.662 1.00 52.69 643 HIS A O 1
ATOM 4979 N N . ALA A 1 644 ? 33.638 -22.645 20.445 1.00 55.47 644 ALA A N 1
ATOM 4980 C CA . ALA A 1 644 ? 33.482 -21.191 20.504 1.00 55.47 644 ALA A CA 1
ATOM 4981 C C . ALA A 1 644 ? 33.948 -20.605 21.851 1.00 55.47 644 ALA A C 1
ATOM 4983 O O . ALA A 1 644 ? 33.542 -21.051 22.929 1.00 55.47 644 ALA A O 1
ATOM 4984 N N . SER A 1 645 ? 34.791 -19.571 21.784 1.00 60.94 645 SER A N 1
ATOM 4985 C CA . SER A 1 645 ? 35.341 -18.895 22.963 1.00 60.94 645 SER A CA 1
ATOM 4986 C C . SER A 1 645 ? 34.274 -18.109 23.737 1.00 60.94 645 SER A C 1
ATOM 4988 O O . SER A 1 645 ? 33.229 -17.743 23.198 1.00 60.94 645 SER A O 1
ATOM 4990 N N . LEU A 1 646 ? 34.555 -17.777 25.005 1.00 59.69 646 LEU A N 1
ATOM 4991 C CA . LEU A 1 646 ? 33.675 -16.908 25.801 1.00 59.69 646 LEU A CA 1
ATOM 4992 C C . LEU A 1 646 ? 33.465 -15.534 25.139 1.00 59.69 646 LEU A C 1
ATOM 4994 O O . LEU A 1 646 ? 32.377 -14.977 25.242 1.00 59.69 646 LEU A O 1
ATOM 4998 N N . TRP A 1 647 ? 34.474 -15.014 24.430 1.00 64.38 647 TRP A N 1
ATOM 4999 C CA . TRP A 1 647 ? 34.344 -13.778 23.658 1.00 64.38 647 TRP A CA 1
ATOM 5000 C C . TRP A 1 647 ? 33.350 -13.940 22.504 1.00 64.38 647 TRP A C 1
ATOM 5002 O O . TRP A 1 647 ? 32.400 -13.172 22.421 1.00 64.38 647 TRP A O 1
ATOM 5012 N N . LEU A 1 648 ? 33.498 -14.991 21.689 1.00 61.78 648 LEU A N 1
ATOM 5013 C CA . LEU A 1 648 ? 32.585 -15.267 20.576 1.00 61.78 648 LEU A CA 1
ATOM 5014 C C . LEU A 1 648 ? 31.140 -15.471 21.055 1.00 61.78 648 LEU A C 1
ATOM 5016 O O . LEU A 1 648 ? 30.218 -14.963 20.426 1.00 61.78 648 LEU A O 1
ATOM 5020 N N . ARG A 1 649 ? 30.935 -16.133 22.203 1.00 59.09 649 ARG A N 1
ATOM 5021 C CA . ARG A 1 649 ? 29.609 -16.263 22.835 1.00 59.09 649 ARG A CA 1
ATOM 5022 C C . ARG A 1 649 ? 29.025 -14.913 23.257 1.00 59.09 649 ARG A C 1
ATOM 5024 O O . ARG A 1 649 ? 27.856 -14.659 23.004 1.00 59.09 649 ARG A O 1
ATOM 5031 N N . ILE A 1 650 ? 29.829 -14.026 23.849 1.00 64.88 650 ILE A N 1
ATOM 5032 C CA . ILE A 1 650 ? 29.392 -12.660 24.188 1.00 64.88 650 ILE A CA 1
ATOM 5033 C C . ILE A 1 650 ? 29.074 -11.859 22.914 1.00 64.88 650 ILE A C 1
ATOM 5035 O O . ILE A 1 650 ? 28.079 -11.145 22.885 1.00 64.88 650 ILE A O 1
ATOM 5039 N N . CYS A 1 651 ? 29.848 -12.014 21.837 1.00 62.31 651 CYS A N 1
ATOM 5040 C CA . CYS A 1 651 ? 29.516 -11.427 20.537 1.00 62.31 651 CYS A CA 1
ATOM 5041 C C . CYS A 1 651 ? 28.204 -11.986 19.958 1.00 62.31 651 CYS A C 1
ATOM 5043 O O . CYS A 1 651 ? 27.444 -11.217 19.382 1.00 62.31 651 CYS A O 1
ATOM 5045 N N . ASN A 1 652 ? 27.899 -13.275 20.150 1.00 60.59 652 ASN A N 1
ATOM 5046 C CA . ASN A 1 652 ? 26.636 -13.886 19.719 1.00 60.59 652 ASN A CA 1
ATOM 5047 C C . ASN A 1 652 ? 25.428 -13.371 20.522 1.00 60.59 652 ASN A C 1
ATOM 5049 O O . ASN A 1 652 ? 24.384 -13.124 19.940 1.00 60.59 652 ASN A O 1
ATOM 5053 N N . GLU A 1 653 ? 25.562 -13.133 21.829 1.00 62.62 653 GLU A N 1
ATOM 5054 C CA . GLU A 1 653 ? 24.490 -12.525 22.646 1.00 62.62 653 GLU A CA 1
ATOM 5055 C C . GLU A 1 653 ? 24.286 -11.023 22.370 1.00 62.62 653 GLU A C 1
ATOM 5057 O O . GLU A 1 653 ? 23.261 -10.452 22.737 1.00 62.62 653 GLU A O 1
ATOM 5062 N N . LEU A 1 654 ? 25.257 -10.357 21.734 1.00 66.69 654 LEU A N 1
ATOM 5063 C CA . LEU A 1 654 ? 25.252 -8.908 21.497 1.00 66.69 654 LEU A CA 1
ATOM 5064 C C . LEU A 1 654 ? 25.234 -8.530 20.004 1.00 66.69 654 LEU A C 1
ATOM 5066 O O . LEU A 1 654 ? 25.314 -7.342 19.682 1.00 66.69 654 LEU A O 1
ATOM 5070 N N . PHE A 1 655 ? 25.103 -9.505 19.095 1.00 62.81 655 PHE A N 1
ATOM 5071 C CA . PHE A 1 655 ? 25.246 -9.318 17.641 1.00 62.81 655 PHE A CA 1
ATOM 5072 C C . PHE A 1 655 ? 24.285 -8.271 17.060 1.00 62.81 655 PHE A C 1
ATOM 5074 O O . 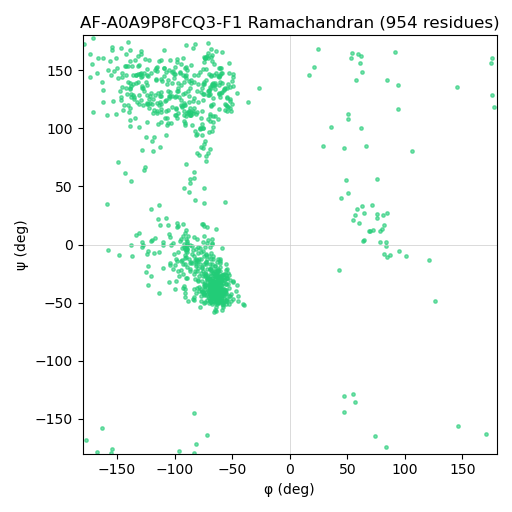PHE A 1 655 ? 24.616 -7.589 16.098 1.00 62.81 655 PHE A O 1
ATOM 5081 N N . PHE A 1 656 ? 23.107 -8.121 17.670 1.00 62.22 656 PHE A N 1
ATOM 5082 C CA . PHE A 1 656 ? 22.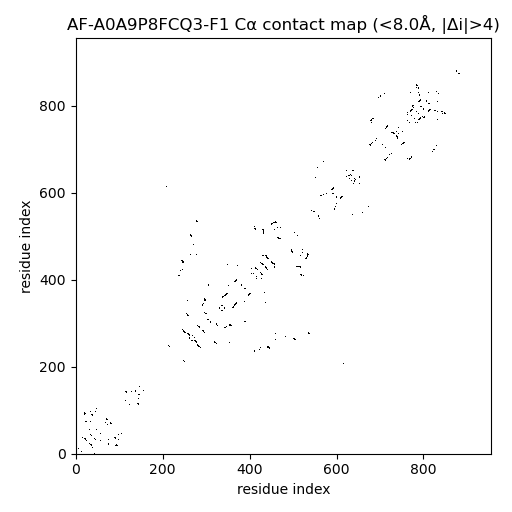067 -7.190 17.247 1.00 62.22 656 PHE A CA 1
ATOM 5083 C C . PHE A 1 656 ? 22.295 -5.749 17.737 1.00 62.22 656 PHE A C 1
ATOM 5085 O O . PHE A 1 656 ? 21.608 -4.840 17.274 1.00 62.22 656 PHE A O 1
ATOM 5092 N N . LEU A 1 657 ? 23.227 -5.506 18.674 1.00 69.38 657 LEU A N 1
ATOM 5093 C CA . LEU A 1 657 ? 23.455 -4.168 19.239 1.00 69.38 657 LEU A CA 1
ATOM 5094 C C . LEU A 1 657 ? 23.951 -3.129 18.214 1.00 69.38 657 LEU A C 1
ATOM 5096 O O . LEU A 1 657 ? 23.418 -2.016 18.238 1.00 69.38 657 LEU A O 1
ATOM 5100 N N . PRO A 1 658 ? 24.904 -3.431 17.304 1.00 68.19 658 PRO A N 1
ATOM 5101 C CA . PRO A 1 658 ? 25.300 -2.505 16.240 1.00 68.19 658 PRO A CA 1
ATOM 5102 C C . PRO A 1 658 ? 24.145 -2.189 15.282 1.00 68.19 658 PRO A C 1
ATOM 5104 O O . PRO A 1 658 ? 24.009 -1.054 14.827 1.00 68.19 658 PRO A O 1
ATOM 5107 N N . ASP A 1 659 ? 23.285 -3.177 15.026 1.00 67.75 659 ASP A N 1
ATOM 5108 C CA . ASP A 1 659 ? 22.141 -3.071 14.123 1.00 67.75 659 ASP A CA 1
ATOM 5109 C C . ASP A 1 659 ? 20.889 -2.472 14.761 1.00 67.75 659 ASP A C 1
ATOM 5111 O O . ASP A 1 659 ? 19.921 -2.230 14.043 1.00 67.75 659 ASP A O 1
ATOM 5115 N N . LEU A 1 660 ? 20.876 -2.175 16.067 1.00 72.25 660 LEU A N 1
ATOM 5116 C CA . LEU A 1 660 ? 19.716 -1.571 16.731 1.00 72.25 660 LEU A CA 1
ATOM 5117 C C . LEU A 1 660 ? 19.115 -0.372 15.972 1.00 72.25 660 LEU A C 1
ATOM 5119 O O . LEU A 1 660 ? 17.892 -0.315 15.890 1.00 72.25 660 LEU A O 1
ATOM 5123 N N . PRO A 1 661 ? 19.873 0.558 15.353 1.00 73.62 661 PRO A N 1
ATOM 5124 C CA . PRO A 1 661 ? 19.285 1.619 14.532 1.00 73.62 661 PRO A CA 1
ATOM 5125 C C . PRO A 1 661 ? 18.502 1.096 13.318 1.00 73.62 661 PRO A C 1
ATOM 5127 O O . PRO A 1 661 ? 17.442 1.638 13.002 1.00 73.62 661 PRO A O 1
ATOM 5130 N N . ALA A 1 662 ? 18.992 0.038 12.666 1.00 61.84 662 ALA A N 1
ATOM 5131 C CA . ALA A 1 662 ? 18.350 -0.603 11.522 1.00 61.84 662 ALA A CA 1
ATOM 5132 C C . ALA A 1 662 ? 17.178 -1.498 11.955 1.00 61.84 662 ALA A C 1
ATOM 5134 O O . ALA A 1 662 ? 16.127 -1.454 11.329 1.00 61.84 662 ALA A O 1
ATOM 5135 N N . ILE A 1 663 ? 17.298 -2.216 13.074 1.00 62.75 663 ILE A N 1
ATOM 5136 C CA . ILE A 1 663 ? 16.212 -2.989 13.695 1.00 62.75 663 ILE A CA 1
ATOM 5137 C C . ILE A 1 663 ? 15.097 -2.054 14.179 1.00 62.75 663 ILE A C 1
ATOM 5139 O O . ILE A 1 663 ? 13.927 -2.326 13.936 1.00 62.75 663 ILE A O 1
ATOM 5143 N N . PHE A 1 664 ? 15.421 -0.916 14.799 1.00 63.53 664 PHE A N 1
ATOM 5144 C CA . PHE A 1 664 ? 14.428 0.093 15.173 1.00 63.53 664 PHE A CA 1
ATOM 5145 C C . PHE A 1 664 ? 13.802 0.765 13.953 1.00 63.53 664 PHE A C 1
ATOM 5147 O O . PHE A 1 664 ? 12.610 1.051 13.990 1.00 63.53 664 PHE A O 1
ATOM 5154 N N . GLU A 1 665 ? 14.543 1.003 12.869 1.00 59.22 665 GLU A N 1
ATOM 5155 C CA . GLU A 1 665 ? 13.962 1.513 11.623 1.00 59.22 665 GLU A CA 1
ATOM 5156 C C . GLU A 1 665 ? 13.070 0.466 10.940 1.00 59.22 665 GLU A C 1
ATOM 5158 O O . GLU A 1 665 ? 11.978 0.810 10.492 1.00 59.22 665 GLU A O 1
ATOM 5163 N N . MET A 1 666 ? 13.448 -0.815 10.957 1.00 57.59 666 MET A N 1
ATOM 5164 C CA . MET A 1 666 ? 12.607 -1.925 10.515 1.00 57.59 666 MET A CA 1
ATOM 5165 C C . MET A 1 666 ? 11.346 -2.021 11.368 1.00 57.59 666 MET A C 1
ATOM 5167 O O . MET A 1 666 ? 10.255 -2.068 10.815 1.00 57.59 666 MET A O 1
ATOM 5171 N N . ILE A 1 667 ? 11.452 -1.968 12.697 1.00 57.75 667 ILE A N 1
ATOM 5172 C CA . ILE A 1 667 ? 10.300 -1.973 13.605 1.00 57.75 667 ILE A CA 1
ATOM 5173 C C . ILE A 1 667 ? 9.435 -0.723 13.396 1.00 57.75 667 ILE A C 1
ATOM 5175 O O . ILE A 1 667 ? 8.216 -0.851 13.379 1.00 57.75 667 ILE A O 1
ATOM 5179 N N . ARG A 1 668 ? 10.006 0.469 13.166 1.00 56.75 668 ARG A N 1
ATOM 5180 C CA . ARG A 1 668 ? 9.238 1.685 12.830 1.00 56.75 668 ARG A CA 1
ATOM 5181 C C . ARG A 1 668 ? 8.510 1.550 11.501 1.00 56.75 668 ARG A C 1
ATOM 5183 O O . ARG A 1 668 ? 7.325 1.848 11.449 1.00 56.7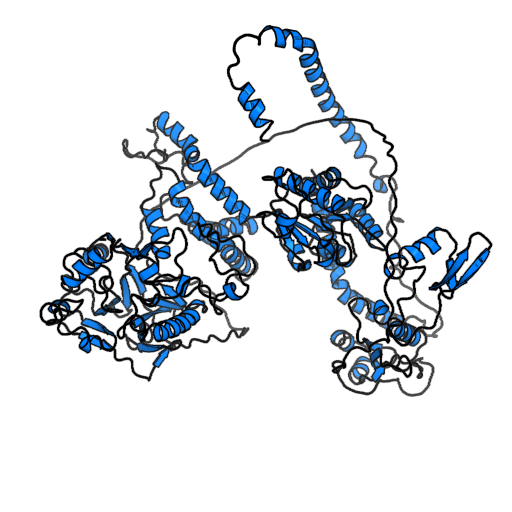5 668 ARG A O 1
ATOM 5190 N N . ARG A 1 669 ? 9.185 1.105 10.437 1.00 50.84 669 ARG A N 1
ATOM 5191 C CA . ARG A 1 669 ? 8.583 0.897 9.109 1.00 50.84 669 ARG A CA 1
ATOM 5192 C C . ARG A 1 669 ? 7.514 -0.175 9.162 1.00 50.84 669 ARG A C 1
ATOM 5194 O O . ARG A 1 669 ? 6.417 0.037 8.664 1.00 50.84 669 ARG A O 1
ATOM 5201 N N . THR A 1 670 ? 7.795 -1.278 9.838 1.00 49.56 670 THR A N 1
ATOM 5202 C CA . THR A 1 670 ? 6.857 -2.387 10.001 1.00 49.56 670 THR A CA 1
ATOM 5203 C C . THR A 1 670 ? 5.667 -1.970 10.857 1.00 49.56 670 THR A C 1
ATOM 5205 O O . THR A 1 670 ? 4.555 -2.270 10.463 1.00 49.56 670 THR A O 1
ATOM 5208 N N . LYS A 1 671 ? 5.835 -1.166 11.919 1.00 51.41 671 LYS A N 1
ATOM 5209 C CA . LYS A 1 671 ? 4.726 -0.489 12.630 1.00 51.41 671 LYS A CA 1
ATOM 5210 C C . LYS A 1 671 ? 4.049 0.623 11.815 1.00 51.41 671 LYS A C 1
ATOM 5212 O O . LYS A 1 671 ? 2.921 0.986 12.109 1.00 51.41 671 LYS A O 1
ATOM 5217 N N . HIS A 1 672 ? 4.702 1.183 10.797 1.00 50.72 672 HIS A N 1
ATOM 5218 C CA . HIS A 1 672 ? 4.091 2.156 9.886 1.00 50.72 672 HIS A CA 1
ATOM 5219 C C . HIS A 1 672 ? 3.201 1.462 8.840 1.00 50.72 672 HIS A C 1
ATOM 5221 O O . HIS A 1 672 ? 2.146 1.979 8.486 1.00 50.72 672 HIS A O 1
ATOM 5227 N N . MET A 1 673 ? 3.610 0.278 8.376 1.00 48.09 673 MET A N 1
ATOM 5228 C CA . MET A 1 673 ? 2.834 -0.604 7.496 1.00 48.09 673 MET A CA 1
ATOM 5229 C C . MET A 1 673 ? 1.730 -1.334 8.286 1.00 48.09 673 MET A C 1
ATOM 5231 O O . MET A 1 673 ? 0.586 -1.388 7.844 1.00 48.09 673 MET A O 1
ATOM 5235 N N . ARG A 1 674 ? 2.046 -1.776 9.509 1.00 48.59 674 ARG A N 1
ATOM 5236 C CA . ARG A 1 674 ? 1.143 -2.270 10.560 1.00 48.59 674 ARG A CA 1
ATOM 5237 C C . ARG A 1 674 ? 0.706 -1.136 11.513 1.00 48.59 674 ARG A C 1
ATOM 5239 O O . ARG A 1 674 ? 0.792 -1.294 12.729 1.00 48.59 674 ARG A O 1
ATOM 5246 N N . LYS A 1 675 ? 0.251 0.025 11.003 1.00 53.69 675 LYS A N 1
ATOM 5247 C CA . LYS A 1 675 ? -0.431 1.011 11.875 1.00 53.69 675 LYS A CA 1
ATOM 5248 C C . LYS A 1 675 ? -1.784 0.435 12.268 1.00 53.69 675 LYS A C 1
ATOM 5250 O O . LYS A 1 675 ? -2.747 0.496 11.500 1.00 53.69 675 LYS A O 1
ATOM 5255 N N . GLU A 1 676 ? -1.829 -0.161 13.449 1.00 55.44 676 GLU A N 1
ATOM 5256 C CA . GLU A 1 676 ? -2.979 -0.900 13.967 1.00 55.44 676 GLU A CA 1
ATOM 5257 C C . GLU A 1 676 ? -3.881 -0.038 14.854 1.00 55.44 676 GLU A C 1
ATOM 5259 O O . GLU A 1 676 ? -5.063 -0.349 14.957 1.00 55.44 676 GLU A O 1
ATOM 5264 N N . ASN A 1 677 ? -3.378 1.067 15.424 1.00 74.38 677 ASN A N 1
ATOM 5265 C CA . ASN A 1 677 ? -4.123 1.884 16.383 1.00 74.38 677 ASN A CA 1
ATOM 5266 C C . ASN A 1 677 ? -4.347 3.324 15.883 1.00 74.38 677 ASN A C 1
ATOM 5268 O O . ASN A 1 677 ? -3.661 4.265 16.265 1.00 74.38 677 ASN A O 1
ATOM 5272 N N . VAL A 1 678 ? -5.339 3.532 15.020 1.00 86.06 678 VAL A N 1
ATOM 5273 C CA . VAL A 1 678 ? -5.770 4.852 14.530 1.00 86.06 678 VAL A CA 1
ATOM 5274 C C . VAL A 1 678 ? -6.980 5.353 15.322 1.00 86.06 678 VAL A C 1
ATOM 5276 O O . VAL A 1 678 ? -7.982 4.649 15.467 1.00 86.06 678 VAL A O 1
ATOM 5279 N N . LEU A 1 679 ? -6.928 6.607 15.772 1.00 92.38 679 LEU A N 1
ATOM 5280 C CA . LEU A 1 679 ? -8.097 7.337 16.269 1.00 92.38 679 LEU A CA 1
ATOM 5281 C C . LEU A 1 679 ? -8.745 8.111 15.114 1.00 92.38 679 LEU A C 1
ATOM 5283 O O . LEU A 1 679 ? -8.133 8.978 14.492 1.00 92.38 679 LEU A O 1
ATOM 5287 N N . TYR A 1 680 ? -10.010 7.811 14.838 1.00 95.00 680 TYR A N 1
ATOM 5288 C CA . TYR A 1 680 ? -10.823 8.581 13.901 1.00 95.00 680 TYR A CA 1
ATOM 5289 C C . TYR A 1 680 ? -11.644 9.635 14.654 1.00 95.00 680 TYR A C 1
ATOM 5291 O O . TYR A 1 680 ? -12.219 9.342 15.700 1.00 95.00 680 TYR A O 1
ATOM 5299 N N . ILE A 1 681 ? -11.721 10.859 14.133 1.00 94.75 681 ILE A N 1
ATOM 5300 C CA . ILE A 1 681 ? -12.458 11.973 14.740 1.00 94.75 681 ILE A CA 1
ATOM 5301 C C . ILE A 1 681 ? -13.406 12.574 13.694 1.00 94.75 681 ILE A C 1
ATOM 5303 O O . ILE A 1 681 ? -12.962 13.066 12.656 1.00 94.75 681 ILE A O 1
ATOM 5307 N N . ALA A 1 682 ? -14.714 12.561 13.961 1.00 90.19 682 ALA A N 1
ATOM 5308 C CA . ALA A 1 682 ? -15.701 13.248 13.124 1.00 90.19 682 ALA A CA 1
ATOM 5309 C C . ALA A 1 682 ? -16.925 13.689 13.937 1.00 90.19 682 ALA A C 1
ATOM 5311 O O . ALA A 1 682 ? -17.741 12.878 14.388 1.00 90.19 682 ALA A O 1
ATOM 5312 N N . LEU A 1 683 ? -17.084 15.005 14.077 1.00 89.06 683 LEU A N 1
ATOM 5313 C CA . LEU A 1 683 ? -18.172 15.622 14.840 1.00 89.06 683 LEU A CA 1
ATOM 5314 C C . LEU A 1 683 ? -19.397 15.971 13.971 1.00 89.06 683 LEU A C 1
ATOM 5316 O O . LEU A 1 683 ? -20.258 16.723 14.401 1.00 89.06 683 LEU A O 1
ATOM 5320 N N . GLY A 1 684 ? -19.514 15.386 12.776 1.00 76.00 684 GLY A N 1
ATOM 5321 C CA . GLY A 1 684 ? -20.623 15.639 11.849 1.00 76.00 684 GLY A CA 1
ATOM 5322 C C . GLY A 1 684 ? -20.418 16.884 10.978 1.00 76.00 684 GLY A C 1
ATOM 5323 O O . GLY A 1 684 ? -19.349 17.490 10.972 1.00 76.00 684 GLY A O 1
ATOM 5324 N N . THR A 1 685 ? -21.439 17.240 10.198 1.00 68.06 685 THR A N 1
ATOM 5325 C CA . THR A 1 685 ? -21.383 18.314 9.187 1.00 68.06 685 THR A CA 1
ATOM 5326 C C . THR A 1 685 ? -21.682 19.714 9.725 1.00 68.06 685 THR A C 1
ATOM 5328 O O . THR A 1 685 ? -21.252 20.677 9.103 1.00 68.06 685 THR A O 1
ATOM 5331 N N . HIS A 1 686 ? -22.388 19.830 10.855 1.00 67.62 686 HIS A N 1
ATOM 5332 C CA . HIS A 1 686 ? -22.928 21.100 11.380 1.00 67.62 686 HIS A CA 1
ATOM 5333 C C . HIS A 1 686 ? -22.239 21.597 12.663 1.00 67.62 686 HIS A C 1
ATOM 5335 O O . HIS A 1 686 ? -22.621 22.625 13.212 1.00 67.62 686 HIS A O 1
ATOM 5341 N N . ILE A 1 687 ? -21.252 20.865 13.189 1.00 80.25 687 ILE A N 1
ATOM 5342 C CA . ILE A 1 687 ? -20.596 21.195 14.461 1.00 80.25 687 ILE A CA 1
ATOM 5343 C C . ILE A 1 687 ? -19.206 21.767 14.189 1.00 80.25 687 ILE A C 1
ATOM 5345 O O . ILE A 1 687 ? -18.312 21.075 13.700 1.00 80.25 687 ILE A O 1
ATOM 5349 N N . VAL A 1 688 ? -19.026 23.033 14.561 1.00 83.06 688 VAL A N 1
ATOM 5350 C CA . VAL A 1 688 ? -17.749 23.752 14.512 1.00 83.06 688 VAL A CA 1
ATOM 5351 C C . VAL A 1 688 ? -17.191 23.876 15.931 1.00 83.06 688 VAL A C 1
ATOM 5353 O O . VAL A 1 688 ? -17.885 24.334 16.840 1.00 83.06 688 VAL A O 1
ATOM 5356 N N . LEU A 1 689 ? -15.934 23.472 16.134 1.00 85.88 689 LEU A N 1
ATOM 5357 C CA . LEU A 1 689 ? -15.221 23.706 17.393 1.00 85.88 689 LEU A CA 1
ATOM 5358 C C . LEU A 1 689 ? -14.534 25.073 17.376 1.00 85.88 689 LEU A C 1
ATOM 5360 O O . LEU A 1 689 ? -13.922 25.460 16.384 1.00 85.88 689 LEU A O 1
ATOM 5364 N N . GLN A 1 690 ? -14.558 25.766 18.513 1.00 87.75 690 GLN A N 1
ATOM 5365 C CA . GLN A 1 690 ? -13.715 26.943 18.725 1.00 87.75 690 GLN A CA 1
ATOM 5366 C C . GLN A 1 690 ? -12.252 26.519 18.925 1.00 87.75 690 GLN A C 1
ATOM 5368 O O . GLN A 1 690 ? -11.992 25.462 19.503 1.00 87.75 690 GLN A O 1
ATOM 5373 N N . THR A 1 691 ? -11.295 27.378 18.550 1.00 87.31 691 THR A N 1
ATOM 5374 C CA . THR A 1 691 ? -9.842 27.175 18.746 1.00 87.31 691 THR A CA 1
ATOM 5375 C C . THR A 1 691 ? -9.502 26.570 20.110 1.00 87.31 691 THR A C 1
ATOM 5377 O O . THR A 1 691 ? -8.836 25.541 20.180 1.00 87.31 691 THR A O 1
ATOM 5380 N N . LYS A 1 692 ? -10.026 27.159 21.195 1.00 87.94 692 LYS A N 1
ATOM 5381 C CA . LYS A 1 692 ? -9.783 26.741 22.589 1.00 87.94 692 LYS A CA 1
ATOM 5382 C C . LYS A 1 692 ? -10.141 25.275 22.881 1.00 87.94 692 LYS A C 1
ATOM 5384 O O . LYS A 1 692 ? -9.620 24.702 23.831 1.00 87.94 692 LYS A O 1
ATOM 5389 N N . ASP A 1 693 ? -11.065 24.696 22.116 1.00 90.69 693 ASP A N 1
ATOM 5390 C CA . ASP A 1 693 ? -11.566 23.334 22.293 1.00 90.69 693 ASP A CA 1
ATOM 5391 C C . ASP A 1 693 ? -10.877 22.374 21.318 1.00 90.69 693 ASP A C 1
ATOM 5393 O O . ASP A 1 693 ? -10.469 21.289 21.727 1.00 90.69 693 ASP A O 1
ATOM 5397 N N . THR A 1 694 ? -10.617 22.813 20.081 1.00 90.44 694 THR A N 1
ATOM 5398 C CA . THR A 1 694 ? -9.730 22.121 19.129 1.00 90.44 694 THR A CA 1
ATOM 5399 C C . THR A 1 694 ? -8.338 21.884 19.727 1.00 90.44 694 THR A C 1
ATOM 5401 O O . THR A 1 694 ? -7.804 20.781 19.616 1.00 90.44 694 THR A O 1
ATOM 5404 N N . VAL A 1 695 ? -7.782 22.875 20.436 1.00 90.69 695 VAL A N 1
ATOM 5405 C CA . VAL A 1 695 ? -6.493 22.773 21.142 1.00 90.69 695 VAL A CA 1
ATOM 5406 C C . VAL A 1 695 ? -6.492 21.633 22.156 1.00 90.69 695 VAL A C 1
ATOM 5408 O O . VAL A 1 695 ? -5.612 20.778 22.095 1.00 90.69 695 VAL A O 1
ATOM 5411 N N . LYS A 1 696 ? -7.510 21.555 23.026 1.00 93.19 696 LYS A N 1
ATOM 5412 C CA . LYS A 1 696 ? -7.624 20.487 24.036 1.00 93.19 696 LYS A CA 1
ATOM 5413 C C . LYS A 1 696 ? -7.608 19.098 23.405 1.00 93.19 696 LYS A C 1
ATOM 5415 O O . LYS A 1 696 ? -7.021 18.175 23.961 1.00 93.19 696 LYS A O 1
ATOM 5420 N N . VAL A 1 697 ? -8.283 18.943 22.264 1.00 93.75 697 VAL A N 1
ATOM 5421 C CA . VAL A 1 697 ? -8.321 17.673 21.534 1.00 93.75 697 VAL A CA 1
ATOM 5422 C C . VAL A 1 697 ? -6.931 17.338 21.001 1.00 93.75 697 VAL A C 1
ATOM 5424 O O . VAL A 1 697 ? -6.445 16.244 21.262 1.00 93.75 697 VAL A O 1
ATOM 5427 N N . ILE A 1 698 ? -6.250 18.275 20.341 1.00 92.31 698 ILE A N 1
ATOM 5428 C CA . ILE A 1 698 ? -4.915 18.036 19.773 1.00 92.31 698 ILE A CA 1
ATOM 5429 C C . ILE A 1 698 ? -3.877 17.728 20.864 1.00 92.31 698 ILE A C 1
ATOM 5431 O O . ILE A 1 698 ? -3.135 16.761 20.729 1.00 92.31 698 ILE A O 1
ATOM 5435 N N . GLU A 1 699 ? -3.875 18.461 21.981 1.00 91.44 699 GLU A N 1
ATOM 5436 C CA . GLU A 1 699 ? -3.045 18.144 23.155 1.00 91.44 699 GLU A CA 1
ATOM 5437 C C . GLU A 1 699 ? -3.306 16.729 23.692 1.00 91.44 699 GLU A C 1
ATOM 5439 O O . GLU A 1 699 ? -2.371 15.982 23.976 1.00 91.44 699 GLU A O 1
ATOM 5444 N N . SER A 1 700 ? -4.580 16.343 23.823 1.00 92.31 700 SER A N 1
ATOM 5445 C CA . SER A 1 700 ? -4.947 15.009 24.307 1.00 92.31 700 SER A CA 1
ATOM 5446 C C . SER A 1 700 ? -4.507 13.902 23.345 1.00 92.31 700 SER A C 1
ATOM 5448 O O . SER A 1 700 ? -4.099 12.833 23.786 1.00 92.31 700 SER A O 1
ATOM 5450 N N . VAL A 1 701 ? -4.534 14.181 22.038 1.00 92.25 701 VAL A N 1
ATOM 5451 C CA . VAL A 1 701 ? -4.104 13.273 20.972 1.00 92.25 701 VAL A CA 1
ATOM 5452 C C . VAL A 1 701 ? -2.589 13.101 20.968 1.00 92.25 701 VAL A C 1
ATOM 5454 O O . VAL A 1 701 ? -2.131 11.964 20.896 1.00 92.25 701 VAL A O 1
ATOM 5457 N N . PHE A 1 702 ? -1.812 14.183 21.100 1.00 91.25 702 PHE A N 1
ATOM 5458 C CA . PHE A 1 702 ? -0.356 14.078 21.239 1.00 91.25 702 PHE A CA 1
ATOM 5459 C C . PHE A 1 702 ? 0.017 13.197 22.435 1.00 91.25 702 PHE A C 1
ATOM 5461 O O . PHE A 1 702 ? 0.808 12.276 22.273 1.00 91.25 702 PHE A O 1
ATOM 5468 N N . ARG A 1 703 ? -0.657 13.351 23.581 1.00 90.12 703 ARG A N 1
ATOM 5469 C CA . ARG A 1 703 ? -0.441 12.493 24.760 1.00 90.12 703 ARG A CA 1
ATOM 5470 C C . ARG A 1 703 ? -0.801 11.018 24.547 1.00 90.12 703 ARG A C 1
ATOM 5472 O O . ARG A 1 703 ? -0.159 10.147 25.124 1.00 90.12 703 ARG A O 1
ATOM 5479 N N . LEU A 1 704 ? -1.802 10.714 23.716 1.00 89.12 704 LEU A N 1
ATOM 5480 C CA . LEU A 1 704 ? -2.113 9.330 23.322 1.00 89.12 704 LEU A CA 1
ATOM 5481 C C . LEU A 1 704 ? -1.060 8.750 22.354 1.00 89.12 704 LEU A C 1
ATOM 5483 O O . LEU A 1 704 ? -0.832 7.543 22.374 1.00 89.12 704 LEU A O 1
ATOM 5487 N N . MET A 1 705 ? -0.409 9.585 21.533 1.00 86.19 705 MET A N 1
ATOM 5488 C CA . MET A 1 705 ? 0.720 9.177 20.678 1.00 86.19 705 MET A CA 1
ATOM 5489 C C . MET A 1 705 ? 2.021 9.008 21.476 1.00 86.19 705 MET A C 1
ATOM 5491 O O . MET A 1 705 ? 2.749 8.045 21.254 1.00 86.19 705 MET A O 1
ATOM 5495 N N . GLU A 1 706 ? 2.299 9.903 22.429 1.00 85.75 706 GLU A N 1
ATOM 5496 C CA . GLU A 1 706 ? 3.453 9.844 23.344 1.00 85.75 706 GLU A CA 1
ATOM 5497 C C . GLU A 1 706 ? 3.477 8.528 24.138 1.00 85.75 706 GLU A C 1
ATOM 5499 O O . GLU A 1 706 ? 4.532 7.920 24.307 1.00 85.75 706 GLU A O 1
ATOM 5504 N N . GLU A 1 707 ? 2.307 8.037 24.554 1.00 80.06 707 GLU A N 1
ATOM 5505 C CA . GLU A 1 707 ? 2.148 6.740 25.225 1.00 80.06 707 GLU A CA 1
ATOM 5506 C C . GLU A 1 707 ? 1.929 5.555 24.262 1.00 80.06 707 GLU A C 1
ATOM 5508 O O . GLU A 1 707 ? 1.674 4.441 24.710 1.00 80.06 707 GLU A O 1
ATOM 5513 N N . SER A 1 708 ? 2.052 5.759 22.943 1.00 79.56 708 SER A N 1
ATOM 5514 C CA . SER A 1 708 ? 1.866 4.728 21.901 1.00 79.56 708 SER A CA 1
ATOM 5515 C C . SER A 1 708 ? 0.499 4.016 21.919 1.00 79.56 708 SER A C 1
ATOM 5517 O O . SER A 1 708 ? 0.376 2.891 21.438 1.00 79.56 708 SER A O 1
ATOM 5519 N N . LEU A 1 709 ? -0.540 4.672 22.446 1.00 80.00 709 LEU A N 1
ATOM 5520 C CA . LEU A 1 709 ? -1.916 4.159 22.469 1.00 80.00 709 LEU A CA 1
ATOM 5521 C C . LEU A 1 709 ? -2.634 4.367 21.131 1.00 80.00 709 LEU A C 1
ATOM 5523 O O . LEU A 1 709 ? -3.595 3.660 20.828 1.00 80.00 709 LEU A O 1
ATOM 5527 N N . ILE A 1 710 ? -2.164 5.333 20.335 1.00 86.94 710 ILE A N 1
ATOM 5528 C CA . ILE A 1 710 ? -2.536 5.518 18.930 1.00 86.94 710 ILE A CA 1
ATOM 5529 C C . ILE A 1 710 ? -1.296 5.847 18.088 1.00 86.94 710 ILE A C 1
ATOM 5531 O O . ILE A 1 710 ? -0.486 6.694 18.453 1.00 86.94 710 ILE A O 1
ATOM 5535 N N . ASP A 1 711 ? -1.180 5.218 16.921 1.00 79.19 711 ASP A N 1
ATOM 5536 C CA . ASP A 1 711 ? -0.123 5.457 15.934 1.00 79.19 711 ASP A CA 1
ATOM 5537 C C . ASP A 1 711 ? -0.462 6.623 14.986 1.00 79.19 711 ASP A C 1
ATOM 5539 O O . ASP A 1 711 ? 0.392 7.098 14.231 1.00 79.19 711 ASP A O 1
ATOM 5543 N N . GLY A 1 712 ? -1.722 7.066 14.943 1.00 84.56 712 GLY A N 1
ATOM 5544 C CA . GLY A 1 712 ? -2.169 8.111 14.022 1.00 84.56 712 GLY A CA 1
ATOM 5545 C C . GLY A 1 712 ? -3.603 8.587 14.243 1.00 84.56 712 GLY A C 1
ATOM 5546 O O . GLY A 1 712 ? -4.406 7.926 14.902 1.00 84.56 712 GLY A O 1
ATOM 5547 N N . VAL A 1 713 ? -3.927 9.740 13.653 1.00 90.25 713 VAL A N 1
ATOM 5548 C CA . VAL A 1 713 ? -5.263 10.345 13.669 1.00 90.25 713 VAL A CA 1
ATOM 5549 C C . VAL A 1 713 ? -5.746 10.693 12.270 1.00 90.25 713 VAL A C 1
ATOM 5551 O O . VAL A 1 713 ? -5.025 11.302 11.484 1.00 90.25 713 VAL A O 1
ATOM 5554 N N . ILE A 1 714 ? -7.015 10.379 12.005 1.00 89.50 714 ILE A N 1
ATOM 5555 C CA . ILE A 1 714 ? -7.773 10.899 10.864 1.00 89.50 714 ILE A CA 1
ATOM 5556 C C . ILE A 1 714 ? -8.891 11.780 11.426 1.00 89.50 714 ILE A C 1
ATOM 5558 O O . ILE A 1 714 ? -9.738 11.289 12.168 1.00 89.50 714 ILE A O 1
ATOM 5562 N N . TRP A 1 715 ? -8.924 13.065 11.074 1.00 92.25 715 TRP A N 1
ATOM 5563 C CA . TRP A 1 715 ? -9.930 14.015 11.554 1.00 92.25 715 TRP A CA 1
ATOM 5564 C C . TRP A 1 715 ? -10.682 14.649 10.379 1.00 92.25 715 TRP A C 1
ATOM 5566 O O . TRP A 1 715 ? -10.105 15.339 9.541 1.00 92.25 715 TRP A O 1
ATOM 5576 N N . ALA A 1 716 ? -11.994 14.425 10.311 1.00 84.75 716 ALA A N 1
ATOM 5577 C CA . ALA A 1 716 ? -12.874 15.122 9.381 1.00 84.75 716 ALA A CA 1
ATOM 5578 C C . ALA A 1 716 ? -13.317 16.478 9.968 1.00 84.75 716 ALA A C 1
ATOM 5580 O O . ALA A 1 716 ? -14.031 16.513 10.972 1.00 84.75 716 ALA A O 1
ATOM 5581 N N . ILE A 1 717 ? -12.912 17.581 9.330 1.00 84.06 717 ILE A N 1
ATOM 5582 C CA . ILE A 1 717 ? -13.386 18.947 9.614 1.00 84.06 717 ILE A CA 1
ATOM 5583 C C . ILE A 1 717 ? -13.695 19.636 8.284 1.00 84.06 717 ILE A C 1
ATOM 5585 O O . ILE A 1 717 ? -12.774 19.984 7.535 1.00 84.06 717 ILE A O 1
ATOM 5589 N N . ALA A 1 718 ? -14.983 19.847 8.008 1.00 77.00 718 ALA A N 1
ATOM 5590 C CA . ALA A 1 718 ? -15.461 20.552 6.821 1.00 77.00 718 ALA A CA 1
ATOM 5591 C C . ALA A 1 718 ? -14.915 21.989 6.756 1.00 77.00 718 ALA A C 1
ATOM 5593 O O . ALA A 1 718 ? -14.734 22.638 7.783 1.00 77.00 718 ALA A O 1
ATOM 5594 N N . GLU A 1 719 ? -14.687 22.501 5.544 1.00 78.44 719 GLU A N 1
ATOM 5595 C CA . GLU A 1 719 ? -13.932 23.741 5.300 1.00 78.44 719 GLU A CA 1
ATOM 5596 C C . GLU A 1 719 ? -14.443 24.954 6.096 1.00 78.44 719 GLU A C 1
ATOM 5598 O O . GLU A 1 719 ? -13.650 25.661 6.713 1.00 78.44 719 GLU A O 1
ATOM 5603 N N . HIS A 1 720 ? -15.763 25.161 6.151 1.00 76.94 720 HIS A N 1
ATOM 5604 C CA . HIS A 1 720 ? -16.365 26.249 6.930 1.00 76.94 720 HIS A CA 1
ATOM 5605 C C . HIS A 1 720 ? -15.972 26.214 8.419 1.00 76.94 720 HIS A C 1
ATOM 5607 O O . HIS A 1 720 ? -15.624 27.250 8.976 1.00 76.94 720 HIS A O 1
ATOM 5613 N N . GLY A 1 721 ? -15.900 25.024 9.025 1.00 75.44 721 GLY A N 1
ATOM 5614 C CA . GLY A 1 721 ? -15.480 24.817 10.412 1.00 75.44 721 GLY A CA 1
ATOM 5615 C C . GLY A 1 721 ? -13.973 24.931 10.659 1.00 75.44 721 GLY A C 1
ATOM 5616 O O . GLY A 1 721 ? -13.529 24.726 11.786 1.00 75.44 721 GLY A O 1
ATOM 5617 N N . ARG A 1 722 ? -13.176 25.248 9.628 1.00 83.00 722 ARG A N 1
ATOM 5618 C CA . ARG A 1 722 ? -11.748 25.580 9.756 1.00 83.00 722 ARG A CA 1
ATOM 5619 C C . ARG A 1 722 ? -11.477 27.089 9.759 1.00 83.00 722 ARG A C 1
ATOM 5621 O O . ARG A 1 722 ? -10.350 27.478 10.050 1.00 83.00 722 ARG A O 1
ATOM 5628 N N . LYS A 1 723 ? -12.461 27.926 9.397 1.00 79.88 723 LYS A N 1
ATOM 5629 C CA . LYS A 1 723 ? -12.257 29.363 9.118 1.00 79.88 723 LYS A CA 1
ATOM 5630 C C . LYS A 1 723 ? -11.852 30.169 10.353 1.00 79.88 723 LYS A C 1
ATOM 5632 O O . LYS A 1 723 ? -10.958 31.000 10.253 1.00 79.88 723 LYS A O 1
ATOM 5637 N N . ASP A 1 724 ? -12.451 29.862 11.500 1.00 78.00 724 ASP A N 1
ATOM 5638 C CA . ASP A 1 724 ? -12.258 30.604 12.755 1.00 78.00 724 ASP A CA 1
ATOM 5639 C C . ASP A 1 724 ? -11.213 29.957 13.692 1.00 78.00 724 ASP A C 1
ATOM 5641 O O . ASP A 1 724 ? -11.163 30.260 14.887 1.00 78.00 724 ASP A O 1
ATOM 5645 N N . LEU A 1 725 ? -10.391 29.035 13.171 1.00 87.06 725 LEU A N 1
ATOM 5646 C CA . LEU A 1 725 ? -9.313 28.384 13.920 1.00 87.06 725 LEU A CA 1
ATOM 5647 C C . LEU A 1 725 ? -8.017 29.202 13.845 1.00 87.06 725 LEU A C 1
ATOM 5649 O O . LEU A 1 725 ? -7.524 29.505 12.759 1.00 87.06 725 LEU A O 1
ATOM 5653 N N . ASP A 1 726 ? -7.426 29.496 15.004 1.00 88.50 726 ASP A N 1
ATOM 5654 C CA . ASP A 1 726 ? -6.131 30.180 15.096 1.00 88.50 726 ASP A CA 1
ATOM 5655 C C . ASP A 1 726 ? -5.011 29.280 14.550 1.00 88.50 726 ASP A C 1
ATOM 5657 O O . ASP A 1 726 ? -4.669 28.259 15.148 1.00 88.50 726 ASP A O 1
ATOM 5661 N N . ARG A 1 727 ? -4.440 29.653 13.401 1.00 89.12 727 ARG A N 1
ATOM 5662 C CA . ARG A 1 727 ? -3.396 28.878 12.713 1.00 89.12 727 ARG A CA 1
ATOM 5663 C C . ARG A 1 727 ? -2.017 28.997 13.370 1.00 89.12 727 ARG A C 1
ATOM 5665 O O . ARG A 1 727 ? -1.175 28.127 13.126 1.00 89.12 727 ARG A O 1
ATOM 5672 N N . ASP A 1 728 ? -1.787 30.032 14.174 1.00 87.69 728 ASP A N 1
ATOM 5673 C CA . ASP A 1 728 ? -0.491 30.337 14.788 1.00 87.69 728 ASP A CA 1
ATOM 5674 C C . ASP A 1 728 ? -0.326 29.689 16.169 1.00 87.69 728 ASP A C 1
ATOM 5676 O O . ASP A 1 728 ? 0.801 29.522 16.644 1.00 87.69 728 ASP A O 1
ATOM 5680 N N . GLN A 1 729 ? -1.426 29.242 16.782 1.00 86.62 729 GLN A N 1
ATOM 5681 C CA . GLN A 1 729 ? -1.422 28.414 17.987 1.00 86.62 729 GLN A CA 1
ATOM 5682 C C . GLN A 1 729 ? -0.517 27.181 17.818 1.00 86.62 729 GLN A C 1
ATOM 5684 O O . GLN A 1 729 ? -0.713 26.370 16.911 1.00 86.62 729 GLN A O 1
ATOM 5689 N N . ARG A 1 730 ? 0.461 27.021 18.718 1.00 84.69 730 ARG A N 1
ATOM 5690 C CA . ARG A 1 730 ? 1.432 25.911 18.725 1.00 84.69 730 ARG A CA 1
ATOM 5691 C C . ARG A 1 730 ? 1.124 24.865 19.786 1.00 84.69 730 ARG A C 1
ATOM 5693 O O . ARG A 1 730 ? 0.465 25.162 20.781 1.00 84.69 730 ARG A O 1
ATOM 5700 N N . PHE A 1 731 ? 1.649 23.663 19.576 1.00 82.31 731 PHE A N 1
ATOM 5701 C CA . PHE A 1 731 ? 1.554 22.530 20.496 1.00 82.31 731 PHE A CA 1
ATOM 5702 C C . PHE A 1 731 ? 2.939 22.144 21.015 1.00 82.31 731 PHE A C 1
ATOM 5704 O O . PHE A 1 731 ? 3.932 22.320 20.317 1.00 82.31 731 PHE A O 1
ATOM 5711 N N . HIS A 1 732 ? 3.012 21.629 22.244 1.00 65.81 732 HIS A N 1
ATOM 5712 C CA . HIS A 1 732 ? 4.284 21.209 22.847 1.00 65.81 732 HIS A CA 1
ATOM 5713 C C . HIS A 1 732 ? 4.746 19.810 22.400 1.00 65.81 732 HIS A C 1
ATOM 5715 O O . HIS A 1 732 ? 5.926 19.500 22.542 1.00 65.81 732 HIS A O 1
ATOM 5721 N N . GLY A 1 733 ? 3.845 19.005 21.827 1.00 57.62 733 GLY A N 1
ATOM 5722 C CA . GLY A 1 733 ? 4.182 17.735 21.185 1.00 57.62 733 GLY A CA 1
ATOM 5723 C C . GLY A 1 733 ? 4.995 17.930 19.899 1.00 57.62 733 GLY A C 1
ATOM 5724 O O . GLY A 1 733 ? 4.807 18.909 19.176 1.00 57.62 733 GLY A O 1
ATOM 5725 N N . ASP A 1 734 ? 5.915 16.994 19.666 1.00 50.66 734 ASP A N 1
ATOM 5726 C CA . ASP A 1 734 ? 6.790 16.827 18.495 1.00 50.66 734 ASP A CA 1
ATOM 5727 C C . ASP A 1 734 ? 7.176 18.121 17.731 1.00 50.66 734 ASP A C 1
ATOM 5729 O O . ASP A 1 734 ? 6.593 18.510 16.716 1.00 50.66 734 ASP A O 1
ATOM 5733 N N . SER A 1 735 ? 8.230 18.788 18.218 1.00 56.22 735 SER A N 1
ATOM 5734 C CA . SER A 1 735 ? 8.929 19.930 17.590 1.00 56.22 735 SER A CA 1
ATOM 5735 C C . SER A 1 735 ? 8.215 21.293 17.499 1.00 56.22 735 SER A C 1
ATOM 5737 O O . SER A 1 735 ? 8.752 22.219 16.887 1.00 56.22 735 SER A O 1
ATOM 5739 N N . GLY A 1 736 ? 7.080 21.499 18.178 1.00 66.88 736 GLY A N 1
ATOM 5740 C CA . GLY A 1 736 ? 6.503 22.848 18.331 1.00 66.88 736 GLY A CA 1
ATOM 5741 C C . GLY A 1 736 ? 5.617 23.309 17.166 1.00 66.88 736 GLY A C 1
ATOM 5742 O O . GLY A 1 736 ? 5.526 24.513 16.890 1.00 66.88 736 GLY A O 1
ATOM 5743 N N . ILE A 1 737 ? 5.011 22.355 16.455 1.00 83.12 737 ILE A N 1
ATOM 5744 C CA . ILE A 1 737 ? 4.160 22.554 15.273 1.00 83.12 737 ILE A CA 1
ATOM 5745 C C . ILE A 1 737 ? 2.934 23.447 15.553 1.00 83.12 737 ILE A C 1
ATOM 5747 O O . ILE A 1 737 ? 2.389 23.437 16.660 1.00 83.12 737 ILE A O 1
ATOM 5751 N N . SER A 1 738 ? 2.491 24.229 14.557 1.00 89.44 738 SER A N 1
ATOM 5752 C CA . SER A 1 738 ? 1.274 25.055 14.659 1.00 89.44 738 SER A CA 1
ATOM 5753 C C . SER A 1 738 ? 0.006 24.361 14.145 1.00 89.44 738 SER A C 1
ATOM 5755 O O . SER A 1 738 ? 0.058 23.423 13.345 1.00 89.44 738 SER A O 1
ATOM 5757 N N . LEU A 1 739 ? -1.163 24.854 14.568 1.00 87.50 739 LEU A N 1
ATOM 5758 C CA . LEU A 1 739 ? -2.465 24.365 14.110 1.00 87.50 739 LEU A CA 1
ATOM 5759 C C . LEU A 1 739 ? -2.649 24.539 12.594 1.00 87.50 739 LEU A C 1
ATOM 5761 O O . LEU A 1 739 ? -3.211 23.660 11.948 1.00 87.50 739 LEU A O 1
ATOM 5765 N N . GLY A 1 740 ? -2.118 25.616 12.006 1.00 86.81 740 GLY A N 1
ATOM 5766 C CA . GLY A 1 740 ? -2.074 25.794 10.552 1.00 86.81 740 GLY A CA 1
ATOM 5767 C C . GLY A 1 740 ? -1.337 24.648 9.857 1.00 86.81 740 GLY A C 1
ATOM 5768 O O . GLY A 1 740 ? -1.894 24.014 8.965 1.00 86.81 740 GLY A O 1
ATOM 5769 N N . GLN A 1 741 ? -0.139 24.308 10.343 1.00 85.94 741 GLN A N 1
ATOM 5770 C CA . GLN A 1 741 ? 0.675 23.221 9.791 1.00 85.94 741 GLN A CA 1
ATOM 5771 C C . GLN A 1 741 ? 0.006 21.843 9.951 1.00 85.94 741 GLN A C 1
ATOM 5773 O O . GLN A 1 741 ? 0.114 21.004 9.057 1.00 85.94 741 GLN A O 1
ATOM 5778 N N . LEU A 1 742 ? -0.720 21.611 11.051 1.00 85.62 742 LEU A N 1
ATOM 5779 C CA . LEU A 1 742 ? -1.527 20.399 11.241 1.00 85.62 742 LEU A CA 1
ATOM 5780 C C . LEU A 1 742 ? -2.713 20.336 10.264 1.00 85.62 742 LEU A C 1
ATOM 5782 O O . LEU A 1 742 ? -2.909 19.312 9.616 1.00 85.62 742 LEU A O 1
ATOM 5786 N N . LEU A 1 743 ? -3.463 21.431 10.094 1.00 82.69 743 LEU A N 1
ATOM 5787 C CA . LEU A 1 743 ? -4.586 21.527 9.145 1.00 82.69 743 LEU A CA 1
ATOM 5788 C C . LEU A 1 743 ? -4.153 21.404 7.670 1.00 82.69 743 LEU A C 1
ATOM 5790 O O . LEU A 1 743 ? -4.975 21.043 6.824 1.00 82.69 743 LEU A O 1
ATOM 5794 N N . GLU A 1 744 ? -2.884 21.699 7.380 1.00 82.69 744 GLU A N 1
ATOM 5795 C CA . GLU A 1 744 ? -2.189 21.510 6.097 1.00 82.69 744 GLU A CA 1
ATOM 5796 C C . GLU A 1 744 ? -1.605 20.093 5.912 1.00 82.69 744 GLU A C 1
ATOM 5798 O O . GLU A 1 744 ? -1.049 19.799 4.859 1.00 82.69 744 GLU A O 1
ATOM 5803 N N . ASN A 1 745 ? -1.746 19.199 6.900 1.00 79.88 745 ASN A N 1
ATOM 5804 C CA . ASN A 1 745 ? -1.207 17.829 6.908 1.00 79.88 745 ASN A CA 1
ATOM 5805 C C . ASN A 1 745 ? 0.333 17.726 6.892 1.00 79.88 745 ASN A C 1
ATOM 5807 O O . ASN A 1 745 ? 0.889 16.701 6.499 1.00 79.88 745 ASN A O 1
ATOM 5811 N N . ASN A 1 746 ? 1.047 18.735 7.403 1.00 76.88 746 ASN A N 1
ATOM 5812 C CA . ASN A 1 746 ? 2.514 18.731 7.503 1.00 76.88 746 ASN A CA 1
ATOM 5813 C C . ASN A 1 746 ? 3.071 17.827 8.635 1.00 76.88 746 ASN A C 1
ATOM 5815 O O . ASN A 1 746 ? 4.227 17.977 9.030 1.00 76.88 746 ASN A O 1
ATOM 5819 N N . HIS A 1 747 ? 2.280 16.889 9.175 1.00 75.69 747 HIS A N 1
ATOM 5820 C CA . HIS A 1 747 ? 2.660 16.023 10.296 1.00 75.69 747 HIS A CA 1
ATOM 5821 C C . HIS A 1 747 ? 2.323 14.551 10.030 1.00 75.69 747 HIS A C 1
ATOM 5823 O O . HIS A 1 747 ? 1.166 14.188 9.845 1.00 75.69 747 HIS A O 1
ATOM 5829 N N . SER A 1 748 ? 3.331 13.677 10.093 1.00 72.94 748 SER A N 1
ATOM 5830 C CA . SER A 1 748 ? 3.256 12.269 9.647 1.00 72.94 748 SER A CA 1
ATOM 5831 C C . SER A 1 748 ? 2.220 11.371 10.351 1.00 72.94 748 SER A C 1
ATOM 5833 O O . SER A 1 748 ? 1.885 10.303 9.836 1.00 72.94 748 SER A O 1
ATOM 5835 N N . ASN A 1 749 ? 1.703 11.797 11.508 1.00 80.19 749 ASN A N 1
ATOM 5836 C CA . ASN A 1 749 ? 0.700 11.065 12.290 1.00 80.19 749 ASN A CA 1
ATOM 5837 C C . ASN A 1 749 ? -0.705 11.711 12.296 1.00 80.19 749 ASN A C 1
ATOM 5839 O O . ASN A 1 749 ? -1.590 11.170 12.952 1.00 80.19 749 ASN A O 1
ATOM 5843 N N . PHE A 1 750 ? -0.944 12.827 11.594 1.00 82.25 750 PHE A N 1
ATOM 5844 C CA . PHE A 1 750 ? -2.266 13.479 11.517 1.00 82.25 750 PHE A CA 1
ATOM 5845 C C . PHE A 1 750 ? -2.734 13.639 10.063 1.00 82.25 750 PHE A C 1
ATOM 5847 O O . PHE A 1 750 ? -1.968 14.067 9.205 1.00 82.25 750 PHE A O 1
ATOM 5854 N N . LEU A 1 751 ? -4.017 13.364 9.809 1.00 83.69 751 LEU A N 1
ATOM 5855 C CA . LEU A 1 751 ? -4.688 13.594 8.528 1.00 83.69 751 LEU A CA 1
ATOM 5856 C C . LEU A 1 751 ? -6.018 14.339 8.734 1.00 83.69 751 LEU A C 1
ATOM 5858 O O . LEU A 1 751 ? -7.036 13.740 9.084 1.00 83.69 751 LEU A O 1
ATOM 5862 N N . PHE A 1 752 ? -6.020 15.646 8.490 1.00 81.06 752 PHE A N 1
ATOM 5863 C CA . PHE A 1 752 ? -7.186 16.525 8.509 1.00 81.06 752 PHE A CA 1
ATOM 5864 C C . PHE A 1 752 ? -7.839 16.617 7.123 1.00 81.06 752 PHE A C 1
ATOM 5866 O O . PHE A 1 752 ? -7.406 17.397 6.270 1.00 81.06 752 PHE A O 1
ATOM 5873 N N . SER A 1 753 ? -8.956 15.917 6.913 1.00 78.81 753 SER A N 1
ATOM 5874 C CA . SER A 1 753 ? -9.730 15.985 5.660 1.00 78.81 753 SER A CA 1
ATOM 5875 C C . SER A 1 753 ? -10.955 16.903 5.764 1.00 78.81 753 SER A C 1
ATOM 5877 O O . SER A 1 753 ? -11.490 17.119 6.853 1.00 78.81 753 SER A O 1
ATOM 5879 N N . THR A 1 754 ? -11.397 17.485 4.646 1.00 75.81 754 THR A N 1
ATOM 5880 C CA . THR A 1 754 ? -12.647 18.270 4.554 1.00 75.81 754 THR A CA 1
ATOM 5881 C C . THR A 1 754 ? -13.878 17.382 4.381 1.00 75.81 754 THR A C 1
ATOM 5883 O O . THR A 1 754 ? -14.951 17.719 4.874 1.00 75.81 754 THR A O 1
ATOM 5886 N N . PHE A 1 755 ? -13.706 16.220 3.751 1.00 71.81 755 PHE A N 1
ATOM 5887 C CA . PHE A 1 755 ? -14.695 15.151 3.639 1.00 71.81 755 PHE A CA 1
ATOM 5888 C C . PHE A 1 755 ? -14.025 13.796 3.894 1.00 71.81 755 PHE A C 1
ATOM 5890 O O . PHE A 1 755 ? -12.860 13.597 3.550 1.00 71.81 755 PHE A O 1
ATOM 5897 N N . ALA A 1 756 ? -14.737 12.852 4.501 1.00 70.75 756 ALA A N 1
ATOM 5898 C CA . ALA A 1 756 ? -14.196 11.539 4.830 1.00 70.75 756 ALA A CA 1
ATOM 5899 C C . ALA A 1 756 ? -15.237 10.444 4.543 1.00 70.75 756 ALA A C 1
ATOM 5901 O O . ALA A 1 756 ? -16.383 10.598 4.972 1.00 70.75 756 ALA A O 1
ATOM 5902 N N . PRO A 1 757 ? -14.873 9.325 3.883 1.00 68.75 757 PRO A N 1
ATOM 5903 C CA . PRO A 1 757 ? -15.758 8.174 3.702 1.00 68.75 757 PRO A CA 1
ATOM 5904 C C . PRO A 1 757 ? -15.917 7.412 5.031 1.00 68.75 757 PRO A C 1
ATOM 5906 O O . PRO A 1 757 ? -15.378 6.320 5.215 1.00 68.75 757 PRO A O 1
ATOM 5909 N N . GLN A 1 758 ? -16.649 8.020 5.972 1.00 81.00 758 GLN A N 1
ATOM 5910 C CA . GLN A 1 758 ? -16.773 7.620 7.379 1.00 81.00 758 GLN A CA 1
ATOM 5911 C C . GLN A 1 758 ? -16.983 6.114 7.551 1.00 81.00 758 GLN A C 1
ATOM 5913 O O . GLN A 1 758 ? -16.265 5.477 8.318 1.00 81.00 758 GLN A O 1
ATOM 5918 N N . ARG A 1 759 ? -17.916 5.525 6.797 1.00 75.31 759 ARG A N 1
ATOM 5919 C CA . ARG A 1 759 ? -18.240 4.102 6.904 1.00 75.31 759 ARG A CA 1
ATOM 5920 C C . ARG A 1 759 ? -17.071 3.177 6.542 1.00 75.31 759 ARG A C 1
ATOM 5922 O O . ARG A 1 759 ? -16.907 2.171 7.219 1.00 75.31 759 ARG A O 1
ATOM 5929 N N . ALA A 1 760 ? -16.265 3.513 5.533 1.00 63.69 760 ALA A N 1
ATOM 5930 C CA . ALA A 1 760 ? -15.092 2.723 5.139 1.00 63.69 760 ALA A CA 1
ATOM 5931 C C . ALA A 1 760 ? -13.930 2.891 6.135 1.00 63.69 760 ALA A C 1
ATOM 5933 O O . ALA A 1 760 ? -13.208 1.942 6.427 1.00 63.69 760 ALA A O 1
ATOM 5934 N N . ILE A 1 761 ? -13.788 4.087 6.717 1.00 69.19 761 ILE A N 1
ATOM 5935 C CA . ILE A 1 761 ? -12.814 4.356 7.783 1.00 69.19 761 ILE A CA 1
ATOM 5936 C C . ILE A 1 761 ? -13.185 3.574 9.053 1.00 69.19 761 ILE A C 1
ATOM 5938 O O . ILE A 1 761 ? -12.338 2.898 9.628 1.00 69.19 761 ILE A O 1
ATOM 5942 N N . LEU A 1 762 ? -14.461 3.595 9.453 1.00 79.88 762 LEU A N 1
ATOM 5943 C CA . LEU A 1 762 ? -14.976 2.811 10.579 1.00 79.88 762 LEU A CA 1
ATOM 5944 C C . LEU A 1 762 ? -14.943 1.296 10.326 1.00 79.88 762 LEU A C 1
ATOM 5946 O O . LEU A 1 762 ? -14.879 0.543 11.290 1.00 79.88 762 LEU A O 1
ATOM 5950 N N . GLU A 1 763 ? -14.965 0.837 9.075 1.00 81.06 763 GLU A N 1
ATOM 5951 C CA . GLU A 1 763 ? -14.792 -0.579 8.721 1.00 81.06 763 GLU A CA 1
ATOM 5952 C C . GLU A 1 763 ? -13.339 -1.051 8.873 1.00 81.06 763 GLU A C 1
ATOM 5954 O O . GLU A 1 763 ? -13.094 -2.188 9.282 1.00 81.06 763 GLU A O 1
ATOM 5959 N N . HIS A 1 764 ? -12.370 -0.174 8.590 1.00 79.00 764 HIS A N 1
ATOM 5960 C CA . HIS A 1 764 ? -10.950 -0.516 8.578 1.00 79.00 764 HIS A CA 1
ATOM 5961 C C . HIS A 1 764 ? -10.483 -1.090 9.924 1.00 79.00 764 HIS A C 1
ATOM 5963 O O . HIS A 1 764 ? -10.774 -0.523 10.984 1.00 79.00 764 HIS A O 1
ATOM 5969 N N . LYS A 1 765 ? -9.723 -2.201 9.904 1.00 75.75 765 LYS A N 1
ATOM 5970 C CA . LYS A 1 765 ? -9.220 -2.858 11.129 1.00 75.75 765 LYS A CA 1
ATOM 5971 C C . LYS A 1 765 ? -8.526 -1.841 12.045 1.00 75.75 765 LYS A C 1
ATOM 5973 O O . LYS A 1 765 ? -8.928 -1.735 13.200 1.00 75.75 765 LYS A O 1
ATOM 5978 N N . SER A 1 766 ? -7.623 -1.030 11.485 1.00 81.06 766 SER A N 1
ATOM 5979 C CA . SER A 1 766 ? -6.795 -0.072 12.228 1.00 81.06 766 SER A CA 1
ATOM 5980 C C . SER A 1 766 ? -7.531 1.018 13.004 1.00 81.06 766 SER A C 1
ATOM 5982 O O . SER A 1 766 ? -6.919 1.642 13.855 1.00 81.06 766 SER A O 1
ATOM 5984 N N . VAL A 1 767 ? -8.799 1.339 12.726 1.00 86.50 767 VAL A N 1
ATOM 5985 C CA . VAL A 1 767 ? -9.487 2.356 13.543 1.00 86.50 767 VAL A CA 1
ATOM 5986 C C . VAL A 1 767 ? -9.892 1.722 14.867 1.00 86.50 767 VAL A C 1
ATOM 5988 O O . VAL A 1 767 ? -10.791 0.891 14.888 1.00 86.50 767 VAL A O 1
ATOM 5991 N N . VAL A 1 768 ? -9.245 2.082 15.972 1.00 89.06 768 VAL A N 1
ATOM 5992 C CA . VAL A 1 768 ? -9.491 1.464 17.293 1.00 89.06 768 VAL A CA 1
ATOM 5993 C C . VAL A 1 768 ? -10.372 2.306 18.203 1.00 89.06 768 VAL A C 1
ATOM 5995 O O . VAL A 1 768 ? -11.013 1.768 19.101 1.00 89.06 768 VAL A O 1
ATOM 5998 N N . LEU A 1 769 ? -10.465 3.610 17.938 1.00 94.00 769 LEU A N 1
ATOM 5999 C CA . LEU A 1 769 ? -11.315 4.540 18.674 1.00 94.00 769 LEU A CA 1
ATOM 6000 C C . LEU A 1 769 ? -11.955 5.541 17.711 1.00 94.00 769 LEU A C 1
ATOM 6002 O O . LEU A 1 769 ? -11.302 6.031 16.789 1.00 94.00 769 LEU A O 1
ATOM 6006 N N . TYR A 1 770 ? -13.227 5.861 17.945 1.00 96.75 770 TYR A N 1
ATOM 6007 C CA . TYR A 1 770 ? -13.950 6.892 17.204 1.00 96.75 770 TYR A CA 1
ATOM 6008 C C . TYR A 1 770 ? -14.416 8.015 18.136 1.00 96.75 770 TYR A C 1
ATOM 6010 O O . TYR A 1 770 ? -15.282 7.813 18.983 1.00 96.75 770 TYR A O 1
ATOM 6018 N N . PHE A 1 771 ? -13.869 9.218 17.980 1.00 97.06 771 PHE A N 1
ATOM 6019 C CA . PHE A 1 771 ? -14.386 10.405 18.654 1.00 97.06 771 PHE A CA 1
ATOM 6020 C C . PHE A 1 771 ? -15.479 11.051 17.792 1.00 97.06 771 PHE A C 1
ATOM 6022 O O . PHE A 1 771 ? -15.237 11.532 16.682 1.00 97.06 771 PHE A O 1
ATOM 6029 N N . THR A 1 772 ? -16.704 11.024 18.311 1.00 94.69 772 THR A N 1
ATOM 6030 C CA . THR A 1 772 ? -17.929 11.409 17.618 1.00 94.69 772 THR A CA 1
ATOM 6031 C C . THR A 1 772 ? -18.769 12.406 18.413 1.00 94.69 772 THR A C 1
ATOM 6033 O O . THR A 1 772 ? -18.623 12.578 19.623 1.00 94.69 772 THR A O 1
ATOM 6036 N N . HIS A 1 773 ? -19.696 13.043 17.709 1.00 92.25 773 HIS A N 1
ATOM 6037 C CA . HIS A 1 773 ? -20.747 13.884 18.273 1.00 92.25 773 HIS A CA 1
ATOM 6038 C C . HIS A 1 773 ? -21.971 13.076 18.751 1.00 92.25 773 HIS A C 1
ATOM 6040 O O . HIS A 1 773 ? -22.854 13.625 19.398 1.00 92.25 773 HIS A O 1
ATOM 6046 N N . GLY A 1 774 ? -22.058 11.778 18.432 1.00 84.38 774 GLY A N 1
ATOM 6047 C CA . GLY A 1 774 ? -23.150 10.906 18.888 1.00 84.38 774 GLY A CA 1
ATOM 6048 C C . GLY A 1 774 ? -24.462 11.021 18.097 1.00 84.38 774 GLY A C 1
ATOM 6049 O O . GLY A 1 774 ? -25.487 10.507 18.547 1.00 84.38 774 GLY A O 1
ATOM 6050 N N . GLY A 1 775 ? -24.463 11.666 16.925 1.00 85.06 775 GLY A N 1
ATOM 6051 C CA . GLY A 1 775 ? -25.619 11.670 16.022 1.00 85.06 775 GLY A CA 1
ATOM 6052 C C . GLY A 1 775 ? -25.994 10.258 15.560 1.00 85.06 775 GLY A C 1
ATOM 6053 O O . GLY A 1 775 ? -25.124 9.396 15.396 1.00 85.06 775 GLY A O 1
ATOM 6054 N N . GLY A 1 776 ? -27.295 10.015 15.360 1.00 78.12 776 GLY A N 1
ATOM 6055 C CA . GLY A 1 776 ? -27.856 8.671 15.177 1.00 78.12 776 GLY A CA 1
ATOM 6056 C C . GLY A 1 776 ? -27.154 7.808 14.119 1.00 78.12 776 GLY A C 1
ATOM 6057 O O . GLY A 1 776 ? -26.875 6.636 14.381 1.00 78.12 776 GLY A O 1
ATOM 6058 N N . SER A 1 777 ? -26.807 8.370 12.958 1.00 81.38 777 SER A N 1
ATOM 6059 C CA . SER A 1 777 ? -26.101 7.642 11.890 1.00 81.38 777 SER A CA 1
ATOM 6060 C C . SER A 1 777 ? -24.672 7.260 12.287 1.00 81.38 777 SER A C 1
ATOM 6062 O O . SER A 1 777 ? -24.326 6.083 12.228 1.00 81.38 777 SER A O 1
ATOM 6064 N N . SER A 1 778 ? -23.868 8.213 12.776 1.00 85.00 778 SER A N 1
ATOM 6065 C CA . SER A 1 778 ? -22.497 7.962 13.253 1.00 85.00 778 SER A CA 1
ATOM 6066 C C . SER A 1 778 ? -22.449 6.927 14.380 1.00 85.00 778 SER A C 1
ATOM 6068 O O . SER A 1 778 ? -21.586 6.049 14.373 1.00 85.00 778 SER A O 1
ATOM 6070 N N . ALA A 1 779 ? -23.399 6.985 15.318 1.00 88.00 779 ALA A N 1
ATOM 6071 C CA . ALA A 1 779 ? -23.533 5.987 16.374 1.00 88.00 779 ALA A CA 1
ATOM 6072 C C . ALA A 1 779 ? -23.842 4.592 15.797 1.00 88.00 779 ALA A C 1
ATOM 6074 O O . ALA A 1 779 ? -23.175 3.620 16.145 1.00 88.00 779 ALA A O 1
ATOM 6075 N N . ASN A 1 780 ? -24.809 4.478 14.878 1.00 87.00 780 ASN A N 1
ATOM 6076 C CA . ASN A 1 780 ? -25.150 3.194 14.256 1.00 87.00 780 ASN A CA 1
ATOM 6077 C C . ASN A 1 780 ? -24.007 2.623 13.401 1.00 87.00 780 ASN A C 1
ATOM 6079 O O . ASN A 1 780 ? -23.773 1.421 13.458 1.00 87.00 780 ASN A O 1
ATOM 6083 N N . GLU A 1 781 ? -23.274 3.445 12.646 1.00 87.75 781 GLU A N 1
ATOM 6084 C CA . GLU A 1 781 ? -22.128 2.992 11.842 1.00 87.75 781 GLU A CA 1
ATOM 6085 C C . GLU A 1 781 ? -20.981 2.471 12.716 1.00 87.75 781 GLU A C 1
ATOM 6087 O O . GLU A 1 781 ? -20.427 1.407 12.436 1.00 87.75 781 GLU A O 1
ATOM 6092 N N . ALA A 1 782 ? -20.668 3.168 13.811 1.00 89.75 782 ALA A N 1
ATOM 6093 C CA . ALA A 1 782 ? -19.652 2.737 14.764 1.00 89.75 782 ALA A CA 1
ATOM 6094 C C . ALA A 1 782 ? -20.043 1.436 15.482 1.00 89.75 782 ALA A C 1
ATOM 6096 O O . ALA A 1 782 ? -19.217 0.532 15.613 1.00 89.75 782 ALA A O 1
ATOM 6097 N N . LEU A 1 783 ? -21.314 1.288 15.878 1.00 91.06 783 LEU A N 1
ATOM 6098 C CA . LEU A 1 783 ? -21.830 0.033 16.432 1.00 91.06 783 LEU A CA 1
ATOM 6099 C C . LEU A 1 783 ? -21.816 -1.105 15.406 1.00 91.06 783 LEU A C 1
ATOM 6101 O O . LEU A 1 783 ? -21.406 -2.213 15.742 1.00 91.06 783 LEU A O 1
ATOM 6105 N N . TYR A 1 784 ? -22.228 -0.839 14.164 1.00 88.12 784 TYR A N 1
ATOM 6106 C CA . TYR A 1 784 ? -22.255 -1.819 13.077 1.00 88.12 784 TYR A CA 1
ATOM 6107 C C . TYR A 1 784 ? -20.854 -2.346 12.767 1.00 88.12 784 TYR A C 1
ATOM 6109 O O . TYR A 1 784 ? -20.647 -3.552 12.696 1.00 88.12 784 TYR A O 1
ATOM 6117 N N . HIS A 1 785 ? -19.858 -1.467 12.655 1.00 90.50 785 HIS A N 1
ATOM 6118 C CA . HIS A 1 785 ? -18.480 -1.902 12.422 1.00 90.50 785 HIS A CA 1
ATOM 6119 C C . HIS A 1 785 ? -17.762 -2.381 13.684 1.00 90.50 785 HIS A C 1
ATOM 6121 O O . HIS A 1 785 ? -16.773 -3.110 13.585 1.00 90.50 785 HIS A O 1
ATOM 6127 N N . GLY A 1 786 ? -18.314 -2.096 14.862 1.00 90.81 786 GLY A N 1
ATOM 6128 C CA . GLY A 1 786 ? -17.793 -2.530 16.153 1.00 90.81 786 GLY A CA 1
ATOM 6129 C C . GLY A 1 786 ? -16.570 -1.732 16.577 1.00 90.81 786 GLY A C 1
ATOM 6130 O O . GLY A 1 786 ? -15.527 -2.320 16.855 1.00 90.81 786 GLY A O 1
ATOM 6131 N N . LYS A 1 787 ? -16.711 -0.407 16.638 1.00 93.00 787 LYS A N 1
ATOM 6132 C CA . LYS A 1 787 ? -15.704 0.524 17.155 1.00 93.00 787 LYS A CA 1
ATOM 6133 C C . LYS A 1 787 ? -16.206 1.164 18.461 1.00 93.00 787 LYS A C 1
ATOM 6135 O O . LYS A 1 787 ? -17.353 1.618 18.489 1.00 93.00 787 LYS A O 1
ATOM 6140 N N . PRO A 1 788 ? -15.405 1.201 19.543 1.00 94.25 788 PRO A N 1
ATOM 6141 C CA . PRO A 1 788 ? -15.752 1.961 20.739 1.00 94.25 788 PRO A CA 1
ATOM 6142 C C . PRO A 1 788 ? -15.626 3.468 20.474 1.00 94.25 788 PRO A C 1
ATOM 6144 O O . PRO A 1 788 ? -14.975 3.891 19.513 1.00 94.25 788 PRO A O 1
ATOM 6147 N N . MET A 1 789 ? -16.247 4.285 21.327 1.00 96.00 789 MET A N 1
ATOM 6148 C CA . MET A 1 789 ? -16.398 5.720 21.069 1.00 96.00 789 MET A CA 1
ATOM 6149 C C . MET A 1 789 ? -16.011 6.634 22.235 1.00 96.00 789 MET A C 1
ATOM 6151 O O . MET A 1 789 ? -16.310 6.361 23.392 1.00 96.00 789 MET A O 1
ATOM 6155 N N . ILE A 1 790 ? -15.476 7.808 21.909 1.00 96.94 790 ILE A N 1
ATOM 6156 C CA . ILE A 1 790 ? -15.717 9.004 22.726 1.00 96.94 790 ILE A CA 1
ATOM 6157 C C . ILE A 1 790 ? -16.921 9.714 22.113 1.00 96.94 790 ILE A C 1
ATOM 6159 O O . ILE A 1 790 ? -16.932 9.941 20.907 1.00 96.94 790 ILE A O 1
ATOM 6163 N N . SER A 1 791 ? -17.929 10.067 22.909 1.00 94.81 791 SER A N 1
ATOM 6164 C CA . SER A 1 791 ? -19.155 10.703 22.412 1.00 94.81 791 SER A CA 1
ATOM 6165 C C . SER A 1 791 ? -19.424 12.032 23.118 1.00 94.81 791 SER A C 1
ATOM 6167 O O . SER A 1 791 ? -19.583 12.087 24.337 1.00 94.81 791 SER A O 1
ATOM 6169 N N . MET A 1 792 ? -19.488 13.122 22.356 1.00 94.88 792 MET A N 1
ATOM 6170 C CA . MET A 1 792 ? -19.795 14.464 22.858 1.00 94.88 792 MET A CA 1
ATOM 6171 C C . MET A 1 792 ? -21.089 14.963 22.213 1.00 94.88 792 MET A C 1
ATOM 6173 O O . MET A 1 792 ? -21.053 15.544 21.136 1.00 94.88 792 MET A O 1
ATOM 6177 N N . GLY A 1 793 ? -22.237 14.735 22.855 1.00 87.38 793 GLY A N 1
ATOM 6178 C CA . GLY A 1 793 ? -23.525 15.222 22.352 1.00 87.38 793 GLY A CA 1
ATOM 6179 C C . GLY A 1 793 ? -23.617 16.749 22.391 1.00 87.38 793 GLY A C 1
ATOM 6180 O O . GLY A 1 793 ? -23.522 17.341 23.469 1.00 87.38 793 GLY A O 1
ATOM 6181 N N . PHE A 1 794 ? -23.830 17.396 21.240 1.00 83.50 794 PHE A N 1
ATOM 6182 C CA . PHE A 1 794 ? -23.942 18.856 21.162 1.00 83.50 794 PHE A CA 1
ATOM 6183 C C . PHE A 1 794 ? -25.385 19.341 21.317 1.00 83.50 794 PHE A C 1
ATOM 6185 O O . PHE A 1 794 ? -25.615 20.292 22.069 1.00 83.50 794 PHE A O 1
ATOM 6192 N N . PHE A 1 795 ? -26.349 18.719 20.638 1.00 74.19 795 PHE A N 1
ATOM 6193 C CA . PHE A 1 795 ? -27.759 19.133 20.642 1.00 74.19 795 PHE A CA 1
ATOM 6194 C C . PHE A 1 795 ? -28.717 17.968 20.341 1.00 74.19 795 PHE A C 1
ATOM 6196 O O . PHE A 1 795 ? -28.283 16.885 19.957 1.00 74.19 795 PHE A O 1
ATOM 6203 N N . ALA A 1 796 ? -30.022 18.200 20.526 1.00 79.88 796 ALA A N 1
ATOM 6204 C CA . ALA A 1 796 ? -31.106 17.268 20.198 1.00 79.88 796 ALA A CA 1
ATOM 6205 C C . ALA A 1 796 ? -30.868 15.815 20.685 1.00 79.88 796 ALA A C 1
ATOM 6207 O O . ALA A 1 796 ? -30.553 15.584 21.857 1.00 79.88 796 ALA A O 1
ATOM 6208 N N . ASP A 1 797 ? -31.046 14.828 19.802 1.00 69.06 797 ASP A N 1
ATOM 6209 C CA . ASP A 1 797 ? -30.955 13.394 20.097 1.00 69.06 797 ASP A CA 1
ATOM 6210 C C . ASP A 1 797 ? -29.542 12.942 20.504 1.00 69.06 797 ASP A C 1
ATOM 6212 O O . ASP A 1 797 ? -29.400 11.997 21.281 1.00 69.06 797 ASP A O 1
ATOM 6216 N N . GLN A 1 798 ? -28.502 13.641 20.042 1.00 81.56 798 GLN A N 1
ATOM 6217 C CA . GLN A 1 798 ? -27.087 13.323 20.264 1.00 81.56 798 GLN A CA 1
ATOM 6218 C C . GLN A 1 798 ? -26.737 13.165 21.749 1.00 81.56 798 GLN A C 1
ATOM 6220 O O . GLN A 1 798 ? -25.885 12.353 22.116 1.00 81.56 798 GLN A O 1
ATOM 6225 N N . ILE A 1 799 ? -27.401 13.934 22.617 1.00 84.56 799 ILE A N 1
ATOM 6226 C CA . ILE A 1 799 ? -27.219 13.893 24.073 1.00 84.56 799 ILE A CA 1
ATOM 6227 C C . ILE A 1 799 ? -27.780 12.576 24.635 1.00 84.56 799 ILE A C 1
ATOM 6229 O O . ILE A 1 799 ? -27.102 11.882 25.396 1.00 84.56 799 ILE A O 1
ATOM 6233 N N . ALA A 1 800 ? -28.982 12.180 24.205 1.00 72.94 800 ALA A N 1
ATOM 6234 C CA . ALA A 1 800 ? -29.609 10.919 24.599 1.00 72.94 800 ALA A CA 1
ATOM 6235 C C . ALA A 1 800 ? -28.887 9.700 23.998 1.00 72.94 800 ALA A C 1
ATOM 6237 O O . ALA A 1 800 ? -28.718 8.684 24.670 1.00 72.94 800 ALA A O 1
ATOM 6238 N N . ASN A 1 801 ? -28.407 9.799 22.758 1.00 82.62 801 ASN A N 1
ATOM 6239 C CA . ASN A 1 801 ? -27.592 8.766 22.119 1.00 82.62 801 ASN A CA 1
ATOM 6240 C C . ASN A 1 801 ? -26.247 8.596 22.832 1.00 82.62 801 ASN A C 1
ATOM 6242 O O . ASN A 1 801 ? -25.864 7.470 23.134 1.00 82.62 801 ASN A O 1
ATOM 6246 N N . THR A 1 802 ? -25.573 9.696 23.184 1.00 86.81 802 THR A N 1
ATOM 6247 C CA . THR A 1 802 ? -24.354 9.678 24.008 1.00 86.81 802 THR A CA 1
ATOM 6248 C C . THR A 1 802 ? -24.597 8.944 25.329 1.00 86.81 802 THR A C 1
ATOM 6250 O O . THR A 1 802 ? -23.828 8.050 25.672 1.00 86.81 802 THR A O 1
ATOM 6253 N N . ALA A 1 803 ? -25.691 9.249 26.036 1.00 83.38 803 ALA A N 1
ATOM 6254 C CA . ALA A 1 803 ? -26.044 8.552 27.274 1.00 83.38 803 ALA A CA 1
ATOM 6255 C C . ALA A 1 803 ? -26.254 7.039 27.057 1.00 83.38 803 ALA A C 1
ATOM 6257 O O . ALA A 1 803 ? -25.671 6.237 27.782 1.00 83.38 803 ALA A O 1
ATOM 6258 N N . ARG A 1 804 ? -26.997 6.642 26.012 1.00 84.56 804 ARG A N 1
ATOM 6259 C CA . ARG A 1 804 ? -27.234 5.229 25.645 1.00 84.56 804 ARG A CA 1
ATOM 6260 C C . ARG A 1 804 ? -25.946 4.475 25.288 1.00 84.56 804 ARG A C 1
ATOM 6262 O O . ARG A 1 804 ? -25.815 3.301 25.622 1.00 84.56 804 ARG A O 1
ATOM 6269 N N . LEU A 1 805 ? -24.993 5.122 24.611 1.00 91.00 805 LEU A N 1
ATOM 6270 C CA . LEU A 1 805 ? -23.700 4.519 24.259 1.00 91.00 805 LEU A CA 1
ATOM 6271 C C . LEU A 1 805 ? -22.804 4.302 25.493 1.00 91.00 805 LEU A C 1
ATOM 6273 O O . LEU A 1 805 ? -22.106 3.289 25.577 1.00 91.00 805 LEU A O 1
ATOM 6277 N N . VAL A 1 806 ? -22.852 5.216 26.468 1.00 91.62 806 VAL A N 1
ATOM 6278 C CA . VAL A 1 806 ? -22.173 5.046 27.764 1.00 91.62 806 VAL A CA 1
ATOM 6279 C C . VAL A 1 806 ? -22.845 3.949 28.593 1.00 91.62 806 VAL A C 1
ATOM 6281 O O . VAL A 1 806 ? -22.166 3.042 29.066 1.00 91.62 806 VAL A O 1
ATOM 6284 N N . GLU A 1 807 ? -24.175 3.967 28.711 1.00 86.31 807 GLU A N 1
ATOM 6285 C CA . GLU A 1 807 ? -24.962 2.952 29.430 1.00 86.31 807 GLU A CA 1
ATOM 6286 C C . GLU A 1 807 ? -24.739 1.539 28.868 1.00 86.31 807 GLU A C 1
ATOM 6288 O O . GLU A 1 807 ? -24.552 0.580 29.617 1.00 86.31 807 GLU A O 1
ATOM 6293 N N . ALA A 1 808 ? -24.685 1.400 27.541 1.00 85.31 808 ALA A N 1
ATOM 6294 C CA . ALA A 1 808 ? -24.406 0.123 26.895 1.00 85.31 808 ALA A CA 1
ATOM 6295 C C . ALA A 1 808 ? -22.928 -0.320 26.995 1.00 85.31 808 ALA A C 1
ATOM 6297 O O . ALA A 1 808 ? -22.591 -1.417 26.539 1.00 85.31 808 ALA A O 1
ATOM 6298 N N . GLY A 1 809 ? -22.063 0.497 27.612 1.00 89.75 809 GLY A N 1
ATOM 6299 C CA . GLY A 1 809 ? -20.670 0.180 27.921 1.00 89.75 809 GLY A CA 1
ATOM 6300 C C . GLY A 1 809 ? -19.760 0.130 26.697 1.00 89.75 809 GLY A C 1
ATOM 6301 O O . GLY A 1 809 ? -18.862 -0.709 26.649 1.00 89.75 809 GLY A O 1
ATOM 6302 N N . VAL A 1 810 ? -20.025 0.980 25.699 1.00 93.00 810 VAL A N 1
ATOM 6303 C CA . VAL A 1 810 ? -19.278 1.066 24.426 1.00 93.00 810 VAL A CA 1
ATOM 6304 C C . VAL A 1 810 ? -18.698 2.452 24.145 1.00 93.00 810 VAL A C 1
ATOM 6306 O O . VAL A 1 810 ? -17.967 2.621 23.168 1.00 93.00 810 VAL A O 1
ATOM 6309 N N . ALA A 1 811 ? -19.009 3.436 24.988 1.00 94.69 811 ALA A N 1
ATOM 6310 C CA . ALA A 1 811 ? -18.468 4.778 24.885 1.00 94.69 811 ALA A CA 1
ATOM 6311 C C . ALA A 1 811 ? -18.166 5.405 26.248 1.00 94.69 811 ALA A C 1
ATOM 6313 O O . ALA A 1 811 ? -18.704 4.991 27.272 1.00 94.69 811 ALA A O 1
ATOM 6314 N N . GLU A 1 812 ? -17.369 6.468 26.219 1.00 95.88 812 GLU A N 1
ATOM 6315 C CA . GLU A 1 812 ? -17.265 7.468 27.282 1.00 95.88 812 GLU A CA 1
ATOM 6316 C C . GLU A 1 812 ? -17.844 8.799 26.785 1.00 95.88 812 GLU A C 1
ATOM 6318 O O . GLU A 1 812 ? -17.668 9.166 25.620 1.00 95.88 812 GLU A O 1
ATOM 6323 N N . SER A 1 813 ? -18.530 9.541 27.656 1.00 94.88 813 SER A N 1
ATOM 6324 C CA . SER A 1 813 ? -19.100 10.848 27.310 1.00 94.88 813 SER A CA 1
ATOM 6325 C C . SER A 1 813 ? -18.136 11.999 27.592 1.00 94.88 813 SER A C 1
ATOM 6327 O O . SER A 1 813 ? -17.340 11.930 28.528 1.00 94.88 813 SER A O 1
ATOM 6329 N N . LEU A 1 814 ? -18.251 13.100 26.846 1.00 95.25 814 LEU A N 1
ATOM 6330 C CA . LEU A 1 814 ? -17.643 14.388 27.204 1.00 95.25 814 LEU A CA 1
ATOM 6331 C C . LEU A 1 814 ? -18.695 15.495 27.287 1.00 95.25 814 LEU A C 1
ATOM 6333 O O . LEU A 1 814 ? -19.637 15.537 26.496 1.00 95.25 814 LEU A O 1
ATOM 6337 N N . ASN A 1 815 ? -18.507 16.429 28.221 1.00 90.81 815 ASN A N 1
ATOM 6338 C CA . ASN A 1 815 ? -19.344 17.620 28.335 1.00 90.81 815 ASN A CA 1
ATOM 6339 C C . ASN A 1 815 ? -18.789 18.745 27.449 1.00 90.81 815 ASN A C 1
ATOM 6341 O O . ASN A 1 815 ? -17.737 19.312 27.749 1.00 90.81 815 ASN A O 1
ATOM 6345 N N . LYS A 1 816 ? -19.531 19.115 26.397 1.00 87.19 816 LYS A N 1
ATOM 6346 C CA . LYS A 1 816 ? -19.139 20.148 25.420 1.00 87.19 816 LYS A CA 1
ATOM 6347 C C . LYS A 1 816 ? -18.747 21.503 26.031 1.00 87.19 816 LYS A C 1
ATOM 6349 O O . LYS A 1 816 ? -17.992 22.243 25.416 1.00 87.19 816 LYS A O 1
ATOM 6354 N N . PHE A 1 817 ? -19.256 21.841 27.219 1.00 86.31 817 PHE A N 1
ATOM 6355 C CA . PHE A 1 817 ? -18.989 23.123 27.879 1.00 86.31 817 PHE A CA 1
ATOM 6356 C C . PHE A 1 817 ? -17.750 23.104 28.783 1.00 86.31 817 PHE A C 1
ATOM 6358 O O . PHE A 1 817 ? -17.138 24.149 28.993 1.00 86.31 817 PHE A O 1
ATOM 6365 N N . SER A 1 818 ? -17.401 21.946 29.354 1.00 89.62 818 SER A N 1
ATOM 6366 C CA . SER A 1 818 ? -16.437 21.849 30.461 1.00 89.62 818 SER A CA 1
ATOM 6367 C C . SER A 1 818 ? -15.307 20.844 30.248 1.00 89.62 818 SER A C 1
ATOM 6369 O O . SER A 1 818 ? -14.456 20.727 31.128 1.00 89.62 818 SER A O 1
ATOM 6371 N N . PHE A 1 819 ? -15.283 20.110 29.129 1.00 94.12 819 PHE A N 1
ATOM 6372 C CA . PHE A 1 819 ? -14.250 19.100 28.909 1.00 94.12 819 PHE A CA 1
ATOM 6373 C C . PHE A 1 819 ? -12.842 19.704 28.870 1.00 94.12 819 PHE A C 1
ATOM 6375 O O . PHE A 1 819 ? -12.636 20.860 28.474 1.00 94.12 819 PHE A O 1
ATOM 6382 N N . THR A 1 820 ? -11.863 18.890 29.257 1.00 95.00 820 THR A N 1
ATOM 6383 C CA . THR A 1 820 ? -10.438 19.240 29.250 1.00 95.00 820 THR A CA 1
ATOM 6384 C C . THR A 1 820 ? -9.639 18.266 28.389 1.00 95.00 820 THR A C 1
ATOM 6386 O O . THR A 1 820 ? -10.060 17.129 28.174 1.00 95.00 820 THR A O 1
ATOM 6389 N N . SER A 1 821 ? -8.452 18.697 27.949 1.00 92.25 821 SER A N 1
ATOM 6390 C CA . SER A 1 821 ? -7.449 17.840 27.298 1.00 92.25 821 SER A CA 1
ATOM 6391 C C . SER A 1 821 ? -7.199 16.559 28.102 1.00 92.25 821 SER A C 1
ATOM 6393 O O . SER A 1 821 ? -7.287 15.451 27.575 1.00 92.25 821 SER A O 1
ATOM 6395 N N . ASN A 1 822 ? -7.010 16.696 29.420 1.00 92.94 822 ASN A N 1
ATOM 6396 C CA . ASN A 1 822 ? -6.781 15.553 30.295 1.00 92.94 822 ASN A CA 1
ATOM 6397 C C . ASN A 1 822 ? -7.998 14.622 30.415 1.00 92.94 822 ASN A C 1
ATOM 6399 O O . ASN A 1 822 ? -7.814 13.414 30.464 1.00 92.94 822 ASN A O 1
ATOM 6403 N N . GLU A 1 823 ? -9.227 15.146 30.445 1.00 94.19 823 GLU A N 1
ATOM 6404 C CA . GLU A 1 823 ? -10.436 14.312 30.517 1.00 94.19 823 GLU A CA 1
ATOM 6405 C C . GLU A 1 823 ? -10.604 13.441 29.263 1.00 94.19 823 GLU A C 1
ATOM 6407 O O . GLU A 1 823 ? -10.846 12.239 29.383 1.00 94.19 823 GLU A O 1
ATOM 6412 N N . LEU A 1 824 ? -10.431 14.026 28.071 1.00 94.62 824 LEU A N 1
ATOM 6413 C CA . LEU A 1 824 ? -10.471 13.296 26.799 1.00 94.62 824 LEU A CA 1
ATOM 6414 C C . LEU A 1 824 ? -9.359 12.247 26.734 1.00 94.62 824 LEU A C 1
ATOM 6416 O O . LEU A 1 824 ? -9.654 11.077 26.505 1.00 94.62 824 LEU A O 1
ATOM 6420 N N . TYR A 1 825 ? -8.114 12.637 27.018 1.00 94.75 825 TYR A N 1
ATOM 6421 C CA . TYR A 1 825 ? -6.978 11.716 27.091 1.00 94.75 825 TYR A CA 1
ATOM 6422 C C . TYR A 1 825 ? -7.269 10.533 28.034 1.00 94.75 825 TYR A C 1
ATOM 6424 O O . TYR A 1 825 ? -7.163 9.381 27.621 1.00 94.75 825 TYR A O 1
ATOM 6432 N N . THR A 1 826 ? -7.719 10.785 29.271 1.00 93.19 826 THR A N 1
ATOM 6433 C CA . THR A 1 826 ? -7.971 9.723 30.258 1.00 93.19 826 THR A CA 1
ATOM 6434 C C . THR A 1 826 ? -9.127 8.810 29.839 1.00 93.19 826 THR A C 1
ATOM 6436 O O . THR A 1 826 ? -9.055 7.603 30.058 1.00 93.19 826 THR A O 1
ATOM 6439 N N . LYS A 1 827 ? -10.177 9.343 29.202 1.00 94.94 827 LYS A N 1
ATOM 6440 C CA . LYS A 1 827 ? -11.307 8.541 28.703 1.00 94.94 827 LYS A CA 1
ATOM 6441 C C . LYS A 1 827 ? -10.956 7.726 27.459 1.00 94.94 827 LYS A C 1
ATOM 6443 O O . LYS A 1 827 ? -11.362 6.572 27.368 1.00 94.94 827 LYS A O 1
ATOM 6448 N N . ALA A 1 828 ? -10.159 8.275 26.544 1.00 93.12 828 ALA A N 1
ATOM 6449 C CA . ALA A 1 828 ? -9.625 7.540 25.400 1.00 93.12 828 ALA A CA 1
ATOM 6450 C C . ALA A 1 828 ? -8.698 6.406 25.861 1.00 93.12 828 ALA A C 1
ATOM 6452 O O . ALA A 1 828 ? -8.909 5.254 25.487 1.00 93.12 828 ALA A O 1
ATOM 6453 N N . LYS A 1 829 ? -7.761 6.709 26.767 1.00 90.94 829 LYS A N 1
ATOM 6454 C CA . LYS A 1 829 ? -6.873 5.739 27.416 1.00 90.94 829 LYS A CA 1
ATOM 6455 C C . LYS A 1 829 ? -7.652 4.607 28.100 1.00 90.94 829 LYS A C 1
ATOM 6457 O O . LYS A 1 829 ? -7.421 3.443 27.795 1.00 90.94 829 LYS A O 1
ATOM 6462 N N . LYS A 1 830 ? -8.678 4.934 28.899 1.00 89.81 830 LYS A N 1
ATOM 6463 C CA . LYS A 1 830 ? -9.587 3.960 29.545 1.00 89.81 830 LYS A CA 1
ATOM 6464 C C . LYS A 1 830 ? -10.265 2.994 28.557 1.00 89.81 830 LYS A C 1
ATOM 6466 O O . LYS A 1 830 ? -10.537 1.854 28.925 1.00 89.81 830 LYS A O 1
ATOM 6471 N N . ILE A 1 831 ? -10.581 3.440 27.341 1.00 90.38 831 ILE A N 1
ATOM 6472 C CA . ILE A 1 831 ? -11.207 2.600 26.305 1.00 90.38 831 ILE A CA 1
ATOM 6473 C C . ILE A 1 831 ? -10.176 1.720 25.583 1.00 90.38 831 ILE A C 1
ATOM 6475 O O . ILE A 1 831 ? -10.484 0.575 25.247 1.00 90.38 831 ILE A O 1
ATOM 6479 N N . LEU A 1 832 ? -8.976 2.253 25.344 1.00 86.25 832 LEU A N 1
ATOM 6480 C CA . LEU A 1 832 ? -7.900 1.575 24.619 1.00 86.25 832 LEU A CA 1
ATOM 6481 C C . LEU A 1 832 ? -7.194 0.516 25.484 1.00 86.25 832 LEU A C 1
ATOM 6483 O O . LEU A 1 832 ? -7.001 -0.602 25.018 1.00 86.25 832 LEU A O 1
ATOM 6487 N N . GLU A 1 833 ? -6.877 0.834 26.742 1.00 77.94 833 GLU A N 1
ATOM 6488 C CA . GLU A 1 833 ? -6.147 -0.052 27.668 1.00 77.94 833 GLU A CA 1
ATOM 6489 C C . GLU A 1 833 ? -7.042 -0.925 28.566 1.00 77.94 833 GLU A C 1
ATOM 6491 O O . GLU A 1 833 ? -6.591 -1.953 29.059 1.00 77.94 833 GLU A O 1
ATOM 6496 N N . GLY A 1 834 ? -8.281 -0.499 28.847 1.00 60.78 834 GLY A N 1
ATOM 6497 C CA . GLY A 1 834 ? -8.995 -0.855 30.084 1.00 60.78 834 GLY A CA 1
ATOM 6498 C C . GLY A 1 834 ? -9.035 -2.349 30.459 1.00 60.78 834 GLY A C 1
ATOM 6499 O O . GLY A 1 834 ? -9.648 -3.146 29.742 1.00 60.78 834 GLY A O 1
ATOM 6500 N N . ASP A 1 835 ? -8.491 -2.665 31.650 1.00 49.97 835 ASP A N 1
ATOM 6501 C CA . ASP A 1 835 ? -8.076 -3.967 32.241 1.00 49.97 835 ASP A CA 1
ATOM 6502 C C . ASP A 1 835 ? -9.119 -5.113 32.345 1.00 49.97 835 ASP A C 1
ATOM 6504 O O . ASP A 1 835 ? -9.182 -5.864 33.317 1.00 49.97 835 ASP A O 1
ATOM 6508 N N . SER A 1 836 ? -10.013 -5.258 31.373 1.00 50.16 836 SER A N 1
ATOM 6509 C CA . SER A 1 836 ? -11.029 -6.322 31.340 1.00 50.16 836 SER A CA 1
ATOM 6510 C C . SER A 1 836 ? -11.572 -6.633 29.943 1.00 50.16 836 SER A C 1
ATOM 6512 O O . SER A 1 836 ? -12.428 -7.509 29.805 1.00 50.16 836 SER A O 1
ATOM 6514 N N . GLY A 1 837 ? -11.170 -5.879 28.909 1.00 60.19 837 GLY A N 1
ATOM 6515 C CA . GLY A 1 837 ? -11.762 -5.982 27.570 1.00 60.19 837 GLY A CA 1
ATOM 6516 C C . GLY A 1 837 ? -13.268 -5.681 27.540 1.00 60.19 837 GLY A C 1
ATOM 6517 O O . GLY A 1 837 ? -13.966 -6.090 26.611 1.00 60.19 837 GLY A O 1
ATOM 6518 N N . THR A 1 838 ? -13.809 -5.010 28.567 1.00 79.56 838 THR A N 1
ATOM 6519 C CA . THR A 1 838 ? -15.258 -4.796 28.727 1.00 79.56 838 THR A CA 1
ATOM 6520 C C . THR A 1 838 ? -15.847 -3.976 27.579 1.00 79.56 838 THR A C 1
ATOM 6522 O O . THR A 1 838 ? -16.915 -4.333 27.077 1.00 79.56 838 THR A O 1
ATOM 6525 N N . TYR A 1 839 ? -15.142 -2.943 27.102 1.00 86.00 839 TYR A N 1
ATOM 6526 C CA . TYR A 1 839 ? -15.563 -2.186 25.920 1.00 86.00 839 TYR A CA 1
ATOM 6527 C C . TYR A 1 839 ? -15.567 -3.075 24.678 1.00 86.00 839 TYR A C 1
ATOM 6529 O O . TYR A 1 839 ? -16.595 -3.182 24.026 1.00 86.00 839 TYR A O 1
ATOM 6537 N N . GLN A 1 840 ? -14.485 -3.800 24.394 1.00 82.06 840 GLN A N 1
ATOM 6538 C CA . GLN A 1 840 ? -14.365 -4.708 23.249 1.00 82.06 840 GLN A CA 1
ATOM 6539 C C . GLN A 1 840 ? -15.456 -5.798 23.276 1.00 82.06 840 GLN A C 1
ATOM 6541 O O . GLN A 1 840 ? -16.090 -6.068 22.256 1.00 82.06 840 GLN A O 1
ATOM 6546 N N . ARG A 1 841 ? -15.768 -6.363 24.452 1.00 86.38 841 ARG A N 1
ATOM 6547 C CA . ARG A 1 841 ? -16.882 -7.305 24.668 1.00 86.38 841 ARG A CA 1
ATOM 6548 C C . ARG A 1 841 ? -18.243 -6.671 24.373 1.00 86.38 841 ARG A C 1
ATOM 6550 O O . ARG A 1 841 ? -19.064 -7.287 23.690 1.00 86.38 841 ARG A O 1
ATOM 6557 N N . ASN A 1 842 ? -18.513 -5.477 24.897 1.00 90.00 842 ASN A N 1
ATOM 6558 C CA . ASN A 1 842 ? -19.786 -4.783 24.689 1.00 90.00 842 ASN A CA 1
ATOM 6559 C C . ASN A 1 842 ? -19.947 -4.306 23.244 1.00 90.00 842 ASN A C 1
ATOM 6561 O O . ASN A 1 842 ? -21.020 -4.463 22.672 1.00 90.00 842 ASN A O 1
ATOM 6565 N N . VAL A 1 843 ? -18.876 -3.817 22.628 1.00 89.94 843 VAL A N 1
ATOM 6566 C CA . VAL A 1 843 ? -18.807 -3.418 21.222 1.00 89.94 843 VAL A CA 1
ATOM 6567 C C . VAL A 1 843 ? -19.018 -4.625 20.311 1.00 89.94 843 VAL A C 1
ATOM 6569 O O . VAL A 1 843 ? -19.829 -4.546 19.398 1.00 89.94 843 VAL A O 1
ATOM 6572 N N . LEU A 1 844 ? -18.402 -5.781 20.586 1.00 86.75 844 LEU A N 1
ATOM 6573 C CA . LEU A 1 844 ? -18.649 -7.019 19.835 1.00 86.75 844 LEU A CA 1
ATOM 6574 C C . LEU A 1 844 ? -20.092 -7.527 20.008 1.00 86.75 844 LEU A C 1
ATOM 6576 O O . LEU A 1 844 ? -20.713 -7.988 19.047 1.00 86.75 844 LEU A O 1
ATOM 6580 N N . ARG A 1 845 ? -20.651 -7.421 21.220 1.00 91.50 845 ARG A N 1
ATOM 6581 C CA . ARG A 1 845 ? -22.060 -7.726 21.518 1.00 91.50 845 ARG A CA 1
ATOM 6582 C C . ARG A 1 845 ? -23.000 -6.805 20.736 1.00 91.50 845 ARG A C 1
ATOM 6584 O O . ARG A 1 845 ? -23.905 -7.307 20.072 1.00 91.50 845 ARG A O 1
ATOM 6591 N N . LEU A 1 846 ? -22.774 -5.491 20.763 1.00 88.94 846 LEU A N 1
ATOM 6592 C CA . LEU A 1 846 ? -23.578 -4.530 20.012 1.00 88.94 846 LEU A CA 1
ATOM 6593 C C . LEU A 1 846 ? -23.362 -4.639 18.501 1.00 88.94 846 LEU A C 1
ATOM 6595 O O . LEU A 1 846 ? -24.341 -4.499 17.787 1.00 88.94 846 LEU A O 1
ATOM 6599 N N . LYS A 1 847 ? -22.170 -4.993 18.006 1.00 91.06 847 LYS A N 1
ATOM 6600 C CA . LYS A 1 847 ? -21.923 -5.307 16.587 1.00 91.06 847 LYS A CA 1
ATOM 6601 C C . LYS A 1 847 ? -22.769 -6.479 16.115 1.00 91.06 847 LYS A C 1
ATOM 6603 O O . LYS A 1 847 ? -23.447 -6.380 15.098 1.00 91.06 847 LYS A O 1
ATOM 6608 N N . ARG A 1 848 ? -22.789 -7.579 16.874 1.00 86.06 848 ARG A N 1
ATOM 6609 C CA . ARG A 1 848 ? -23.639 -8.743 16.567 1.00 86.06 848 ARG A CA 1
ATOM 6610 C C . ARG A 1 848 ? -25.123 -8.364 16.578 1.00 86.06 848 ARG A C 1
ATOM 6612 O O . ARG A 1 848 ? -25.843 -8.726 15.651 1.00 86.06 848 ARG A O 1
ATOM 6619 N N . ILE A 1 849 ? -25.559 -7.578 17.565 1.00 83.88 849 ILE A N 1
ATOM 6620 C CA . ILE A 1 849 ? -26.931 -7.050 17.626 1.00 83.88 849 ILE A CA 1
ATOM 6621 C C . ILE A 1 849 ? -27.216 -6.108 16.447 1.00 83.88 849 ILE A C 1
ATOM 6623 O O . ILE A 1 849 ? -28.275 -6.227 15.852 1.00 83.88 849 ILE A O 1
ATOM 6627 N N . ALA A 1 850 ? -26.290 -5.231 16.054 1.00 81.50 850 ALA A N 1
ATOM 6628 C CA . ALA A 1 850 ? -26.432 -4.285 14.948 1.00 81.50 850 ALA A CA 1
ATOM 6629 C C . ALA A 1 850 ? -26.465 -4.986 13.581 1.00 81.50 850 ALA A C 1
ATOM 6631 O O . ALA A 1 850 ? -27.267 -4.614 12.733 1.00 81.50 850 ALA A O 1
ATOM 6632 N N . HIS A 1 851 ? -25.669 -6.040 13.381 1.00 80.00 851 HIS A N 1
ATOM 6633 C CA . HIS A 1 851 ? -25.723 -6.894 12.191 1.00 80.00 851 HIS A CA 1
ATOM 6634 C C . HIS A 1 851 ? -27.076 -7.616 12.070 1.00 80.00 851 HIS A C 1
ATOM 6636 O O . HIS A 1 851 ? -27.670 -7.630 10.994 1.00 80.00 851 HIS A O 1
ATOM 6642 N N . VAL A 1 852 ? -27.601 -8.177 13.167 1.00 74.62 852 VAL A N 1
ATOM 6643 C CA . VAL A 1 852 ? -28.954 -8.770 13.191 1.00 74.62 852 VAL A CA 1
ATOM 6644 C C . VAL A 1 852 ? -30.020 -7.686 12.989 1.00 74.62 852 VAL A C 1
ATOM 6646 O O . VAL A 1 852 ? -30.934 -7.849 12.192 1.00 74.62 852 VAL A O 1
ATOM 6649 N N . ALA A 1 853 ? -29.871 -6.533 13.637 1.00 67.12 853 ALA A N 1
ATOM 6650 C CA . ALA A 1 853 ? -30.794 -5.407 13.558 1.00 67.12 853 ALA A CA 1
ATOM 6651 C C . ALA A 1 853 ? -30.741 -4.642 12.221 1.00 67.12 853 ALA A C 1
ATOM 6653 O O . ALA A 1 853 ? -31.667 -3.881 11.937 1.00 67.12 853 ALA A O 1
ATOM 6654 N N . ALA A 1 854 ? -29.711 -4.841 11.393 1.00 69.56 854 ALA A N 1
ATOM 6655 C CA . ALA A 1 854 ? -29.634 -4.331 10.024 1.00 69.56 854 ALA A CA 1
ATOM 6656 C C . ALA A 1 854 ? -30.563 -5.105 9.073 1.00 69.56 854 ALA A C 1
ATOM 6658 O O . ALA A 1 854 ? -31.106 -4.515 8.139 1.00 69.56 854 ALA A O 1
ATOM 6659 N N . ARG A 1 855 ? -30.853 -6.377 9.392 1.00 68.19 855 ARG A N 1
ATOM 6660 C CA . ARG A 1 855 ? -31.927 -7.170 8.768 1.00 68.19 855 ARG A CA 1
ATOM 6661 C C . ARG A 1 855 ? -33.325 -6.657 9.110 1.00 68.19 855 ARG A C 1
ATOM 6663 O O . ARG A 1 855 ? -34.305 -7.172 8.595 1.00 68.19 855 ARG A O 1
ATOM 6670 N N . ARG A 1 856 ? -33.469 -5.582 9.903 1.00 60.44 856 ARG A N 1
ATOM 6671 C CA . ARG A 1 856 ? -34.773 -4.922 10.108 1.00 60.44 856 ARG A CA 1
ATOM 6672 C C . ARG A 1 856 ? -35.340 -4.223 8.871 1.00 60.44 856 ARG A C 1
ATOM 6674 O O . ARG A 1 856 ? -36.389 -3.611 8.976 1.00 60.44 856 ARG A O 1
ATOM 6681 N N . LYS A 1 857 ? -34.699 -4.335 7.705 1.00 58.03 857 LYS A N 1
ATOM 6682 C CA . LYS A 1 857 ? -35.342 -4.069 6.407 1.00 58.03 857 LYS A CA 1
ATOM 6683 C C . LYS A 1 857 ? -36.160 -5.268 5.926 1.00 58.03 857 LYS A C 1
ATOM 6685 O O . LYS A 1 857 ? -37.275 -5.058 5.470 1.00 58.03 857 LYS A O 1
ATOM 6690 N N . GLU A 1 858 ? -35.634 -6.484 6.093 1.00 62.09 858 GLU A N 1
ATOM 6691 C CA . GLU A 1 858 ? -36.396 -7.729 5.938 1.00 62.09 858 GLU A CA 1
ATOM 6692 C C . GLU A 1 858 ? -37.484 -7.785 7.019 1.00 62.09 858 GLU A C 1
ATOM 6694 O O . GLU A 1 858 ? -38.651 -7.709 6.682 1.00 62.09 858 GLU A O 1
ATOM 6699 N N . HIS A 1 859 ? -37.137 -7.685 8.309 1.00 59.34 859 HIS A N 1
ATOM 6700 C CA . HIS A 1 859 ? -38.139 -7.714 9.389 1.00 59.34 859 HIS A CA 1
ATOM 6701 C C . HIS A 1 859 ? -39.163 -6.562 9.344 1.00 59.34 859 HIS A C 1
ATOM 6703 O O . HIS A 1 859 ? -40.254 -6.713 9.872 1.00 59.34 859 HIS A O 1
ATOM 6709 N N . ALA A 1 860 ? -38.877 -5.420 8.705 1.00 53.50 860 ALA A N 1
ATOM 6710 C CA . ALA A 1 860 ? -39.905 -4.399 8.456 1.00 53.50 860 ALA A CA 1
ATOM 6711 C C . ALA A 1 860 ? -40.822 -4.744 7.272 1.00 53.50 860 ALA A C 1
ATOM 6713 O O . ALA A 1 860 ? -41.965 -4.302 7.268 1.00 53.50 860 ALA A O 1
ATOM 6714 N N . ALA A 1 861 ? -40.352 -5.520 6.290 1.00 59.16 861 ALA A N 1
ATOM 6715 C CA . ALA A 1 861 ? -41.229 -6.151 5.311 1.00 59.16 861 ALA A CA 1
ATOM 6716 C C . ALA A 1 861 ? -42.054 -7.254 5.993 1.00 59.16 861 ALA A C 1
ATOM 6718 O O . ALA A 1 861 ? -43.273 -7.189 5.911 1.00 59.16 861 ALA A O 1
ATOM 6719 N N . ASP A 1 862 ? -41.423 -8.146 6.768 1.00 65.56 862 ASP A N 1
ATOM 6720 C CA . ASP A 1 862 ? -42.094 -9.206 7.533 1.00 65.56 862 ASP A CA 1
ATOM 6721 C C . ASP A 1 862 ? -43.171 -8.637 8.475 1.00 65.56 862 ASP A C 1
ATOM 6723 O O . ASP A 1 862 ? -44.264 -9.176 8.536 1.00 65.56 862 ASP A O 1
ATOM 6727 N N . LEU A 1 863 ? -42.902 -7.525 9.178 1.00 57.81 863 LEU A N 1
ATOM 6728 C CA . LEU A 1 863 ? -43.873 -6.848 10.054 1.00 57.81 863 LEU A CA 1
ATOM 6729 C C . LEU A 1 863 ? -44.982 -6.123 9.282 1.00 57.81 863 LEU A C 1
ATOM 6731 O O . LEU A 1 863 ? -46.080 -5.965 9.808 1.00 57.81 863 LEU A O 1
ATOM 6735 N N . VAL A 1 864 ? -44.719 -5.653 8.059 1.00 60.00 864 VAL A N 1
ATOM 6736 C CA . VAL A 1 864 ? -45.767 -5.113 7.177 1.00 60.00 864 VAL A CA 1
ATOM 6737 C C . VAL A 1 864 ? -46.621 -6.252 6.616 1.00 60.00 864 VAL A C 1
ATOM 6739 O O . VAL A 1 864 ? -47.831 -6.089 6.519 1.00 60.00 864 VAL A O 1
ATOM 6742 N N . GLU A 1 865 ? -46.029 -7.406 6.307 1.00 67.44 865 GLU A N 1
ATOM 6743 C CA . GLU A 1 865 ? -46.736 -8.618 5.878 1.00 67.44 865 GLU A CA 1
ATOM 6744 C C . GLU A 1 865 ? -47.559 -9.219 7.031 1.00 67.44 865 GLU A C 1
ATOM 6746 O O . GLU A 1 865 ? -48.746 -9.472 6.860 1.00 67.44 865 GLU A O 1
ATOM 6751 N N . GLU A 1 866 ? -46.989 -9.335 8.236 1.00 64.12 866 GLU A N 1
ATOM 6752 C CA . GLU A 1 866 ? -47.682 -9.732 9.470 1.00 64.12 866 GLU A CA 1
ATOM 6753 C C . GLU A 1 866 ? -48.824 -8.763 9.792 1.00 64.12 866 GLU A C 1
ATOM 6755 O O . GLU A 1 866 ? -49.924 -9.210 10.095 1.00 64.12 866 GLU A O 1
ATOM 6760 N N . LEU A 1 867 ? -48.616 -7.447 9.664 1.00 60.62 867 LEU A N 1
ATOM 6761 C CA . LEU A 1 867 ? -49.677 -6.457 9.869 1.00 60.62 867 LEU A CA 1
ATOM 6762 C C . LEU A 1 867 ? -50.770 -6.534 8.792 1.00 60.62 867 LEU A C 1
ATOM 6764 O O . LEU A 1 867 ? -51.925 -6.249 9.101 1.00 60.62 867 LEU A O 1
ATOM 6768 N N . LEU A 1 868 ? -50.436 -6.911 7.553 1.00 62.56 868 LEU A N 1
ATOM 6769 C CA . LEU A 1 868 ? -51.413 -7.157 6.490 1.00 62.56 868 LEU A CA 1
ATOM 6770 C C . LEU A 1 868 ? -52.226 -8.428 6.776 1.00 62.56 868 LEU A C 1
ATOM 6772 O O . LEU A 1 868 ? -53.450 -8.343 6.793 1.00 62.56 868 LEU A O 1
ATOM 6776 N N . TYR A 1 869 ? -51.580 -9.560 7.076 1.00 66.56 869 TYR A N 1
ATOM 6777 C CA . TYR A 1 869 ? -52.255 -10.824 7.402 1.00 66.56 869 TYR A CA 1
ATOM 6778 C C . TYR A 1 869 ? -53.065 -10.748 8.706 1.00 66.56 869 TYR A C 1
ATOM 6780 O O . TYR A 1 869 ? -54.178 -11.266 8.769 1.00 66.56 869 TYR A O 1
ATOM 6788 N N . ASP A 1 870 ? -52.554 -10.066 9.736 1.00 65.94 870 ASP A N 1
ATOM 6789 C CA . ASP A 1 870 ? -53.321 -9.765 10.945 1.00 65.94 870 ASP A CA 1
ATOM 6790 C C . ASP A 1 870 ? -54.512 -8.873 10.592 1.00 65.94 870 ASP A C 1
ATOM 6792 O O . ASP A 1 870 ? -55.629 -9.208 10.948 1.00 65.94 870 ASP A O 1
ATOM 6796 N N . ASN A 1 871 ? -54.348 -7.801 9.810 1.00 63.72 871 ASN A N 1
ATOM 6797 C CA . ASN A 1 871 ? -55.480 -6.961 9.404 1.00 63.72 871 ASN A CA 1
ATOM 6798 C C . ASN A 1 871 ? -56.512 -7.698 8.518 1.00 63.72 871 ASN A C 1
ATOM 6800 O O . ASN A 1 871 ? -57.688 -7.341 8.553 1.00 63.72 871 ASN A O 1
ATOM 6804 N N . GLU A 1 872 ? -56.113 -8.719 7.752 1.00 69.25 872 GLU A N 1
ATOM 6805 C CA . GLU A 1 872 ? -57.031 -9.611 7.022 1.00 69.25 872 GLU A CA 1
ATOM 6806 C C . GLU A 1 872 ? -57.866 -10.509 7.964 1.00 69.25 872 GLU A C 1
ATOM 6808 O O . GLU A 1 872 ? -58.960 -10.919 7.578 1.00 69.25 872 GLU A O 1
ATOM 6813 N N . LEU A 1 873 ? -57.398 -10.783 9.194 1.00 67.06 873 LEU A N 1
ATOM 6814 C CA . LEU A 1 873 ? -57.978 -11.767 10.132 1.00 67.06 873 LEU A CA 1
ATOM 6815 C C . LEU A 1 873 ? -58.202 -11.248 11.578 1.00 67.06 873 LEU A C 1
ATOM 6817 O O . LEU A 1 873 ? -58.497 -12.031 12.480 1.00 67.06 873 LEU A O 1
ATOM 6821 N N . ARG A 1 874 ? -58.061 -9.938 11.830 1.00 65.88 874 ARG A N 1
ATOM 6822 C CA . ARG A 1 874 ? -58.031 -9.322 13.181 1.00 65.88 874 ARG A CA 1
ATOM 6823 C C . ARG A 1 874 ? -59.343 -9.466 13.951 1.00 65.88 874 ARG A C 1
ATOM 6825 O O . ARG A 1 874 ? -59.353 -9.380 15.182 1.00 65.88 874 ARG A O 1
ATOM 6832 N N . LEU A 1 875 ? -60.443 -9.603 13.220 1.00 64.88 875 LEU A N 1
ATOM 6833 C CA . LEU A 1 875 ? -61.802 -9.674 13.739 1.00 64.88 875 LEU A CA 1
ATOM 6834 C C . LEU A 1 875 ? -62.286 -11.127 13.762 1.00 64.88 875 LEU A C 1
ATOM 6836 O O . LEU A 1 875 ? -61.909 -11.926 12.910 1.00 64.88 875 LEU A O 1
ATOM 6840 N N . ASP A 1 876 ? -63.157 -11.446 14.717 1.00 68.00 876 ASP A N 1
ATOM 6841 C CA . ASP A 1 876 ? -63.928 -12.692 14.704 1.00 68.00 876 ASP A CA 1
ATOM 6842 C C . ASP A 1 876 ? -64.805 -12.839 13.443 1.00 68.00 876 ASP A C 1
ATOM 6844 O O . ASP A 1 876 ? -65.049 -11.865 12.731 1.00 68.00 876 ASP A O 1
ATOM 6848 N N . ASP A 1 877 ? -65.316 -14.050 13.173 1.00 71.94 877 ASP A N 1
ATOM 6849 C CA . ASP A 1 877 ? -66.109 -14.380 11.967 1.00 71.94 877 ASP A CA 1
ATOM 6850 C C . ASP A 1 877 ? -67.348 -13.476 11.757 1.00 71.94 877 ASP A C 1
ATOM 6852 O O . ASP A 1 877 ? -67.925 -13.427 10.670 1.00 71.94 877 ASP A O 1
ATOM 6856 N N . THR A 1 878 ? -67.779 -12.761 12.801 1.00 68.31 878 THR A N 1
ATOM 6857 C CA . THR A 1 878 ? -68.878 -11.784 12.792 1.00 68.31 878 THR A CA 1
ATOM 6858 C C . THR A 1 878 ? -68.438 -10.334 12.543 1.00 68.31 878 THR A C 1
ATOM 6860 O O . THR A 1 878 ? -69.296 -9.460 12.430 1.00 68.31 878 THR A O 1
ATOM 6863 N N . GLY A 1 879 ? -67.135 -10.059 12.425 1.00 65.19 879 GLY A N 1
ATOM 6864 C CA . GLY A 1 879 ? -66.572 -8.742 12.108 1.00 65.19 879 GLY A CA 1
ATOM 6865 C C . GLY A 1 879 ? -66.591 -7.744 13.272 1.00 65.19 879 GLY A C 1
ATOM 6866 O O . GLY A 1 879 ? -66.676 -6.539 13.042 1.00 65.19 879 GLY A O 1
ATOM 6867 N N . THR A 1 880 ? -66.573 -8.221 14.520 1.00 61.25 880 THR A N 1
ATOM 6868 C CA . THR A 1 880 ? -67.027 -7.445 15.692 1.00 61.25 880 THR A CA 1
ATOM 6869 C C . THR A 1 880 ? -66.023 -7.296 16.831 1.00 61.25 880 THR A C 1
ATOM 6871 O O . THR A 1 880 ? -66.146 -6.356 17.619 1.00 61.25 880 THR A O 1
ATOM 6874 N N . ARG A 1 881 ? -65.052 -8.203 16.964 1.00 49.56 881 ARG A N 1
ATOM 6875 C CA . ARG A 1 881 ? -64.168 -8.271 18.135 1.00 49.56 881 ARG A CA 1
ATOM 6876 C C . ARG A 1 881 ? -62.725 -8.531 17.734 1.00 49.56 881 ARG A C 1
ATOM 6878 O O . ARG A 1 881 ? -62.440 -9.527 17.081 1.00 49.56 881 ARG A O 1
ATOM 6885 N N . GLU A 1 882 ? -61.815 -7.684 18.210 1.00 59.00 882 GLU A N 1
ATOM 6886 C CA . GLU A 1 882 ? -60.380 -7.921 18.049 1.00 59.00 882 GLU A CA 1
ATOM 6887 C C . GLU A 1 882 ? -59.891 -9.134 18.854 1.00 59.00 882 GLU A C 1
ATOM 6889 O O . GLU A 1 882 ? -60.209 -9.298 20.040 1.00 59.00 882 GLU A O 1
ATOM 6894 N N . LEU A 1 883 ? -59.029 -9.926 18.221 1.00 64.06 883 LEU A N 1
ATOM 6895 C CA . LEU A 1 883 ? -58.217 -10.974 18.838 1.00 64.06 883 LEU A CA 1
ATOM 6896 C C . LEU A 1 883 ? -56.760 -10.472 18.926 1.00 64.06 883 LEU A C 1
ATOM 6898 O O . LEU A 1 883 ? -56.308 -9.763 18.033 1.00 64.06 883 LEU A O 1
ATOM 6902 N N . ARG A 1 884 ? -56.017 -10.771 20.008 1.00 52.84 884 ARG A N 1
ATOM 6903 C CA . ARG A 1 884 ? -54.643 -10.245 20.210 1.00 52.84 884 ARG A CA 1
ATOM 6904 C C . ARG A 1 884 ? -53.660 -11.299 20.773 1.00 52.84 884 ARG A C 1
ATOM 6906 O O . ARG A 1 884 ? -54.032 -11.974 21.737 1.00 52.84 884 ARG A O 1
ATOM 6913 N N . PRO A 1 885 ? -52.422 -11.443 20.241 1.00 53.19 885 PRO A N 1
ATOM 6914 C CA . PRO A 1 885 ? -51.471 -12.483 20.673 1.00 53.19 885 PRO A CA 1
ATOM 6915 C C . PRO A 1 885 ? -50.650 -12.171 21.941 1.00 53.19 885 PRO A C 1
ATOM 6917 O O . PRO A 1 885 ? -50.638 -11.065 22.474 1.00 53.19 885 PRO A O 1
ATOM 6920 N N . MET A 1 886 ? -49.910 -13.184 22.412 1.00 45.16 886 MET A N 1
ATOM 6921 C CA . MET A 1 886 ? -49.221 -13.209 23.715 1.00 45.16 886 MET A CA 1
ATOM 6922 C C . MET A 1 886 ? -47.850 -12.496 23.762 1.00 45.16 886 MET A C 1
ATOM 6924 O O . MET A 1 886 ? -47.321 -12.268 24.848 1.00 45.16 886 MET A O 1
ATOM 6928 N N . HIS A 1 887 ? -47.236 -12.149 22.626 1.00 54.06 887 HIS A N 1
ATOM 6929 C CA . HIS A 1 887 ? -45.806 -11.790 22.546 1.00 54.06 887 HIS A CA 1
ATOM 6930 C C . HIS A 1 887 ? -45.425 -10.387 23.094 1.00 54.06 887 HIS A C 1
ATOM 6932 O O . HIS A 1 887 ? -44.331 -9.893 22.835 1.00 54.06 887 HIS A O 1
ATOM 6938 N N . LEU A 1 888 ? -46.304 -9.746 23.874 1.00 53.12 888 LEU A N 1
ATOM 6939 C CA . LEU A 1 888 ? -46.227 -8.337 24.294 1.00 53.12 888 LEU A CA 1
ATOM 6940 C C . LEU A 1 888 ? -46.006 -8.148 25.817 1.00 53.12 888 LEU A C 1
ATOM 6942 O O . LEU A 1 888 ? -46.530 -7.206 26.408 1.00 53.12 888 LEU A O 1
ATOM 6946 N N . GLN A 1 889 ? -45.254 -9.042 26.480 1.00 50.06 889 GLN A N 1
ATOM 6947 C CA . GLN A 1 889 ? -44.972 -8.978 27.931 1.00 50.06 889 GLN A CA 1
ATOM 6948 C C . GLN A 1 889 ? -43.483 -9.208 28.269 1.00 50.06 889 GLN A C 1
ATOM 6950 O O . GLN A 1 889 ? -42.830 -10.091 27.709 1.00 50.06 889 GLN A O 1
ATOM 6955 N N . THR A 1 890 ? -42.938 -8.430 29.213 1.00 44.81 890 THR A N 1
ATOM 6956 C CA . THR A 1 890 ? -41.489 -8.305 29.485 1.00 44.81 890 THR A CA 1
ATOM 6957 C C . THR A 1 890 ? -40.909 -9.404 30.398 1.00 44.81 890 THR A C 1
ATOM 6959 O O . THR A 1 890 ? -41.589 -10.368 30.761 1.00 44.81 890 THR A O 1
ATOM 6962 N N . ALA A 1 891 ? -39.602 -9.330 30.690 1.00 40.53 891 ALA A N 1
ATOM 6963 C CA . ALA A 1 891 ? -38.807 -10.392 31.328 1.00 40.53 891 ALA A CA 1
ATOM 6964 C C . ALA A 1 891 ? -38.348 -10.087 32.770 1.00 40.53 891 ALA A C 1
ATOM 6966 O O . ALA A 1 891 ? -38.050 -11.008 33.527 1.00 40.53 891 ALA A O 1
ATOM 6967 N N . ASP A 1 892 ? -38.333 -8.816 33.163 1.00 45.75 892 ASP A N 1
ATOM 6968 C CA . ASP A 1 892 ? -38.102 -8.339 34.531 1.00 45.75 892 ASP A CA 1
ATOM 6969 C C . ASP A 1 892 ? -39.152 -8.885 35.515 1.00 45.75 892 ASP A C 1
ATOM 6971 O O . ASP A 1 892 ? -38.810 -9.297 36.624 1.00 45.75 892 ASP A O 1
ATOM 6975 N N . MET A 1 893 ? -40.398 -9.042 35.052 1.00 50.97 893 MET A N 1
ATOM 6976 C CA . MET A 1 893 ? -41.513 -9.687 35.761 1.00 50.97 893 MET A CA 1
ATOM 6977 C C . MET A 1 893 ? -41.311 -11.194 36.064 1.00 50.97 893 MET A C 1
ATOM 6979 O O . MET A 1 893 ? -42.272 -11.890 36.386 1.00 50.97 893 MET A O 1
ATOM 6983 N N . ARG A 1 894 ? -40.089 -11.736 35.925 1.00 53.09 894 ARG A N 1
ATOM 6984 C CA . ARG A 1 894 ? -39.788 -13.181 35.992 1.00 53.09 894 ARG A CA 1
ATOM 6985 C C . ARG A 1 894 ? -38.567 -13.546 36.865 1.00 53.09 894 ARG A C 1
ATOM 6987 O O . ARG A 1 894 ? -38.135 -14.696 36.820 1.00 53.09 894 ARG A O 1
ATOM 6994 N N . MET A 1 895 ? -37.969 -12.615 37.628 1.00 46.28 895 MET A N 1
ATOM 6995 C CA . MET A 1 895 ? -36.684 -12.833 38.341 1.00 46.28 895 MET A CA 1
ATOM 6996 C C . MET A 1 895 ? -36.614 -12.267 39.780 1.00 46.28 895 MET A C 1
ATOM 6998 O O . MET A 1 895 ? -37.474 -11.504 40.207 1.00 46.28 895 MET A O 1
ATOM 7002 N N . SER A 1 896 ? -35.579 -12.654 40.549 1.00 53.41 896 SER A N 1
ATOM 7003 C CA . SER A 1 896 ? -35.398 -12.301 41.973 1.00 53.41 896 SER A CA 1
ATOM 7004 C C . SER A 1 896 ? -34.375 -11.178 42.237 1.00 53.41 896 SER A C 1
ATOM 7006 O O . SER A 1 896 ? -33.373 -11.019 41.538 1.00 53.41 896 SER A O 1
ATOM 7008 N N . ALA A 1 897 ? -34.617 -10.397 43.297 1.00 54.75 897 ALA A N 1
ATOM 7009 C CA . ALA A 1 897 ? -34.012 -9.074 43.491 1.00 54.75 897 ALA A CA 1
ATOM 7010 C C . ALA A 1 897 ? -32.493 -9.040 43.763 1.00 54.75 897 ALA A C 1
ATOM 7012 O O . ALA A 1 897 ? -31.849 -8.063 43.391 1.00 54.75 897 ALA A O 1
ATOM 7013 N N . TYR A 1 898 ? -31.903 -10.067 44.387 1.00 50.84 898 TYR A N 1
ATOM 7014 C CA . TYR A 1 898 ? -30.453 -10.104 44.643 1.00 50.84 898 TYR A CA 1
ATOM 7015 C C . TYR A 1 898 ? -29.665 -10.401 43.356 1.00 50.84 898 TYR A C 1
ATOM 7017 O O . TYR A 1 898 ? -28.694 -9.711 43.054 1.00 50.84 898 TYR A O 1
ATOM 7025 N N . LYS A 1 899 ? -30.151 -11.341 42.531 1.00 46.47 899 LYS A N 1
ATOM 7026 C CA . LYS A 1 899 ? -29.612 -11.624 41.187 1.00 46.47 899 LYS A CA 1
ATOM 7027 C C . LYS A 1 899 ? -29.850 -10.494 40.182 1.00 46.47 899 LYS A C 1
ATOM 7029 O O . LYS A 1 899 ? -29.148 -10.420 39.184 1.00 46.47 899 LYS A O 1
ATOM 7034 N N . ALA A 1 900 ? -30.811 -9.611 40.446 1.00 49.94 900 ALA A N 1
ATOM 7035 C CA . ALA A 1 900 ? -31.003 -8.382 39.683 1.00 49.94 900 ALA A CA 1
ATOM 7036 C C . ALA A 1 900 ? -30.060 -7.233 40.113 1.00 49.94 900 ALA A C 1
ATOM 7038 O O . ALA A 1 900 ? -30.130 -6.158 39.521 1.00 49.94 900 ALA A O 1
ATOM 7039 N N . LYS A 1 901 ? -29.229 -7.410 41.160 1.00 59.47 901 LYS A N 1
ATOM 7040 C CA . LYS A 1 901 ? -28.448 -6.318 41.785 1.00 59.47 901 LYS A CA 1
ATOM 7041 C C . LYS A 1 901 ? -26.983 -6.631 42.144 1.00 59.47 901 LYS A C 1
ATOM 7043 O O . LYS A 1 901 ? -26.260 -5.690 42.449 1.00 59.47 901 LYS A O 1
ATOM 7048 N N . ASN A 1 902 ? -26.531 -7.888 42.073 1.00 50.44 902 ASN A N 1
ATOM 7049 C CA . ASN A 1 902 ? -25.113 -8.304 42.150 1.00 50.44 902 ASN A CA 1
ATOM 7050 C C . ASN A 1 902 ? -24.316 -7.727 43.345 1.00 50.44 902 ASN A C 1
ATOM 7052 O O . ASN A 1 902 ? -23.197 -7.242 43.191 1.00 50.44 902 ASN A O 1
ATOM 7056 N N . TRP A 1 903 ? -24.900 -7.742 44.547 1.00 67.00 903 TRP A N 1
ATOM 7057 C CA . TRP A 1 903 ? -24.272 -7.204 45.769 1.00 67.00 903 TRP A CA 1
ATOM 7058 C C . TRP A 1 903 ? -23.156 -8.085 46.362 1.00 67.00 903 TRP A C 1
ATOM 7060 O O . TRP A 1 903 ? -22.496 -7.683 47.314 1.00 67.00 903 TRP A O 1
ATOM 7070 N N . ASP A 1 904 ? -22.942 -9.273 45.806 1.00 56.62 904 ASP A N 1
ATOM 7071 C CA . ASP A 1 904 ? -21.934 -10.257 46.203 1.00 56.62 904 ASP A CA 1
ATOM 7072 C C . ASP A 1 904 ? -20.518 -9.892 45.726 1.00 56.62 904 ASP A C 1
ATOM 7074 O O . ASP A 1 904 ? -19.575 -9.878 46.519 1.00 56.62 904 ASP A O 1
ATOM 7078 N N . LEU A 1 905 ? -20.362 -9.545 44.446 1.00 50.16 905 LEU A N 1
ATOM 7079 C CA . LEU A 1 905 ? -19.051 -9.308 43.826 1.00 50.16 905 LEU A CA 1
ATOM 7080 C C . LEU A 1 905 ? -18.312 -8.077 44.382 1.00 50.16 905 LEU A C 1
ATOM 7082 O O . LEU A 1 905 ? -17.082 -8.078 44.465 1.00 50.16 905 LEU A O 1
ATOM 7086 N N . TYR A 1 906 ? -19.039 -7.038 44.802 1.00 62.47 906 TYR A N 1
ATOM 7087 C CA . TYR A 1 906 ? -18.439 -5.787 45.284 1.00 62.47 906 TYR A CA 1
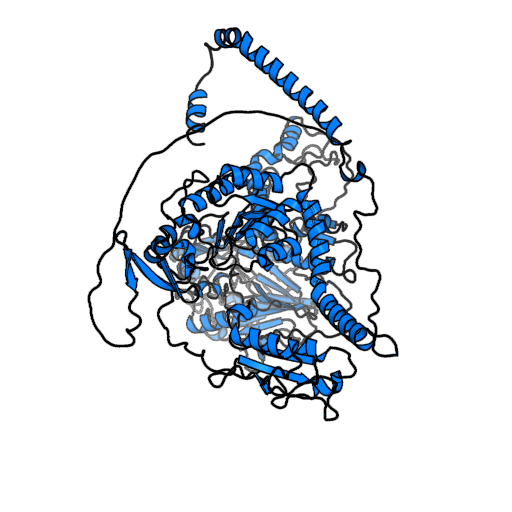ATOM 7088 C C . TYR A 1 906 ? -17.714 -5.915 46.634 1.00 62.47 906 TYR A C 1
ATOM 7090 O O . TYR A 1 906 ? -16.849 -5.094 46.932 1.00 62.47 906 TYR A O 1
ATOM 7098 N N . GLY A 1 907 ? -18.023 -6.935 47.444 1.00 70.19 907 GLY A N 1
ATOM 7099 C CA . GLY A 1 907 ? -17.418 -7.100 48.772 1.00 70.19 907 GLY A CA 1
ATOM 7100 C C . GLY A 1 907 ? -15.941 -7.513 48.752 1.00 70.19 907 GLY A C 1
ATOM 7101 O O . GLY A 1 907 ? -15.205 -7.193 49.682 1.00 70.19 907 GLY A O 1
ATOM 7102 N N . ILE A 1 908 ? -15.492 -8.206 47.699 1.00 68.19 908 ILE A N 1
ATOM 7103 C CA . ILE A 1 908 ? -14.158 -8.829 47.658 1.00 68.19 908 ILE A CA 1
ATOM 7104 C C . ILE A 1 908 ? -13.079 -7.824 47.226 1.00 68.19 908 ILE A C 1
ATOM 7106 O O . ILE A 1 908 ? -12.045 -7.712 47.884 1.00 68.19 908 ILE A O 1
ATOM 7110 N N . GLY A 1 909 ? -13.322 -7.050 46.162 1.00 68.00 909 GLY A N 1
ATOM 7111 C CA . GLY A 1 909 ? -12.308 -6.160 45.569 1.00 68.00 909 GLY A CA 1
ATOM 7112 C C . GLY A 1 909 ? -11.820 -5.027 46.485 1.00 68.00 909 GLY A C 1
ATOM 7113 O O . GLY A 1 909 ? -10.692 -4.560 46.341 1.00 68.00 909 GLY A O 1
ATOM 7114 N N . VAL A 1 910 ? -12.634 -4.617 47.465 1.00 75.88 910 VAL A N 1
ATOM 7115 C CA . VAL A 1 910 ? -12.280 -3.563 48.435 1.00 75.88 910 VAL A CA 1
ATOM 7116 C C . VAL A 1 910 ? -11.117 -3.986 49.342 1.00 75.88 910 VAL A C 1
ATOM 7118 O O . VAL A 1 910 ? -10.305 -3.146 49.726 1.00 75.88 910 VAL A O 1
ATOM 7121 N N . LEU A 1 911 ? -10.996 -5.279 49.665 1.00 71.62 911 LEU A N 1
ATOM 7122 C CA . LEU A 1 911 ? -9.988 -5.778 50.607 1.00 71.62 911 LEU A CA 1
ATOM 7123 C C . LEU A 1 911 ? -8.567 -5.773 50.019 1.00 71.62 911 LEU A C 1
ATOM 7125 O O . LEU A 1 911 ? -7.610 -5.488 50.738 1.00 71.62 911 LEU A O 1
ATOM 7129 N N . SER A 1 912 ? -8.417 -6.045 48.720 1.00 69.94 912 SER A N 1
ATOM 7130 C CA . SER A 1 912 ? -7.105 -6.164 48.064 1.00 69.94 912 SER A CA 1
ATOM 7131 C C . SER A 1 912 ? -6.363 -4.827 47.958 1.00 69.94 912 SER A C 1
ATOM 7133 O O . SER A 1 912 ? -5.164 -4.759 48.229 1.00 69.94 912 SER A O 1
ATOM 7135 N N . ILE A 1 913 ? -7.073 -3.748 47.608 1.00 75.00 913 ILE A N 1
ATOM 7136 C CA . ILE A 1 913 ? -6.480 -2.419 47.365 1.00 75.00 913 ILE A CA 1
ATOM 7137 C C . ILE A 1 913 ? -5.867 -1.835 48.650 1.00 75.00 913 ILE A C 1
ATOM 7139 O O . ILE A 1 913 ? -4.799 -1.220 48.613 1.00 75.00 913 ILE A O 1
ATOM 7143 N N . VAL A 1 914 ? -6.498 -2.083 49.804 1.00 80.31 914 VAL A N 1
ATOM 7144 C CA . VAL A 1 914 ? -6.035 -1.604 51.120 1.00 80.31 914 VAL A CA 1
ATOM 7145 C C . VAL A 1 914 ? -4.639 -2.144 51.474 1.00 80.31 914 VAL A C 1
ATOM 7147 O O . VAL A 1 914 ? -3.855 -1.434 52.106 1.00 80.31 914 VAL A O 1
ATOM 7150 N N . GLY A 1 915 ? -4.288 -3.358 51.032 1.00 77.19 915 GLY A N 1
ATOM 7151 C CA . GLY A 1 915 ? -2.981 -3.966 51.307 1.00 77.19 915 GLY A CA 1
ATOM 7152 C C . GLY A 1 915 ? -1.807 -3.265 50.611 1.00 77.19 915 GLY A C 1
ATOM 7153 O O . GLY A 1 915 ? -0.790 -2.980 51.245 1.00 77.19 915 GLY A O 1
ATOM 7154 N N . VAL A 1 916 ? -1.949 -2.945 49.320 1.00 78.94 916 VAL A N 1
ATOM 7155 C CA . VAL A 1 916 ? -0.860 -2.382 48.491 1.00 78.94 916 VAL A CA 1
ATOM 7156 C C . VAL A 1 916 ? -0.510 -0.947 48.908 1.00 78.94 916 VAL A C 1
ATOM 7158 O O . VAL A 1 916 ? 0.665 -0.589 49.045 1.00 78.94 916 VAL A O 1
ATOM 7161 N N . VAL A 1 917 ? -1.530 -0.126 49.181 1.00 77.94 917 VAL A N 1
ATOM 7162 C CA . VAL A 1 917 ? -1.348 1.271 49.613 1.00 77.94 917 VAL A CA 1
ATOM 7163 C C . VAL A 1 917 ? -0.673 1.346 50.992 1.00 77.94 917 VAL A C 1
ATOM 7165 O O . VAL A 1 917 ? 0.164 2.218 51.229 1.00 77.94 917 VAL A O 1
ATOM 7168 N N . GLY A 1 918 ? -0.957 0.391 51.887 1.00 80.12 918 GLY A N 1
ATOM 7169 C CA . GLY A 1 918 ? -0.297 0.297 53.193 1.00 80.12 918 GLY A CA 1
ATOM 7170 C C . GLY A 1 918 ? 1.218 0.075 53.096 1.00 80.12 918 GLY A C 1
ATOM 7171 O O . GLY A 1 918 ? 1.984 0.747 53.790 1.00 80.12 918 GLY A O 1
ATOM 7172 N N . LEU A 1 919 ? 1.668 -0.817 52.202 1.00 75.88 919 LEU A N 1
ATOM 7173 C CA . LEU A 1 919 ? 3.099 -1.095 52.008 1.00 75.88 919 LEU A CA 1
ATOM 7174 C C . LEU A 1 919 ? 3.865 0.120 51.465 1.00 75.88 919 LEU A C 1
ATOM 7176 O O . LEU A 1 919 ? 4.935 0.458 51.977 1.00 75.88 919 LEU A O 1
ATOM 7180 N N . THR A 1 920 ? 3.319 0.786 50.445 1.00 77.19 920 THR A N 1
ATOM 7181 C CA . THR A 1 920 ? 3.972 1.943 49.804 1.00 77.19 920 THR A CA 1
ATOM 7182 C C . THR A 1 920 ? 4.035 3.166 50.727 1.00 77.19 920 THR A C 1
ATOM 7184 O O . THR A 1 920 ? 5.035 3.888 50.734 1.00 77.19 920 THR A O 1
ATOM 7187 N N . GLY A 1 921 ? 3.026 3.366 51.583 1.00 77.12 921 GLY A N 1
ATOM 7188 C CA . GLY A 1 921 ? 3.059 4.390 52.631 1.00 77.12 921 GLY A CA 1
ATOM 7189 C C . GLY A 1 921 ? 4.179 4.170 53.659 1.00 77.12 921 GLY A C 1
ATOM 7190 O O . GLY A 1 921 ? 4.893 5.115 54.007 1.00 77.12 921 GLY A O 1
ATOM 7191 N N . LEU A 1 922 ? 4.379 2.925 54.107 1.00 79.75 922 LEU A N 1
ATOM 7192 C CA . LEU A 1 922 ? 5.429 2.565 55.071 1.00 79.75 922 LEU A CA 1
ATOM 7193 C C . LEU A 1 922 ? 6.842 2.787 54.511 1.00 79.75 922 LEU A C 1
ATOM 7195 O O . LEU A 1 922 ? 7.685 3.382 55.189 1.00 79.75 922 LEU A O 1
ATOM 7199 N N . THR A 1 923 ? 7.108 2.375 53.267 1.00 74.88 923 THR A N 1
ATOM 7200 C CA . THR A 1 923 ? 8.415 2.610 52.627 1.00 74.88 923 THR A CA 1
ATOM 7201 C C . THR A 1 923 ? 8.678 4.100 52.396 1.00 74.88 923 THR A C 1
ATOM 7203 O O . THR A 1 923 ? 9.785 4.570 52.670 1.00 74.88 923 THR A O 1
ATOM 7206 N N . GLY A 1 924 ? 7.660 4.877 52.011 1.00 76.88 924 GLY A N 1
ATOM 7207 C CA . GLY A 1 924 ? 7.755 6.337 51.904 1.00 76.88 924 GLY A CA 1
ATOM 7208 C C . GLY A 1 924 ? 8.115 7.022 53.231 1.00 76.88 924 GLY A C 1
ATOM 7209 O O . GLY A 1 924 ? 9.005 7.876 53.269 1.00 76.88 924 GLY A O 1
ATOM 7210 N N . GLN A 1 925 ? 7.490 6.616 54.343 1.00 77.44 925 GLN A N 1
ATOM 7211 C CA . GLN A 1 925 ? 7.811 7.144 55.676 1.00 77.44 925 GLN A CA 1
ATOM 7212 C C . GLN A 1 925 ? 9.224 6.762 56.146 1.00 77.44 925 GLN A C 1
ATOM 7214 O O . GLN A 1 925 ? 9.913 7.596 56.742 1.00 77.44 925 GLN A O 1
ATOM 7219 N N . LEU A 1 926 ? 9.694 5.546 55.847 1.00 76.69 926 LEU A N 1
ATOM 7220 C CA . LEU A 1 926 ? 11.069 5.114 56.136 1.00 76.69 926 LEU A CA 1
ATOM 7221 C C . LEU A 1 926 ? 12.108 5.974 55.400 1.00 76.69 926 LEU A C 1
ATOM 7223 O O . LEU A 1 926 ? 13.044 6.474 56.029 1.00 76.69 926 LEU A O 1
ATOM 7227 N N . VAL A 1 927 ? 11.910 6.227 54.103 1.00 76.50 927 VAL A N 1
ATOM 7228 C CA . VAL A 1 927 ? 12.793 7.101 53.307 1.00 76.50 927 VAL A CA 1
ATOM 7229 C C . VAL A 1 927 ? 12.758 8.548 53.818 1.00 76.50 927 VAL A C 1
ATOM 7231 O O . VAL A 1 927 ? 13.806 9.178 53.973 1.00 76.50 927 VAL A O 1
ATOM 7234 N N . TRP A 1 928 ? 11.573 9.079 54.136 1.00 73.06 928 TRP A N 1
ATOM 7235 C CA . TRP A 1 928 ? 11.417 10.462 54.603 1.00 73.06 928 TRP A CA 1
ATOM 7236 C C . TRP A 1 928 ? 12.013 10.709 55.996 1.00 73.06 928 TRP A C 1
ATOM 7238 O O . TRP A 1 928 ? 12.602 11.765 56.232 1.00 73.06 928 TRP A O 1
ATOM 7248 N N . SER A 1 929 ? 11.901 9.744 56.912 1.00 79.06 929 SER A N 1
ATOM 7249 C CA . SER A 1 929 ? 12.466 9.838 58.269 1.00 79.06 929 SER A CA 1
ATOM 7250 C C . SER A 1 929 ? 13.998 9.766 58.283 1.00 79.06 929 SER A C 1
ATOM 7252 O O . SER A 1 929 ? 14.632 10.476 59.060 1.00 79.06 929 SER A O 1
ATOM 7254 N N . HIS A 1 930 ? 14.608 8.993 57.379 1.00 77.12 930 HIS A N 1
ATOM 7255 C CA . HIS A 1 930 ? 16.065 8.810 57.308 1.00 77.12 930 HIS A CA 1
ATOM 7256 C C . HIS A 1 930 ? 16.765 9.749 56.303 1.00 77.12 930 HIS A C 1
ATOM 7258 O O . HIS A 1 930 ? 17.988 9.698 56.146 1.00 77.12 930 HIS A O 1
ATOM 7264 N N . ARG A 1 931 ? 16.023 10.660 55.656 1.00 70.38 931 ARG A N 1
ATOM 7265 C CA . ARG A 1 931 ? 16.506 11.593 54.613 1.00 70.38 931 ARG A CA 1
ATOM 7266 C C . ARG A 1 931 ? 17.778 12.373 54.978 1.00 70.38 931 ARG A C 1
ATOM 7268 O O . ARG A 1 931 ? 18.556 12.730 54.098 1.00 70.38 931 ARG A O 1
ATOM 7275 N N . ASP A 1 932 ? 17.988 12.678 56.257 1.00 64.12 932 ASP A N 1
ATOM 7276 C CA . ASP A 1 932 ? 19.092 13.535 56.691 1.00 64.12 932 ASP A CA 1
ATOM 7277 C C . ASP A 1 932 ? 20.393 12.724 56.915 1.00 64.12 932 ASP A C 1
ATOM 7279 O O . ASP A 1 932 ? 21.478 13.262 56.705 1.00 64.12 932 ASP A O 1
ATOM 7283 N N . LEU A 1 933 ? 20.311 11.399 57.133 1.00 60.59 933 LEU A N 1
ATOM 7284 C CA . LEU A 1 933 ? 21.451 10.474 56.969 1.00 60.59 933 LEU A CA 1
ATOM 7285 C C . LEU A 1 933 ? 21.888 10.378 55.496 1.00 60.59 933 LEU A C 1
ATOM 7287 O O . LEU A 1 933 ? 23.084 10.338 55.204 1.00 60.59 933 LEU A O 1
ATOM 7291 N N . ILE A 1 934 ? 20.927 10.394 54.564 1.00 58.94 934 ILE A N 1
ATOM 7292 C CA . ILE A 1 934 ? 21.180 10.339 53.112 1.00 58.94 934 ILE A CA 1
ATOM 7293 C C . ILE A 1 934 ? 21.918 11.608 52.632 1.00 58.94 934 ILE A C 1
ATOM 7295 O O . ILE A 1 934 ? 22.846 11.529 51.824 1.00 58.94 934 ILE A O 1
ATOM 7299 N N . LYS A 1 935 ? 21.571 12.788 53.166 1.00 50.34 935 LYS A N 1
ATOM 7300 C CA . LYS A 1 935 ? 22.209 14.068 52.794 1.00 50.34 935 LYS A CA 1
ATOM 7301 C C . LYS A 1 935 ? 23.663 14.215 53.252 1.00 50.34 935 LYS A C 1
ATOM 7303 O O . LYS A 1 935 ? 24.431 14.894 52.577 1.00 50.34 935 LYS A O 1
ATOM 7308 N N . VAL A 1 936 ? 24.060 13.620 54.379 1.00 50.31 936 VAL A N 1
ATOM 7309 C CA . VAL A 1 936 ? 25.385 13.882 54.982 1.00 50.31 936 VAL A CA 1
ATOM 7310 C C . VAL A 1 936 ? 26.545 13.250 54.195 1.00 50.31 936 VAL A C 1
ATOM 7312 O O . VAL A 1 936 ? 27.651 13.785 54.228 1.00 50.31 936 VAL A O 1
ATOM 7315 N N . LYS A 1 937 ? 26.318 12.168 53.434 1.00 47.06 937 LYS A N 1
ATOM 7316 C CA . LYS A 1 937 ? 27.385 11.484 52.669 1.00 47.06 937 LYS A CA 1
ATOM 7317 C C . LYS A 1 937 ? 27.567 11.934 51.212 1.00 47.06 937 LYS A C 1
ATOM 7319 O O . LYS A 1 937 ? 28.591 11.609 50.625 1.00 47.06 937 LYS A O 1
ATOM 7324 N N . SER A 1 938 ? 26.640 12.690 50.622 1.00 46.78 938 SER A N 1
ATOM 7325 C CA . SER A 1 938 ? 26.637 12.990 49.172 1.00 46.78 938 SER A CA 1
ATOM 7326 C C . SER A 1 938 ? 27.392 14.263 48.754 1.00 46.78 938 SER A C 1
ATOM 7328 O O . SER A 1 938 ? 27.290 14.695 47.608 1.00 46.78 938 SER A O 1
ATOM 7330 N N . ARG A 1 939 ? 28.163 14.890 49.656 1.00 44.78 939 ARG A N 1
ATOM 7331 C CA . ARG A 1 939 ? 28.849 16.173 49.383 1.00 44.78 939 ARG A CA 1
ATOM 7332 C C . ARG A 1 939 ? 30.261 16.056 48.792 1.00 44.78 939 ARG A C 1
ATOM 7334 O O . ARG A 1 939 ? 30.922 17.075 48.613 1.00 44.78 939 ARG A O 1
ATOM 7341 N N . VAL A 1 940 ? 30.709 14.840 48.478 1.00 50.66 940 VAL A N 1
ATOM 7342 C CA . VAL A 1 940 ? 31.980 14.538 47.803 1.00 50.66 940 VAL A CA 1
ATOM 7343 C C . VAL A 1 940 ? 31.699 13.494 46.713 1.00 50.66 940 VAL A C 1
ATOM 7345 O O . VAL A 1 940 ? 31.118 12.457 47.008 1.00 50.66 940 VAL A O 1
ATOM 7348 N N . ILE A 1 941 ? 32.116 13.783 45.473 1.00 50.44 941 ILE A N 1
ATOM 7349 C CA . ILE A 1 941 ? 31.942 12.966 44.248 1.00 50.44 941 ILE A CA 1
ATOM 7350 C C . ILE A 1 941 ? 30.479 12.796 43.771 1.00 50.44 941 ILE A C 1
ATOM 7352 O O . ILE A 1 941 ? 29.861 11.757 43.970 1.00 50.44 941 ILE A O 1
ATOM 7356 N N . ILE A 1 942 ? 29.985 13.777 42.999 1.00 40.38 942 ILE A N 1
ATOM 7357 C CA . ILE A 1 942 ? 29.204 13.529 41.766 1.00 40.38 942 ILE A CA 1
ATOM 7358 C C . ILE A 1 942 ? 29.672 14.546 40.700 1.00 40.38 942 ILE A C 1
ATOM 7360 O O . ILE A 1 942 ? 29.353 15.730 40.820 1.00 40.38 942 ILE A O 1
ATOM 7364 N N . PRO A 1 943 ? 30.436 14.141 39.666 1.00 46.00 943 PRO A N 1
ATOM 7365 C CA . PRO A 1 943 ? 30.818 15.023 38.558 1.00 46.00 943 PRO A CA 1
ATOM 7366 C C . PRO A 1 943 ? 29.678 15.224 37.541 1.00 46.00 943 PRO A C 1
ATOM 7368 O O . PRO A 1 943 ? 28.897 14.298 37.333 1.00 46.00 943 PRO A O 1
ATOM 7371 N N . SER A 1 944 ? 29.642 16.415 36.913 1.00 45.62 944 SER A N 1
ATOM 7372 C CA . SER A 1 944 ? 29.098 16.830 35.582 1.00 45.62 944 SER A CA 1
ATOM 7373 C C . SER A 1 944 ? 27.728 16.344 35.043 1.00 45.62 944 SER A C 1
ATOM 7375 O O . SER A 1 944 ? 27.129 17.027 34.212 1.00 45.62 944 SER A O 1
ATOM 7377 N N . SER A 1 945 ? 27.171 15.237 35.516 1.00 46.56 945 SER A N 1
ATOM 7378 C CA . SER A 1 945 ? 25.877 14.657 35.126 1.00 46.56 945 SER A CA 1
ATOM 7379 C C . SER A 1 945 ? 24.673 15.541 35.477 1.00 46.56 945 SER A C 1
ATOM 7381 O O . SER A 1 945 ? 23.682 15.564 34.750 1.00 46.56 945 SER A O 1
ATOM 7383 N N . TRP A 1 946 ? 24.763 16.346 36.541 1.00 42.53 946 TRP A N 1
ATOM 7384 C CA . TRP A 1 946 ? 23.689 17.270 36.939 1.00 42.53 946 TRP A CA 1
ATOM 7385 C C . TRP A 1 946 ? 23.471 18.436 35.965 1.00 42.53 946 TRP A C 1
ATOM 7387 O O . TRP A 1 946 ? 22.379 19.000 35.913 1.00 42.53 946 TRP A O 1
ATOM 7397 N N . THR A 1 947 ? 24.480 18.780 35.161 1.00 44.38 947 THR A N 1
ATOM 7398 C CA . THR A 1 947 ? 24.313 19.688 34.017 1.00 44.38 947 THR A CA 1
ATOM 7399 C C . THR A 1 947 ? 23.530 19.014 32.894 1.00 44.38 947 THR A C 1
ATOM 7401 O O . THR A 1 947 ? 22.629 19.638 32.349 1.00 44.38 947 THR A O 1
ATOM 7404 N N . TRP A 1 948 ? 23.784 17.728 32.618 1.00 43.03 948 TRP A N 1
ATOM 7405 C CA . TRP A 1 948 ? 23.032 16.962 31.618 1.00 43.03 948 TRP A CA 1
ATOM 7406 C C . TRP A 1 948 ? 21.556 16.820 32.011 1.00 43.03 948 TRP A C 1
ATOM 7408 O O . TRP A 1 948 ? 20.691 17.146 31.210 1.00 43.03 948 TRP A O 1
ATOM 7418 N N . LEU A 1 949 ? 21.252 16.485 33.272 1.00 40.62 949 LEU A N 1
ATOM 7419 C CA . LEU A 1 949 ? 19.873 16.451 33.792 1.00 40.62 949 LEU A CA 1
ATOM 7420 C C . LEU A 1 949 ? 19.140 17.803 33.686 1.00 40.62 949 LEU A C 1
ATOM 7422 O O . LEU A 1 949 ? 17.944 17.828 33.413 1.00 40.62 949 LEU A O 1
ATOM 7426 N N . LYS A 1 950 ? 19.848 18.930 33.855 1.00 41.75 950 LYS A N 1
ATOM 7427 C CA . LYS A 1 950 ? 19.293 20.288 33.677 1.00 41.75 950 LYS A CA 1
ATOM 7428 C C . LYS A 1 950 ? 19.175 20.746 32.220 1.00 41.75 950 LYS A C 1
ATOM 7430 O O . LYS A 1 950 ? 18.540 21.770 31.977 1.00 41.75 950 LYS A O 1
ATOM 7435 N N . THR A 1 951 ? 19.785 20.030 31.280 1.00 42.81 951 THR A N 1
ATOM 7436 C CA . THR A 1 951 ? 19.564 20.203 29.838 1.00 42.81 951 THR A CA 1
ATOM 7437 C C . THR A 1 951 ? 18.468 19.261 29.347 1.00 42.81 951 THR A C 1
ATOM 7439 O O . THR A 1 951 ? 17.640 19.680 28.551 1.00 42.81 951 THR A O 1
ATOM 7442 N N . TRP A 1 952 ? 18.414 18.034 29.873 1.00 41.91 952 TRP A N 1
ATOM 7443 C CA . TRP A 1 952 ? 17.361 17.053 29.618 1.00 41.91 952 TRP A CA 1
ATOM 7444 C C . TRP A 1 952 ? 15.995 17.610 30.033 1.00 41.91 952 TRP A C 1
ATOM 7446 O O . TRP A 1 952 ? 15.167 17.816 29.159 1.00 41.91 952 TRP A O 1
ATOM 7456 N N . ALA A 1 953 ? 15.825 18.040 31.293 1.00 39.16 953 ALA A N 1
ATOM 7457 C CA . ALA A 1 953 ? 14.623 18.733 31.803 1.00 39.16 953 ALA A CA 1
ATOM 7458 C C . ALA A 1 953 ? 14.498 20.213 31.342 1.00 39.16 953 ALA A C 1
ATOM 7460 O O . ALA A 1 953 ? 14.138 21.112 32.110 1.00 39.16 953 ALA A O 1
ATOM 7461 N N . LYS A 1 954 ? 14.919 20.471 30.104 1.00 36.75 954 LYS A N 1
ATOM 7462 C CA . LYS A 1 954 ? 14.839 21.732 29.346 1.00 36.75 954 LYS A CA 1
ATOM 7463 C C . LYS A 1 954 ? 14.676 21.508 27.834 1.00 36.75 954 LYS A C 1
ATOM 7465 O O . LYS A 1 954 ? 14.494 22.480 27.104 1.00 36.75 954 LYS A O 1
ATOM 7470 N N . VAL A 1 955 ? 14.814 20.263 27.381 1.00 43.91 955 VAL A N 1
ATOM 7471 C CA . VAL A 1 955 ? 14.696 19.793 25.990 1.00 43.91 955 VAL A CA 1
ATOM 7472 C C . VAL A 1 955 ? 13.625 18.691 25.898 1.00 43.91 955 VAL A C 1
ATOM 7474 O O . VAL A 1 955 ? 13.097 18.434 24.817 1.00 43.91 955 VAL A O 1
ATOM 7477 N N . HIS A 1 956 ? 13.276 18.091 27.038 1.00 31.53 956 HIS A N 1
ATOM 7478 C CA . HIS A 1 956 ? 12.042 17.379 27.358 1.00 31.53 956 HIS A CA 1
ATOM 7479 C C . HIS A 1 956 ? 11.431 18.040 28.614 1.00 31.53 956 HIS A C 1
ATOM 7481 O O . HIS A 1 956 ? 10.201 17.935 28.779 1.00 31.53 956 HIS A O 1
#

Secondary structure (DSSP, 8-state):
-HHHHTT--STTHHHHTT--BEEEESSSS-EEEEEEEETTEEEEEESS--S-HHHH-HHHHHHHHHHHHTTB-TTTS-SB--TTSSS---B--SBS-S-----S------PPP--BGGGHHHHS-HHHHHHHHTT-EEEETTEEEEEE-TTS-EEE------S------------------------------------------------------------------------S------S--EEEEEE--S-EEEEEHHHHEESPPTT-SEEEEE--EEEEEETTS-EEEE--BS-TTGGGS-HHHHHHHHHTT-EEE----HHHHHHTTT--TTTT--SEEEESS--TTTB---TTS-TTSEEEEETTHHHHT-S-BTTSTT-SSBHHHHTTS-EEEE---TT-EETTEEEEESSSSSSEEEEE--SS-TT-EEEEEEEETTTTEEEEE-TTS-SSGGGTSSBTTBPPPSS------SS--TTS--SGGGGSS-S-EE-TTS-S-HHHHHHHHHHHHHHHTSTTEEEE-TT-HHHHHHHHHHHT--GGG-THHHHHHHHHHHTTHHHHHHHHHHHHH-TTT--S-EEEETT-HHHHHHHHHH---EEEE-SS--TT-TT-------TT-PPTT---STT--HHHHHHHHHTTTTTHHHHHHHHHHHHHHT---EEEEE--SS----HHHHHHHHHHHHHHHHTTS-SEEEEE--GGGGTTS-SS-B-SSGGG-BHHHHHTT-STTEEEESS--HHHHHHSTTEEEEEE---HHHHHHHHHHT--EEE---STHHHHHHHHHHHTTSEEE--TTT--HHHHHHHHHHHHH-TT-HHHHHHHHHHHHHHHHHGGGHHHHHHHHHHHHHHHHSB-TTS--B---S----SGGGS-TTTTT-TTTHHHHHHHHHHHHHHHHHHHHHHHHHHHHHHHHTTS---SHHHHHHHHTTT-

InterPro domains:
  IPR001279 Metallo-beta-lactamase [PF00753] (277-442)
  IPR001279 Metallo-beta-lactamase [SM00849] (278-485)
  IPR001563 Peptidase S10, serine carboxypeptidase [PF00450] (8-69)
  IPR002213 UDP-glucuronosyl/UDP-glucosyltransferase [PF00201] (748-851)
  IPR002213 UDP-glucuronosyl/UDP-glucosyltransferase [cd03784] (582-867)
  IPR029058 Alpha/Beta hydrolase fold [G3DSA:3.40.50.1820] (1-82)
  IPR029058 Alpha/Beta hydrolase fold [SSF53474] (4-79)
  IPR036866 Ribonuclease Z/Hydroxyacylglutathione hydrolase-like [G3DSA:3.60.15.10] (244-486)
  IPR036866 Ribonuclease Z/Hydroxyacylglutathione hydrolase-like [SSF56281] (278-541)
  IPR051013 N-acyl homoserine lactonase-like [PTHR42978] (239-541)